Protein AF-0000000077047026 (afdb_homodimer)

Secondary structure (DSSP, 8-state):
---------------------------------------S----TT-EEEEEEE--STT---EEEEEEETTEEEEESEEEEE-TTSS-TTS-HHHHHHTT---EEEEHHHHHHTT-HHHHHHTTHHHHHHT--S-EEEE-SHHHHHHHHH--HHHHHHHTTGGG-----------------------------------------------SEEEE-SS-EEEE-TTT--EEEE-HHHHHHHHHHHT-SEEE-------TTS-HHHHHHHHHHHHHHHHHHHHHHHHHHHSTTHHHHHHHHHHHHHT----PPP-PPPP-EEEEEE--TT-HHHHHHHHHHHTTS--SEEEE-S---SSHHHHHHHHHHHHHHHHHHHHHHHHHTTTS-SSSS--------EEETT---HHHHHHHHHTT--EEEESHHHHHHHTTEEE--HHHHHHHHHHHTS---SSEEETTSGGGTT--S-SSTT--SHHHHH--HHHHHHHHHTT-THHHHHHHHHHHHHHHHHHHHHHHHHHHT-HHHHHHHH--/---------------------------------------S----TT-EEEEEEE--STT---EEEEEEETTEEEEESEEEEE-TTSS-TTS-HHHHHHTT---EEEEHHHHHHTT-HHHHHHTTHHHHHHT--S-EEEE-SHHHHHHHHH--HHHHHHHTTGGG-----------------------------------------------SEEEE-SS-EEEE-TTT--EEEE-HHHHHHHHHHHT-SEEE-------TTS-HHHHHHHHHHHHHHHHHHHHHHHHHHHSTTHHHHHHHHHHHHHT----PPP-PPPP-EEEEEE--TT-HHHHHHHHHHHTTSS-SEEEE-S---SSHHHHHHHHHHHHHHHHHHHHHHHHHTTTS-SSSS--------EEETT---HHHHHHHHHTT--EEEESHHHHHHHTTEEE--HHHHHHHHHHHTS---SSEEETTSGGGTT--S-SSTT--SHHHHH--HHHHHHHHHTT-THHHHHHHHHHHHHHHHHHHHHHHHHHHT-HHHHHHHH--

Nearest PDB structures (foldseek):
  5jt6-assembly1_A  TM=9.475E-01  e=2.525E-33  Zymomonas mobilis subsp. mobilis ZM4 = ATCC 31821
  6rkt-assembly1_A-2  TM=9.198E-01  e=1.071E-32  Zymomonas mobilis
  2pot-assembly1_A-2  TM=9.420E-01  e=1.047E-31  Zymomonas mobilis
  4q4p-assembly1_A  TM=9.293E-01  e=2.914E-32  Zymomonas mobilis subsp. mobilis ZM4 = ATCC 31821
  3blo-assembly1_A-2  TM=9.173E-01  e=1.427E-30  Zymomonas mobilis

Structure (mmCIF, N/CA/C/O backbone):
data_AF-0000000077047026-model_v1
#
loop_
_entity.id
_entity.type
_entity.pdbx_description
1 polymer 'Queuine tRNA ribosyltransferase, putative'
#
loop_
_atom_site.group_PDB
_atom_site.id
_atom_site.type_symbol
_atom_site.label_atom_id
_atom_site.label_alt_id
_atom_site.label_comp_id
_atom_site.label_asym_id
_atom_site.label_entity_id
_atom_site.label_seq_id
_atom_site.pdbx_PDB_ins_code
_atom_site.Cartn_x
_atom_site.Cartn_y
_atom_site.Cartn_z
_atom_site.occupancy
_atom_site.B_iso_or_equiv
_atom_site.auth_seq_id
_atom_site.auth_comp_id
_atom_site.auth_asym_id
_atom_site.auth_atom_id
_atom_site.pdbx_PDB_model_num
ATOM 1 N N . MET A 1 1 ? 41 -55.844 57.375 1 23.08 1 MET A N 1
ATOM 2 C CA . MET A 1 1 ? 41.688 -55.781 56.094 1 23.08 1 MET A CA 1
ATOM 3 C C . MET A 1 1 ? 40.781 -56.219 54.969 1 23.08 1 MET A C 1
ATOM 5 O O . MET A 1 1 ? 41.188 -56.188 53.781 1 23.08 1 MET A O 1
ATOM 9 N N . MET A 1 2 ? 39.844 -57.062 55.344 1 24.72 2 MET A N 1
ATOM 10 C CA . MET A 1 2 ? 39.031 -58 54.562 1 24.72 2 MET A CA 1
ATOM 11 C C . MET A 1 2 ? 38.125 -57.281 53.562 1 24.72 2 MET A C 1
ATOM 13 O O . MET A 1 2 ? 37.344 -56.406 53.969 1 24.72 2 MET A O 1
ATOM 17 N N . GLY A 1 3 ? 38.562 -57.156 52.344 1 22.59 3 GLY A N 1
ATOM 18 C CA . GLY A 1 3 ? 38.375 -56.344 51.156 1 22.59 3 GLY A CA 1
ATOM 19 C C . GLY A 1 3 ? 37.031 -56.531 50.5 1 22.59 3 GLY A C 1
ATOM 20 O O . GLY A 1 3 ? 36.75 -57.625 50.031 1 22.59 3 GLY A O 1
ATOM 21 N N . ARG A 1 4 ? 36 -55.969 51.125 1 22.94 4 ARG A N 1
ATOM 22 C CA . ARG A 1 4 ? 34.562 -56.188 51.031 1 22.94 4 ARG A CA 1
ATOM 23 C C . ARG A 1 4 ? 34.062 -56.031 49.594 1 22.94 4 ARG A C 1
ATOM 25 O O . ARG A 1 4 ? 34.219 -54.938 49 1 22.94 4 ARG A O 1
ATOM 32 N N . SER A 1 5 ? 34.219 -57.094 48.781 1 21.89 5 SER A N 1
ATOM 33 C CA . SER A 1 5 ? 34.094 -57.25 47.344 1 21.89 5 SER A CA 1
ATOM 34 C C . SER A 1 5 ? 32.719 -56.844 46.844 1 21.89 5 SER A C 1
ATOM 36 O O . SER A 1 5 ? 31.719 -57.469 47.188 1 21.89 5 SER A O 1
ATOM 38 N N . THR A 1 6 ? 32.406 -55.562 46.906 1 25.36 6 THR A N 1
ATOM 39 C CA . THR A 1 6 ? 31.047 -55.062 46.719 1 25.36 6 THR A CA 1
ATOM 40 C C . THR A 1 6 ? 30.484 -55.469 45.344 1 25.36 6 THR A C 1
ATOM 42 O O . THR A 1 6 ? 31.188 -55.344 44.344 1 25.36 6 THR A O 1
ATOM 45 N N . PRO A 1 7 ? 29.5 -56.344 45.312 1 24.3 7 PRO A N 1
ATOM 46 C CA . PRO A 1 7 ? 28.953 -57.125 44.219 1 24.3 7 PRO A CA 1
ATOM 47 C C . PRO A 1 7 ? 28.406 -56.25 43.094 1 24.3 7 PRO A C 1
ATOM 49 O O . PRO A 1 7 ? 27.938 -55.156 43.344 1 24.3 7 PRO A O 1
ATOM 52 N N . SER A 1 8 ? 29.062 -56.219 41.906 1 22.08 8 SER A N 1
ATOM 53 C CA . SER A 1 8 ? 29 -55.469 40.656 1 22.08 8 SER A CA 1
ATOM 54 C C . SER A 1 8 ? 27.641 -55.656 39.969 1 22.08 8 SER A C 1
ATOM 56 O O . SER A 1 8 ? 27.266 -56.75 39.594 1 22.08 8 SER A O 1
ATOM 58 N N . ARG A 1 9 ? 26.594 -55.062 40.625 1 22.25 9 ARG A N 1
ATOM 59 C CA . ARG A 1 9 ? 25.203 -55.219 40.219 1 22.25 9 ARG A CA 1
ATOM 60 C C . ARG A 1 9 ? 25.047 -55 38.719 1 22.25 9 ARG A C 1
ATOM 62 O O . ARG A 1 9 ? 25.406 -53.938 38.188 1 22.25 9 ARG A O 1
ATOM 69 N N . GLU A 1 10 ? 25.172 -56.062 37.906 1 19.95 10 GLU A N 1
ATOM 70 C CA . GLU A 1 10 ? 25.141 -56.219 36.438 1 19.95 10 GLU A CA 1
ATOM 71 C C . GLU A 1 10 ? 23.828 -55.719 35.875 1 19.95 10 GLU A C 1
ATOM 73 O O . GLU A 1 10 ? 22.75 -56.188 36.219 1 19.95 10 GLU A O 1
ATOM 78 N N . ASN A 1 11 ? 23.609 -54.375 35.875 1 22.77 11 ASN A N 1
ATOM 79 C CA . ASN A 1 11 ? 22.391 -53.75 35.375 1 22.77 11 ASN A CA 1
ATOM 80 C C . ASN A 1 11 ? 22 -54.25 34 1 22.77 11 ASN A C 1
ATOM 82 O O . ASN A 1 11 ? 22.766 -54.125 33.062 1 22.77 11 ASN A O 1
ATOM 86 N N . PRO A 1 12 ? 21.156 -55.312 33.969 1 23.56 12 PRO A N 1
ATOM 87 C CA . PRO A 1 12 ? 20.844 -55.969 32.719 1 23.56 12 PRO A CA 1
ATOM 88 C C . PRO A 1 12 ? 20.359 -55 31.641 1 23.56 12 PRO A C 1
ATOM 90 O O . PRO A 1 12 ? 19.766 -53.969 31.953 1 23.56 12 PRO A O 1
ATOM 93 N N . SER A 1 13 ? 21.203 -54.75 30.656 1 20.75 13 SER A N 1
ATOM 94 C CA . SER A 1 13 ? 21.094 -54 29.406 1 20.75 13 SER A CA 1
ATOM 95 C C . SER A 1 13 ? 19.797 -54.312 28.688 1 20.75 13 SER A C 1
ATOM 97 O O . SER A 1 13 ? 19.609 -55.438 28.203 1 20.75 13 SER A O 1
ATOM 99 N N . ALA A 1 14 ? 18.625 -53.906 29.344 1 21.72 14 ALA A N 1
ATOM 100 C CA . ALA A 1 14 ? 17.312 -54.125 28.75 1 21.72 14 ALA A CA 1
ATOM 101 C C . ALA A 1 14 ? 17.328 -53.781 27.266 1 21.72 14 ALA A C 1
ATOM 103 O O . ALA A 1 14 ? 17.438 -52.594 26.906 1 21.72 14 ALA A O 1
ATOM 104 N N . GLN A 1 15 ? 17.938 -54.594 26.438 1 17.78 15 GLN A N 1
ATOM 105 C CA . GLN A 1 15 ? 17.938 -54.438 24.984 1 17.78 15 GLN A CA 1
ATOM 106 C C . GLN A 1 15 ? 16.516 -54.344 24.453 1 17.78 15 GLN A C 1
ATOM 108 O O . GLN A 1 15 ? 15.758 -55.312 24.5 1 17.78 15 GLN A O 1
ATOM 113 N N . LYS A 1 16 ? 15.812 -53.25 24.859 1 21.88 16 LYS A N 1
ATOM 114 C CA . LYS A 1 16 ? 14.484 -53.062 24.281 1 21.88 16 LYS A CA 1
ATOM 115 C C . LYS A 1 16 ? 14.469 -53.438 22.797 1 21.88 16 LYS A C 1
ATOM 117 O O . LYS A 1 16 ? 15.203 -52.875 22 1 21.88 16 LYS A O 1
ATOM 122 N N . GLN A 1 17 ? 14.234 -54.75 22.547 1 18.59 17 GLN A N 1
ATOM 123 C CA . GLN A 1 17 ? 14.023 -55.312 21.203 1 18.59 17 GLN A CA 1
ATOM 124 C C . GLN A 1 17 ? 13 -54.5 20.438 1 18.59 17 GLN A C 1
ATOM 126 O O . GLN A 1 17 ? 11.859 -54.312 20.875 1 18.59 17 GLN A O 1
ATOM 131 N N . TYR A 1 18 ? 13.453 -53.406 19.844 1 21.11 18 TYR A N 1
ATOM 132 C CA . TYR A 1 18 ? 12.672 -52.625 18.906 1 21.11 18 TYR A CA 1
ATOM 133 C C . TYR A 1 18 ? 11.969 -53.531 17.891 1 21.11 18 TYR A C 1
ATOM 135 O O . TYR A 1 18 ? 12.625 -54.219 17.125 1 21.11 18 TYR A O 1
ATOM 143 N N . ARG A 1 19 ? 10.953 -54.219 18.453 1 21.42 19 ARG A N 1
ATOM 144 C CA . ARG A 1 19 ? 10.109 -55 17.562 1 21.42 19 ARG A CA 1
ATOM 145 C C . ARG A 1 19 ? 9.781 -54.188 16.297 1 21.42 19 ARG A C 1
ATOM 147 O O . ARG A 1 19 ? 9.25 -53.094 16.375 1 21.42 19 ARG A O 1
ATOM 154 N N . HIS A 1 20 ? 10.602 -54.406 15.305 1 19.81 20 HIS A N 1
ATOM 155 C CA . HIS A 1 20 ? 10.414 -54 13.914 1 19.81 20 HIS A CA 1
ATOM 156 C C . HIS A 1 20 ? 9.047 -54.438 13.391 1 19.81 20 HIS A C 1
ATOM 158 O O . HIS A 1 20 ? 8.773 -55.656 13.281 1 19.81 20 HIS A O 1
ATOM 164 N N . TYR A 1 21 ? 7.965 -53.969 14.047 1 22.42 21 TYR A N 1
ATOM 165 C CA . TYR A 1 21 ? 6.684 -54.344 13.453 1 22.42 21 TYR A CA 1
ATOM 166 C C . TYR A 1 21 ? 6.723 -54.188 11.938 1 22.42 21 TYR A C 1
ATOM 168 O O . TYR A 1 21 ? 7.012 -53.094 11.422 1 22.42 21 TYR A O 1
ATOM 176 N N . SER A 1 22 ? 7.211 -55.188 11.297 1 21.77 22 SER A N 1
ATOM 177 C CA . SER A 1 22 ? 7.117 -55.375 9.852 1 21.77 22 SER A CA 1
ATOM 178 C C . SER A 1 22 ? 5.676 -55.281 9.367 1 21.77 22 SER A C 1
ATOM 180 O O . SER A 1 22 ? 4.871 -56.188 9.602 1 21.77 22 SER A O 1
ATOM 182 N N . LEU A 1 23 ? 4.988 -54.219 9.734 1 23.55 23 LEU A N 1
ATOM 183 C CA . LEU A 1 23 ? 3.668 -54.094 9.125 1 23.55 23 LEU A CA 1
ATOM 184 C C . LEU A 1 23 ? 3.736 -54.375 7.625 1 23.55 23 LEU A C 1
ATOM 186 O O . LEU A 1 23 ? 4.293 -53.562 6.867 1 23.55 23 LEU A O 1
ATOM 190 N N . VAL A 1 24 ? 3.941 -55.625 7.273 1 23.47 24 VAL A N 1
ATOM 191 C CA . VAL A 1 24 ? 3.797 -56.094 5.898 1 23.47 24 VAL A CA 1
ATOM 192 C C . VAL A 1 24 ? 2.404 -55.75 5.379 1 23.47 24 VAL A C 1
ATOM 194 O O . VAL A 1 24 ? 1.407 -56.312 5.816 1 23.47 24 VAL A O 1
ATOM 197 N N . VAL A 1 25 ? 2.07 -54.5 5.336 1 24.66 25 VAL A N 1
ATOM 198 C CA . VAL A 1 25 ? 0.824 -54.156 4.656 1 24.66 25 VAL A CA 1
ATOM 199 C C . VAL A 1 25 ? 0.781 -54.844 3.287 1 24.66 25 VAL A C 1
ATOM 201 O O . VAL A 1 25 ? 1.667 -54.625 2.455 1 24.66 25 VAL A O 1
ATOM 204 N N . GLN A 1 26 ? 0.299 -56.031 3.291 1 24.16 26 GLN A N 1
ATOM 205 C CA . GLN A 1 26 ? -0.022 -56.719 2.041 1 24.16 26 GLN A CA 1
ATOM 206 C C . GLN A 1 26 ? -0.826 -55.812 1.112 1 24.16 26 GLN A C 1
ATOM 208 O O . GLN A 1 26 ? -1.966 -55.469 1.418 1 24.16 26 GLN A O 1
ATOM 213 N N . VAL A 1 27 ? -0.224 -54.969 0.456 1 24.42 27 VAL A N 1
ATOM 214 C CA . VAL A 1 27 ? -0.846 -54.156 -0.585 1 24.42 27 VAL A CA 1
ATOM 215 C C . VAL A 1 27 ? -1.533 -55.062 -1.604 1 24.42 27 VAL A C 1
ATOM 217 O O . VAL A 1 27 ? -0.877 -55.875 -2.275 1 24.42 27 VAL A O 1
ATOM 220 N N . LYS A 1 28 ? -2.756 -55.469 -1.336 1 29.22 28 LYS A N 1
ATOM 221 C CA . LYS A 1 28 ? -3.521 -56.188 -2.348 1 29.22 28 LYS A CA 1
ATOM 222 C C . LYS A 1 28 ? -3.326 -55.562 -3.729 1 29.22 28 LYS A C 1
ATOM 224 O O . LYS A 1 28 ? -3.373 -54.344 -3.883 1 29.22 28 LYS A O 1
ATOM 229 N N . ARG A 1 29 ? -2.736 -56.375 -4.578 1 30.45 29 ARG A N 1
ATOM 230 C CA . ARG A 1 29 ? -2.51 -56.062 -5.984 1 30.45 29 ARG A CA 1
ATOM 231 C C . ARG A 1 29 ? -3.781 -55.531 -6.637 1 30.45 29 ARG A C 1
ATOM 233 O O . ARG A 1 29 ? -4.797 -56.219 -6.691 1 30.45 29 ARG A O 1
ATOM 240 N N . SER A 1 30 ? -4.172 -54.312 -6.379 1 29.34 30 SER A N 1
ATOM 241 C CA . SER A 1 30 ? -5.305 -53.781 -7.133 1 29.34 30 SER A CA 1
ATOM 242 C C . SER A 1 30 ? -5.227 -54.219 -8.602 1 29.34 30 SER A C 1
ATOM 244 O O . SER A 1 30 ? -4.137 -54.375 -9.148 1 29.34 30 SER A O 1
ATOM 246 N N . PRO A 1 31 ? -6.27 -54.938 -9.141 1 31.8 31 PRO A N 1
ATOM 247 C CA . PRO A 1 31 ? -6.266 -55.344 -10.547 1 31.8 31 PRO A CA 1
ATOM 248 C C . PRO A 1 31 ? -5.629 -54.312 -11.461 1 31.8 31 PRO A C 1
ATOM 250 O O . PRO A 1 31 ? -5.574 -53.125 -11.117 1 31.8 31 PRO A O 1
ATOM 253 N N . PRO A 1 32 ? -4.836 -54.75 -12.414 1 30.36 32 PRO A N 1
ATOM 254 C CA . PRO A 1 32 ? -4.238 -53.781 -13.359 1 30.36 32 PRO A CA 1
ATOM 255 C C . PRO A 1 32 ? -5.223 -52.719 -13.828 1 30.36 32 PRO A C 1
ATOM 257 O O . PRO A 1 32 ? -6.352 -53.031 -14.211 1 30.36 32 PRO A O 1
ATOM 260 N N . TRP A 1 33 ? -5.387 -51.625 -13.18 1 31.55 33 TRP A N 1
ATOM 261 C CA . TRP A 1 33 ? -6.18 -50.469 -13.578 1 31.55 33 TRP A CA 1
ATOM 262 C C . TRP A 1 33 ? -6.16 -50.312 -15.094 1 31.55 33 TRP A C 1
ATOM 264 O O . TRP A 1 33 ? -5.09 -50.25 -15.703 1 31.55 33 TRP A O 1
ATOM 274 N N . GLU A 1 34 ? -7.004 -51 -15.859 1 30.8 34 GLU A N 1
ATOM 275 C CA . GLU A 1 34 ? -7.242 -50.625 -17.25 1 30.8 34 GLU A CA 1
ATOM 276 C C . GLU A 1 34 ? -7.137 -49.125 -17.453 1 30.8 34 GLU A C 1
ATOM 278 O O . GLU A 1 34 ? -7.906 -48.375 -16.859 1 30.8 34 GLU A O 1
ATOM 283 N N . ILE A 1 35 ? -6.008 -48.562 -17.578 1 35.84 35 ILE A N 1
ATOM 284 C CA . ILE A 1 35 ? -5.836 -47.188 -18.031 1 35.84 35 ILE A CA 1
ATOM 285 C C . ILE A 1 35 ? -6.891 -46.844 -19.078 1 35.84 35 ILE A C 1
ATOM 287 O O . ILE A 1 35 ? -6.902 -47.438 -20.156 1 35.84 35 ILE A O 1
ATOM 291 N N . HIS A 1 36 ? -8.125 -46.656 -18.812 1 35.97 36 HIS A N 1
ATOM 292 C CA . HIS A 1 36 ? -9.047 -46.062 -19.797 1 35.97 36 HIS A CA 1
ATOM 293 C C . HIS A 1 36 ? -8.297 -45.219 -20.797 1 35.97 36 HIS A C 1
ATOM 295 O O . HIS A 1 36 ? -7.43 -44.406 -20.422 1 35.97 36 HIS A O 1
ATOM 301 N N . GLN A 1 37 ? -8.133 -45.656 -21.984 1 36.97 37 GLN A N 1
ATOM 302 C CA . GLN A 1 37 ? -7.543 -44.969 -23.125 1 36.97 37 GLN A CA 1
ATOM 303 C C . GLN A 1 37 ? -8.086 -43.562 -23.266 1 36.97 37 GLN A C 1
ATOM 305 O O . GLN A 1 37 ? -9.266 -43.375 -23.578 1 36.97 37 GLN A O 1
ATOM 310 N N . VAL A 1 38 ? -7.754 -42.656 -22.375 1 44.16 38 VAL A N 1
ATOM 311 C CA . VAL A 1 38 ? -8.062 -41.25 -22.625 1 44.16 38 VAL A CA 1
ATOM 312 C C . VAL A 1 38 ? -7.684 -40.875 -24.047 1 44.16 38 VAL A C 1
ATOM 314 O O . VAL A 1 38 ? -6.652 -41.312 -24.562 1 44.16 38 VAL A O 1
ATOM 317 N N . ASN A 1 39 ? -8.664 -40.531 -24.906 1 46.84 39 ASN A N 1
ATOM 318 C CA . ASN A 1 39 ? -8.367 -40 -26.234 1 46.84 39 ASN A CA 1
ATOM 319 C C . ASN A 1 39 ? -7.141 -39.094 -26.203 1 46.84 39 ASN A C 1
ATOM 321 O O . ASN A 1 39 ? -7.059 -38.188 -25.391 1 46.84 39 ASN A O 1
ATOM 325 N N . PRO A 1 40 ? -6.082 -39.438 -26.875 1 52.16 40 PRO A N 1
ATOM 326 C CA . PRO A 1 40 ? -4.766 -38.781 -26.859 1 52.16 40 PRO A CA 1
ATOM 327 C C . PRO A 1 40 ? -4.82 -37.312 -27.203 1 52.16 40 PRO A C 1
ATOM 329 O O . PRO A 1 40 ? -3.863 -36.562 -26.953 1 52.16 40 PRO A O 1
ATOM 332 N N . CYS A 1 41 ? -6.098 -36.812 -27.734 1 59.81 41 CYS A N 1
ATOM 333 C CA . CYS A 1 41 ? -5.957 -35.438 -28.219 1 59.81 41 CYS A CA 1
ATOM 334 C C . CYS A 1 41 ? -7.012 -34.531 -27.578 1 59.81 41 CYS A C 1
ATOM 336 O O . CYS A 1 41 ? -8.203 -34.844 -27.641 1 59.81 41 CYS A O 1
ATOM 338 N N . PHE A 1 42 ? -6.668 -33.781 -26.469 1 76.88 42 PHE A N 1
ATOM 339 C CA . PHE A 1 42 ? -7.516 -32.688 -25.969 1 76.88 42 PHE A CA 1
ATOM 340 C C . PHE A 1 42 ? -7.332 -31.438 -26.781 1 76.88 42 PHE A C 1
ATOM 342 O O . PHE A 1 42 ? -6.203 -31.047 -27.094 1 76.88 42 PHE A O 1
ATOM 349 N N . ASP A 1 43 ? -8.422 -30.906 -27.359 1 81.88 43 ASP A N 1
ATOM 350 C CA . ASP A 1 43 ? -8.391 -29.594 -28.016 1 81.88 43 ASP A CA 1
ATOM 351 C C . ASP A 1 43 ? -8.469 -28.469 -26.969 1 81.88 43 ASP A C 1
ATOM 353 O O . ASP A 1 43 ? -9.188 -28.578 -25.984 1 81.88 43 ASP A O 1
ATOM 357 N N . TYR A 1 44 ? -7.52 -27.594 -27.016 1 93.62 44 TYR A N 1
ATOM 358 C CA . TYR A 1 44 ? -7.535 -26.406 -26.172 1 93.62 44 TYR A CA 1
ATOM 359 C C . TYR A 1 44 ? -7.879 -25.172 -26.984 1 93.62 44 TYR A C 1
ATOM 361 O O . TYR A 1 44 ? -6.992 -24.391 -27.359 1 93.62 44 TYR A O 1
ATOM 369 N N . PRO A 1 45 ? -9.18 -24.938 -27.219 1 91.25 45 PRO A N 1
ATOM 370 C CA . PRO A 1 45 ? -9.57 -23.797 -28.047 1 91.25 45 PRO A CA 1
ATOM 371 C C . PRO A 1 45 ? -9.047 -22.469 -27.516 1 91.25 45 PRO A C 1
ATOM 373 O O . PRO A 1 45 ? -9.219 -22.156 -26.344 1 91.25 45 PRO A O 1
ATOM 376 N N . GLY A 1 46 ? -8.367 -21.75 -28.406 1 94.44 46 GLY A N 1
ATOM 377 C CA . GLY A 1 46 ? -7.891 -20.422 -28.047 1 94.44 46 GLY A CA 1
ATOM 378 C C . GLY A 1 46 ? -6.5 -20.438 -27.438 1 94.44 46 GLY A C 1
ATOM 379 O O . GLY A 1 46 ? -5.938 -19.375 -27.156 1 94.44 46 GLY A O 1
ATOM 380 N N . PHE A 1 47 ? -5.965 -21.625 -27.219 1 96.88 47 PHE A N 1
ATOM 381 C CA . PHE A 1 47 ? -4.633 -21.75 -26.641 1 96.88 47 PHE A CA 1
ATOM 382 C C . PHE A 1 47 ? -3.662 -22.359 -27.656 1 96.88 47 PHE A C 1
ATOM 384 O O . PHE A 1 47 ? -4.023 -23.266 -28.391 1 96.88 47 PHE A O 1
ATOM 391 N N . SER A 1 48 ? -2.48 -21.797 -27.719 1 96.5 48 SER A N 1
ATOM 392 C CA . SER A 1 48 ? -1.429 -22.359 -28.562 1 96.5 48 SER A CA 1
ATOM 393 C C . SER A 1 48 ? -0.047 -21.938 -28.078 1 96.5 48 SER A C 1
ATOM 395 O O . SER A 1 48 ? 0.083 -20.969 -27.328 1 96.5 48 SER A O 1
ATOM 397 N N . PHE A 1 49 ? 0.909 -22.734 -28.375 1 96.75 49 PHE A N 1
ATOM 398 C CA . PHE A 1 49 ? 2.307 -22.406 -28.125 1 96.75 49 PHE A CA 1
ATOM 399 C C . PHE A 1 49 ? 3.131 -22.531 -29.406 1 96.75 49 PHE A C 1
ATOM 401 O O . PHE A 1 49 ? 3.115 -23.562 -30.062 1 96.75 49 PHE A O 1
ATOM 408 N N . THR A 1 50 ? 3.795 -21.375 -29.75 1 96.5 50 THR A N 1
ATOM 409 C CA . THR A 1 50 ? 4.652 -21.344 -30.922 1 96.5 50 THR A CA 1
ATOM 410 C C . THR A 1 50 ? 6.09 -20.984 -30.547 1 96.5 50 THR A C 1
ATOM 412 O O . THR A 1 50 ? 6.328 -20 -29.844 1 96.5 50 THR A O 1
ATOM 415 N N . VAL A 1 51 ? 7.023 -21.875 -30.906 1 95.69 51 VAL A N 1
ATOM 416 C CA . VAL A 1 51 ? 8.438 -21.562 -30.734 1 95.69 51 VAL A CA 1
ATOM 417 C C . VAL A 1 51 ? 8.93 -20.719 -31.906 1 95.69 51 VAL A C 1
ATOM 419 O O . VAL A 1 51 ? 8.844 -21.141 -33.062 1 95.69 51 VAL A O 1
ATOM 422 N N . LEU A 1 52 ? 9.406 -19.578 -31.672 1 95.31 52 LEU A N 1
ATOM 423 C CA . LEU A 1 52 ? 9.828 -18.641 -32.719 1 95.31 52 LEU A CA 1
ATOM 424 C C . LEU A 1 52 ? 11.289 -18.859 -33.062 1 95.31 52 LEU A C 1
ATOM 426 O O . LEU A 1 52 ? 11.656 -18.781 -34.25 1 95.31 52 LEU A O 1
ATOM 430 N N . GLU A 1 53 ? 12.062 -18.984 -32.062 1 94 53 GLU A N 1
ATOM 431 C CA . GLU A 1 53 ? 13.5 -19.141 -32.25 1 94 53 GLU A CA 1
ATOM 432 C C . GLU A 1 53 ? 14.094 -20.062 -31.172 1 94 53 GLU A C 1
ATOM 434 O O . GLU A 1 53 ? 13.648 -20.047 -30.031 1 94 53 GLU A O 1
ATOM 439 N N . GLU A 1 54 ? 15.031 -20.844 -31.562 1 91.75 54 GLU A N 1
ATOM 440 C CA . GLU A 1 54 ? 15.789 -21.703 -30.656 1 91.75 54 GLU A CA 1
ATOM 441 C C . GLU A 1 54 ? 17.297 -21.516 -30.844 1 91.75 54 GLU A C 1
ATOM 443 O O . GLU A 1 54 ? 17.766 -21.359 -31.984 1 91.75 54 GLU A O 1
ATOM 448 N N . SER A 1 55 ? 17.953 -21.547 -29.719 1 90.38 55 SER A N 1
ATOM 449 C CA . SER A 1 55 ? 19.406 -21.391 -29.812 1 90.38 55 SER A CA 1
ATOM 450 C C . SER A 1 55 ? 20.016 -22.516 -30.641 1 90.38 55 SER A C 1
ATOM 452 O O . SER A 1 55 ? 19.562 -23.656 -30.578 1 90.38 55 SER A O 1
ATOM 454 N N . GLN A 1 56 ? 21.109 -22.156 -31.391 1 80.69 56 GLN A N 1
ATOM 455 C CA . GLN A 1 56 ? 21.812 -23.125 -32.219 1 80.69 56 GLN A CA 1
ATOM 456 C C . GLN A 1 56 ? 23.141 -23.516 -31.594 1 80.69 56 GLN A C 1
ATOM 458 O O . GLN A 1 56 ? 23.875 -24.344 -32.156 1 80.69 56 GLN A O 1
ATOM 463 N N . GLN A 1 57 ? 23.359 -22.969 -30.5 1 84.31 57 GLN A N 1
ATOM 464 C CA . GLN A 1 57 ? 24.609 -23.281 -29.812 1 84.31 57 GLN A CA 1
ATOM 465 C C . GLN A 1 57 ? 24.562 -24.656 -29.156 1 84.31 57 GLN A C 1
ATOM 467 O O . GLN A 1 57 ? 23.531 -25.016 -28.562 1 84.31 57 GLN A O 1
ATOM 472 N N . GLU A 1 58 ? 25.641 -25.359 -29.25 1 83.31 58 GLU A N 1
ATOM 473 C CA . GLU A 1 58 ? 25.688 -26.688 -28.656 1 83.31 58 GLU A CA 1
ATOM 474 C C . GLU A 1 58 ? 25.5 -26.641 -27.141 1 83.31 58 GLU A C 1
ATOM 476 O O . GLU A 1 58 ? 26.125 -25.812 -26.469 1 83.31 58 GLU A O 1
ATOM 481 N N . GLY A 1 59 ? 24.641 -27.359 -26.672 1 84.69 59 GLY A N 1
ATOM 482 C CA . GLY A 1 59 ? 24.406 -27.453 -25.25 1 84.69 59 GLY A CA 1
ATOM 483 C C . GLY A 1 59 ? 23.469 -26.391 -24.719 1 84.69 59 GLY A C 1
ATOM 484 O O . GLY A 1 59 ? 23.109 -26.391 -23.547 1 84.69 59 GLY A O 1
ATOM 485 N N . ASN A 1 60 ? 23.141 -25.484 -25.578 1 93.5 60 ASN A N 1
ATOM 486 C CA . ASN A 1 60 ? 22.188 -24.422 -25.219 1 93.5 60 ASN A CA 1
ATOM 487 C C . ASN A 1 60 ? 20.828 -24.656 -25.875 1 93.5 60 ASN A C 1
ATOM 489 O O . ASN A 1 60 ? 20.719 -24.625 -27.109 1 93.5 60 ASN A O 1
ATOM 493 N N . HIS A 1 61 ? 19.812 -24.875 -25.094 1 95.5 61 HIS A N 1
ATOM 494 C CA . HIS A 1 61 ? 18.484 -25.203 -25.594 1 95.5 61 HIS A CA 1
ATOM 495 C C . HIS A 1 61 ? 17.516 -24.047 -25.375 1 95.5 61 HIS A C 1
ATOM 497 O O . HIS A 1 61 ? 16.297 -24.25 -25.406 1 95.5 61 HIS A O 1
ATOM 503 N N . SER A 1 62 ? 18.109 -22.844 -25.141 1 97.69 62 SER A N 1
ATOM 504 C CA . SER A 1 62 ? 17.25 -21.688 -24.938 1 97.69 62 SER A CA 1
ATOM 505 C C . SER A 1 62 ? 16.375 -21.406 -26.156 1 97.69 62 SER A C 1
ATOM 507 O O . SER A 1 62 ? 16.812 -21.609 -27.281 1 97.69 62 SER A O 1
ATOM 509 N N . ARG A 1 63 ? 15.125 -20.984 -25.906 1 97.06 63 ARG A N 1
ATOM 510 C CA . ARG A 1 63 ? 14.203 -20.734 -27 1 97.06 63 ARG A CA 1
ATOM 511 C C . ARG A 1 63 ? 13.242 -19.594 -26.672 1 97.06 63 ARG A C 1
ATOM 513 O O . ARG A 1 63 ? 12.969 -19.328 -25.5 1 97.06 63 ARG A O 1
ATOM 520 N N . ILE A 1 64 ? 12.828 -18.906 -27.703 1 97.75 64 ILE A N 1
ATOM 521 C CA . ILE A 1 64 ? 11.812 -17.859 -27.625 1 97.75 64 ILE A CA 1
ATOM 522 C C . ILE A 1 64 ? 10.492 -18.375 -28.188 1 97.75 64 ILE A C 1
ATOM 524 O O . ILE A 1 64 ? 10.484 -19.094 -29.203 1 97.75 64 ILE A O 1
ATOM 528 N N . GLY A 1 65 ? 9.461 -18.156 -27.438 1 97.75 65 GLY A N 1
ATOM 529 C CA . GLY A 1 65 ? 8.148 -18.578 -27.906 1 97.75 65 GLY A CA 1
ATOM 530 C C . GLY A 1 65 ? 7.031 -17.641 -27.516 1 97.75 65 GLY A C 1
ATOM 531 O O . GLY A 1 65 ? 7.273 -16.625 -26.859 1 97.75 65 GLY A O 1
ATOM 532 N N . ILE A 1 66 ? 5.887 -17.875 -28 1 98.38 66 ILE A N 1
ATOM 533 C CA . ILE A 1 66 ? 4.672 -17.156 -27.641 1 98.38 66 ILE A CA 1
ATOM 534 C C . ILE A 1 66 ? 3.586 -18.141 -27.219 1 98.38 66 ILE A C 1
ATOM 536 O O . ILE A 1 66 ? 3.254 -19.062 -27.953 1 98.38 66 ILE A O 1
ATOM 540 N N . ILE A 1 67 ? 3.111 -18 -26.016 1 98.56 67 ILE A N 1
ATOM 541 C CA . ILE A 1 67 ? 1.907 -18.703 -25.578 1 98.56 67 ILE A CA 1
ATOM 542 C C . ILE A 1 67 ? 0.686 -17.812 -25.797 1 98.56 67 ILE A C 1
ATOM 544 O O . ILE A 1 67 ? 0.603 -16.719 -25.25 1 98.56 67 ILE A O 1
ATOM 548 N N . LYS A 1 68 ? -0.231 -18.25 -26.547 1 98 68 LYS A N 1
ATOM 549 C CA . LYS A 1 68 ? -1.467 -17.516 -26.766 1 98 68 LYS A CA 1
ATOM 550 C C . LYS A 1 68 ? -2.59 -18.016 -25.875 1 98 68 LYS A C 1
ATOM 552 O O . LYS A 1 68 ? -2.732 -19.234 -25.672 1 98 68 LYS A O 1
ATOM 557 N N . THR A 1 69 ? -3.32 -17.125 -25.297 1 97.81 69 THR A N 1
ATOM 558 C CA . THR A 1 69 ? -4.52 -17.406 -24.516 1 97.81 69 THR A CA 1
ATOM 559 C C . THR A 1 69 ? -5.66 -16.484 -24.938 1 97.81 69 THR A C 1
ATOM 561 O O . THR A 1 69 ? -5.434 -15.469 -25.609 1 97.81 69 THR A O 1
ATOM 564 N N . PRO A 1 70 ? -6.852 -16.75 -24.547 1 96.12 70 PRO A N 1
ATOM 565 C CA . PRO A 1 70 ? -7.973 -15.859 -24.844 1 96.12 70 PRO A CA 1
ATOM 566 C C . PRO A 1 70 ? -7.816 -14.484 -24.203 1 96.12 70 PRO A C 1
ATOM 568 O O . PRO A 1 70 ? -8.414 -13.516 -24.672 1 96.12 70 PRO A O 1
ATOM 571 N N . ARG A 1 71 ? -6.973 -14.359 -23.219 1 96.81 71 ARG A N 1
ATOM 572 C CA . ARG A 1 71 ? -6.914 -13.109 -22.484 1 96.81 71 ARG A CA 1
ATOM 573 C C . ARG A 1 71 ? -5.578 -12.406 -22.703 1 96.81 71 ARG A C 1
ATOM 575 O O . ARG A 1 71 ? -5.273 -11.422 -22.016 1 96.81 71 ARG A O 1
ATOM 582 N N . GLY A 1 72 ? -4.789 -12.992 -23.562 1 97.62 72 GLY A N 1
ATOM 583 C CA . GLY A 1 72 ? -3.539 -12.312 -23.859 1 97.62 72 GLY A CA 1
ATOM 584 C C . GLY A 1 72 ? -2.438 -13.258 -24.297 1 97.62 72 GLY A C 1
ATOM 585 O O . GLY A 1 72 ? -2.605 -14.484 -24.25 1 97.62 72 GLY A O 1
ATOM 586 N N . GLU A 1 73 ? -1.365 -12.672 -24.734 1 98.38 73 GLU A N 1
ATOM 587 C CA . GLU A 1 73 ? -0.194 -13.422 -25.172 1 98.38 73 GLU A CA 1
ATOM 588 C C . GLU A 1 73 ? 0.948 -13.312 -24.172 1 98.38 73 GLU A C 1
ATOM 590 O O . GLU A 1 73 ? 1.117 -12.273 -23.531 1 98.38 73 GLU A O 1
ATOM 595 N N . ILE A 1 74 ? 1.692 -14.352 -24.016 1 98.75 74 ILE A N 1
ATOM 596 C CA . ILE A 1 74 ? 2.846 -14.43 -23.125 1 98.75 74 ILE A CA 1
ATOM 597 C C . ILE A 1 74 ? 4.102 -14.742 -23.938 1 98.75 74 ILE A C 1
ATOM 599 O O . ILE A 1 74 ? 4.191 -15.797 -24.578 1 98.75 74 ILE A O 1
ATOM 603 N N . GLU A 1 75 ? 5.016 -13.82 -23.922 1 98.75 75 GLU A N 1
ATOM 604 C CA . GLU A 1 75 ? 6.312 -14.094 -24.531 1 98.75 75 GLU A CA 1
ATOM 605 C C . GLU A 1 75 ? 7.191 -14.93 -23.594 1 98.75 75 GLU A C 1
ATOM 607 O O . GLU A 1 75 ? 7.266 -14.656 -22.406 1 98.75 75 GLU A O 1
ATOM 612 N N . THR A 1 76 ? 7.797 -15.922 -24.109 1 98.62 76 THR A N 1
ATOM 613 C CA . THR A 1 76 ? 8.664 -16.766 -23.297 1 98.62 76 THR A CA 1
ATOM 614 C C . THR A 1 76 ? 10.117 -16.625 -23.734 1 98.62 76 THR A C 1
ATOM 616 O O . THR A 1 76 ? 10.398 -16.422 -24.922 1 98.62 76 THR A O 1
ATOM 619 N N . PRO A 1 77 ? 11.039 -16.781 -22.812 1 98.56 77 PRO A N 1
ATOM 620 C CA . PRO A 1 77 ? 10.852 -17.062 -21.375 1 98.56 77 PRO A CA 1
ATOM 621 C C . PRO A 1 77 ? 10.172 -15.914 -20.641 1 98.56 77 PRO A C 1
ATOM 623 O O . PRO A 1 77 ? 10.312 -14.75 -21.031 1 98.56 77 PRO A O 1
ATOM 626 N N . ASN A 1 78 ? 9.438 -16.234 -19.578 1 98.81 78 ASN A N 1
ATOM 627 C CA . ASN A 1 78 ? 8.703 -15.258 -18.781 1 98.81 78 ASN A CA 1
ATOM 628 C C . ASN A 1 78 ? 8.664 -15.656 -17.297 1 98.81 78 ASN A C 1
ATOM 630 O O . ASN A 1 78 ? 9.008 -16.781 -16.953 1 98.81 78 ASN A O 1
ATOM 634 N N . PHE A 1 79 ? 8.312 -14.711 -16.484 1 98.69 79 PHE A N 1
ATOM 635 C CA . PHE A 1 79 ? 8.242 -14.906 -15.047 1 98.69 79 PHE A CA 1
ATOM 636 C C . PHE A 1 79 ? 6.852 -14.586 -14.516 1 98.69 79 PHE A C 1
ATOM 638 O O . PHE A 1 79 ? 6.289 -13.539 -14.836 1 98.69 79 PHE A O 1
ATOM 645 N N . LEU A 1 80 ? 6.297 -15.484 -13.727 1 98.56 80 LEU A N 1
ATOM 646 C CA . LEU A 1 80 ? 4.984 -15.289 -13.117 1 98.56 80 LEU A CA 1
ATOM 647 C C . LEU A 1 80 ? 5.113 -14.797 -11.688 1 98.56 80 LEU A C 1
ATOM 649 O O . LEU A 1 80 ? 5.789 -15.422 -10.867 1 98.56 80 LEU A O 1
ATOM 653 N N . PHE A 1 81 ? 4.453 -13.68 -11.445 1 98.06 81 PHE A N 1
ATOM 654 C CA . PHE A 1 81 ? 4.383 -13.18 -10.078 1 98.06 81 PHE A CA 1
ATOM 655 C C . PHE A 1 81 ? 3.223 -13.812 -9.328 1 98.06 81 PHE A C 1
ATOM 657 O O . PHE A 1 81 ? 2.137 -13.992 -9.883 1 98.06 81 PHE A O 1
ATOM 664 N N . CYS A 1 82 ? 3.455 -14.117 -8.094 1 96 82 CYS A N 1
ATOM 665 C CA . CYS A 1 82 ? 2.49 -14.906 -7.336 1 96 82 CYS A CA 1
ATOM 666 C C . CYS A 1 82 ? 1.518 -14.008 -6.586 1 96 82 CYS A C 1
ATOM 668 O O . CYS A 1 82 ? 1.868 -13.43 -5.559 1 96 82 CYS A O 1
ATOM 670 N N . ALA A 1 83 ? 0.368 -13.852 -7.082 1 96.94 83 ALA A N 1
ATOM 671 C CA . ALA A 1 83 ? -0.779 -13.32 -6.355 1 96.94 83 ALA A CA 1
ATOM 672 C C . ALA A 1 83 ? -1.526 -14.43 -5.621 1 96.94 83 ALA A C 1
ATOM 674 O O . ALA A 1 83 ? -2.691 -14.703 -5.918 1 96.94 83 ALA A O 1
ATOM 675 N N . THR A 1 84 ? -0.985 -14.945 -4.641 1 94.75 84 THR A N 1
ATOM 676 C CA . THR A 1 84 ? -1.323 -16.203 -3.992 1 94.75 84 THR A CA 1
ATOM 677 C C . THR A 1 84 ? -2.787 -16.219 -3.559 1 94.75 84 THR A C 1
ATOM 679 O O . THR A 1 84 ? -3.518 -17.156 -3.848 1 94.75 84 THR A O 1
ATOM 682 N N . LYS A 1 85 ? -3.264 -15.195 -2.939 1 96.75 85 LYS A N 1
ATOM 683 C CA . LYS A 1 85 ? -4.621 -15.141 -2.41 1 96.75 85 LYS A CA 1
ATOM 684 C C . LYS A 1 85 ? -5.496 -14.203 -3.236 1 96.75 85 LYS A C 1
ATOM 686 O O . LYS A 1 85 ? -6.336 -13.484 -2.689 1 96.75 85 LYS A O 1
ATOM 691 N N . GLY A 1 86 ? -5.191 -14.125 -4.469 1 97.19 86 GLY A N 1
ATOM 692 C CA . GLY A 1 86 ? -5.957 -13.242 -5.336 1 97.19 86 GLY A CA 1
ATOM 693 C C . GLY A 1 86 ? -5.586 -11.781 -5.176 1 97.19 86 GLY A C 1
ATOM 694 O O . GLY A 1 86 ? -6.422 -10.898 -5.391 1 97.19 86 GLY A O 1
ATOM 695 N N . CYS A 1 87 ? -4.465 -11.508 -4.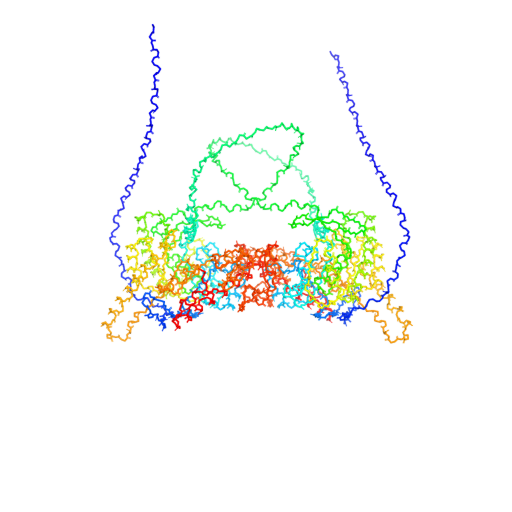734 1 97.06 87 CYS A N 1
ATOM 696 C CA . CYS A 1 87 ? -3.947 -10.148 -4.605 1 97.06 87 CYS A CA 1
ATOM 697 C C . CYS A 1 87 ? -2.424 -10.141 -4.586 1 97.06 87 CYS A C 1
ATOM 699 O O . CYS A 1 87 ? -1.803 -11.102 -4.121 1 97.06 87 CYS A O 1
ATOM 701 N N . MET A 1 88 ? -1.859 -9.117 -5.223 1 96.12 88 MET A N 1
ATOM 702 C CA . MET A 1 88 ? -0.458 -8.812 -4.953 1 96.12 88 MET A CA 1
ATOM 703 C C . MET A 1 88 ? -0.298 -8.156 -3.582 1 96.12 88 MET A C 1
ATOM 705 O O . MET A 1 88 ? -0.774 -7.043 -3.359 1 96.12 88 MET A O 1
ATOM 709 N N . LYS A 1 89 ? 0.345 -8.844 -2.734 1 95.62 89 LYS A N 1
ATOM 710 C CA . LYS A 1 89 ? 0.371 -8.422 -1.338 1 95.62 89 LYS A CA 1
ATOM 711 C C . LYS A 1 89 ? 0.767 -6.953 -1.217 1 95.62 89 LYS A C 1
ATOM 713 O O . LYS A 1 89 ? 1.812 -6.539 -1.726 1 95.62 89 LYS A O 1
ATOM 718 N N . SER A 1 90 ? -0.084 -6.125 -0.649 1 95.75 90 SER A N 1
ATOM 719 C CA . SER A 1 90 ? 0.104 -4.734 -0.246 1 95.75 90 SER A CA 1
ATOM 720 C C . SER A 1 90 ? 0.246 -3.82 -1.459 1 95.75 90 SER A C 1
ATOM 722 O O . SER A 1 90 ? 0.606 -2.648 -1.322 1 95.75 90 SER A O 1
ATOM 724 N N . THR A 1 91 ? 0.056 -4.34 -2.662 1 97.81 91 THR A N 1
ATOM 725 C CA . THR A 1 91 ? 0.354 -3.559 -3.857 1 97.81 91 THR A CA 1
ATOM 726 C C . THR A 1 91 ? -0.847 -3.531 -4.801 1 97.81 91 THR A C 1
ATOM 728 O O . THR A 1 91 ? -1.329 -4.582 -5.23 1 97.81 91 THR A O 1
ATOM 731 N N . PRO A 1 92 ? -1.362 -2.348 -5.102 1 97.38 92 PRO A N 1
ATOM 732 C CA . PRO A 1 92 ? -2.402 -2.285 -6.129 1 97.38 92 PRO A CA 1
ATOM 733 C C . PRO A 1 92 ? -1.964 -2.908 -7.453 1 97.38 92 PRO A C 1
ATOM 735 O O . PRO A 1 92 ? -0.867 -2.621 -7.938 1 97.38 92 PRO A O 1
ATOM 738 N N . ILE A 1 93 ? -2.777 -3.686 -8.031 1 97.5 93 ILE A N 1
ATOM 739 C CA . ILE A 1 93 ? -2.441 -4.543 -9.164 1 97.5 93 ILE A CA 1
ATOM 740 C C . ILE A 1 93 ? -2.152 -3.689 -10.391 1 97.5 93 ILE A C 1
ATOM 742 O O . ILE A 1 93 ? -1.489 -4.141 -11.328 1 97.5 93 ILE A O 1
ATOM 746 N N . SER A 1 94 ? -2.664 -2.463 -10.422 1 96.75 94 SER A N 1
ATOM 747 C CA . SER A 1 94 ? -2.42 -1.562 -11.539 1 96.75 94 SER A CA 1
ATOM 748 C C . SER A 1 94 ? -0.928 -1.304 -11.734 1 96.75 94 SER A C 1
ATOM 750 O O . SER A 1 94 ? -0.459 -1.139 -12.859 1 96.75 94 SER A O 1
ATOM 752 N N . PHE A 1 95 ? -0.158 -1.264 -10.656 1 97.44 95 PHE A N 1
ATOM 753 C CA . PHE A 1 95 ? 1.28 -1.042 -10.742 1 97.44 95 PHE A CA 1
ATOM 754 C C . PHE A 1 95 ? 1.968 -2.223 -11.422 1 97.44 95 PHE A C 1
ATOM 756 O O . PHE A 1 95 ? 2.951 -2.045 -12.141 1 97.44 95 PHE A O 1
ATOM 763 N N . VAL A 1 96 ? 1.458 -3.426 -11.195 1 97.25 96 VAL A N 1
ATOM 764 C CA . VAL A 1 96 ? 1.991 -4.637 -11.812 1 97.25 96 VAL A CA 1
ATOM 765 C C . VAL A 1 96 ? 1.701 -4.621 -13.312 1 97.25 96 VAL A C 1
ATOM 767 O O . VAL A 1 96 ? 2.57 -4.953 -14.117 1 97.25 96 VAL A O 1
ATOM 770 N N . LYS A 1 97 ? 0.504 -4.16 -13.602 1 96.81 97 LYS A N 1
ATOM 771 C CA . LYS A 1 97 ? 0.112 -4.012 -15 1 96.81 97 LYS A CA 1
ATOM 772 C C . LYS A 1 97 ? 1.011 -3.008 -15.719 1 96.81 97 LYS A C 1
ATOM 774 O O . LYS A 1 97 ? 1.455 -3.258 -16.844 1 96.81 97 LYS A O 1
ATOM 779 N N . ASP A 1 98 ? 1.327 -1.967 -15.055 1 96.88 98 ASP A N 1
ATOM 780 C CA . ASP A 1 98 ? 2.119 -0.888 -15.633 1 96.88 98 ASP A CA 1
ATOM 781 C C . ASP A 1 98 ? 3.561 -1.331 -15.875 1 96.88 98 ASP A C 1
ATOM 783 O O . ASP A 1 98 ? 4.277 -0.733 -16.672 1 96.88 98 ASP A O 1
ATOM 787 N N . CYS A 1 99 ? 3.963 -2.338 -15.164 1 97.69 99 CYS A N 1
ATOM 788 C CA . CYS A 1 99 ? 5.297 -2.893 -15.352 1 97.69 99 CYS A CA 1
ATOM 789 C C . CYS A 1 99 ? 5.32 -3.881 -16.516 1 97.69 99 CYS A C 1
ATOM 791 O O . CYS A 1 99 ? 6.297 -4.609 -16.688 1 97.69 99 CYS A O 1
ATOM 793 N N . LYS A 1 100 ? 4.242 -4.043 -17.25 1 96.69 100 LYS A N 1
ATOM 794 C CA . LYS A 1 100 ? 4.117 -4.859 -18.453 1 96.69 100 LYS A CA 1
ATOM 795 C C . LYS A 1 100 ? 4.133 -6.348 -18.109 1 96.69 100 LYS A C 1
ATOM 797 O O . LYS A 1 100 ? 4.672 -7.156 -18.875 1 96.69 100 LYS A O 1
ATOM 802 N N . THR A 1 101 ? 3.709 -6.617 -16.922 1 98.5 101 THR A N 1
ATOM 803 C CA . THR A 1 101 ? 3.537 -8.016 -16.547 1 98.5 101 THR A CA 1
ATOM 804 C C . THR A 1 101 ? 2.514 -8.695 -17.453 1 98.5 101 THR A C 1
ATOM 806 O O . THR A 1 101 ? 1.447 -8.141 -17.719 1 98.5 101 THR A O 1
ATOM 809 N N . GLN A 1 102 ? 2.791 -9.93 -17.922 1 98.56 102 GLN A N 1
ATOM 810 C CA . GLN A 1 102 ? 1.934 -10.578 -18.922 1 98.56 102 GLN A CA 1
ATOM 811 C C . GLN A 1 102 ? 1.094 -11.68 -18.281 1 98.56 102 GLN A C 1
ATOM 813 O O . GLN A 1 102 ? 0.046 -12.055 -18.812 1 98.56 102 GLN A O 1
ATOM 818 N N . ILE A 1 103 ? 1.529 -12.188 -17.141 1 98.69 103 ILE A N 1
ATOM 819 C CA . ILE A 1 103 ? 0.851 -13.312 -16.5 1 98.69 103 ILE A CA 1
ATOM 820 C C . ILE A 1 103 ? 1.147 -13.305 -15.008 1 98.69 103 ILE A C 1
ATOM 822 O O . ILE A 1 103 ? 2.227 -12.883 -14.578 1 98.69 103 ILE A O 1
ATOM 826 N N . ILE A 1 104 ? 0.143 -13.68 -14.211 1 98.44 104 ILE A N 1
ATOM 827 C CA . ILE A 1 104 ? 0.347 -13.852 -12.781 1 98.44 104 ILE A CA 1
ATOM 828 C C . ILE A 1 104 ? -0.139 -15.234 -12.344 1 98.44 104 ILE A C 1
ATOM 830 O O . ILE A 1 104 ? -0.725 -15.969 -13.148 1 98.44 104 ILE A O 1
ATOM 834 N N . LEU A 1 105 ? 0.214 -15.586 -11.109 1 98.06 105 LEU A N 1
ATOM 835 C CA . LEU A 1 105 ? -0.149 -16.891 -10.547 1 98.06 105 LEU A CA 1
ATOM 836 C C . LEU A 1 105 ? -0.969 -16.719 -9.273 1 98.06 105 LEU A C 1
ATOM 838 O O . LEU A 1 105 ? -0.662 -15.852 -8.445 1 98.06 105 LEU A O 1
ATOM 842 N N . SER A 1 106 ? -2.051 -17.422 -9.117 1 97.44 106 SER A N 1
ATOM 843 C CA . SER A 1 106 ? -2.787 -17.547 -7.863 1 97.44 106 SER A CA 1
ATOM 844 C C . SER A 1 106 ? -2.779 -18.984 -7.352 1 97.44 106 SER A C 1
ATOM 846 O O . SER A 1 106 ? -2.521 -19.922 -8.117 1 97.44 106 SER A O 1
ATOM 848 N N . ASN A 1 107 ? -3.031 -19.109 -6.117 1 96 107 ASN A N 1
ATOM 849 C CA . ASN A 1 107 ? -2.967 -20.438 -5.5 1 96 107 ASN A CA 1
ATOM 850 C C . ASN A 1 107 ? -4.355 -20.953 -5.137 1 96 107 ASN A C 1
ATOM 852 O O . ASN A 1 107 ? -5.059 -20.344 -4.324 1 96 107 ASN A O 1
ATOM 856 N N . THR A 1 108 ? -4.676 -22.078 -5.617 1 96.19 108 THR A N 1
ATOM 857 C CA . THR A 1 108 ? -6.008 -22.641 -5.449 1 96.19 108 THR A CA 1
ATOM 858 C C . THR A 1 108 ? -6.262 -23 -3.988 1 96.19 108 THR A C 1
ATOM 860 O O . THR A 1 108 ? -7.352 -22.75 -3.467 1 96.19 108 THR A O 1
ATOM 863 N N . PHE A 1 109 ? -5.293 -23.531 -3.312 1 93.69 109 PHE A N 1
ATOM 864 C CA . PHE A 1 109 ? -5.484 -23.953 -1.93 1 93.69 109 PHE A CA 1
ATOM 865 C C . PHE A 1 109 ? -5.859 -22.766 -1.05 1 93.69 109 PHE A C 1
ATOM 867 O O . PHE A 1 109 ? -6.816 -22.828 -0.279 1 93.69 109 PHE A O 1
ATOM 874 N N . HIS A 1 110 ? -5.121 -21.75 -1.175 1 94.88 110 HIS A N 1
ATOM 875 C CA . HIS A 1 110 ? -5.414 -20.562 -0.38 1 94.88 110 HIS A CA 1
ATOM 876 C C . HIS A 1 110 ? -6.809 -20.031 -0.683 1 94.88 110 HIS A C 1
ATOM 878 O O . HIS A 1 110 ? -7.508 -19.562 0.22 1 94.88 110 HIS A O 1
ATOM 884 N N . LEU A 1 111 ? -7.188 -20.094 -1.909 1 96.88 111 LEU A N 1
ATOM 885 C CA . LEU A 1 111 ? -8.484 -19.562 -2.312 1 96.88 111 LEU A CA 1
ATOM 886 C C . LEU A 1 111 ? -9.602 -20.531 -1.958 1 96.88 111 LEU A C 1
ATOM 888 O O . LEU A 1 111 ? -10.773 -20.156 -1.931 1 96.88 111 LEU A O 1
ATOM 892 N N . LEU A 1 112 ? -9.227 -21.797 -1.704 1 95 112 LEU A N 1
ATOM 893 C CA . LEU A 1 112 ? -10.172 -22.75 -1.135 1 95 112 LEU A CA 1
ATOM 894 C C . LEU A 1 112 ? -10.469 -22.422 0.324 1 95 112 LEU A C 1
ATOM 896 O O . LEU A 1 112 ? -11.555 -22.719 0.824 1 95 112 LEU A O 1
ATOM 900 N N . ILE A 1 113 ? -9.516 -21.859 0.907 1 93.31 113 ILE A N 1
ATOM 901 C CA . ILE A 1 113 ? -9.664 -21.516 2.314 1 93.31 113 ILE A CA 1
ATOM 902 C C . ILE A 1 113 ? -10.508 -20.25 2.445 1 93.31 113 ILE A C 1
ATOM 904 O O . ILE A 1 113 ? -11.492 -20.219 3.188 1 93.31 113 ILE A O 1
ATOM 908 N N . HIS A 1 114 ? -10.156 -19.281 1.706 1 94 114 HIS A N 1
ATOM 909 C CA . HIS A 1 114 ? -10.922 -18.031 1.666 1 94 114 HIS A CA 1
ATOM 910 C C . HIS A 1 114 ? -10.656 -17.266 0.372 1 94 114 HIS A C 1
ATOM 912 O O . HIS A 1 114 ? -9.508 -17.109 -0.038 1 94 114 HIS A O 1
ATOM 918 N N . PRO A 1 115 ? -11.648 -16.672 -0.195 1 96 115 PRO A N 1
ATOM 919 C CA . PRO A 1 115 ? -13.062 -16.625 0.18 1 96 115 PRO A CA 1
ATOM 920 C C . PRO A 1 115 ? -13.852 -17.812 -0.338 1 96 115 PRO A C 1
ATOM 922 O O . PRO A 1 115 ? -15.062 -17.906 -0.113 1 96 115 PRO A O 1
ATOM 925 N N . LYS A 1 116 ? -13.227 -18.781 -0.984 1 96 116 LYS A N 1
ATOM 926 C CA . LYS A 1 116 ? -13.773 -19.969 -1.639 1 96 116 LYS A CA 1
ATOM 927 C C . LYS A 1 116 ? -14.008 -19.703 -3.125 1 96 116 LYS A C 1
ATOM 929 O O . LYS A 1 116 ? -14.445 -18.625 -3.512 1 96 116 LYS A O 1
ATOM 934 N N . PRO A 1 117 ? -13.828 -20.719 -3.916 1 96.94 117 PRO A N 1
ATOM 935 C CA . PRO A 1 117 ? -13.898 -20.562 -5.371 1 96.94 117 PRO A CA 1
ATOM 936 C C . PRO A 1 117 ? -15.297 -20.188 -5.855 1 96.94 117 PRO A C 1
ATOM 938 O O . PRO A 1 117 ? -15.438 -19.391 -6.785 1 96.94 117 PRO A O 1
ATOM 941 N N . HIS A 1 118 ? -16.375 -20.703 -5.281 1 96.5 118 HIS A N 1
ATOM 942 C CA . HIS A 1 118 ? -17.719 -20.406 -5.758 1 96.5 118 HIS A CA 1
ATOM 943 C C . HIS A 1 118 ? -18.078 -18.953 -5.523 1 96.5 118 HIS A C 1
ATOM 945 O O . HIS A 1 118 ? -18.844 -18.359 -6.285 1 96.5 118 HIS A O 1
ATOM 951 N N . VAL A 1 119 ? -17.531 -18.359 -4.457 1 96.62 119 VAL A N 1
ATOM 952 C CA . VAL A 1 119 ? -17.734 -16.938 -4.195 1 96.62 119 VAL A CA 1
ATOM 953 C C . VAL A 1 119 ? -17.094 -16.109 -5.305 1 96.62 119 VAL A C 1
ATOM 955 O O . VAL A 1 119 ? -17.734 -15.234 -5.887 1 96.62 119 VAL A O 1
ATOM 958 N N . ILE A 1 120 ? -15.852 -16.422 -5.617 1 97.81 120 ILE A N 1
ATOM 959 C CA . ILE A 1 120 ? -15.109 -15.719 -6.66 1 97.81 120 ILE A CA 1
ATOM 960 C C . ILE A 1 120 ? -15.828 -15.883 -8 1 97.81 120 ILE A C 1
ATOM 962 O O . ILE A 1 120 ? -15.938 -14.93 -8.773 1 97.81 120 ILE A O 1
ATOM 966 N N . PHE A 1 121 ? -16.328 -17.078 -8.234 1 97.12 121 PHE A N 1
ATOM 967 C CA . PHE A 1 121 ? -17.047 -17.375 -9.461 1 97.12 121 PHE A CA 1
ATOM 968 C C . PHE A 1 121 ? -18.25 -16.438 -9.617 1 97.12 121 PHE A C 1
ATOM 970 O O . PHE A 1 121 ? -18.438 -15.836 -10.672 1 97.12 121 PHE A O 1
ATOM 977 N N . GLN A 1 122 ? -19.016 -16.281 -8.594 1 96.25 122 GLN A N 1
ATOM 978 C CA . GLN A 1 122 ? -20.234 -15.484 -8.609 1 96.25 122 GLN A CA 1
ATOM 979 C C . GLN A 1 122 ? -19.922 -14 -8.781 1 96.25 122 GLN A C 1
ATOM 981 O O . GLN A 1 122 ? -20.797 -13.211 -9.164 1 96.25 122 GLN A O 1
ATOM 986 N N . LEU A 1 123 ? -18.703 -13.656 -8.469 1 96.69 123 LEU A N 1
ATOM 987 C CA . LEU A 1 123 ? -18.266 -12.266 -8.562 1 96.69 123 LEU A CA 1
ATOM 988 C C . LEU A 1 123 ? -17.547 -12 -9.883 1 96.69 123 LEU A C 1
ATOM 990 O O . LEU A 1 123 ? -16.844 -11 -10.023 1 96.69 123 LEU A O 1
ATOM 994 N N . GLY A 1 124 ? -17.547 -12.891 -10.797 1 95.25 124 GLY A N 1
ATOM 995 C CA . GLY A 1 124 ? -17.047 -12.664 -12.148 1 95.25 124 GLY A CA 1
ATOM 996 C C . GLY A 1 124 ? -15.727 -13.359 -12.414 1 95.25 124 GLY A C 1
ATOM 997 O O . GLY A 1 124 ? -15.078 -13.094 -13.422 1 95.25 124 GLY A O 1
ATOM 998 N N . GLY A 1 125 ? -15.273 -14.242 -11.484 1 96.5 125 GLY A N 1
ATOM 999 C CA . GLY A 1 125 ? -13.992 -14.914 -11.656 1 96.5 125 GLY A CA 1
ATOM 1000 C C . GLY A 1 125 ? -12.828 -14.125 -11.102 1 96.5 125 GLY A C 1
ATOM 1001 O O . GLY A 1 125 ? -12.984 -12.961 -10.719 1 96.5 125 GLY A O 1
ATOM 1002 N N . LEU A 1 126 ? -11.703 -14.766 -11.086 1 97.31 126 LEU A N 1
ATOM 1003 C CA . LEU A 1 126 ? -10.516 -14.164 -10.5 1 97.31 126 LEU A CA 1
ATOM 1004 C C . LEU A 1 126 ? -10.164 -12.852 -11.195 1 97.31 126 LEU A C 1
ATOM 1006 O O . LEU A 1 126 ? -9.734 -11.898 -10.547 1 97.31 126 LEU A O 1
ATOM 1010 N N . HIS A 1 127 ? -10.305 -12.844 -12.523 1 97.44 127 HIS A N 1
ATOM 1011 C CA . HIS A 1 127 ? -9.945 -11.68 -13.32 1 97.44 127 HIS A CA 1
ATOM 1012 C C . HIS A 1 127 ? -10.719 -10.445 -12.867 1 97.44 127 HIS A C 1
ATOM 1014 O O . HIS A 1 127 ? -10.125 -9.43 -12.492 1 97.44 127 HIS A O 1
ATOM 1020 N N . SER A 1 128 ? -12.031 -10.547 -12.766 1 96.62 128 SER A N 1
ATOM 1021 C CA . SER A 1 128 ? -12.867 -9.445 -12.305 1 96.62 128 SER A CA 1
ATOM 1022 C C . SER A 1 128 ? -12.648 -9.172 -10.82 1 96.62 128 SER A C 1
ATOM 1024 O O . SER A 1 128 ? -12.578 -8.016 -10.398 1 96.62 128 SER A O 1
ATOM 1026 N N . PHE A 1 129 ? -12.508 -10.203 -10.086 1 97.69 129 PHE A N 1
ATOM 1027 C CA . PHE A 1 129 ? -12.383 -10.125 -8.633 1 97.69 129 PHE A CA 1
ATOM 1028 C C . PHE A 1 129 ? -11.164 -9.289 -8.242 1 97.69 129 PHE A C 1
ATOM 1030 O O . PHE A 1 129 ? -11.266 -8.406 -7.387 1 97.69 129 PHE A O 1
ATOM 1037 N N . MET A 1 130 ? -10.07 -9.5 -8.867 1 97 130 MET A N 1
ATOM 1038 C CA . MET A 1 130 ? -8.836 -8.844 -8.445 1 97 130 MET A CA 1
ATOM 1039 C C . MET A 1 130 ? -8.477 -7.703 -9.391 1 97 130 MET A C 1
ATOM 1041 O O . MET A 1 130 ? -7.41 -7.098 -9.266 1 97 130 MET A O 1
ATOM 1045 N N . ASN A 1 131 ? -9.281 -7.445 -10.375 1 97.12 131 ASN A N 1
ATOM 1046 C CA . ASN A 1 131 ? -9.078 -6.383 -11.352 1 97.12 131 ASN A CA 1
ATOM 1047 C C . ASN A 1 131 ? -7.824 -6.625 -12.188 1 97.12 131 ASN A C 1
ATOM 1049 O O . ASN A 1 131 ? -6.973 -5.738 -12.305 1 97.12 131 ASN A O 1
ATOM 1053 N N . TRP A 1 132 ? -7.641 -7.797 -12.688 1 97.81 132 TRP A N 1
ATOM 1054 C CA . TRP A 1 132 ? -6.594 -8.25 -13.594 1 97.81 132 TRP A CA 1
ATOM 1055 C C . TRP A 1 132 ? -7.199 -8.883 -14.844 1 97.81 132 TRP A C 1
ATOM 1057 O O . TRP A 1 132 ? -7.984 -9.828 -14.758 1 97.81 132 TRP A O 1
ATOM 1067 N N . GLN A 1 133 ? -6.754 -8.438 -16.016 1 96.38 133 GLN A N 1
ATOM 1068 C CA . GLN A 1 133 ? -7.422 -8.922 -17.219 1 96.38 133 GLN A CA 1
ATOM 1069 C C . GLN A 1 133 ? -6.473 -9.766 -18.078 1 96.38 133 GLN A C 1
ATOM 1071 O O . GLN A 1 133 ? -6.867 -10.289 -19.109 1 96.38 133 GLN A O 1
ATOM 1076 N N . GLY A 1 134 ? -5.242 -9.953 -17.609 1 97.75 134 GLY A N 1
ATOM 1077 C CA . GLY A 1 134 ? -4.297 -10.805 -18.312 1 97.75 134 GLY A CA 1
ATOM 1078 C C . GLY A 1 134 ? -4.367 -12.258 -17.875 1 97.75 134 GLY A C 1
ATOM 1079 O O . GLY A 1 134 ? -5.18 -12.617 -17.016 1 97.75 134 GLY A O 1
ATOM 1080 N N . PRO A 1 135 ? -3.533 -13.094 -18.453 1 98.56 135 PRO A N 1
ATOM 1081 C CA . PRO A 1 135 ? -3.533 -14.523 -18.156 1 98.56 135 PRO A CA 1
ATOM 1082 C C . PRO A 1 135 ? -3.203 -14.812 -16.688 1 98.56 135 PRO A C 1
ATOM 1084 O O . PRO A 1 135 ? -2.385 -14.117 -16.094 1 98.56 135 PRO A O 1
ATOM 1087 N N . ILE A 1 136 ? -3.875 -15.812 -16.156 1 98.5 136 ILE A N 1
ATOM 1088 C CA . ILE A 1 136 ? -3.645 -16.297 -14.797 1 98.5 136 ILE A CA 1
ATOM 1089 C C . ILE A 1 136 ? -3.379 -17.797 -14.82 1 98.5 136 ILE A C 1
ATOM 1091 O O . ILE A 1 136 ? -4.078 -18.547 -15.508 1 98.5 136 ILE A O 1
ATOM 1095 N N . LEU A 1 137 ? -2.346 -18.234 -14.18 1 98.69 137 LEU A N 1
ATOM 1096 C CA . LEU A 1 137 ? -2.131 -19.641 -13.852 1 98.69 137 LEU A CA 1
ATOM 1097 C C . LEU A 1 137 ? -2.518 -19.922 -12.398 1 98.69 137 LEU A C 1
ATOM 1099 O O . LEU A 1 137 ? -2.148 -19.172 -11.5 1 98.69 137 LEU A O 1
ATOM 1103 N N . THR A 1 138 ? -3.346 -20.906 -12.156 1 97.75 138 THR A N 1
ATOM 1104 C CA . THR A 1 138 ? -3.629 -21.328 -10.797 1 97.75 138 THR A CA 1
ATOM 1105 C C . THR A 1 138 ? -2.891 -22.625 -10.477 1 97.75 138 THR A C 1
ATOM 1107 O O . THR A 1 138 ? -2.971 -23.594 -11.234 1 97.75 138 THR A O 1
ATOM 1110 N N . ASP A 1 139 ? -2.178 -22.547 -9.406 1 93.31 139 ASP A N 1
ATOM 1111 C CA . ASP A 1 139 ? -1.572 -23.766 -8.875 1 93.31 139 ASP A CA 1
ATOM 1112 C C . ASP A 1 139 ? -2.617 -24.641 -8.203 1 93.31 139 ASP A C 1
ATOM 1114 O O . ASP A 1 139 ? -3.57 -24.141 -7.602 1 93.31 139 ASP A O 1
ATOM 1118 N N . SER A 1 140 ? -2.473 -25.891 -8.273 1 90.25 140 SER A N 1
ATOM 1119 C CA . SER A 1 140 ? -3.484 -26.859 -7.859 1 90.25 140 SER A CA 1
ATOM 1120 C C . SER A 1 140 ? -3.645 -26.875 -6.344 1 90.25 140 SER A C 1
ATOM 1122 O O . SER A 1 140 ? -4.672 -27.312 -5.824 1 90.25 140 SER A O 1
ATOM 1124 N N . GLY A 1 141 ? -2.68 -26.469 -5.656 1 81.06 141 GLY A N 1
ATOM 1125 C CA . GLY A 1 141 ? -2.715 -26.5 -4.203 1 81.06 141 GLY A CA 1
ATOM 1126 C C . GLY A 1 141 ? -1.811 -27.562 -3.604 1 81.06 141 GLY A C 1
ATOM 1127 O O . GLY A 1 141 ? -1.511 -27.531 -2.408 1 81.06 141 GLY A O 1
ATOM 1128 N N . GLY A 1 142 ? -1.351 -28.453 -4.391 1 76.19 142 GLY A N 1
ATOM 1129 C CA . GLY A 1 142 ? -0.53 -29.547 -3.889 1 76.19 142 GLY A CA 1
ATOM 1130 C C . GLY A 1 142 ? 0.744 -29.062 -3.215 1 76.19 142 GLY A C 1
ATOM 1131 O O . GLY A 1 142 ? 1.089 -29.531 -2.127 1 76.19 142 GLY A O 1
ATOM 1132 N N . TYR A 1 143 ? 1.355 -28.172 -3.783 1 75.94 143 TYR A N 1
ATOM 1133 C CA . TYR A 1 143 ? 2.6 -27.641 -3.236 1 75.94 143 TYR A CA 1
ATOM 1134 C C . TYR A 1 143 ? 2.357 -26.953 -1.894 1 75.94 143 TYR A C 1
ATOM 1136 O O . TYR A 1 143 ? 3.158 -27.094 -0.966 1 75.94 143 TYR A O 1
ATOM 1144 N N . GLN A 1 144 ? 1.331 -26.219 -1.875 1 73.75 144 GLN A N 1
ATOM 1145 C CA . GLN A 1 144 ? 1.078 -25.469 -0.646 1 73.75 144 GLN A CA 1
ATOM 1146 C C . GLN A 1 144 ? 0.703 -26.406 0.498 1 73.75 144 GLN A C 1
ATOM 1148 O O . GLN A 1 144 ? 1.08 -26.172 1.648 1 73.75 144 GLN A O 1
ATOM 1153 N N . LEU A 1 145 ? -0.07 -27.375 0.143 1 71.69 145 LEU A N 1
ATOM 1154 C CA . LEU A 1 145 ? -0.381 -28.391 1.148 1 71.69 145 LEU A CA 1
ATOM 1155 C C . LEU A 1 145 ? 0.895 -29.016 1.7 1 71.69 145 LEU A C 1
ATOM 1157 O O . LEU A 1 145 ? 1.032 -29.188 2.914 1 71.69 145 LEU A O 1
ATOM 1161 N N . PHE A 1 146 ? 1.772 -29.203 0.811 1 70.5 146 PHE A N 1
ATOM 1162 C CA . PHE A 1 146 ? 3.061 -29.781 1.164 1 70.5 146 PHE A CA 1
ATOM 1163 C C . PHE A 1 146 ? 3.916 -28.781 1.931 1 70.5 146 PHE A C 1
ATOM 1165 O O . PHE A 1 146 ? 4.434 -29.094 3.006 1 70.5 146 PHE A O 1
ATOM 1172 N N . SER A 1 147 ? 4.027 -27.578 1.413 1 70.38 147 SER A N 1
ATOM 1173 C CA . SER A 1 147 ? 4.93 -26.562 1.952 1 70.38 147 SER A CA 1
ATOM 1174 C C . SER A 1 147 ? 4.504 -26.125 3.35 1 70.38 147 SER A C 1
ATOM 1176 O O . SER A 1 147 ? 5.348 -25.828 4.195 1 70.38 147 SER A O 1
ATOM 1178 N N . MET A 1 148 ? 3.281 -26.094 3.537 1 70.31 148 MET A N 1
ATOM 1179 C CA . MET A 1 148 ? 2.773 -25.672 4.84 1 70.31 148 MET A CA 1
ATOM 1180 C C . MET A 1 148 ? 2.965 -26.781 5.879 1 70.31 148 MET A C 1
ATOM 1182 O O . MET A 1 148 ? 2.936 -26.516 7.082 1 70.31 148 MET A O 1
ATOM 1186 N N . THR A 1 149 ? 3.098 -27.984 5.379 1 65.62 149 THR A N 1
ATOM 1187 C CA . THR A 1 149 ? 3.289 -29.125 6.273 1 65.62 149 THR A CA 1
ATOM 1188 C C . THR A 1 149 ? 4.773 -29.375 6.516 1 65.62 149 THR A C 1
ATOM 1190 O O . THR A 1 149 ? 5.188 -29.641 7.645 1 65.62 149 THR A O 1
ATOM 1193 N N . PHE A 1 150 ? 5.488 -29.203 5.387 1 64.94 150 PHE A N 1
ATOM 1194 C CA . PHE A 1 150 ? 6.875 -29.656 5.469 1 64.94 150 PHE A CA 1
ATOM 1195 C C . PHE A 1 150 ? 7.828 -28.484 5.262 1 64.94 150 PHE A C 1
ATOM 1197 O O . PHE A 1 150 ? 9.039 -28.609 5.453 1 64.94 150 PHE A O 1
ATOM 1204 N N . GLY A 1 151 ? 7.312 -27.281 5.004 1 63.12 151 GLY A N 1
ATOM 1205 C CA . GLY A 1 151 ? 8.156 -26.172 4.617 1 63.12 151 GLY A CA 1
ATOM 1206 C C . GLY A 1 151 ? 8.32 -26.031 3.117 1 63.12 151 GLY A C 1
ATOM 1207 O O . GLY A 1 151 ? 7.945 -26.938 2.363 1 63.12 151 GLY A O 1
ATOM 1208 N N . SER A 1 152 ? 8.859 -24.891 2.598 1 58.88 152 SER A N 1
ATOM 1209 C CA . SER A 1 152 ? 8.969 -24.625 1.168 1 58.88 152 SER A CA 1
ATOM 1210 C C . SER A 1 152 ? 10.18 -25.328 0.564 1 58.88 152 SER A C 1
ATOM 1212 O O . SER A 1 152 ? 11.117 -25.688 1.281 1 58.88 152 SER A O 1
ATOM 1214 N N . VAL A 1 153 ? 10.086 -25.641 -0.721 1 52.09 153 VAL A N 1
ATOM 1215 C CA . VAL A 1 153 ? 11.195 -26.219 -1.465 1 52.09 153 VAL A CA 1
ATOM 1216 C C . VAL A 1 153 ? 12.43 -25.328 -1.32 1 52.09 153 VAL A C 1
ATOM 1218 O O . VAL A 1 153 ? 13.547 -25.844 -1.139 1 52.09 153 VAL A O 1
ATOM 1221 N N . SER A 1 154 ? 12.148 -24.031 -1.352 1 53.53 154 SER A N 1
ATOM 1222 C CA . SER A 1 154 ? 13.25 -23.094 -1.183 1 53.53 154 SER A CA 1
ATOM 1223 C C . SER A 1 154 ? 13.875 -23.219 0.201 1 53.53 154 SER A C 1
ATOM 1225 O O . SER A 1 154 ? 15.094 -23.125 0.346 1 53.53 154 SER A O 1
ATOM 1227 N N . ASP A 1 155 ? 13.016 -23.422 1.208 1 55.78 155 ASP A N 1
ATOM 1228 C CA . ASP A 1 155 ? 13.508 -23.609 2.568 1 55.78 155 ASP A CA 1
ATOM 1229 C C . ASP A 1 155 ? 14.383 -24.859 2.67 1 55.78 155 ASP A C 1
ATOM 1231 O O . ASP A 1 155 ? 15.352 -24.875 3.426 1 55.78 155 ASP A O 1
ATOM 1235 N N . GLU A 1 156 ? 14.039 -25.828 1.842 1 51.12 156 GLU A N 1
ATOM 1236 C CA . GLU A 1 156 ? 14.805 -27.062 1.842 1 51.12 156 GLU A CA 1
ATOM 1237 C C . GLU A 1 156 ? 16.188 -26.859 1.228 1 51.12 156 GLU A C 1
ATOM 1239 O O . GLU A 1 156 ? 17.188 -27.344 1.761 1 51.12 156 GLU A O 1
ATOM 1244 N N . ILE A 1 157 ? 16.188 -26.125 0.258 1 48.47 157 ILE A N 1
ATOM 1245 C CA . ILE A 1 157 ? 17.453 -25.859 -0.44 1 48.47 157 ILE A CA 1
ATOM 1246 C C . ILE A 1 157 ? 18.312 -24.922 0.4 1 48.47 157 ILE A C 1
ATOM 1248 O O . ILE A 1 157 ? 19.531 -25.109 0.485 1 48.47 157 ILE A O 1
ATOM 1252 N N . LYS A 1 158 ? 17.797 -24.047 1.152 1 52.22 158 LYS A N 1
ATOM 1253 C CA . LYS A 1 158 ? 18.516 -23.062 1.95 1 52.22 158 LYS A CA 1
ATOM 1254 C C . LYS A 1 158 ? 19 -23.672 3.268 1 52.22 158 LYS A C 1
ATOM 1256 O O . LYS A 1 158 ? 20.031 -23.25 3.805 1 52.22 158 LYS A O 1
ATOM 1261 N N . ARG A 1 159 ? 18.297 -24.453 4.023 1 48.94 159 ARG A N 1
ATOM 1262 C CA . ARG A 1 159 ? 18.672 -24.969 5.336 1 48.94 159 ARG A CA 1
ATOM 1263 C C . ARG A 1 159 ? 20.016 -25.703 5.277 1 48.94 159 ARG A C 1
ATOM 1265 O O . ARG A 1 159 ? 20.75 -25.734 6.262 1 48.94 159 ARG A O 1
ATOM 1272 N N . LYS A 1 160 ? 20.344 -26.359 4.312 1 46.44 160 LYS A N 1
ATOM 1273 C CA . LYS A 1 160 ? 21.578 -27.141 4.344 1 46.44 160 LYS A CA 1
ATOM 1274 C C . LYS A 1 160 ? 22.781 -26.25 4.039 1 46.44 160 LYS A C 1
ATOM 1276 O O . LYS A 1 160 ? 23.938 -26.656 4.234 1 46.44 160 LYS A O 1
ATOM 1281 N N . SER A 1 161 ? 22.703 -25.172 3.4 1 35.38 161 SER A N 1
ATOM 1282 C CA . SER A 1 161 ? 23.906 -24.375 3.225 1 35.38 161 SER A CA 1
ATOM 1283 C C . SER A 1 161 ? 24.438 -23.859 4.562 1 35.38 161 SER A C 1
ATOM 1285 O O . SER A 1 161 ? 25.625 -23.547 4.691 1 35.38 161 SER A O 1
ATOM 1287 N N . ARG A 1 162 ? 23.625 -23.688 5.465 1 37.81 162 ARG A N 1
ATOM 1288 C CA . ARG A 1 162 ? 24.109 -23.188 6.75 1 37.81 162 ARG A CA 1
ATOM 1289 C C . ARG A 1 162 ? 24.766 -24.312 7.551 1 37.81 162 ARG A C 1
ATOM 1291 O O . ARG A 1 162 ? 25.406 -24.047 8.57 1 37.81 162 ARG A O 1
ATOM 1298 N N . GLY A 1 163 ? 24.531 -25.531 7.297 1 33.12 163 GLY A N 1
ATOM 1299 C CA . GLY A 1 163 ? 25.016 -26.562 8.188 1 33.12 163 GLY A CA 1
ATOM 1300 C C . GLY A 1 163 ? 26.484 -26.891 7.977 1 33.12 163 GLY A C 1
ATOM 1301 O O . GLY A 1 163 ? 27.016 -27.797 8.602 1 33.12 163 GLY A O 1
ATOM 1302 N N . GLY A 1 164 ? 27.141 -26.438 6.859 1 28.5 164 GLY A N 1
ATOM 1303 C CA . GLY A 1 164 ? 28.5 -26.938 6.785 1 28.5 164 GLY A CA 1
ATOM 1304 C C . GLY A 1 164 ? 29.438 -26.297 7.781 1 28.5 164 GLY A C 1
ATOM 1305 O O . GLY A 1 164 ? 30.656 -26.5 7.727 1 28.5 164 GLY A O 1
ATOM 1306 N N . ALA A 1 165 ? 29.156 -25.078 8.289 1 28.83 165 ALA A N 1
ATOM 1307 C CA . ALA A 1 165 ? 30.281 -24.531 9.062 1 28.83 165 ALA A CA 1
ATOM 1308 C C . ALA A 1 165 ? 30.484 -25.328 10.352 1 28.83 165 ALA A C 1
ATOM 1310 O O . ALA A 1 165 ? 29.797 -25.109 11.344 1 28.83 165 ALA A O 1
ATOM 1311 N N . GLY A 1 166 ? 30.625 -26.609 10.273 1 22.17 166 GLY A N 1
ATOM 1312 C CA . GLY A 1 166 ? 31.109 -27.344 11.438 1 22.17 166 GLY A CA 1
ATOM 1313 C C . GLY A 1 166 ? 32.344 -26.734 12.047 1 22.17 166 GLY A C 1
ATOM 1314 O O . GLY A 1 166 ? 33.25 -26.281 11.32 1 22.17 166 GLY A O 1
ATOM 1315 N N . ASN A 1 167 ? 32.25 -26.203 13.234 1 23.78 167 ASN A N 1
ATOM 1316 C CA . ASN A 1 167 ? 33.25 -25.672 14.172 1 23.78 167 ASN A CA 1
ATOM 1317 C C . ASN A 1 167 ? 34.469 -26.578 14.289 1 23.78 167 ASN A C 1
ATOM 1319 O O . ASN A 1 167 ? 34.375 -27.656 14.859 1 23.78 167 ASN A O 1
ATOM 1323 N N . THR A 1 168 ? 35.156 -26.781 13.258 1 19.83 168 THR A N 1
ATOM 1324 C CA . THR A 1 168 ? 36.438 -27.438 13.578 1 19.83 168 THR A CA 1
ATOM 1325 C C . THR A 1 168 ? 37.25 -26.594 14.562 1 19.83 168 THR A C 1
ATOM 1327 O O . THR A 1 168 ? 37.656 -25.484 14.25 1 19.83 168 THR A O 1
ATOM 1330 N N . VAL A 1 169 ? 36.844 -26.609 15.828 1 21.45 169 VAL A N 1
ATOM 1331 C CA . VAL A 1 169 ? 37.594 -26.094 16.969 1 21.45 169 VAL A CA 1
ATOM 1332 C C . VAL A 1 169 ? 39.062 -26.531 16.891 1 21.45 169 VAL A C 1
ATOM 1334 O O . VAL A 1 169 ? 39.344 -27.719 16.906 1 21.45 169 VAL A O 1
ATOM 1337 N N . GLY A 1 170 ? 39.75 -25.844 16 1 17.5 170 GLY A N 1
ATOM 1338 C CA . GLY A 1 170 ? 41.188 -26.094 15.992 1 17.5 170 GLY A CA 1
ATOM 1339 C C . GLY A 1 170 ? 41.844 -25.922 17.359 1 17.5 170 GLY A C 1
ATOM 1340 O O . GLY A 1 170 ? 41.438 -25.031 18.125 1 17.5 170 GLY A O 1
ATOM 1341 N N . VAL A 1 171 ? 42.406 -26.922 17.859 1 19.3 171 VAL A N 1
ATOM 1342 C CA . VAL A 1 171 ? 43.094 -27.281 19.094 1 19.3 171 VAL A CA 1
ATOM 1343 C C . VAL A 1 171 ? 44.281 -26.375 19.312 1 19.3 171 VAL A C 1
ATOM 1345 O O . VAL A 1 171 ? 45.406 -26.688 18.875 1 19.3 171 VAL A O 1
ATOM 1348 N N . GLY A 1 172 ? 44.094 -25.062 18.938 1 16.69 172 GLY A N 1
ATOM 1349 C CA . GLY A 1 172 ? 45.375 -24.422 19.094 1 16.69 172 GLY A CA 1
ATOM 1350 C C . GLY A 1 172 ? 45.938 -24.531 20.5 1 16.69 172 GLY A C 1
ATOM 1351 O O . GLY A 1 172 ? 45.156 -24.625 21.469 1 16.69 172 GLY A O 1
ATOM 1352 N N . GLY A 1 173 ? 47.188 -24.781 20.531 1 15.84 173 GLY A N 1
ATOM 1353 C CA . GLY A 1 173 ? 48.094 -25.25 21.578 1 15.84 173 GLY A CA 1
ATOM 1354 C C . GLY A 1 173 ? 48.25 -24.25 22.719 1 15.84 173 GLY A C 1
ATOM 1355 O O . GLY A 1 173 ? 47.406 -23.359 22.891 1 15.84 173 GLY A O 1
ATOM 1356 N N . ALA A 1 174 ? 49.438 -23.625 22.75 1 15.27 174 ALA A N 1
ATOM 1357 C CA . ALA A 1 174 ? 50.375 -23.828 23.875 1 15.27 174 ALA A CA 1
ATOM 1358 C C . ALA A 1 174 ? 50.156 -22.781 24.953 1 15.27 174 ALA A C 1
ATOM 1360 O O . ALA A 1 174 ? 50.031 -23.109 26.125 1 15.27 174 ALA A O 1
ATOM 1361 N N . ASP A 1 175 ? 50.5 -21.469 24.641 1 15.31 175 ASP A N 1
ATOM 1362 C CA . ASP A 1 175 ? 51.594 -21.031 25.5 1 15.31 175 ASP A CA 1
ATOM 1363 C C . ASP A 1 175 ? 51.062 -20.5 26.828 1 15.31 175 ASP A C 1
ATOM 1365 O O . ASP A 1 175 ? 49.875 -20.203 26.969 1 15.31 175 ASP A O 1
ATOM 1369 N N . SER A 1 176 ? 51.938 -19.562 27.422 1 15.31 176 SER A N 1
ATOM 1370 C CA . SER A 1 176 ? 52.594 -19.516 28.719 1 15.31 176 SER A CA 1
ATOM 1371 C C . SER A 1 176 ? 51.781 -18.719 29.734 1 15.31 176 SER A C 1
ATOM 1373 O O . SER A 1 176 ? 51.531 -19.188 30.828 1 15.31 176 SER A O 1
ATOM 1375 N N . VAL A 1 177 ? 51.969 -17.359 29.656 1 16.14 177 VAL A N 1
ATOM 1376 C CA . VAL A 1 177 ? 52.688 -16.781 30.797 1 16.14 177 VAL A CA 1
ATOM 1377 C C . VAL A 1 177 ? 51.688 -16.344 31.859 1 16.14 177 VAL A C 1
ATOM 1379 O O . VAL A 1 177 ? 50.5 -16.109 31.562 1 16.14 177 VAL A O 1
ATOM 1382 N N . GLY A 1 178 ? 52.188 -15.898 33.062 1 15.27 178 GLY A N 1
ATOM 1383 C CA . GLY A 1 178 ? 52 -16.016 34.5 1 15.27 178 GLY A CA 1
ATOM 1384 C C . GLY A 1 178 ? 51.094 -14.953 35.094 1 15.27 178 GLY A C 1
ATOM 1385 O O . GLY A 1 178 ? 50.375 -15.211 36.062 1 15.27 178 GLY A O 1
ATOM 1386 N N . ASN A 1 179 ? 51.062 -13.648 34.594 1 16.08 179 ASN A N 1
ATOM 1387 C CA . ASN A 1 179 ? 51.375 -12.828 35.781 1 16.08 179 ASN A CA 1
ATOM 1388 C C . ASN A 1 179 ? 50.125 -12.602 36.625 1 16.08 179 ASN A C 1
ATOM 1390 O O . ASN A 1 179 ? 49 -12.586 36.094 1 16.08 179 ASN A O 1
ATOM 1394 N N . PRO A 1 180 ? 50.344 -12.102 37.906 1 15.58 180 PRO A N 1
ATOM 1395 C CA . PRO A 1 180 ? 49.812 -12.312 39.25 1 15.58 180 PRO A CA 1
ATOM 1396 C C . PRO A 1 180 ? 48.531 -11.492 39.5 1 15.58 180 PRO A C 1
ATOM 1398 O O . PRO A 1 180 ? 47.531 -12.039 39.938 1 15.58 180 PRO A O 1
ATOM 1401 N N . GLY A 1 181 ? 48.719 -10.188 39.812 1 15.04 181 GLY A N 1
ATOM 1402 C CA . GLY A 1 181 ? 48.438 -9.828 41.188 1 15.04 181 GLY A CA 1
ATOM 1403 C C . GLY A 1 181 ? 47 -9.445 41.438 1 15.04 181 GLY A C 1
ATOM 1404 O O . GLY A 1 181 ? 46.219 -10.266 41.875 1 15.04 181 GLY A O 1
ATOM 1405 N N . ASN A 1 182 ? 46.719 -8.102 41.688 1 15.52 182 ASN A N 1
ATOM 1406 C CA . ASN A 1 182 ? 46.281 -7.609 43 1 15.52 182 ASN A CA 1
ATOM 1407 C C . ASN A 1 182 ? 44.781 -7.414 43.031 1 15.52 182 ASN A C 1
ATOM 1409 O O . ASN A 1 182 ? 44.125 -7.316 42 1 15.52 182 ASN A O 1
ATOM 1413 N N . ASN A 1 183 ? 44.219 -6.895 44.219 1 15.02 183 ASN A N 1
ATOM 1414 C CA . ASN A 1 183 ? 43.219 -7.145 45.281 1 15.02 183 ASN A CA 1
ATOM 1415 C C . ASN A 1 183 ? 41.969 -6.324 45.094 1 15.02 183 ASN A C 1
ATOM 1417 O O . ASN A 1 183 ? 40.906 -6.691 45.594 1 15.02 183 ASN A O 1
ATOM 1421 N N . ARG A 1 184 ? 41.875 -5.094 44.5 1 16.3 184 ARG A N 1
ATOM 1422 C CA . ARG A 1 184 ? 41.188 -4.168 45.375 1 16.3 184 ARG A CA 1
ATOM 1423 C C . ARG A 1 184 ? 39.656 -4.414 45.344 1 16.3 184 ARG A C 1
ATOM 1425 O O . ARG A 1 184 ? 39.156 -4.945 44.344 1 16.3 184 ARG A O 1
ATOM 1432 N N . GLY A 1 185 ? 38.875 -4.023 46.375 1 15.34 185 GLY A N 1
ATOM 1433 C CA . GLY A 1 185 ? 37.75 -4.32 47.25 1 15.34 185 GLY A CA 1
ATOM 1434 C C . GLY A 1 185 ? 36.438 -3.814 46.75 1 15.34 185 GLY A C 1
ATOM 1435 O O . GLY A 1 185 ? 35.406 -4.441 46.969 1 15.34 185 GLY A O 1
ATOM 1436 N N . ARG A 1 186 ? 36.25 -2.584 46.156 1 17.17 186 ARG A N 1
ATOM 1437 C CA . ARG A 1 186 ? 35.25 -1.753 46.781 1 17.17 186 ARG A CA 1
ATOM 1438 C C . ARG A 1 186 ? 33.844 -2.211 46.375 1 17.17 186 ARG A C 1
ATOM 1440 O O . ARG A 1 186 ? 33.625 -2.701 45.281 1 17.17 186 ARG A O 1
ATOM 1447 N N . ASP A 1 187 ? 32.844 -2.174 47.25 1 16.17 187 ASP A N 1
ATOM 1448 C CA . ASP A 1 187 ? 31.609 -2.785 47.719 1 16.17 187 ASP A CA 1
ATOM 1449 C C . ASP A 1 187 ? 30.406 -2.164 47 1 16.17 187 ASP A C 1
ATOM 1451 O O . ASP A 1 187 ? 29.266 -2.525 47.25 1 16.17 187 ASP A O 1
ATOM 1455 N N . GLN A 1 188 ? 30.5 -1.211 46.094 1 17.67 188 GLN A N 1
ATOM 1456 C CA . GLN A 1 188 ? 29.344 -0.324 46.188 1 17.67 188 GLN A CA 1
ATOM 1457 C C . GLN A 1 188 ? 28.078 -1.047 45.75 1 17.67 188 GLN A C 1
ATOM 1459 O O . GLN A 1 188 ? 28.078 -1.853 44.844 1 17.67 188 GLN A O 1
ATOM 1464 N N . GLN A 1 189 ? 27.031 -1.024 46.594 1 16.95 189 GLN A N 1
ATOM 1465 C CA . GLN A 1 189 ? 25.75 -1.666 46.875 1 16.95 189 GLN A CA 1
ATOM 1466 C C . GLN A 1 189 ? 24.672 -1.235 45.875 1 16.95 189 GLN A C 1
ATOM 1468 O O . GLN A 1 189 ? 23.984 -0.236 46.094 1 16.95 189 GLN A O 1
ATOM 1473 N N . GLY A 1 190 ? 24.844 -1.185 44.594 1 16.81 190 GLY A N 1
ATOM 1474 C CA . GLY A 1 190 ? 23.828 -0.548 43.781 1 16.81 190 GLY A CA 1
ATOM 1475 C C . GLY A 1 190 ? 22.516 -1.312 43.75 1 16.81 190 GLY A C 1
ATOM 1476 O O . GLY A 1 190 ? 22.5 -2.545 43.75 1 16.81 190 GLY A O 1
ATOM 1477 N N . GLY A 1 191 ? 21.391 -0.705 44.344 1 17.98 191 GLY A N 1
ATOM 1478 C CA . GLY A 1 191 ? 20.016 -1.133 44.594 1 17.98 191 GLY A CA 1
ATOM 1479 C C . GLY A 1 191 ? 19.266 -1.503 43.344 1 17.98 191 GLY A C 1
ATOM 1480 O O . GLY A 1 191 ? 19.5 -0.934 42.281 1 17.98 191 GLY A O 1
ATOM 1481 N N . ILE A 1 192 ? 18.656 -2.705 43.25 1 18.38 192 ILE A N 1
ATOM 1482 C CA . ILE A 1 192 ? 18.047 -3.549 42.219 1 18.38 192 ILE A CA 1
ATOM 1483 C C . ILE A 1 192 ? 16.625 -3.078 41.938 1 18.38 192 ILE A C 1
ATOM 1485 O O . ILE A 1 192 ? 15.742 -3.201 42.812 1 18.38 192 ILE A O 1
ATOM 1489 N N . ILE A 1 193 ? 16.422 -1.766 41.469 1 18.92 193 ILE A N 1
ATOM 1490 C CA . ILE A 1 193 ? 15.016 -1.41 41.281 1 18.92 193 ILE A CA 1
ATOM 1491 C C . ILE A 1 193 ? 14.336 -2.414 40.344 1 18.92 193 ILE A C 1
ATOM 1493 O O . ILE A 1 193 ? 14.883 -2.756 39.312 1 18.92 193 ILE A O 1
ATOM 1497 N N . ALA A 1 194 ? 13.258 -3.086 40.812 1 18 194 ALA A N 1
ATOM 1498 C CA . ALA A 1 194 ? 12.422 -4.207 40.406 1 18 194 ALA A CA 1
ATOM 1499 C C . ALA A 1 194 ? 11.562 -3.824 39.219 1 18 194 ALA A C 1
ATOM 1501 O O . ALA A 1 194 ? 10.742 -2.906 39.281 1 18 194 ALA A O 1
ATOM 1502 N N . ALA A 1 195 ? 12.078 -3.801 37.969 1 18.45 195 ALA A N 1
ATOM 1503 C CA . ALA A 1 195 ? 11.445 -3.484 36.688 1 18.45 195 ALA A CA 1
ATOM 1504 C C . ALA A 1 195 ? 10.219 -4.363 36.469 1 18.45 195 ALA A C 1
ATOM 1506 O O . ALA A 1 195 ? 10.281 -5.586 36.625 1 18.45 195 ALA A O 1
ATOM 1507 N N . ALA A 1 196 ? 8.984 -3.725 36.594 1 19.14 196 ALA A N 1
ATOM 1508 C CA . ALA A 1 196 ? 7.668 -4.348 36.5 1 19.14 196 ALA A CA 1
ATOM 1509 C C . ALA A 1 196 ? 7.52 -5.082 35.156 1 19.14 196 ALA A C 1
ATOM 1511 O O . ALA A 1 196 ? 8.07 -4.656 34.156 1 19.14 196 ALA A O 1
ATOM 1512 N N . PRO A 1 197 ? 6.992 -6.297 35.188 1 18.75 197 PRO A N 1
ATOM 1513 C CA . PRO A 1 197 ? 6.934 -7.285 34.125 1 18.75 197 PRO A CA 1
ATOM 1514 C C . PRO A 1 197 ? 6.043 -6.848 32.969 1 18.75 197 PRO A C 1
ATOM 1516 O O . PRO A 1 197 ? 5.047 -6.148 33.156 1 18.75 197 PRO A O 1
ATOM 1519 N N . ALA A 1 198 ? 6.625 -6.438 31.797 1 21.17 198 ALA A N 1
ATOM 1520 C CA . ALA A 1 198 ? 6.188 -6.094 30.438 1 21.17 198 ALA A CA 1
ATOM 1521 C C . ALA A 1 198 ? 5.113 -7.062 29.953 1 21.17 198 ALA A C 1
ATOM 1523 O O . ALA A 1 198 ? 5.344 -8.273 29.875 1 21.17 198 ALA A O 1
ATOM 1524 N N . ALA A 1 199 ? 3.824 -6.676 30.172 1 19.03 199 ALA A N 1
ATOM 1525 C CA . ALA A 1 199 ? 2.686 -7.496 29.75 1 19.03 199 ALA A CA 1
ATOM 1526 C C . ALA A 1 199 ? 2.781 -7.867 28.281 1 19.03 199 ALA A C 1
ATOM 1528 O O . ALA A 1 199 ? 2.973 -7 27.422 1 19.03 199 ALA A O 1
ATOM 1529 N N . SER A 1 200 ? 3.139 -9.047 27.938 1 20.33 200 SER A N 1
ATOM 1530 C CA . SER A 1 200 ? 3.387 -9.727 26.672 1 20.33 200 SER A CA 1
ATOM 1531 C C . SER A 1 200 ? 2.154 -9.703 25.781 1 20.33 200 SER A C 1
ATOM 1533 O O . SER A 1 200 ? 1.094 -10.203 26.156 1 20.33 200 SER A O 1
ATOM 1535 N N . THR A 1 201 ? 1.789 -8.477 25.328 1 22.16 201 THR A N 1
ATOM 1536 C CA . THR A 1 201 ? 0.708 -8.539 24.344 1 22.16 201 THR A CA 1
ATOM 1537 C C . THR A 1 201 ? 0.896 -9.727 23.406 1 22.16 201 THR A C 1
ATOM 1539 O O . THR A 1 201 ? 1.945 -9.859 22.781 1 22.16 201 THR A O 1
ATOM 1542 N N . ALA A 1 202 ? 0.187 -10.711 23.625 1 22.16 202 ALA A N 1
ATOM 1543 C CA . ALA A 1 202 ? 0.124 -12.008 22.953 1 22.16 202 ALA A CA 1
ATOM 1544 C C . ALA A 1 202 ? -0.081 -11.844 21.453 1 22.16 202 ALA A C 1
ATOM 1546 O O . ALA A 1 202 ? -1.069 -11.25 21.016 1 22.16 202 ALA A O 1
ATOM 1547 N N . SER A 1 203 ? 0.953 -11.625 20.719 1 24.2 203 SER A N 1
ATOM 1548 C CA . SER A 1 203 ? 0.845 -11.828 19.281 1 24.2 203 SER A CA 1
ATOM 1549 C C . SER A 1 203 ? -0.092 -12.984 18.953 1 24.2 203 SER A C 1
ATOM 1551 O O . SER A 1 203 ? -0.073 -14.016 19.641 1 24.2 203 SER A O 1
ATOM 1553 N N . ALA A 1 204 ? -1.26 -12.727 18.531 1 26.95 204 ALA A N 1
ATOM 1554 C CA . ALA A 1 204 ? -2.074 -13.867 18.125 1 26.95 204 ALA A CA 1
ATOM 1555 C C . ALA A 1 204 ? -1.197 -15.031 17.656 1 26.95 204 ALA A C 1
ATOM 1557 O O . ALA A 1 204 ? -0.454 -14.914 16.688 1 26.95 204 ALA A O 1
ATOM 1558 N N . ALA A 1 205 ? -0.726 -15.812 18.578 1 27.39 205 ALA A N 1
ATOM 1559 C CA . ALA A 1 205 ? -0.027 -17.078 18.344 1 27.39 205 ALA A CA 1
ATOM 1560 C C . ALA A 1 205 ? -0.562 -17.766 17.094 1 27.39 205 ALA A C 1
ATOM 1562 O O . ALA A 1 205 ? -1.758 -18.047 17 1 27.39 205 ALA A O 1
ATOM 1563 N N . HIS A 1 206 ? -0.028 -17.328 15.906 1 32.94 206 HIS A N 1
ATOM 1564 C CA . HIS A 1 206 ? -0.391 -18.281 14.867 1 32.94 206 HIS A CA 1
ATOM 1565 C C . HIS A 1 206 ? -0.438 -19.703 15.43 1 32.94 206 HIS A C 1
ATOM 1567 O O . HIS A 1 206 ? 0.451 -20.109 16.172 1 32.94 206 HIS A O 1
ATOM 1573 N N . PRO A 1 207 ? -1.578 -20.141 15.781 1 34.62 207 PRO A N 1
ATOM 1574 C CA . PRO A 1 207 ? -1.5 -21.5 16.328 1 34.62 207 PRO A CA 1
ATOM 1575 C C . PRO A 1 207 ? -0.253 -22.25 15.883 1 34.62 207 PRO A C 1
ATOM 1577 O O . PRO A 1 207 ? 0.317 -21.938 14.836 1 34.62 207 PRO A O 1
ATOM 1580 N N . PRO A 1 208 ? 0.495 -22.719 16.734 1 36.38 208 PRO A N 1
ATOM 1581 C CA . PRO A 1 208 ? 1.546 -23.609 16.234 1 36.38 208 PRO A CA 1
ATOM 1582 C C . PRO A 1 208 ? 1.208 -24.203 14.875 1 36.38 208 PRO A C 1
ATOM 1584 O O . PRO A 1 208 ? 0.036 -24.453 14.578 1 36.38 208 PRO A O 1
ATOM 1587 N N . ARG A 1 209 ? 1.84 -23.797 13.734 1 43.69 209 ARG A N 1
ATOM 1588 C CA . ARG A 1 209 ? 1.621 -24.406 12.422 1 43.69 209 ARG A CA 1
ATOM 1589 C C . ARG A 1 209 ? 1.213 -25.875 12.555 1 43.69 209 ARG A C 1
ATOM 1591 O O . ARG A 1 209 ? 2.059 -26.734 12.773 1 43.69 209 ARG A O 1
ATOM 1598 N N . GLY A 1 210 ? 0.313 -26.094 13.312 1 48.53 210 GLY A N 1
ATOM 1599 C CA . GLY A 1 210 ? -0.19 -27.453 13.289 1 48.53 210 GLY A CA 1
ATOM 1600 C C . GLY A 1 210 ? -0.307 -28.016 11.891 1 48.53 210 GLY A C 1
ATOM 1601 O O . GLY A 1 210 ? -0.248 -27.281 10.906 1 48.53 210 GLY A O 1
ATOM 1602 N N . ASP A 1 211 ? -0.286 -29.453 11.609 1 66.81 211 ASP A N 1
ATOM 1603 C CA . ASP A 1 211 ? -0.312 -30.297 10.414 1 66.81 211 ASP A CA 1
ATOM 1604 C C . ASP A 1 211 ? -1.557 -30.031 9.578 1 66.81 211 ASP A C 1
ATOM 1606 O O . ASP A 1 211 ? -2.666 -30.406 9.961 1 66.81 211 ASP A O 1
ATOM 1610 N N . ILE A 1 212 ? -1.433 -29.062 8.594 1 78.62 212 ILE A N 1
ATOM 1611 C CA . ILE A 1 212 ? -2.512 -28.734 7.668 1 78.62 212 ILE A CA 1
ATOM 1612 C C . ILE A 1 212 ? -2.982 -30 6.961 1 78.62 212 ILE A C 1
ATOM 1614 O O . ILE A 1 212 ? -4.184 -30.234 6.805 1 78.62 212 ILE A O 1
ATOM 1618 N N . ILE A 1 213 ? -2.008 -30.797 6.578 1 78.06 213 ILE A N 1
ATOM 1619 C CA . ILE A 1 213 ? -2.383 -32.062 5.945 1 78.06 213 ILE A CA 1
ATOM 1620 C C . ILE A 1 213 ? -2.652 -33.094 7.016 1 78.06 213 ILE A C 1
ATOM 1622 O O . ILE A 1 213 ? -1.78 -33.406 7.836 1 78.06 213 ILE A O 1
ATOM 1626 N N . VAL A 1 214 ? -3.74 -33.625 6.938 1 77.25 214 VAL A N 1
ATOM 1627 C CA . VAL A 1 214 ? -4.148 -34.656 7.895 1 77.25 214 VAL A CA 1
ATOM 1628 C C . VAL A 1 214 ? -3.824 -36.031 7.34 1 77.25 214 VAL A C 1
ATOM 1630 O O . VAL A 1 214 ? -3.301 -36.906 8.055 1 77.25 214 VAL A O 1
ATOM 1633 N N . LYS A 1 215 ? -4.133 -36.219 6.035 1 86.88 215 LYS A N 1
ATOM 1634 C CA . LYS A 1 215 ? -3.939 -37.531 5.422 1 86.88 215 LYS A CA 1
ATOM 1635 C C . LYS A 1 215 ? -3.908 -37.438 3.9 1 86.88 215 LYS A C 1
ATOM 1637 O O . LYS A 1 215 ? -4.68 -36.688 3.309 1 86.88 215 LYS A O 1
ATOM 1642 N N . ILE A 1 216 ? -3 -38.281 3.293 1 90.69 216 ILE A N 1
ATOM 1643 C CA . ILE A 1 216 ? -2.961 -38.406 1.841 1 90.69 216 ILE A CA 1
ATOM 1644 C C . ILE A 1 216 ? -3.338 -39.812 1.439 1 90.69 216 ILE A C 1
ATOM 1646 O O . ILE A 1 216 ? -2.848 -40.781 2.025 1 90.69 216 ILE A O 1
ATOM 1650 N N . SER A 1 217 ? -4.266 -39.938 0.554 1 92.81 217 SER A N 1
ATOM 1651 C CA . SER A 1 217 ? -4.734 -41.25 0.067 1 92.81 217 SER A CA 1
ATOM 1652 C C . SER A 1 217 ? -5.016 -41.188 -1.431 1 92.81 217 SER A C 1
ATOM 1654 O O . SER A 1 217 ? -4.75 -40.188 -2.09 1 92.81 217 SER A O 1
ATOM 1656 N N . GLU A 1 218 ? -5.434 -42.312 -1.926 1 96.12 218 GLU A N 1
ATOM 1657 C CA . GLU A 1 218 ? -5.805 -42.375 -3.338 1 96.12 218 GLU A CA 1
ATOM 1658 C C . GLU A 1 218 ? -6.922 -41.375 -3.66 1 96.12 218 GLU A C 1
ATOM 1660 O O . GLU A 1 218 ? -6.996 -40.875 -4.777 1 96.12 218 GLU A O 1
ATOM 1665 N N . GLN A 1 219 ? -7.73 -41.125 -2.674 1 95.62 219 GLN A N 1
ATOM 1666 C CA . GLN A 1 219 ? -8.859 -40.219 -2.875 1 95.62 219 GLN A CA 1
ATOM 1667 C C . GLN A 1 219 ? -8.391 -38.781 -3.023 1 95.62 219 GLN A C 1
ATOM 1669 O O . GLN A 1 219 ? -8.992 -38 -3.762 1 95.62 219 GLN A O 1
ATOM 1674 N N . GLY A 1 220 ? -7.492 -38.406 -2.307 1 94.94 220 GLY A N 1
ATOM 1675 C CA . GLY A 1 220 ? -6.984 -37.062 -2.281 1 94.94 220 GLY A CA 1
ATOM 1676 C C . GLY A 1 220 ? -6.281 -36.719 -0.982 1 94.94 220 GLY A C 1
ATOM 1677 O O . GLY A 1 220 ? -5.746 -37.594 -0.302 1 94.94 220 GLY A O 1
ATOM 1678 N N . ALA A 1 221 ? -6.156 -35.469 -0.695 1 92.88 221 ALA A N 1
ATOM 1679 C CA . ALA A 1 221 ? -5.496 -34.969 0.518 1 92.88 221 ALA A CA 1
ATOM 1680 C C . ALA A 1 221 ? -6.504 -34.344 1.476 1 92.88 221 ALA A C 1
ATOM 1682 O O . ALA A 1 221 ? -7.141 -33.344 1.143 1 92.88 221 ALA A O 1
ATOM 1683 N N . LEU A 1 222 ? -6.625 -34.969 2.635 1 93 222 LEU A N 1
ATOM 1684 C CA . LEU A 1 222 ? -7.441 -34.375 3.701 1 93 222 LEU A CA 1
ATOM 1685 C C . LEU A 1 222 ? -6.688 -33.281 4.422 1 93 222 LEU A C 1
ATOM 1687 O O . LEU A 1 222 ? -5.562 -33.469 4.879 1 93 222 LEU A O 1
ATOM 1691 N N . TYR A 1 223 ? -7.383 -32.031 4.434 1 90.88 223 TYR A N 1
ATOM 1692 C CA . TYR A 1 223 ? -6.672 -30.922 5.031 1 90.88 223 TYR A CA 1
ATOM 1693 C C . TYR A 1 223 ? -7.547 -30.203 6.051 1 90.88 223 TYR A C 1
ATOM 1695 O O . TYR A 1 223 ? -8.773 -30.359 6.047 1 90.88 223 TYR A O 1
ATOM 1703 N N . LYS A 1 224 ? -6.871 -29.5 6.895 1 90.19 224 LYS A N 1
ATOM 1704 C CA . LYS A 1 224 ? -7.523 -28.625 7.863 1 90.19 224 LYS A CA 1
ATOM 1705 C C . LYS A 1 224 ? -7.332 -27.156 7.492 1 90.19 224 LYS A C 1
ATOM 1707 O O . LYS A 1 224 ? -6.207 -26.703 7.266 1 90.19 224 LYS A O 1
ATOM 1712 N N . SER A 1 225 ? -8.469 -26.406 7.41 1 89.25 225 SER A N 1
ATOM 1713 C CA . SER A 1 225 ? -8.398 -24.984 7.094 1 89.25 225 SER A CA 1
ATOM 1714 C C . SER A 1 225 ? -7.668 -24.219 8.18 1 89.25 225 SER A C 1
ATOM 1716 O O . SER A 1 225 ? -7.973 -24.359 9.367 1 89.25 225 SER A O 1
ATOM 1718 N N . TYR A 1 226 ? -6.77 -23.359 7.816 1 86.62 226 TYR A N 1
ATOM 1719 C CA . TYR A 1 226 ? -6.055 -22.562 8.805 1 86.62 226 TYR A CA 1
ATOM 1720 C C . TYR A 1 226 ? -6.863 -21.328 9.188 1 86.62 226 TYR A C 1
ATOM 1722 O O . TYR A 1 226 ? -6.477 -20.578 10.086 1 86.62 226 TYR A O 1
ATOM 1730 N N . HIS A 1 227 ? -7.902 -21.094 8.477 1 85.81 227 HIS A N 1
ATOM 1731 C CA . HIS A 1 227 ? -8.773 -19.953 8.758 1 85.81 227 HIS A CA 1
ATOM 1732 C C . HIS A 1 227 ? -9.742 -20.266 9.891 1 85.81 227 HIS A C 1
ATOM 1734 O O . HIS A 1 227 ? -9.922 -19.469 10.797 1 85.81 227 HIS A O 1
ATOM 1740 N N . ASP A 1 228 ? -10.398 -21.469 9.859 1 84.5 228 ASP A N 1
ATOM 1741 C CA . ASP A 1 228 ? -11.438 -21.766 10.844 1 84.5 228 ASP A CA 1
ATOM 1742 C C . ASP A 1 228 ? -11.289 -23.188 11.383 1 84.5 228 ASP A C 1
ATOM 1744 O O . ASP A 1 228 ? -12.094 -23.625 12.195 1 84.5 228 ASP A O 1
ATOM 1748 N N . GLY A 1 229 ? -10.352 -23.953 10.844 1 87 229 GLY A N 1
ATOM 1749 C CA . GLY A 1 229 ? -10.086 -25.297 11.359 1 87 229 GLY A CA 1
ATOM 1750 C C . GLY A 1 229 ? -10.945 -26.359 10.719 1 87 229 GLY A C 1
ATOM 1751 O O . GLY A 1 229 ? -10.781 -27.547 11.008 1 87 229 GLY A O 1
ATOM 1752 N N . ALA A 1 230 ? -11.734 -26.031 9.852 1 90 230 ALA A N 1
ATOM 1753 C CA . ALA A 1 230 ? -12.625 -26.984 9.211 1 90 230 ALA A CA 1
ATOM 1754 C C . ALA A 1 230 ? -11.836 -28 8.383 1 90 230 ALA A C 1
ATOM 1756 O O . ALA A 1 230 ? -10.828 -27.656 7.766 1 90 230 ALA A O 1
ATOM 1757 N N . LEU A 1 231 ? -12.398 -29.25 8.344 1 91.69 231 LEU A N 1
ATOM 1758 C CA . LEU A 1 231 ? -11.789 -30.312 7.555 1 91.69 231 LEU A CA 1
ATOM 1759 C C . LEU A 1 231 ? -12.422 -30.391 6.168 1 91.69 231 LEU A C 1
ATOM 1761 O O . LEU A 1 231 ? -13.633 -30.25 6.027 1 91.69 231 LEU A O 1
ATOM 1765 N N . ASP A 1 232 ? -11.555 -30.594 5.207 1 91.75 232 ASP A N 1
ATOM 1766 C CA . ASP A 1 232 ? -12.047 -30.781 3.846 1 91.75 232 ASP A CA 1
ATOM 1767 C C . ASP A 1 232 ? -11.078 -31.625 3.023 1 91.75 232 ASP A C 1
ATOM 1769 O O . ASP A 1 232 ? -9.945 -31.875 3.449 1 91.75 232 ASP A O 1
ATOM 1773 N N . MET A 1 233 ? -11.586 -32.188 1.952 1 92.5 233 MET A N 1
ATOM 1774 C CA . MET A 1 233 ? -10.805 -33.062 1.098 1 92.5 233 MET A CA 1
ATOM 1775 C C . MET A 1 233 ? -10.5 -32.406 -0.243 1 92.5 233 MET A C 1
ATOM 1777 O O . MET A 1 233 ? -11.406 -31.938 -0.926 1 92.5 233 MET A O 1
ATOM 1781 N N . LEU A 1 234 ? -9.258 -32.375 -0.521 1 94.81 234 LEU A N 1
ATOM 1782 C CA . LEU A 1 234 ? -8.836 -31.938 -1.852 1 94.81 234 LEU A CA 1
ATOM 1783 C C . LEU A 1 234 ? -8.586 -33.156 -2.752 1 94.81 234 LEU A C 1
ATOM 1785 O O . LEU A 1 234 ? -7.574 -33.844 -2.6 1 94.81 234 LEU A O 1
ATOM 1789 N N . THR A 1 235 ? -9.484 -33.375 -3.633 1 96.31 235 THR A N 1
ATOM 1790 C CA . THR A 1 235 ? -9.359 -34.469 -4.598 1 96.31 235 THR A CA 1
ATOM 1791 C C . THR A 1 235 ? -8.914 -33.938 -5.957 1 96.31 235 THR A C 1
ATOM 1793 O O . THR A 1 235 ? -8.969 -32.719 -6.207 1 96.31 235 THR A O 1
ATOM 1796 N N . PRO A 1 236 ? -8.398 -34.812 -6.793 1 97.62 236 PRO A N 1
ATOM 1797 C CA . PRO A 1 236 ? -8.094 -34.375 -8.156 1 97.62 236 PRO A CA 1
ATOM 1798 C C . PRO A 1 236 ? -9.281 -33.688 -8.828 1 97.62 236 PRO A C 1
ATOM 1800 O O . PRO A 1 236 ? -9.109 -32.656 -9.492 1 97.62 236 PRO A O 1
ATOM 1803 N N . GLU A 1 237 ? -10.508 -34.188 -8.641 1 97.75 237 GLU A N 1
ATOM 1804 C CA . GLU A 1 237 ? -11.711 -33.594 -9.211 1 97.75 237 GLU A CA 1
ATOM 1805 C C . GLU A 1 237 ? -11.984 -32.219 -8.625 1 97.75 237 GLU A C 1
ATOM 1807 O O . GLU A 1 237 ? -12.203 -31.25 -9.367 1 97.75 237 GLU A O 1
ATOM 1812 N N . SER A 1 238 ? -11.93 -32.156 -7.289 1 96.75 238 SER A N 1
ATOM 1813 C CA . SER A 1 238 ? -12.266 -30.891 -6.637 1 96.75 238 SER A CA 1
ATOM 1814 C C . SER A 1 238 ? -11.234 -29.812 -6.957 1 96.75 238 SER A C 1
ATOM 1816 O O . SER A 1 238 ? -11.562 -28.625 -7.004 1 96.75 238 SER A O 1
ATOM 1818 N N . SER A 1 239 ? -9.977 -30.234 -7.113 1 97.44 239 SER A N 1
ATOM 1819 C CA . SER A 1 239 ? -8.945 -29.281 -7.516 1 97.44 239 SER A CA 1
ATOM 1820 C C . SER A 1 239 ? -9.258 -28.656 -8.875 1 97.44 239 SER A C 1
ATOM 1822 O O . SER A 1 239 ? -9.188 -27.438 -9.039 1 97.44 239 SER A O 1
ATOM 1824 N N . ILE A 1 240 ? -9.641 -29.5 -9.852 1 98.06 240 ILE A N 1
ATOM 1825 C CA . ILE A 1 240 ? -9.992 -29.031 -11.188 1 98.06 240 ILE A CA 1
ATOM 1826 C C . ILE A 1 240 ? -11.258 -28.172 -11.109 1 98.06 240 ILE A C 1
ATOM 1828 O O . ILE A 1 240 ? -11.344 -27.125 -11.75 1 98.06 240 ILE A O 1
ATOM 1832 N N . GLN A 1 241 ? -12.219 -28.609 -10.32 1 98 241 GLN A N 1
ATOM 1833 C CA . GLN A 1 241 ? -13.461 -27.859 -10.133 1 98 241 GLN A CA 1
ATOM 1834 C C . GLN A 1 241 ? -13.188 -26.469 -9.578 1 98 241 GLN A C 1
ATOM 1836 O O . GLN A 1 241 ? -13.742 -25.484 -10.062 1 98 241 GLN A O 1
ATOM 1841 N N . ALA A 1 242 ? -12.336 -26.422 -8.594 1 97.5 242 ALA A N 1
ATOM 1842 C CA . ALA A 1 242 ? -11.992 -25.141 -7.984 1 97.5 242 ALA A CA 1
ATOM 1843 C C . ALA A 1 242 ? -11.32 -24.219 -8.992 1 97.5 242 ALA A C 1
ATOM 1845 O O . ALA A 1 242 ? -11.672 -23.031 -9.094 1 97.5 242 ALA A O 1
ATOM 1846 N N . GLN A 1 243 ? -10.352 -24.75 -9.68 1 98.19 243 GLN A N 1
ATOM 1847 C CA . GLN A 1 243 ? -9.641 -23.938 -10.672 1 98.19 243 GLN A CA 1
ATOM 1848 C C . GLN A 1 243 ? -10.578 -23.469 -11.773 1 98.19 243 GLN A C 1
ATOM 1850 O O . GLN A 1 243 ? -10.438 -22.359 -12.289 1 98.19 243 GLN A O 1
ATOM 1855 N N . TYR A 1 244 ? -11.57 -24.297 -12.148 1 97.62 244 TYR A N 1
ATOM 1856 C CA . TYR A 1 244 ? -12.594 -23.891 -13.109 1 97.62 244 TYR A CA 1
ATOM 1857 C C . TYR A 1 244 ? -13.406 -22.719 -12.578 1 97.62 244 TYR A C 1
ATOM 1859 O O . TYR A 1 244 ? -13.625 -21.734 -13.297 1 97.62 244 TYR A O 1
ATOM 1867 N N . LEU A 1 245 ? -13.828 -22.828 -11.344 1 97.5 245 LEU A N 1
ATOM 1868 C CA . LEU A 1 245 ? -14.633 -21.781 -10.742 1 97.5 245 LEU A CA 1
ATOM 1869 C C . LEU A 1 245 ? -13.836 -20.484 -10.633 1 97.5 245 LEU A C 1
ATOM 1871 O O . LEU A 1 245 ? -14.398 -19.391 -10.781 1 97.5 245 LEU A O 1
ATOM 1875 N N . LEU A 1 246 ? -12.547 -20.562 -10.375 1 97.62 246 LEU A N 1
ATOM 1876 C CA . LEU A 1 246 ? -11.688 -19.391 -10.305 1 97.62 246 LEU A CA 1
ATOM 1877 C C . LEU A 1 246 ? -11.539 -18.75 -11.672 1 97.62 246 LEU A C 1
ATOM 1879 O O . LEU A 1 246 ? -11.297 -17.547 -11.773 1 97.62 246 LEU A O 1
ATOM 1883 N N . GLY A 1 247 ? -11.617 -19.516 -12.703 1 96.88 247 GLY A N 1
ATOM 1884 C CA . GLY A 1 247 ? -11.609 -19.016 -14.07 1 96.88 247 GLY A CA 1
ATOM 1885 C C . GLY A 1 247 ? -10.219 -18.703 -14.586 1 96.88 247 GLY A C 1
ATOM 1886 O O . GLY A 1 247 ? -10.047 -17.781 -15.383 1 96.88 247 GLY A O 1
ATOM 1887 N N . SER A 1 248 ? -9.219 -19.375 -14.125 1 97.56 248 SER A N 1
ATOM 1888 C CA . SER A 1 248 ? -7.852 -19.141 -14.586 1 97.56 248 SER A CA 1
ATOM 1889 C C . SER A 1 248 ? -7.684 -19.578 -16.031 1 97.56 248 SER A C 1
ATOM 1891 O O . SER A 1 248 ? -8.523 -20.297 -16.578 1 97.56 248 SER A O 1
ATOM 1893 N N . ASP A 1 249 ? -6.652 -19.094 -16.703 1 98.25 249 ASP A N 1
ATOM 1894 C CA . ASP A 1 249 ? -6.352 -19.5 -18.062 1 98.25 249 ASP A CA 1
ATOM 1895 C C . ASP A 1 249 ? -5.66 -20.875 -18.094 1 98.25 249 ASP A C 1
ATOM 1897 O O . ASP A 1 249 ? -5.957 -21.703 -18.953 1 98.25 249 ASP A O 1
ATOM 1901 N N . PHE A 1 250 ? -4.801 -21.031 -17.156 1 98.56 250 PHE A N 1
ATOM 1902 C CA . PHE A 1 250 ? -4.074 -22.297 -17.031 1 98.56 250 PHE A CA 1
ATOM 1903 C C . PHE A 1 250 ? -4.359 -22.969 -15.688 1 98.56 250 PHE A C 1
ATOM 1905 O O . PHE A 1 250 ? -4.164 -22.359 -14.633 1 98.56 250 PHE A O 1
ATOM 1912 N N . ALA A 1 251 ? -4.84 -24.172 -15.734 1 98.06 251 ALA A N 1
ATOM 1913 C CA . ALA A 1 251 ? -4.992 -25 -14.547 1 98.06 251 ALA A CA 1
ATOM 1914 C C . ALA A 1 251 ? -3.887 -26.047 -14.469 1 98.06 251 ALA A C 1
ATOM 1916 O O . ALA A 1 251 ? -3.293 -26.422 -15.484 1 98.06 251 ALA A O 1
ATOM 1917 N N . VAL A 1 252 ? -3.596 -26.469 -13.32 1 98.06 252 VAL A N 1
ATOM 1918 C CA . VAL A 1 252 ? -2.543 -27.453 -13.094 1 98.06 252 VAL A CA 1
ATOM 1919 C C . VAL A 1 252 ? -3.113 -28.656 -12.352 1 98.06 252 VAL A C 1
ATOM 1921 O O . VAL A 1 252 ? -3.936 -28.5 -11.445 1 98.06 252 VAL A O 1
ATOM 1924 N N . VAL A 1 253 ? -2.682 -29.797 -12.648 1 98 253 VAL A N 1
ATOM 1925 C CA . VAL A 1 253 ? -3.176 -31.016 -12.047 1 98 253 VAL A CA 1
ATOM 1926 C C . VAL A 1 253 ? -2.711 -31.109 -10.594 1 98 253 VAL A C 1
ATOM 1928 O O . VAL A 1 253 ? -1.682 -30.531 -10.227 1 98 253 VAL A O 1
ATOM 1931 N N . LEU A 1 254 ? -3.523 -31.812 -9.812 1 96.81 254 LEU A N 1
ATOM 1932 C CA . LEU A 1 254 ? -3.152 -32.062 -8.422 1 96.81 254 LEU A CA 1
ATOM 1933 C C . LEU A 1 254 ? -2.084 -33.156 -8.336 1 96.81 254 LEU A C 1
ATOM 1935 O O . LEU A 1 254 ? -2.195 -34.188 -8.984 1 96.81 254 LEU A O 1
ATOM 1939 N N . ASP A 1 255 ? -1.076 -32.844 -7.613 1 94.81 255 ASP A N 1
ATOM 1940 C CA . ASP A 1 255 ? 0.005 -33.812 -7.402 1 94.81 255 ASP A CA 1
ATOM 1941 C C . ASP A 1 255 ? 0.379 -33.906 -5.922 1 94.81 255 ASP A C 1
ATOM 1943 O O . ASP A 1 255 ? -0.028 -33.062 -5.125 1 94.81 255 ASP A O 1
ATOM 1947 N N . GLU A 1 256 ? 1.014 -34.969 -5.637 1 89.69 256 GLU A N 1
ATOM 1948 C CA . GLU A 1 256 ? 1.646 -35.062 -4.324 1 89.69 256 GLU A CA 1
ATOM 1949 C C . GLU A 1 256 ? 3.109 -34.625 -4.387 1 89.69 256 GLU A C 1
ATOM 1951 O O . GLU A 1 256 ? 3.885 -35.156 -5.176 1 89.69 256 GLU A O 1
ATOM 1956 N N . CYS A 1 257 ? 3.357 -33.594 -3.627 1 84.56 257 CYS A N 1
ATOM 1957 C CA . CYS A 1 257 ? 4.746 -33.188 -3.51 1 84.56 257 CYS A CA 1
ATOM 1958 C C . CYS A 1 257 ? 5.426 -33.844 -2.316 1 84.56 257 CYS A C 1
ATOM 1960 O O . CYS A 1 257 ? 4.836 -33.938 -1.238 1 84.56 257 CYS A O 1
ATOM 1962 N N . THR A 1 258 ? 6.609 -34.344 -2.564 1 82.31 258 THR A N 1
ATOM 1963 C CA . THR A 1 258 ? 7.359 -35 -1.502 1 82.31 258 THR A CA 1
ATOM 1964 C C . THR A 1 258 ? 8.609 -34.219 -1.147 1 82.31 258 THR A C 1
ATOM 1966 O O . THR A 1 258 ? 9.195 -33.562 -2.01 1 82.31 258 THR A O 1
ATOM 1969 N N . PRO A 1 259 ? 9 -34.312 0.12 1 78.31 259 PRO A N 1
ATOM 1970 C CA . PRO A 1 259 ? 10.258 -33.656 0.486 1 78.31 259 PRO A CA 1
ATOM 1971 C C . PRO A 1 259 ? 11.484 -34.406 -0.043 1 78.31 259 PRO A C 1
ATOM 1973 O O . PRO A 1 259 ? 11.383 -35.562 -0.42 1 78.31 259 PRO A O 1
ATOM 1976 N N . TYR A 1 260 ? 12.602 -33.719 -0.036 1 71.75 260 TYR A N 1
ATOM 1977 C CA . TYR A 1 260 ? 13.812 -34.281 -0.638 1 71.75 260 TYR A CA 1
ATOM 1978 C C . TYR A 1 260 ? 14.336 -35.438 0.18 1 71.75 260 TYR A C 1
ATOM 1980 O O . TYR A 1 260 ? 14.969 -36.375 -0.362 1 71.75 260 TYR A O 1
ATOM 1988 N N . HIS A 1 261 ? 14.117 -35.469 1.47 1 78.06 261 HIS A N 1
ATOM 1989 C CA . HIS A 1 261 ? 14.758 -36.469 2.334 1 78.06 261 HIS A CA 1
ATOM 1990 C C . HIS A 1 261 ? 13.914 -37.719 2.426 1 78.06 261 HIS A C 1
ATOM 1992 O O . HIS A 1 261 ? 14.289 -38.656 3.131 1 78.06 261 HIS A O 1
ATOM 1998 N N . ILE A 1 262 ? 12.93 -37.812 1.739 1 79.81 262 ILE A N 1
ATOM 1999 C CA . ILE A 1 262 ? 12.047 -38.969 1.796 1 79.81 262 ILE A CA 1
ATOM 2000 C C . ILE A 1 262 ? 12.664 -40.125 1.003 1 79.81 262 ILE A C 1
ATOM 2002 O O . ILE A 1 262 ? 13.438 -39.906 0.07 1 79.81 262 ILE A O 1
ATOM 2006 N N . GLU A 1 263 ? 12.328 -41.312 1.33 1 89.25 263 GLU A N 1
ATOM 2007 C CA . GLU A 1 263 ? 12.859 -42.531 0.715 1 89.25 263 GLU A CA 1
ATOM 2008 C C . GLU A 1 263 ? 12.422 -42.656 -0.742 1 89.25 263 GLU A C 1
ATOM 2010 O O . GLU A 1 263 ? 11.32 -42.219 -1.102 1 89.25 263 GLU A O 1
ATOM 2015 N N . ARG A 1 264 ? 13.258 -43.281 -1.483 1 93.06 264 ARG A N 1
ATOM 2016 C CA . ARG A 1 264 ? 13 -43.5 -2.906 1 93.06 264 ARG A CA 1
ATOM 2017 C C . ARG A 1 264 ? 11.688 -44.219 -3.125 1 93.06 264 ARG A C 1
ATOM 2019 O O . ARG A 1 264 ? 10.93 -43.906 -4.039 1 93.06 264 ARG A O 1
ATOM 2026 N N . GLU A 1 265 ? 11.453 -45.219 -2.279 1 95 265 GLU A N 1
ATOM 2027 C CA . GLU A 1 265 ? 10.258 -46.062 -2.438 1 95 265 GLU A CA 1
ATOM 2028 C C . GLU A 1 265 ? 8.992 -45.219 -2.279 1 95 265 GLU A C 1
ATOM 2030 O O . GLU A 1 265 ? 8.031 -45.375 -3.037 1 95 265 GLU A O 1
ATOM 2035 N N . TYR A 1 266 ? 9.055 -44.469 -1.341 1 92.69 266 TYR A N 1
ATOM 2036 C CA . TYR A 1 266 ? 7.891 -43.625 -1.151 1 92.69 266 TYR A CA 1
ATOM 2037 C C . TYR A 1 266 ? 7.754 -42.625 -2.295 1 92.69 266 TYR A C 1
ATOM 2039 O O . TYR A 1 266 ? 6.641 -42.344 -2.744 1 92.69 266 TYR A O 1
ATOM 2047 N N . THR A 1 267 ? 8.836 -42.094 -2.701 1 93.38 267 THR A N 1
ATOM 2048 C CA . THR A 1 267 ? 8.82 -41.156 -3.83 1 93.38 267 THR A CA 1
ATOM 2049 C C . THR A 1 267 ? 8.195 -41.812 -5.059 1 93.38 267 THR A C 1
ATOM 2051 O O . THR A 1 267 ? 7.414 -41.188 -5.777 1 93.38 267 THR A O 1
ATOM 2054 N N . GLU A 1 268 ? 8.57 -43 -5.266 1 96.12 268 GLU A N 1
ATOM 2055 C CA . GLU A 1 268 ? 8.023 -43.719 -6.398 1 96.12 268 GLU A CA 1
ATOM 2056 C C . GLU A 1 268 ? 6.52 -43.938 -6.242 1 96.12 268 GLU A C 1
ATOM 2058 O O . GLU A 1 268 ? 5.754 -43.75 -7.191 1 96.12 268 GLU A O 1
ATOM 2063 N N . ARG A 1 269 ? 6.094 -44.344 -5.078 1 95.69 269 ARG A N 1
ATOM 2064 C CA . ARG A 1 269 ? 4.672 -44.531 -4.816 1 95.69 269 ARG A CA 1
ATOM 2065 C C . ARG A 1 269 ? 3.896 -43.25 -5.008 1 95.69 269 ARG A C 1
ATOM 2067 O O . ARG A 1 269 ? 2.805 -43.25 -5.582 1 95.69 269 ARG A O 1
ATOM 2074 N N . SER A 1 270 ? 4.465 -42.25 -4.484 1 93.44 270 SER A N 1
ATOM 2075 C CA . SER A 1 270 ? 3.857 -40.938 -4.609 1 93.44 270 SER A CA 1
ATOM 2076 C C . SER A 1 270 ? 3.752 -40.5 -6.074 1 93.44 270 SER A C 1
ATOM 2078 O O . SER A 1 270 ? 2.742 -39.938 -6.488 1 93.44 270 SER A O 1
ATOM 2080 N N . MET A 1 271 ? 4.762 -40.719 -6.836 1 96.06 271 MET A N 1
ATOM 2081 C CA . MET A 1 271 ? 4.766 -40.406 -8.266 1 96.06 271 MET A CA 1
ATOM 2082 C C . MET A 1 271 ? 3.646 -41.156 -8.984 1 96.06 271 MET A C 1
ATOM 2084 O O . MET A 1 271 ? 2.887 -40.531 -9.742 1 96.06 271 MET A O 1
ATOM 2088 N N . HIS A 1 272 ? 3.541 -42.406 -8.719 1 97.5 272 HIS A N 1
ATOM 2089 C CA . HIS A 1 272 ? 2.512 -43.219 -9.359 1 97.5 272 HIS A CA 1
ATOM 2090 C C . HIS A 1 272 ? 1.115 -42.781 -8.945 1 97.5 272 HIS A C 1
ATOM 2092 O O . HIS A 1 272 ? 0.189 -42.781 -9.758 1 97.5 272 HIS A O 1
ATOM 2098 N N . ARG A 1 273 ? 0.968 -42.5 -7.688 1 96.38 273 ARG A N 1
ATOM 2099 C CA . ARG A 1 273 ? -0.308 -41.938 -7.23 1 96.38 273 ARG A CA 1
ATOM 2100 C C . ARG A 1 273 ? -0.652 -40.656 -7.973 1 96.38 273 ARG A C 1
ATOM 2102 O O . ARG A 1 273 ? -1.789 -40.469 -8.414 1 96.38 273 ARG A O 1
ATOM 2109 N N . SER A 1 274 ? 0.318 -39.812 -8.094 1 96.38 274 SER A N 1
ATOM 2110 C CA . SER A 1 274 ? 0.106 -38.562 -8.828 1 96.38 274 SER A CA 1
ATOM 2111 C C . SER A 1 274 ? -0.335 -38.844 -10.266 1 96.38 274 SER A C 1
ATOM 2113 O O . SER A 1 274 ? -1.229 -38.188 -10.781 1 96.38 274 SER A O 1
ATOM 2115 N N . HIS A 1 275 ? 0.296 -39.812 -10.898 1 97.81 275 HIS A N 1
ATOM 2116 C CA . HIS A 1 275 ? -0.086 -40.156 -12.258 1 97.81 275 HIS A CA 1
ATOM 2117 C C . HIS A 1 275 ? -1.551 -40.594 -12.328 1 97.81 275 HIS A C 1
ATOM 2119 O O . HIS A 1 275 ? -2.264 -40.219 -13.266 1 97.81 275 HIS A O 1
ATOM 2125 N N . ARG A 1 276 ? -1.973 -41.375 -11.359 1 98 276 ARG A N 1
ATOM 2126 C CA . ARG A 1 276 ? -3.379 -41.781 -11.312 1 98 276 ARG A CA 1
ATOM 2127 C C . ARG A 1 276 ? -4.273 -40.562 -11.055 1 98 276 ARG A C 1
ATOM 2129 O O . ARG A 1 276 ? -5.363 -40.469 -11.625 1 98 276 ARG A O 1
ATOM 2136 N N . TRP A 1 277 ? -3.852 -39.719 -10.227 1 97.94 277 TRP A N 1
ATOM 2137 C CA . TRP A 1 277 ? -4.582 -38.469 -9.977 1 97.94 277 TRP A CA 1
ATOM 2138 C C . TRP A 1 277 ? -4.684 -37.625 -11.242 1 97.94 277 TRP A C 1
ATOM 2140 O O . TRP A 1 277 ? -5.691 -36.969 -11.469 1 97.94 277 TRP A O 1
ATOM 2150 N N . TYR A 1 278 ? -3.637 -37.688 -12.125 1 98 278 TYR A N 1
ATOM 2151 C CA . TYR A 1 278 ? -3.645 -36.906 -13.367 1 98 278 TYR A CA 1
ATOM 2152 C C . TYR A 1 278 ? -4.766 -37.375 -14.289 1 98 278 TYR A C 1
ATOM 2154 O O . TYR A 1 278 ? -5.43 -36.562 -14.93 1 98 278 TYR A O 1
ATOM 2162 N N . ILE A 1 279 ? -4.918 -38.625 -14.312 1 97.69 279 ILE A N 1
ATOM 2163 C CA . ILE A 1 279 ? -5.98 -39.188 -15.148 1 97.69 279 ILE A CA 1
ATOM 2164 C C . ILE A 1 279 ? -7.336 -38.688 -14.641 1 97.69 279 ILE A C 1
ATOM 2166 O O . ILE A 1 279 ? -8.195 -38.281 -15.438 1 97.69 279 ILE A O 1
ATOM 2170 N N . ARG A 1 280 ? -7.531 -38.719 -13.344 1 98.06 280 ARG A N 1
ATOM 2171 C CA . ARG A 1 280 ? -8.758 -38.219 -12.742 1 98.06 280 ARG A CA 1
ATOM 2172 C C . ARG A 1 280 ? -8.945 -36.719 -13.016 1 98.06 280 ARG A C 1
ATOM 2174 O O . ARG A 1 280 ? -10.062 -36.281 -13.273 1 98.06 280 ARG A O 1
ATOM 2181 N N . CYS A 1 281 ? -7.879 -36 -12.93 1 98.12 281 CYS A N 1
ATOM 2182 C CA . CYS A 1 281 ? -7.922 -34.562 -13.289 1 98.12 281 CYS A CA 1
ATOM 2183 C C . CYS A 1 281 ? -8.344 -34.375 -14.734 1 98.12 281 CYS A C 1
ATOM 2185 O O . CYS A 1 281 ? -9.188 -33.531 -15.039 1 98.12 281 CYS A O 1
ATOM 2187 N N . LEU A 1 282 ? -7.758 -35.125 -15.641 1 97.56 282 LEU A N 1
ATOM 2188 C CA . LEU A 1 282 ? -8.047 -35.031 -17.078 1 97.56 282 LEU A CA 1
ATOM 2189 C C . LEU A 1 282 ? -9.516 -35.344 -17.344 1 97.56 282 LEU A C 1
ATOM 2191 O O . LEU A 1 282 ? -10.148 -34.656 -18.156 1 97.56 282 LEU A O 1
ATOM 2195 N N . LEU A 1 283 ? -10.023 -36.312 -16.703 1 97.56 283 LEU A N 1
ATOM 2196 C CA . LEU A 1 283 ? -11.422 -36.688 -16.891 1 97.56 283 LEU A CA 1
ATOM 2197 C C . LEU A 1 283 ? -12.352 -35.562 -16.422 1 97.56 283 LEU A C 1
ATOM 2199 O O . LEU A 1 283 ? -13.32 -35.219 -17.094 1 97.56 283 LEU A O 1
ATOM 2203 N N . GLU A 1 284 ? -12.055 -35.062 -15.281 1 97.5 284 GLU A N 1
ATOM 2204 C CA . GLU A 1 284 ? -12.859 -33.938 -14.773 1 97.5 284 GLU A CA 1
ATOM 2205 C C . GLU A 1 284 ? -12.734 -32.719 -15.672 1 97.5 284 GLU A C 1
ATOM 2207 O O . GLU A 1 284 ? -13.711 -32 -15.891 1 97.5 284 GLU A O 1
ATOM 2212 N N . PHE A 1 285 ? -11.562 -32.469 -16.125 1 97.25 285 PHE A N 1
ATOM 2213 C CA . PHE A 1 285 ? -11.32 -31.328 -17.031 1 97.25 285 PHE A CA 1
ATOM 2214 C C . PHE A 1 285 ? -12.125 -31.484 -18.312 1 97.25 285 PHE A C 1
ATOM 2216 O O . PHE A 1 285 ? -12.727 -30.516 -18.797 1 97.25 285 PHE A O 1
ATOM 2223 N N . LYS A 1 286 ? -12.062 -32.625 -18.859 1 95.5 286 LYS A N 1
ATOM 2224 C CA . LYS A 1 286 ? -12.859 -32.906 -20.062 1 95.5 286 LYS A CA 1
ATOM 2225 C C . LYS A 1 286 ? -14.336 -32.625 -19.812 1 95.5 286 LYS A C 1
ATOM 2227 O O . LYS A 1 286 ? -15.016 -32.031 -20.641 1 95.5 286 LYS A O 1
ATOM 2232 N N . LYS A 1 287 ? -14.789 -33.125 -18.688 1 95.5 287 LYS A N 1
ATOM 2233 C CA . LYS A 1 287 ? -16.172 -32.844 -18.297 1 95.5 287 LYS A CA 1
ATOM 2234 C C . LYS A 1 287 ? -16.438 -31.328 -18.25 1 95.5 287 LYS A C 1
ATOM 2236 O O . LYS A 1 287 ? -17.453 -30.859 -18.766 1 95.5 287 LYS A O 1
ATOM 2241 N N . ALA A 1 288 ? -15.586 -30.625 -17.688 1 95.44 288 ALA A N 1
ATOM 2242 C CA . ALA A 1 288 ? -15.719 -29.172 -17.547 1 95.44 288 ALA A CA 1
ATOM 2243 C C . ALA A 1 288 ? -15.773 -28.484 -18.906 1 95.44 288 ALA A C 1
ATOM 2245 O O . ALA A 1 288 ? -16.5 -27.5 -19.078 1 95.44 288 ALA A O 1
ATOM 2246 N N . MET A 1 289 ? -15.031 -28.953 -19.859 1 93.44 289 MET A N 1
ATOM 2247 C CA . MET A 1 289 ? -14.906 -28.297 -21.156 1 93.44 289 MET A CA 1
ATOM 2248 C C . MET A 1 289 ? -16.047 -28.703 -22.078 1 93.44 289 MET A C 1
ATOM 2250 O O . MET A 1 289 ? -16.344 -28 -23.047 1 93.44 289 MET A O 1
ATOM 2254 N N . THR A 1 290 ? -16.703 -29.781 -21.797 1 92.12 290 THR A N 1
ATOM 2255 C CA . THR A 1 290 ? -17.656 -30.297 -22.766 1 92.12 290 THR A CA 1
ATOM 2256 C C . THR A 1 290 ? -19.078 -30.188 -22.234 1 92.12 290 THR A C 1
ATOM 2258 O O . THR A 1 290 ? -20.031 -30.141 -23.016 1 92.12 290 THR A O 1
ATOM 2261 N N . MET A 1 291 ? -19.219 -30.234 -21 1 92.69 291 MET A N 1
ATOM 2262 C CA . MET A 1 291 ? -20.547 -30.172 -20.406 1 92.69 291 MET A CA 1
ATOM 2263 C C . MET A 1 291 ? -21.125 -28.75 -20.5 1 92.69 291 MET A C 1
ATOM 2265 O O . MET A 1 291 ? -20.516 -27.797 -20.031 1 92.69 291 MET A O 1
ATOM 2269 N N . PRO A 1 292 ? -22.375 -28.719 -21.078 1 89.94 292 PRO A N 1
ATOM 2270 C CA . PRO A 1 292 ? -23.016 -27.406 -21.062 1 89.94 292 PRO A CA 1
ATOM 2271 C C . PRO A 1 292 ? -23.375 -26.938 -19.641 1 89.94 292 PRO A C 1
ATOM 2273 O O . PRO A 1 292 ? -23.844 -27.75 -18.844 1 89.94 292 PRO A O 1
ATOM 2276 N N . ASN A 1 293 ? -23.125 -25.844 -19.297 1 89.31 293 ASN A N 1
ATOM 2277 C CA . ASN A 1 293 ? -23.422 -25.234 -18 1 89.31 293 ASN A CA 1
ATOM 2278 C C . ASN A 1 293 ? -22.781 -26.031 -16.859 1 89.31 293 ASN A C 1
ATOM 2280 O O . ASN A 1 293 ? -23.453 -26.406 -15.898 1 89.31 293 ASN A O 1
ATOM 2284 N N . TYR A 1 294 ? -21.609 -26.391 -16.969 1 95.38 294 TYR A N 1
ATOM 2285 C CA . TYR A 1 294 ? -20.828 -27.125 -15.984 1 95.38 294 TYR A CA 1
ATOM 2286 C C . TYR A 1 294 ? -20.922 -26.469 -14.617 1 95.38 294 TYR A C 1
ATOM 2288 O O . TYR A 1 294 ? -20.938 -27.156 -13.594 1 95.38 294 TYR A O 1
ATOM 2296 N N . HIS A 1 295 ? -21.141 -25.172 -14.555 1 93.38 295 HIS A N 1
ATOM 2297 C CA . HIS A 1 295 ? -21.219 -24.5 -13.266 1 93.38 295 HIS A CA 1
ATOM 2298 C C . HIS A 1 295 ? -22.516 -24.844 -12.531 1 93.38 295 HIS A C 1
ATOM 2300 O O . HIS A 1 295 ? -22.547 -24.875 -11.305 1 93.38 295 HIS A O 1
ATOM 2306 N N . SER A 1 296 ? -23.609 -25.125 -13.242 1 94.31 296 SER A N 1
ATOM 2307 C CA . SER A 1 296 ? -24.844 -25.578 -12.609 1 94.31 296 SER A CA 1
ATOM 2308 C C . SER A 1 296 ? -24.641 -26.922 -11.922 1 94.31 296 SER A C 1
ATOM 2310 O O . SER A 1 296 ? -25.172 -27.156 -10.836 1 94.31 296 SER A O 1
ATOM 2312 N N . TYR A 1 297 ? -23.953 -27.734 -12.656 1 95.81 297 TYR A N 1
ATOM 2313 C CA . TYR A 1 297 ? -23.578 -29.031 -12.086 1 95.81 297 TYR A CA 1
ATOM 2314 C C . TYR A 1 297 ? -22.797 -28.844 -10.797 1 95.81 297 TYR A C 1
ATOM 2316 O O . TYR A 1 297 ? -23.078 -29.5 -9.789 1 95.81 297 TYR A O 1
ATOM 2324 N N . LEU A 1 298 ? -21.828 -27.984 -10.805 1 97.25 298 LEU A N 1
ATOM 2325 C CA . LEU A 1 298 ? -21.016 -27.703 -9.617 1 97.25 298 LEU A CA 1
ATOM 2326 C C . LEU A 1 298 ? -21.875 -27.125 -8.5 1 97.25 298 LEU A C 1
ATOM 2328 O O . LEU A 1 298 ? -21.656 -27.422 -7.324 1 97.25 298 LEU A O 1
ATOM 2332 N N . ASN A 1 299 ? -22.766 -26.234 -8.836 1 97.44 299 ASN A N 1
ATOM 2333 C CA . ASN A 1 299 ? -23.672 -25.672 -7.84 1 97.44 299 ASN A CA 1
ATOM 2334 C C . ASN A 1 299 ? -24.469 -26.75 -7.133 1 97.44 299 ASN A C 1
ATOM 2336 O O . ASN A 1 299 ? -24.656 -26.703 -5.918 1 97.44 299 ASN A O 1
ATOM 2340 N N . GLN A 1 300 ? -24.938 -27.734 -7.891 1 96.62 300 GLN A N 1
ATOM 2341 C CA . GLN A 1 300 ? -25.672 -28.859 -7.316 1 96.62 300 GLN A CA 1
ATOM 2342 C C . GLN A 1 300 ? -24.781 -29.672 -6.383 1 96.62 300 GLN A C 1
ATOM 2344 O O . GLN A 1 300 ? -25.219 -30.078 -5.301 1 96.62 300 GLN A O 1
ATOM 2349 N N . LEU A 1 301 ? -23.578 -29.938 -6.828 1 96.38 301 LEU A N 1
ATOM 2350 C CA . LEU A 1 301 ? -22.625 -30.656 -5.992 1 96.38 301 LEU A CA 1
ATOM 2351 C C . LEU A 1 301 ? -22.391 -29.922 -4.68 1 96.38 301 LEU A C 1
ATOM 2353 O O . LEU A 1 301 ? -22.328 -30.547 -3.615 1 96.38 301 LEU A O 1
ATOM 2357 N N . HIS A 1 302 ? -22.25 -28.625 -4.805 1 95.44 302 HIS A N 1
ATOM 2358 C CA . HIS A 1 302 ? -22.031 -27.797 -3.629 1 95.44 302 HIS A CA 1
ATOM 2359 C C . HIS A 1 302 ? -23.219 -27.875 -2.668 1 95.44 302 HIS A C 1
ATOM 2361 O O . HIS A 1 302 ? -23.031 -28.062 -1.463 1 95.44 302 HIS A O 1
ATOM 2367 N N . ASN A 1 303 ? -24.391 -27.703 -3.188 1 96.69 303 ASN A N 1
ATOM 2368 C CA . ASN A 1 303 ? -25.594 -27.766 -2.381 1 96.69 303 ASN A CA 1
ATOM 2369 C C . ASN A 1 303 ? -25.719 -29.109 -1.658 1 96.69 303 ASN A C 1
ATOM 2371 O O . ASN A 1 303 ? -26.109 -29.156 -0.489 1 96.69 303 ASN A O 1
ATOM 2375 N N . LYS A 1 304 ? -25.438 -30.125 -2.328 1 95.62 304 LYS A N 1
ATOM 2376 C CA . LYS A 1 304 ? -25.484 -31.453 -1.741 1 95.62 304 LYS A CA 1
ATOM 2377 C C . LYS A 1 304 ? -24.438 -31.609 -0.644 1 95.62 304 LYS A C 1
ATOM 2379 O O . LYS A 1 304 ? -24.734 -32.094 0.445 1 95.62 304 LYS A O 1
ATOM 2384 N N . LYS A 1 305 ? -23.25 -31.219 -0.927 1 92.25 305 LYS A N 1
ATOM 2385 C CA . LYS A 1 305 ? -22.141 -31.375 0 1 92.25 305 LYS A CA 1
ATOM 2386 C C . LYS A 1 305 ? -22.391 -30.594 1.291 1 92.25 305 LYS A C 1
ATOM 2388 O O . LYS A 1 305 ? -22.109 -31.094 2.383 1 92.25 305 LYS A O 1
ATOM 2393 N N . TYR A 1 306 ? -22.859 -29.422 1.139 1 90.62 306 TYR A N 1
ATOM 2394 C CA . TYR A 1 306 ? -22.953 -28.531 2.297 1 90.62 306 TYR A CA 1
ATOM 2395 C C . TYR A 1 306 ? -24.391 -28.453 2.801 1 90.62 306 TYR A C 1
ATOM 2397 O O . TYR A 1 306 ? -24.688 -27.688 3.727 1 90.62 306 TYR A O 1
ATOM 2405 N N . LYS A 1 307 ? -25.297 -29.078 2.221 1 94.56 307 LYS A N 1
ATOM 2406 C CA . LYS A 1 307 ? -26.703 -29.156 2.613 1 94.56 307 LYS A CA 1
ATOM 2407 C C . LYS A 1 307 ? -27.344 -27.766 2.621 1 94.56 307 LYS A C 1
ATOM 2409 O O . LYS A 1 307 ? -27.938 -27.359 3.615 1 94.56 307 LYS A O 1
ATOM 2414 N N . VAL A 1 308 ? -27.094 -27.109 1.541 1 93.94 308 VAL A N 1
ATOM 2415 C CA . VAL A 1 308 ? -27.688 -25.781 1.346 1 93.94 308 VAL A CA 1
ATOM 2416 C C . VAL A 1 308 ? -28.469 -25.75 0.041 1 93.94 308 VAL A C 1
ATOM 2418 O O . VAL A 1 308 ? -28.516 -26.75 -0.689 1 93.94 308 VAL A O 1
ATOM 2421 N N . GLN A 1 309 ? -29.281 -24.672 -0.157 1 94.62 309 GLN A N 1
ATOM 2422 C CA . GLN A 1 309 ? -30.031 -24.469 -1.387 1 94.62 309 GLN A CA 1
ATOM 2423 C C . GLN A 1 309 ? -29.766 -23.094 -1.983 1 94.62 309 GLN A C 1
ATOM 2425 O O . GLN A 1 309 ? -30.672 -22.266 -2.105 1 94.62 309 GLN A O 1
ATOM 2430 N N . GLN A 1 310 ? -28.562 -23 -2.424 1 93.75 310 GLN A N 1
ATOM 2431 C CA . GLN A 1 310 ? -28.141 -21.734 -3.006 1 93.75 310 GLN A CA 1
ATOM 2432 C C . GLN A 1 310 ? -28.172 -21.781 -4.531 1 93.75 310 GLN A C 1
ATOM 2434 O O . GLN A 1 310 ? -27.922 -22.828 -5.129 1 93.75 310 GLN A O 1
ATOM 2439 N N . LYS A 1 311 ? -28.609 -20.672 -5.078 1 95.5 311 LYS A N 1
ATOM 2440 C CA . LYS A 1 311 ? -28.516 -20.516 -6.527 1 95.5 311 LYS A CA 1
ATOM 2441 C C . LYS A 1 311 ? -27.406 -19.531 -6.898 1 95.5 311 LYS A C 1
ATOM 2443 O O . LYS A 1 311 ? -27.5 -18.328 -6.617 1 95.5 311 LYS A O 1
ATOM 2448 N N . TRP A 1 312 ? -26.359 -20.125 -7.566 1 95.31 312 TRP A N 1
ATOM 2449 C CA . TRP A 1 312 ? -25.234 -19.281 -7.965 1 95.31 312 TRP A CA 1
ATOM 2450 C C . TRP A 1 312 ? -25.578 -18.453 -9.188 1 95.31 312 TRP A C 1
ATOM 2452 O O . TRP A 1 312 ? -26.453 -18.828 -9.984 1 95.31 312 TRP A O 1
ATOM 2462 N N . ARG A 1 313 ? -24.922 -17.297 -9.297 1 92.38 313 ARG A N 1
ATOM 2463 C CA . ARG A 1 313 ? -25.031 -16.5 -10.516 1 92.38 313 ARG A CA 1
ATOM 2464 C C . ARG A 1 313 ? -24.453 -17.25 -11.711 1 92.38 313 ARG A C 1
ATOM 2466 O O . ARG A 1 313 ? -23.391 -17.875 -11.602 1 92.38 313 ARG A O 1
ATOM 2473 N N . GLU A 1 314 ? -25.156 -17.203 -12.773 1 87.56 314 GLU A N 1
ATOM 2474 C CA . GLU A 1 314 ? -24.703 -17.906 -13.969 1 87.56 314 GLU A CA 1
ATOM 2475 C C . GLU A 1 314 ? -23.672 -17.062 -14.727 1 87.56 314 GLU A C 1
ATOM 2477 O O . GLU A 1 314 ? -23.75 -15.836 -14.734 1 87.56 314 GLU A O 1
ATOM 2482 N N . ARG A 1 315 ? -22.766 -17.859 -15.312 1 88.31 315 ARG A N 1
ATOM 2483 C CA . ARG A 1 315 ? -21.75 -17.234 -16.141 1 88.31 315 ARG A CA 1
ATOM 2484 C C . ARG A 1 315 ? -21.484 -18.062 -17.391 1 88.31 315 ARG A C 1
ATOM 2486 O O . ARG A 1 315 ? -21.859 -19.234 -17.469 1 88.31 315 ARG A O 1
ATOM 2493 N N . GLU A 1 316 ? -20.859 -17.359 -18.312 1 85.5 316 GLU A N 1
ATOM 2494 C CA . GLU A 1 316 ? -20.406 -18.109 -19.484 1 85.5 316 GLU A CA 1
ATOM 2495 C C . GLU A 1 316 ? -19.312 -19.109 -19.109 1 85.5 316 GLU A C 1
ATOM 2497 O O . GLU A 1 316 ? -18.594 -18.906 -18.125 1 85.5 316 GLU A O 1
ATOM 2502 N N . ALA A 1 317 ? -19.234 -20.109 -19.938 1 86.88 317 ALA A N 1
ATOM 2503 C CA . ALA A 1 317 ? -18.25 -21.156 -19.688 1 86.88 317 ALA A CA 1
ATOM 2504 C C . ALA A 1 317 ? -16.828 -20.609 -19.844 1 86.88 317 ALA A C 1
ATOM 2506 O O . ALA A 1 317 ? -16.578 -19.766 -20.719 1 86.88 317 ALA A O 1
ATOM 2507 N N . ASN A 1 318 ? -15.969 -21.125 -19.047 1 87.31 318 ASN A N 1
ATOM 2508 C CA . ASN A 1 318 ? -14.57 -20.734 -19.094 1 87.31 318 ASN A CA 1
ATOM 2509 C C . ASN A 1 318 ? -13.781 -21.562 -20.109 1 87.31 318 ASN A C 1
ATOM 2511 O O . ASN A 1 318 ? -14.102 -22.719 -20.344 1 87.31 318 ASN A O 1
ATOM 2515 N N . LYS A 1 319 ? -12.875 -20.938 -20.75 1 92.69 319 LYS A N 1
ATOM 2516 C CA . LYS A 1 319 ? -11.859 -21.641 -21.516 1 92.69 319 LYS A CA 1
ATOM 2517 C C . LYS A 1 319 ? -10.555 -21.75 -20.734 1 92.69 319 LYS A C 1
ATOM 2519 O O . LYS A 1 319 ? -10.062 -20.75 -20.203 1 92.69 319 LYS A O 1
ATOM 2524 N N . GLN A 1 320 ? -10.062 -22.969 -20.641 1 97.06 320 GLN A N 1
ATOM 2525 C CA . GLN A 1 320 ? -8.844 -23.188 -19.875 1 97.06 320 GLN A CA 1
ATOM 2526 C C . GLN A 1 320 ? -7.934 -24.203 -20.578 1 97.06 320 GLN A C 1
ATOM 2528 O O . GLN A 1 320 ? -8.383 -24.938 -21.453 1 97.06 320 GLN A O 1
ATOM 2533 N N . ALA A 1 321 ? -6.703 -24.156 -20.266 1 98.12 321 ALA A N 1
ATOM 2534 C CA . ALA A 1 321 ? -5.727 -25.156 -20.656 1 98.12 321 ALA A CA 1
ATOM 2535 C C . ALA A 1 321 ? -5.113 -25.844 -19.438 1 98.12 321 ALA A C 1
ATOM 2537 O O . ALA A 1 321 ? -4.984 -25.219 -18.375 1 98.12 321 ALA A O 1
ATOM 2538 N N . LEU A 1 322 ? -4.754 -27.094 -19.578 1 98.06 322 LEU A N 1
ATOM 2539 C CA . LEU A 1 322 ? -4.34 -27.906 -18.438 1 98.06 322 LEU A CA 1
ATOM 2540 C C . LEU A 1 322 ? -2.859 -28.25 -18.531 1 98.06 322 LEU A C 1
ATOM 2542 O O . LEU A 1 322 ? -2.375 -28.641 -19.594 1 98.06 322 LEU A O 1
ATOM 2546 N N . TYR A 1 323 ? -2.174 -28.062 -17.422 1 98.06 323 TYR A N 1
ATOM 2547 C CA . TYR A 1 323 ? -0.765 -28.422 -17.312 1 98.06 323 TYR A CA 1
ATOM 2548 C C . TYR A 1 323 ? -0.586 -29.688 -16.484 1 98.06 323 TYR A C 1
ATOM 2550 O O . TYR A 1 323 ? -1.257 -29.891 -15.477 1 98.06 323 TYR A O 1
ATOM 2558 N N . GLY A 1 324 ? 0.322 -30.578 -16.953 1 97.5 324 GLY A N 1
ATOM 2559 C CA . GLY A 1 324 ? 0.765 -31.734 -16.172 1 97.5 324 GLY A CA 1
ATOM 2560 C C . GLY A 1 324 ? 2.068 -31.484 -15.445 1 97.5 324 GLY A C 1
ATOM 2561 O O . GLY A 1 324 ? 2.861 -30.625 -15.844 1 97.5 324 GLY A O 1
ATOM 2562 N N . ILE A 1 325 ? 2.32 -32.219 -14.391 1 97.19 325 ILE A N 1
ATOM 2563 C CA . ILE A 1 325 ? 3.506 -31.984 -13.57 1 97.19 325 ILE A CA 1
ATOM 2564 C C . ILE A 1 325 ? 4.402 -33.219 -13.602 1 97.19 325 ILE A C 1
ATOM 2566 O O . ILE A 1 325 ? 3.959 -34.344 -13.273 1 97.19 325 ILE A O 1
ATOM 2570 N N . ILE A 1 326 ? 5.609 -33.031 -13.961 1 97.12 326 ILE A N 1
ATOM 2571 C CA . ILE A 1 326 ? 6.602 -34.094 -13.922 1 97.12 326 ILE A CA 1
ATOM 2572 C C . ILE A 1 326 ? 7.195 -34.219 -12.523 1 97.12 326 ILE A C 1
ATOM 2574 O O . ILE A 1 326 ? 7.77 -33.25 -12.008 1 97.12 326 ILE A O 1
ATOM 2578 N N . GLN A 1 327 ? 7.027 -35.375 -11.945 1 93.81 327 GLN A N 1
ATOM 2579 C CA . GLN A 1 327 ? 7.555 -35.688 -10.617 1 93.81 327 GLN A CA 1
ATOM 2580 C C . GLN A 1 327 ? 8.68 -36.688 -10.695 1 93.81 327 GLN A C 1
ATOM 2582 O O . GLN A 1 327 ? 9.172 -37 -11.789 1 93.81 327 GLN A O 1
ATOM 2587 N N . GLY A 1 328 ? 9.219 -37.062 -9.5 1 93.81 328 GLY A N 1
ATOM 2588 C CA . GLY A 1 328 ? 10.227 -38.125 -9.477 1 93.81 328 GLY A CA 1
ATOM 2589 C C . GLY A 1 328 ? 11.375 -37.844 -8.531 1 93.81 328 GLY A C 1
ATOM 2590 O O . GLY A 1 328 ? 12.336 -38.594 -8.461 1 93.81 328 GLY A O 1
ATOM 2591 N N . GLY A 1 329 ? 11.219 -36.688 -7.781 1 91.19 329 GLY A N 1
ATOM 2592 C CA . GLY A 1 329 ? 12.25 -36.344 -6.82 1 91.19 329 GLY A CA 1
ATOM 2593 C C . GLY A 1 329 ? 13.617 -36.156 -7.449 1 91.19 329 GLY A C 1
ATOM 2594 O O . GLY A 1 329 ? 13.75 -35.562 -8.516 1 91.19 329 GLY A O 1
ATOM 2595 N N . ILE A 1 330 ? 14.617 -36.688 -6.742 1 92.56 330 ILE A N 1
ATOM 2596 C CA . ILE A 1 330 ? 15.984 -36.5 -7.203 1 92.56 330 ILE A CA 1
ATOM 2597 C C . ILE A 1 330 ? 16.422 -37.719 -8.023 1 92.56 330 ILE A C 1
ATOM 2599 O O . ILE A 1 330 ? 17.578 -37.812 -8.445 1 92.56 330 ILE A O 1
ATOM 2603 N N . TYR A 1 331 ? 15.578 -38.625 -8.297 1 94.5 331 TYR A N 1
ATOM 2604 C CA . TYR A 1 331 ? 15.922 -39.906 -8.922 1 94.5 331 TYR A CA 1
ATOM 2605 C C . TYR A 1 331 ? 15.695 -39.844 -10.43 1 94.5 331 TYR A C 1
ATOM 2607 O O . TYR A 1 331 ? 14.562 -39.719 -10.891 1 94.5 331 TYR A O 1
ATOM 2615 N N . THR A 1 332 ? 16.688 -40.125 -11.172 1 95.81 332 THR A N 1
ATOM 2616 C CA . THR A 1 332 ? 16.688 -40 -12.625 1 95.81 332 THR A CA 1
ATOM 2617 C C . THR A 1 332 ? 15.703 -40.969 -13.266 1 95.81 332 THR A C 1
ATOM 2619 O O . THR A 1 332 ? 14.984 -40.625 -14.203 1 95.81 332 THR A O 1
ATOM 2622 N N . ASP A 1 333 ? 15.711 -42.156 -12.797 1 97.12 333 ASP A N 1
ATOM 2623 C CA . ASP A 1 333 ? 14.852 -43.156 -13.375 1 97.12 333 ASP A CA 1
ATOM 2624 C C . ASP A 1 333 ? 13.375 -42.844 -13.141 1 97.12 333 ASP A C 1
ATOM 2626 O O . ASP A 1 333 ? 12.539 -43.094 -14.008 1 97.12 333 ASP A O 1
ATOM 2630 N N . LEU A 1 334 ? 13.07 -42.344 -11.992 1 97 334 LEU A N 1
ATOM 2631 C CA . LEU A 1 334 ? 11.695 -41.969 -11.703 1 97 334 LEU A CA 1
ATOM 2632 C C . LEU A 1 334 ? 11.289 -40.75 -12.555 1 97 334 LEU A C 1
ATOM 2634 O O . LEU A 1 334 ? 10.148 -40.688 -13.016 1 97 334 LEU A O 1
ATOM 2638 N N . ARG A 1 335 ? 12.195 -39.812 -12.75 1 97.25 335 ARG A N 1
ATOM 2639 C CA . ARG A 1 335 ? 11.938 -38.688 -13.625 1 97.25 335 ARG A CA 1
ATOM 2640 C C . ARG A 1 335 ? 11.664 -39.125 -15.055 1 97.25 335 ARG A C 1
ATOM 2642 O O . ARG A 1 335 ? 10.781 -38.594 -15.727 1 97.25 335 ARG A O 1
ATOM 2649 N N . LEU A 1 336 ? 12.469 -40.094 -15.492 1 97.69 336 LEU A N 1
ATOM 2650 C CA . LEU A 1 336 ? 12.258 -40.625 -16.828 1 97.69 336 LEU A CA 1
ATOM 2651 C C . LEU A 1 336 ? 10.867 -41.25 -16.938 1 97.69 336 LEU A C 1
ATOM 2653 O O . LEU A 1 336 ? 10.148 -40.969 -17.906 1 97.69 336 LEU A O 1
ATOM 2657 N N . LYS A 1 337 ? 10.516 -42.062 -15.984 1 97.5 337 LYS A N 1
ATOM 2658 C CA . LYS A 1 337 ? 9.195 -42.688 -15.977 1 97.5 337 LYS A CA 1
ATOM 2659 C C . LYS A 1 337 ? 8.086 -41.625 -16 1 97.5 337 LYS A C 1
ATOM 2661 O O . LYS A 1 337 ? 7.105 -41.781 -16.734 1 97.5 337 LYS A O 1
ATOM 2666 N N . SER A 1 338 ? 8.234 -40.688 -15.148 1 97.62 338 SER A N 1
ATOM 2667 C CA . SER A 1 338 ? 7.23 -39.625 -15.094 1 97.62 338 SER A CA 1
ATOM 2668 C C . SER A 1 338 ? 7.137 -38.875 -16.422 1 97.62 338 SER A C 1
ATOM 2670 O O . SER A 1 338 ? 6.039 -38.562 -16.875 1 97.62 338 SER A O 1
ATOM 2672 N N . CYS A 1 339 ? 8.242 -38.562 -17.047 1 97 339 CYS A N 1
ATOM 2673 C CA . CYS A 1 339 ? 8.258 -37.875 -18.344 1 97 339 CYS A CA 1
ATOM 2674 C C . CYS A 1 339 ? 7.516 -38.719 -19.391 1 97 339 CYS A C 1
ATOM 2676 O O . CYS A 1 339 ? 6.758 -38.156 -20.188 1 97 339 CYS A O 1
ATOM 2678 N N . GLN A 1 340 ? 7.754 -39.938 -19.375 1 96.12 340 GLN A N 1
ATOM 2679 C CA . GLN A 1 340 ? 7.117 -40.844 -20.344 1 96.12 340 GLN A CA 1
ATOM 2680 C C . GLN A 1 340 ? 5.598 -40.812 -20.203 1 96.12 340 GLN A C 1
ATOM 2682 O O . GLN A 1 340 ? 4.875 -40.875 -21.188 1 96.12 340 GLN A O 1
ATOM 2687 N N . VAL A 1 341 ? 5.188 -40.688 -19.031 1 96.31 341 VAL A N 1
ATOM 2688 C CA . VAL A 1 341 ? 3.75 -40.656 -18.781 1 96.31 341 VAL A CA 1
ATOM 2689 C C . VAL A 1 341 ? 3.197 -39.281 -19.094 1 96.31 341 VAL A C 1
ATOM 2691 O O . VAL A 1 341 ? 2.301 -39.125 -19.922 1 96.31 341 VAL A O 1
ATOM 2694 N N . VAL A 1 342 ? 3.742 -38.25 -18.5 1 96.94 342 VAL A N 1
ATOM 2695 C CA . VAL A 1 342 ? 3.182 -36.906 -18.5 1 96.94 342 VAL A CA 1
ATOM 2696 C C . VAL A 1 342 ? 3.283 -36.312 -19.906 1 96.94 342 VAL A C 1
ATOM 2698 O O . VAL A 1 342 ? 2.359 -35.625 -20.359 1 96.94 342 VAL A O 1
ATOM 2701 N N . CYS A 1 343 ? 4.355 -36.5 -20.594 1 94.94 343 CYS A N 1
ATOM 2702 C CA . CYS A 1 343 ? 4.559 -35.938 -21.922 1 94.94 343 CYS A CA 1
ATOM 2703 C C . CYS A 1 343 ? 3.576 -36.531 -22.922 1 94.94 343 CYS A C 1
ATOM 2705 O O . CYS A 1 343 ? 3.266 -35.906 -23.938 1 94.94 343 CYS A O 1
ATOM 2707 N N . ASN A 1 344 ? 3.107 -37.656 -22.656 1 92.75 344 ASN A N 1
ATOM 2708 C CA . ASN A 1 344 ? 2.264 -38.344 -23.609 1 92.75 344 ASN A CA 1
ATOM 2709 C C . ASN A 1 344 ? 0.79 -38.281 -23.234 1 92.75 344 ASN A C 1
ATOM 2711 O O . ASN A 1 344 ? -0.056 -38.906 -23.859 1 92.75 344 ASN A O 1
ATOM 2715 N N . LEU A 1 345 ? 0.448 -37.656 -22.203 1 94.12 345 LEU A N 1
ATOM 2716 C CA . LEU A 1 345 ? -0.928 -37.312 -21.875 1 94.12 345 LEU A CA 1
ATOM 2717 C C . LEU A 1 345 ? -1.327 -36 -22.516 1 94.12 345 LEU A C 1
ATOM 2719 O O . LEU A 1 345 ? -0.466 -35.188 -22.875 1 94.12 345 LEU A O 1
ATOM 2723 N N . PRO A 1 346 ? -2.59 -35.75 -22.75 1 94.81 346 PRO A N 1
ATOM 2724 C CA . PRO A 1 346 ? -3.014 -34.594 -23.562 1 94.81 346 PRO A CA 1
ATOM 2725 C C . PRO A 1 346 ? -2.99 -33.312 -22.766 1 94.81 346 PRO A C 1
ATOM 2727 O O . PRO A 1 346 ? -3.951 -32.531 -22.812 1 94.81 346 PRO A O 1
ATOM 2730 N N . PHE A 1 347 ? -1.918 -33.062 -22.172 1 96.75 347 PHE A N 1
ATOM 2731 C CA . PHE A 1 347 ? -1.725 -31.766 -21.5 1 96.75 347 PHE A CA 1
ATOM 2732 C C . PHE A 1 347 ? -1.307 -30.703 -22.5 1 96.75 347 PHE A C 1
ATOM 2734 O O . PHE A 1 347 ? -0.651 -31 -23.5 1 96.75 347 PHE A O 1
ATOM 2741 N N . PHE A 1 348 ? -1.719 -29.422 -22.25 1 96.88 348 PHE A N 1
ATOM 2742 C CA . PHE A 1 348 ? -1.287 -28.281 -23.047 1 96.88 348 PHE A CA 1
ATOM 2743 C C . PHE A 1 348 ? 0.184 -27.984 -22.797 1 96.88 348 PHE A C 1
ATOM 2745 O O . PHE A 1 348 ? 0.934 -27.703 -23.734 1 96.88 348 PHE A O 1
ATOM 2752 N N . GLY A 1 349 ? 0.503 -27.984 -21.531 1 97.5 349 GLY A N 1
ATOM 2753 C CA . GLY A 1 349 ? 1.865 -27.703 -21.109 1 97.5 349 GLY A CA 1
ATOM 2754 C C . GLY A 1 349 ? 2.373 -28.641 -20.031 1 97.5 349 GLY A C 1
ATOM 2755 O O . GLY A 1 349 ? 1.623 -29.484 -19.531 1 97.5 349 GLY A O 1
ATOM 2756 N N . LEU A 1 350 ? 3.66 -28.469 -19.719 1 98 350 LEU A N 1
ATOM 2757 C CA . LEU A 1 350 ? 4.32 -29.328 -18.734 1 98 350 LEU A CA 1
ATOM 2758 C C . LEU A 1 350 ? 4.918 -28.5 -17.609 1 98 350 LEU A C 1
ATOM 2760 O O . LEU A 1 350 ? 5.453 -27.406 -17.844 1 98 350 LEU A O 1
ATOM 2764 N N . CYS A 1 351 ? 4.77 -29.016 -16.438 1 97.38 351 CYS A N 1
ATOM 2765 C CA . CYS A 1 351 ? 5.457 -28.438 -15.273 1 97.38 351 CYS A CA 1
ATOM 2766 C C . CYS A 1 351 ? 6.527 -29.391 -14.758 1 97.38 351 CYS A C 1
ATOM 2768 O O . CYS A 1 351 ? 6.387 -30.609 -14.852 1 97.38 351 CYS A O 1
ATOM 2770 N N . ILE A 1 352 ? 7.559 -28.828 -14.336 1 95.94 352 ILE A N 1
ATOM 2771 C CA . ILE A 1 352 ? 8.555 -29.562 -13.562 1 95.94 352 ILE A CA 1
ATOM 2772 C C . ILE A 1 352 ? 8.422 -29.219 -12.078 1 95.94 352 ILE A C 1
ATOM 2774 O O . ILE A 1 352 ? 8.617 -28.062 -11.695 1 95.94 352 ILE A O 1
ATOM 2778 N N . GLY A 1 353 ? 8.047 -30.188 -11.344 1 89.88 353 GLY A N 1
ATOM 2779 C CA . GLY A 1 353 ? 7.801 -29.891 -9.938 1 89.88 353 GLY A CA 1
ATOM 2780 C C . GLY A 1 353 ? 8.391 -30.938 -9.008 1 89.88 353 GLY A C 1
ATOM 2781 O O . GLY A 1 353 ? 9.227 -31.734 -9.414 1 89.88 353 GLY A O 1
ATOM 2782 N N . GLY A 1 354 ? 7.926 -30.844 -7.734 1 81.38 354 GLY A N 1
ATOM 2783 C CA . GLY A 1 354 ? 8.43 -31.734 -6.691 1 81.38 354 GLY A CA 1
ATOM 2784 C C . GLY A 1 354 ? 9.766 -31.281 -6.129 1 81.38 354 GLY A C 1
ATOM 2785 O O . GLY A 1 354 ? 10.172 -30.141 -6.309 1 81.38 354 GLY A O 1
ATOM 2786 N N . CYS A 1 355 ? 10.312 -32.188 -5.52 1 80.56 355 CYS A N 1
ATOM 2787 C CA . CYS A 1 355 ? 11.617 -31.891 -4.926 1 80.56 355 CYS A CA 1
ATOM 2788 C C . CYS A 1 355 ? 12.695 -31.828 -5.996 1 80.56 355 CYS A C 1
ATOM 2790 O O . CYS A 1 355 ? 12.773 -32.688 -6.863 1 80.56 355 CYS A O 1
ATOM 2792 N N . LEU A 1 356 ? 13.422 -30.781 -5.949 1 83.25 356 LEU A N 1
ATOM 2793 C CA . LEU A 1 356 ? 14.461 -30.578 -6.957 1 83.25 356 LEU A CA 1
ATOM 2794 C C . LEU A 1 356 ? 15.844 -30.781 -6.355 1 83.25 356 LEU A C 1
ATOM 2796 O O . LEU A 1 356 ? 16.859 -30.625 -7.047 1 83.25 356 LEU A O 1
ATOM 2800 N N . GLY A 1 357 ? 15.875 -31.094 -5.066 1 84.5 357 GLY A N 1
ATOM 2801 C CA . GLY A 1 357 ? 17.156 -31.422 -4.473 1 84.5 357 GLY A CA 1
ATOM 2802 C C . GLY A 1 357 ? 17.453 -30.625 -3.215 1 84.5 357 GLY A C 1
ATOM 2803 O O . GLY A 1 357 ? 16.656 -29.781 -2.811 1 84.5 357 GLY A O 1
ATOM 2804 N N . LYS A 1 358 ? 18.594 -30.938 -2.611 1 82 358 LYS A N 1
ATOM 2805 C CA . LYS A 1 358 ? 18.969 -30.328 -1.344 1 82 358 LYS A CA 1
ATOM 2806 C C . LYS A 1 358 ? 19.812 -29.078 -1.571 1 82 358 LYS A C 1
ATOM 2808 O O . LYS A 1 358 ? 20 -28.266 -0.658 1 82 358 LYS A O 1
ATOM 2813 N N . ASP A 1 359 ? 20.406 -28.984 -2.713 1 87.12 359 ASP A N 1
ATOM 2814 C CA . ASP A 1 359 ? 21.25 -27.844 -3.045 1 87.12 359 ASP A CA 1
ATOM 2815 C C . ASP A 1 359 ? 21.156 -27.5 -4.535 1 87.12 359 ASP A C 1
ATOM 2817 O O . ASP A 1 359 ? 20.438 -28.172 -5.281 1 87.12 359 ASP A O 1
ATOM 2821 N N . LYS A 1 360 ? 21.859 -26.516 -4.938 1 90.62 360 LYS A N 1
ATOM 2822 C CA . LYS A 1 360 ? 21.781 -26 -6.305 1 90.62 360 LYS A CA 1
ATOM 2823 C C . LYS A 1 360 ? 22.312 -27.016 -7.305 1 90.62 360 LYS A C 1
ATOM 2825 O O . LYS A 1 360 ? 21.75 -27.203 -8.383 1 90.62 360 LYS A O 1
ATOM 2830 N N . GLN A 1 361 ? 23.359 -27.641 -6.922 1 92.94 361 GLN A N 1
ATOM 2831 C CA . GLN A 1 361 ? 23.969 -28.594 -7.828 1 92.94 361 GLN A CA 1
ATOM 2832 C C . GLN A 1 361 ? 23 -29.734 -8.148 1 92.94 361 GLN A C 1
ATOM 2834 O O . GLN A 1 361 ? 22.859 -30.125 -9.312 1 92.94 361 GLN A O 1
ATOM 2839 N N . MET A 1 362 ? 22.438 -30.25 -7.152 1 92.12 362 MET A N 1
ATOM 2840 C CA . MET A 1 362 ? 21.453 -31.312 -7.34 1 92.12 362 MET A CA 1
ATOM 2841 C C . MET A 1 362 ? 20.25 -30.812 -8.148 1 92.12 362 MET A C 1
ATOM 2843 O O . MET A 1 362 ? 19.75 -31.516 -9.016 1 92.12 362 MET A O 1
ATOM 2847 N N . MET A 1 363 ? 19.797 -29.672 -7.844 1 94.06 363 MET A N 1
ATOM 2848 C CA . MET A 1 363 ? 18.672 -29.078 -8.578 1 94.06 363 MET A CA 1
ATOM 2849 C C . MET A 1 363 ? 18.984 -28.984 -10.062 1 94.06 363 MET A C 1
ATOM 2851 O O . MET A 1 363 ? 18.172 -29.375 -10.906 1 94.06 363 MET A O 1
ATOM 2855 N N . TYR A 1 364 ? 20.172 -28.5 -10.383 1 96.62 364 TYR A N 1
ATOM 2856 C CA . TYR A 1 364 ? 20.578 -28.344 -11.773 1 96.62 364 TYR A CA 1
ATOM 2857 C C . TYR A 1 364 ? 20.625 -29.688 -12.484 1 96.62 364 TYR A C 1
ATOM 2859 O O . TYR A 1 364 ? 20.172 -29.812 -13.625 1 96.62 364 TYR A O 1
ATOM 2867 N N . SER A 1 365 ? 21.125 -30.625 -11.75 1 96.06 365 SER A N 1
ATOM 2868 C CA . SER A 1 365 ? 21.219 -31.969 -12.328 1 96.06 365 SER A CA 1
ATOM 2869 C C . SER A 1 365 ? 19.828 -32.531 -12.641 1 96.06 365 SER A C 1
ATOM 2871 O O . SER A 1 365 ? 19.594 -33.094 -13.711 1 96.06 365 SER A O 1
ATOM 2873 N N . VAL A 1 366 ? 18.969 -32.406 -11.711 1 95.44 366 VAL A N 1
ATOM 2874 C CA . VAL A 1 366 ? 17.609 -32.906 -11.859 1 95.44 366 VAL A CA 1
ATOM 2875 C C . VAL A 1 366 ? 16.922 -32.219 -13.031 1 95.44 366 VAL A C 1
ATOM 2877 O O . VAL A 1 366 ? 16.297 -32.844 -13.875 1 95.44 366 VAL A O 1
ATOM 2880 N N . ILE A 1 367 ? 17.062 -30.891 -13.125 1 97.12 367 ILE A N 1
ATOM 2881 C CA . ILE A 1 367 ? 16.422 -30.109 -14.18 1 97.12 367 ILE A CA 1
ATOM 2882 C C . ILE A 1 367 ? 17 -30.516 -15.531 1 97.12 367 ILE A C 1
ATOM 2884 O O . ILE A 1 367 ? 16.25 -30.734 -16.484 1 97.12 367 ILE A O 1
ATOM 2888 N N . GLU A 1 368 ? 18.297 -30.609 -15.57 1 97.06 368 GLU A N 1
ATOM 2889 C CA . GLU A 1 368 ? 18.984 -30.953 -16.812 1 97.06 368 GLU A CA 1
ATOM 2890 C C . GLU A 1 368 ? 18.516 -32.312 -17.328 1 97.06 368 GLU A C 1
ATOM 2892 O O . GLU A 1 368 ? 18.172 -32.438 -18.516 1 97.06 368 GLU A O 1
ATOM 2897 N N . ARG A 1 369 ? 18.484 -33.281 -16.5 1 96.94 369 ARG A N 1
ATOM 2898 C CA . ARG A 1 369 ? 18.078 -34.625 -16.891 1 96.94 369 ARG A CA 1
ATOM 2899 C C . ARG A 1 369 ? 16.609 -34.656 -17.297 1 96.94 369 ARG A C 1
ATOM 2901 O O . ARG A 1 369 ? 16.25 -35.312 -18.297 1 96.94 369 ARG A O 1
ATOM 2908 N N . THR A 1 370 ? 15.828 -34.062 -16.5 1 97.62 370 THR A N 1
ATOM 2909 C CA . THR A 1 370 ? 14.398 -34.031 -16.797 1 97.62 370 THR A CA 1
ATOM 2910 C C . THR A 1 370 ? 14.133 -33.375 -18.156 1 97.62 370 THR A C 1
ATOM 2912 O O . THR A 1 370 ? 13.375 -33.938 -18.953 1 97.62 370 THR A O 1
ATOM 2915 N N . MET A 1 371 ? 14.797 -32.281 -18.453 1 97.31 371 MET A N 1
ATOM 2916 C CA . MET A 1 371 ? 14.578 -31.578 -19.703 1 97.31 371 MET A CA 1
ATOM 2917 C C . MET A 1 371 ? 15.109 -32.375 -20.891 1 97.31 371 MET A C 1
ATOM 2919 O O . MET A 1 371 ? 14.57 -32.312 -21.984 1 97.31 371 MET A O 1
ATOM 2923 N N . ARG A 1 372 ? 16.141 -33.156 -20.656 1 96 372 ARG A N 1
ATOM 2924 C CA . ARG A 1 372 ? 16.625 -34.062 -21.703 1 96 372 ARG A CA 1
ATOM 2925 C C . ARG A 1 372 ? 15.539 -35.062 -22.078 1 96 372 ARG A C 1
ATOM 2927 O O . ARG A 1 372 ? 15.312 -35.312 -23.25 1 96 372 ARG A O 1
ATOM 2934 N N . PHE A 1 373 ? 14.914 -35.594 -21.062 1 97.12 373 PHE A N 1
ATOM 2935 C CA . PHE A 1 373 ? 13.852 -36.562 -21.297 1 97.12 373 PHE A CA 1
ATOM 2936 C C . PHE A 1 373 ? 12.664 -35.906 -22 1 97.12 373 PHE A C 1
ATOM 2938 O O . PHE A 1 373 ? 12.062 -36.5 -22.891 1 97.12 373 PHE A O 1
ATOM 2945 N N . VAL A 1 374 ? 12.32 -34.688 -21.578 1 96.31 374 VAL A N 1
ATOM 2946 C CA . VAL A 1 374 ? 11.211 -33.969 -22.172 1 96.31 374 VAL A CA 1
ATOM 2947 C C . VAL A 1 374 ? 11.477 -33.75 -23.672 1 96.31 374 VAL A C 1
ATOM 2949 O O . VAL A 1 374 ? 10.586 -33.938 -24.5 1 96.31 374 VAL A O 1
ATOM 2952 N N . ARG A 1 375 ? 12.688 -33.344 -24.031 1 93.12 375 ARG A N 1
ATOM 2953 C CA . ARG A 1 375 ? 13.062 -33.125 -25.422 1 93.12 375 ARG A CA 1
ATOM 2954 C C . ARG A 1 375 ? 13 -34.438 -26.203 1 93.12 375 ARG A C 1
ATOM 2956 O O . ARG A 1 375 ? 12.539 -34.469 -27.359 1 93.12 375 ARG A O 1
ATOM 2963 N N . ARG A 1 376 ? 13.406 -35.469 -25.609 1 91.94 376 ARG A N 1
ATOM 2964 C CA . ARG A 1 376 ? 13.391 -36.781 -26.266 1 91.94 376 ARG A CA 1
ATOM 2965 C C . ARG A 1 376 ? 11.961 -37.219 -26.562 1 91.94 376 ARG A C 1
ATOM 2967 O O . ARG A 1 376 ? 11.68 -37.688 -27.672 1 91.94 376 ARG A O 1
ATOM 2974 N N . GLU A 1 377 ? 11.18 -37.125 -25.562 1 89.44 377 GLU A N 1
ATOM 2975 C CA . GLU A 1 377 ? 9.781 -37.5 -25.75 1 89.44 377 GLU A CA 1
ATOM 2976 C C . GLU A 1 377 ? 9.109 -36.625 -26.797 1 89.44 377 GLU A C 1
ATOM 2978 O O . GLU A 1 377 ? 8.25 -37.094 -27.547 1 89.44 377 GLU A O 1
ATOM 2983 N N . GLY A 1 378 ? 9.477 -35.375 -26.844 1 84.62 378 GLY A N 1
ATOM 2984 C CA . GLY A 1 378 ? 8.938 -34.469 -27.844 1 84.62 378 GLY A CA 1
ATOM 2985 C C . GLY A 1 378 ? 9.328 -34.844 -29.266 1 84.62 378 GLY A C 1
ATOM 2986 O O . GLY A 1 378 ? 8.523 -34.719 -30.188 1 84.62 378 GLY A O 1
ATOM 2987 N N . GLN A 1 379 ? 10.516 -35.281 -29.484 1 77.44 379 GLN A N 1
ATOM 2988 C CA . GLN A 1 379 ? 11.023 -35.719 -30.781 1 77.44 379 GLN A CA 1
ATOM 2989 C C . GLN A 1 379 ? 10.359 -37 -31.234 1 77.44 379 GLN A C 1
ATOM 2991 O O . GLN A 1 379 ? 10.023 -37.156 -32.406 1 77.44 379 GLN A O 1
ATOM 2996 N N . ALA A 1 380 ? 10.141 -37.812 -30.359 1 73.12 380 ALA A N 1
ATOM 2997 C CA . ALA A 1 380 ? 9.508 -39.094 -30.672 1 73.12 380 ALA A CA 1
ATOM 2998 C C . ALA A 1 380 ? 8.07 -38.906 -31.156 1 73.12 380 ALA A C 1
ATOM 3000 O O . ALA A 1 380 ? 7.621 -39.594 -32.062 1 73.12 380 ALA A O 1
ATOM 3001 N N . ASN A 1 381 ? 7.516 -38.031 -30.594 1 69.31 381 ASN A N 1
ATOM 3002 C CA . ASN A 1 381 ? 6.129 -37.75 -30.953 1 69.31 381 ASN A CA 1
ATOM 3003 C C . ASN A 1 381 ? 6.023 -37.031 -32.281 1 69.31 381 ASN A C 1
ATOM 3005 O O . ASN A 1 381 ? 5.004 -37.156 -32.969 1 69.31 381 ASN A O 1
ATOM 3009 N N . ARG A 1 382 ? 6.977 -36.219 -32.781 1 62.84 382 ARG A N 1
ATOM 3010 C CA . ARG A 1 382 ? 7.012 -35.531 -34.062 1 62.84 382 ARG A CA 1
ATOM 3011 C C . ARG A 1 382 ? 7.254 -36.562 -35.188 1 62.84 382 ARG A C 1
ATOM 3013 O O . ARG A 1 382 ? 6.707 -36.406 -36.281 1 62.84 382 ARG A O 1
ATOM 3020 N N . GLY A 1 383 ? 8.195 -37.5 -34.938 1 52.25 383 GLY A N 1
ATOM 3021 C CA . GLY A 1 383 ? 8.492 -38.5 -35.938 1 52.25 383 GLY A CA 1
ATOM 3022 C C . GLY A 1 383 ? 7.305 -39.406 -36.25 1 52.25 383 GLY A C 1
ATOM 3023 O O . GLY A 1 383 ? 7.102 -39.812 -37.406 1 52.25 383 GLY A O 1
ATOM 3024 N N . ASN A 1 384 ? 6.539 -39.719 -35.312 1 49.34 384 ASN A N 1
ATOM 3025 C CA . ASN A 1 384 ? 5.398 -40.594 -35.531 1 49.34 384 ASN A CA 1
ATOM 3026 C C . ASN A 1 384 ? 4.254 -39.906 -36.219 1 49.34 384 ASN A C 1
ATOM 3028 O O . ASN A 1 384 ? 3.408 -40.531 -36.844 1 49.34 384 ASN A O 1
ATOM 3032 N N . SER A 1 385 ? 4.266 -38.594 -36.062 1 46.72 385 SER A N 1
ATOM 3033 C CA . SER A 1 385 ? 3.182 -37.844 -36.719 1 46.72 385 SER A CA 1
ATOM 3034 C C . SER A 1 385 ? 3.418 -37.688 -38.219 1 46.72 385 SER A C 1
ATOM 3036 O O . SER A 1 385 ? 2.551 -37.219 -38.938 1 46.72 385 SER A O 1
ATOM 3038 N N . SER A 1 386 ? 4.641 -37.844 -38.688 1 39.72 386 SER A N 1
ATOM 3039 C CA . SER A 1 386 ? 4.855 -37.688 -40.125 1 39.72 386 SER A CA 1
ATOM 3040 C C . SER A 1 386 ? 4.129 -38.781 -40.906 1 39.72 386 SER A C 1
ATOM 3042 O O . SER A 1 386 ? 3.959 -38.656 -42.125 1 39.72 386 SER A O 1
ATOM 3044 N N . SER A 1 387 ? 4.047 -40.031 -40.406 1 36.62 387 SER A N 1
ATOM 3045 C CA . SER A 1 387 ? 3.471 -41.031 -41.344 1 36.62 387 SER A CA 1
ATOM 3046 C C . SER A 1 387 ? 1.991 -40.75 -41.594 1 36.62 387 SER A C 1
ATOM 3048 O O . SER A 1 387 ? 1.389 -41.312 -42.5 1 36.62 387 SER A O 1
ATOM 3050 N N . ALA A 1 388 ? 1.131 -40.594 -40.562 1 40.44 388 ALA A N 1
ATOM 3051 C CA . ALA A 1 388 ? -0.281 -40.469 -40.938 1 40.44 388 ALA A CA 1
ATOM 3052 C C . ALA A 1 388 ? -0.57 -39.125 -41.594 1 40.44 388 ALA A C 1
ATOM 3054 O O . ALA A 1 388 ? -1.034 -38.188 -40.938 1 40.44 388 ALA A O 1
ATOM 3055 N N . SER A 1 389 ? 0.356 -38.656 -42.438 1 35.56 389 SER A N 1
ATOM 3056 C CA . SER A 1 389 ? 0.087 -37.375 -43.094 1 35.56 389 SER A CA 1
ATOM 3057 C C . SER A 1 389 ? -1.143 -37.438 -44 1 35.56 389 SER A C 1
ATOM 3059 O O . SER A 1 389 ? -1.359 -36.594 -44.844 1 35.56 389 SER A O 1
ATOM 3061 N N . SER A 1 390 ? -1.648 -38.656 -44.281 1 32.88 390 SER A N 1
ATOM 3062 C CA . SER A 1 390 ? -2.557 -38.25 -45.375 1 32.88 390 SER A CA 1
ATOM 3063 C C . SER A 1 390 ? -3.414 -37.062 -44.938 1 32.88 390 SER A C 1
ATOM 3065 O O . SER A 1 390 ? -3.756 -36.219 -45.781 1 32.88 390 SER A O 1
ATOM 3067 N N . SER A 1 391 ? -4.484 -37.406 -44.156 1 31.75 391 SER A N 1
ATOM 3068 C CA . SER A 1 391 ? -5.48 -36.344 -43.969 1 31.75 391 SER A CA 1
ATOM 3069 C C . SER A 1 391 ? -4.879 -35.125 -43.312 1 31.75 391 SER A C 1
ATOM 3071 O O . SER A 1 391 ? -3.855 -35.219 -42.625 1 31.75 391 SER A O 1
ATOM 3073 N N . GLY A 1 392 ? -5.25 -33.875 -43.719 1 33.34 392 GLY A N 1
ATOM 3074 C CA . GLY A 1 392 ? -4.922 -32.469 -43.562 1 33.34 392 GLY A CA 1
ATOM 3075 C C . GLY A 1 392 ? -4.473 -32.094 -42.156 1 33.34 392 GLY A C 1
ATOM 3076 O O . GLY A 1 392 ? -4.273 -30.922 -41.844 1 33.34 392 GLY A O 1
ATOM 3077 N N . SER A 1 393 ? -5.105 -32.812 -41.188 1 33.38 393 SER A N 1
ATOM 3078 C CA . SER A 1 393 ? -4.832 -32.188 -39.938 1 33.38 393 SER A CA 1
ATOM 3079 C C . SER A 1 393 ? -3.369 -32.344 -39.531 1 33.38 393 SER A C 1
ATOM 3081 O O . SER A 1 393 ? -2.842 -33.438 -39.5 1 33.38 393 SER A O 1
ATOM 3083 N N . THR A 1 394 ? -2.426 -31.531 -40.125 1 33.94 394 THR A N 1
ATOM 3084 C CA . THR A 1 394 ? -1.037 -31.406 -39.688 1 33.94 394 THR A CA 1
ATOM 3085 C C . THR A 1 394 ? -0.872 -31.875 -38.25 1 33.94 394 THR A C 1
ATOM 3087 O O . THR A 1 394 ? -1.588 -31.422 -37.344 1 33.94 394 THR A O 1
ATOM 3090 N N . PRO A 1 395 ? -0.49 -33.094 -38.062 1 37.06 395 PRO A N 1
ATOM 3091 C CA . PRO A 1 395 ? -0.133 -33.406 -36.688 1 37.06 395 PRO A CA 1
ATOM 3092 C C . PRO A 1 395 ? 0.612 -32.25 -36 1 37.06 395 PRO A C 1
ATOM 3094 O O . PRO A 1 395 ? 1.673 -31.844 -36.469 1 37.06 395 PRO A O 1
ATOM 3097 N N . ILE A 1 396 ? 0.119 -31.188 -35.75 1 37.59 396 ILE A N 1
ATOM 3098 C CA . ILE A 1 396 ? 0.771 -30.156 -34.938 1 37.59 396 ILE A CA 1
ATOM 3099 C C . ILE A 1 396 ? 1.552 -30.812 -33.812 1 37.59 396 ILE A C 1
ATOM 3101 O O . ILE A 1 396 ? 0.963 -31.281 -32.812 1 37.59 396 ILE A O 1
ATOM 3105 N N . SER A 1 397 ? 2.316 -31.859 -34 1 47.56 397 SER A N 1
ATOM 3106 C CA . SER A 1 397 ? 3.254 -32.25 -32.938 1 47.56 397 SER A CA 1
ATOM 3107 C C . SER A 1 397 ? 3.715 -31.047 -32.125 1 47.56 397 SER A C 1
ATOM 3109 O O . SER A 1 397 ? 4.625 -30.328 -32.531 1 47.56 397 SER A O 1
ATOM 3111 N N . ARG A 1 398 ? 2.893 -30.188 -31.547 1 58.34 398 ARG A N 1
ATOM 3112 C CA . ARG A 1 398 ? 2.979 -28.812 -31.031 1 58.34 398 ARG A CA 1
ATOM 3113 C C . ARG A 1 398 ? 3.816 -28.766 -29.766 1 58.34 398 ARG A C 1
ATOM 3115 O O . ARG A 1 398 ? 3.623 -29.562 -28.844 1 58.34 398 ARG A O 1
ATOM 3122 N N . ALA A 1 399 ? 5.051 -28.312 -29.812 1 83.69 399 ALA A N 1
ATOM 3123 C CA . ALA A 1 399 ? 5.859 -27.953 -28.656 1 83.69 399 ALA A CA 1
ATOM 3124 C C . ALA A 1 399 ? 4.977 -27.531 -27.484 1 83.69 399 ALA A C 1
ATOM 3126 O O . ALA A 1 399 ? 3.943 -26.891 -27.672 1 83.69 399 ALA A O 1
ATOM 3127 N N . LYS A 1 400 ? 5.215 -28.328 -26.375 1 95 400 LYS A N 1
ATOM 3128 C CA . LYS A 1 400 ? 4.531 -27.922 -25.141 1 95 400 LYS A CA 1
ATOM 3129 C C . LYS A 1 400 ? 5.375 -26.938 -24.344 1 95 400 LYS A C 1
ATOM 3131 O O . LYS A 1 400 ? 6.586 -27.125 -24.203 1 95 400 LYS A O 1
ATOM 3136 N N . PRO A 1 401 ? 4.707 -25.875 -23.922 1 98 401 PRO A N 1
ATOM 3137 C CA . PRO A 1 401 ? 5.473 -25.016 -23.031 1 98 401 PRO A CA 1
ATOM 3138 C C . PRO A 1 401 ? 5.832 -25.703 -21.703 1 98 401 PRO A C 1
ATOM 3140 O O . PRO A 1 401 ? 5.055 -26.5 -21.188 1 98 401 PRO A O 1
ATOM 3143 N N . VAL A 1 402 ? 6.98 -25.375 -21.203 1 98.5 402 VAL A N 1
ATOM 3144 C CA . VAL A 1 402 ? 7.465 -25.984 -19.969 1 98.5 402 VAL A CA 1
ATOM 3145 C C . VAL A 1 402 ? 7.574 -24.922 -18.875 1 98.5 402 VAL A C 1
ATOM 3147 O O . VAL A 1 402 ? 8.18 -23.875 -19.078 1 98.5 402 VAL A O 1
ATOM 3150 N N . HIS A 1 403 ? 6.988 -25.172 -17.766 1 98.31 403 HIS A N 1
ATOM 3151 C CA . HIS A 1 403 ? 6.988 -24.297 -16.594 1 98.31 403 HIS A CA 1
ATOM 3152 C C . HIS A 1 403 ? 7.777 -24.922 -15.453 1 98.31 403 HIS A C 1
ATOM 3154 O O . HIS A 1 403 ? 7.543 -26.078 -15.086 1 98.31 403 HIS A O 1
ATOM 3160 N N . LEU A 1 404 ? 8.719 -24.172 -14.906 1 97.31 404 LEU A N 1
ATOM 3161 C CA . LEU A 1 404 ? 9.461 -24.609 -13.734 1 97.31 404 LEU A CA 1
ATOM 3162 C C . LEU A 1 404 ? 8.859 -24.031 -12.461 1 97.31 404 LEU A C 1
ATOM 3164 O O . LEU A 1 404 ? 8.891 -22.812 -12.258 1 97.31 404 LEU A O 1
ATOM 3168 N N . LEU A 1 405 ? 8.43 -24.875 -11.594 1 93.38 405 LEU A N 1
ATOM 3169 C CA . LEU A 1 405 ? 7.688 -24.438 -10.414 1 93.38 405 LEU A CA 1
ATOM 3170 C C . LEU A 1 405 ? 8.641 -24 -9.305 1 93.38 405 LEU A C 1
ATOM 3172 O O . LEU A 1 405 ? 9.539 -24.766 -8.922 1 93.38 405 LEU A O 1
ATOM 3176 N N . GLY A 1 406 ? 8.469 -22.75 -8.812 1 90.38 406 GLY A N 1
ATOM 3177 C CA . GLY A 1 406 ? 9.023 -22.344 -7.535 1 90.38 406 GLY A CA 1
ATOM 3178 C C . GLY A 1 406 ? 10.453 -21.828 -7.637 1 90.38 406 GLY A C 1
ATOM 3179 O O . GLY A 1 406 ? 11.164 -21.766 -6.633 1 90.38 406 GLY A O 1
ATOM 3180 N N . ILE A 1 407 ? 10.938 -21.578 -8.719 1 89.38 407 ILE A N 1
ATOM 3181 C CA . ILE A 1 407 ? 12.305 -21.109 -8.898 1 89.38 407 ILE A CA 1
ATOM 3182 C C . ILE A 1 407 ? 12.297 -19.656 -9.367 1 89.38 407 ILE A C 1
ATOM 3184 O O . ILE A 1 407 ? 11.625 -19.328 -10.344 1 89.38 407 ILE A O 1
ATOM 3188 N N . GLY A 1 408 ? 13.078 -18.859 -8.602 1 90.69 408 GLY A N 1
ATOM 3189 C CA . GLY A 1 408 ? 13.016 -17.453 -8.961 1 90.69 408 GLY A CA 1
ATOM 3190 C C . GLY A 1 408 ? 14.336 -16.734 -8.789 1 90.69 408 GLY A C 1
ATOM 3191 O O . GLY A 1 408 ? 14.445 -15.547 -9.117 1 90.69 408 GLY A O 1
ATOM 3192 N N . GLN A 1 409 ? 15.398 -17.406 -8.32 1 93.31 409 GLN A N 1
ATOM 3193 C CA . GLN A 1 409 ? 16.703 -16.75 -8.273 1 93.31 409 GLN A CA 1
ATOM 3194 C C . GLN A 1 409 ? 17.25 -16.516 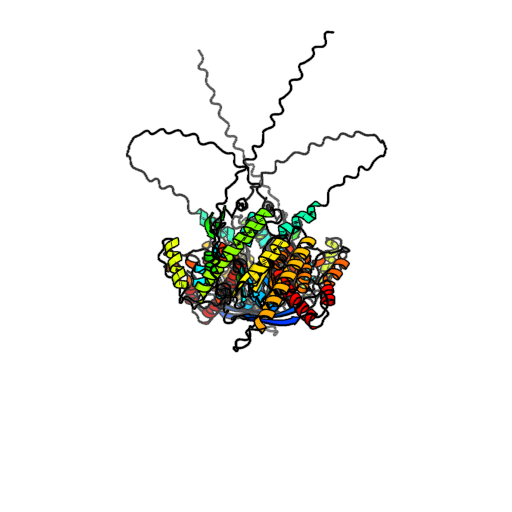-9.68 1 93.31 409 GLN A C 1
ATOM 3196 O O . GLN A 1 409 ? 17.094 -17.344 -10.562 1 93.31 409 GLN A O 1
ATOM 3201 N N . ILE A 1 410 ? 17.938 -15.453 -9.852 1 96.81 410 ILE A N 1
ATOM 3202 C CA . ILE A 1 410 ? 18.297 -14.969 -11.188 1 96.81 410 ILE A CA 1
ATOM 3203 C C . ILE A 1 410 ? 19.203 -15.984 -11.875 1 96.81 410 ILE A C 1
ATOM 3205 O O . ILE A 1 410 ? 19 -16.328 -13.039 1 96.81 410 ILE A O 1
ATOM 3209 N N . ARG A 1 411 ? 20.203 -16.5 -11.164 1 95.56 411 ARG A N 1
ATOM 3210 C CA . ARG A 1 411 ? 21.109 -17.484 -11.727 1 95.56 411 ARG A CA 1
ATOM 3211 C C . ARG A 1 411 ? 20.375 -18.75 -12.156 1 95.56 411 ARG A C 1
ATOM 3213 O O . ARG A 1 411 ? 20.703 -19.359 -13.172 1 95.56 411 ARG A O 1
ATOM 3220 N N . ASP A 1 412 ? 19.453 -19.141 -11.367 1 96.44 412 ASP A N 1
ATOM 3221 C CA . ASP A 1 412 ? 18.688 -20.344 -11.656 1 96.44 412 ASP A CA 1
ATOM 3222 C C . ASP A 1 412 ? 17.797 -20.141 -12.883 1 96.44 412 ASP A C 1
ATOM 3224 O O . ASP A 1 412 ? 17.547 -21.078 -13.641 1 96.44 412 ASP A O 1
ATOM 3228 N N . ILE A 1 413 ? 17.297 -18.938 -13.039 1 98.06 413 ILE A N 1
ATOM 3229 C CA . ILE A 1 413 ? 16.484 -18.625 -14.211 1 98.06 413 ILE A CA 1
ATOM 3230 C C . ILE A 1 413 ? 17.312 -18.781 -15.477 1 98.06 413 ILE A C 1
ATOM 3232 O O . ILE A 1 413 ? 16.875 -19.422 -16.438 1 98.06 413 ILE A O 1
ATOM 3236 N N . PHE A 1 414 ? 18.531 -18.266 -15.484 1 97.88 414 PHE A N 1
ATOM 3237 C CA . PHE A 1 414 ? 19.406 -18.391 -16.656 1 97.88 414 PHE A CA 1
ATOM 3238 C C . PHE A 1 414 ? 19.703 -19.859 -16.953 1 97.88 414 PHE A C 1
ATOM 3240 O O . PHE A 1 414 ? 19.688 -20.266 -18.109 1 97.88 414 PHE A O 1
ATOM 3247 N N . PHE A 1 415 ? 19.984 -20.609 -15.914 1 97.25 415 PHE A N 1
ATOM 3248 C CA . PHE A 1 415 ? 20.234 -22.031 -16.094 1 97.25 415 PHE A CA 1
ATOM 3249 C C . PHE A 1 415 ? 19.016 -22.703 -16.734 1 97.25 415 PHE A C 1
ATOM 3251 O O . PHE A 1 415 ? 19.156 -23.453 -17.703 1 97.25 415 PHE A O 1
ATOM 3258 N N . GLY A 1 416 ? 17.828 -22.453 -16.109 1 98 416 GLY A N 1
ATOM 3259 C CA . GLY A 1 416 ? 16.609 -23.031 -16.641 1 98 416 GLY A CA 1
ATOM 3260 C C . GLY A 1 416 ? 16.344 -22.656 -18.078 1 98 416 GLY A C 1
ATOM 3261 O O . GLY A 1 416 ? 15.938 -23.5 -18.891 1 98 416 GLY A O 1
ATOM 3262 N N . VAL A 1 417 ? 16.547 -21.422 -18.391 1 98.44 417 VAL A N 1
ATOM 3263 C CA . VAL A 1 417 ? 16.344 -20.922 -19.75 1 98.44 417 VAL A CA 1
ATOM 3264 C C . VAL A 1 417 ? 17.25 -21.688 -20.719 1 98.44 417 VAL A C 1
ATOM 3266 O O . VAL A 1 417 ? 16.797 -22.109 -21.797 1 98.44 417 VAL A O 1
ATOM 3269 N N . ARG A 1 418 ? 18.469 -21.938 -20.359 1 97.88 418 ARG A N 1
ATOM 3270 C CA . ARG A 1 418 ? 19.422 -22.641 -21.203 1 97.88 418 ARG A CA 1
ATOM 3271 C C . ARG A 1 418 ? 19.016 -24.109 -21.391 1 97.88 418 ARG A C 1
ATOM 3273 O O . ARG A 1 418 ? 19.484 -24.781 -22.312 1 97.88 418 ARG A O 1
ATOM 3280 N N . GLN A 1 419 ? 18.203 -24.609 -20.469 1 97.12 419 GLN A N 1
ATOM 3281 C CA . GLN A 1 419 ? 17.719 -25.984 -20.594 1 97.12 419 GLN A CA 1
ATOM 3282 C C . GLN A 1 419 ? 16.438 -26.031 -21.422 1 97.12 419 GLN A C 1
ATOM 3284 O O . GLN A 1 419 ? 15.922 -27.125 -21.703 1 97.12 419 GLN A O 1
ATOM 3289 N N . GLY A 1 420 ? 15.828 -24.906 -21.781 1 97 420 GLY A N 1
ATOM 3290 C CA . GLY A 1 420 ? 14.648 -24.859 -22.641 1 97 420 GLY A CA 1
ATOM 3291 C C . GLY A 1 420 ? 13.359 -24.625 -21.875 1 97 420 GLY A C 1
ATOM 3292 O O . GLY A 1 420 ? 12.273 -24.859 -22.406 1 97 420 GLY A O 1
ATOM 3293 N N . ILE A 1 421 ? 13.469 -24.188 -20.672 1 98.12 421 ILE A N 1
ATOM 3294 C CA . ILE A 1 421 ? 12.297 -23.891 -19.859 1 98.12 421 ILE A CA 1
ATOM 3295 C C . ILE A 1 421 ? 11.688 -22.547 -20.297 1 98.12 421 ILE A C 1
ATOM 3297 O O . ILE A 1 421 ? 12.414 -21.594 -20.562 1 98.12 421 ILE A O 1
ATOM 3301 N N . ASP A 1 422 ? 10.375 -22.422 -20.266 1 98.56 422 ASP A N 1
ATOM 3302 C CA . ASP A 1 422 ? 9.688 -21.297 -20.875 1 98.56 422 ASP A CA 1
ATOM 3303 C C . ASP A 1 422 ? 9.195 -20.312 -19.812 1 98.56 422 ASP A C 1
ATOM 3305 O O . ASP A 1 422 ? 9.094 -19.109 -20.078 1 98.56 422 ASP A O 1
ATOM 3309 N N . THR A 1 423 ? 8.742 -20.812 -18.688 1 98.75 423 THR A N 1
ATOM 3310 C CA . THR A 1 423 ? 8.195 -19.922 -17.672 1 98.75 423 THR A CA 1
ATOM 3311 C C . THR A 1 423 ? 8.641 -20.359 -16.281 1 98.75 423 THR A C 1
ATOM 3313 O O . THR A 1 423 ? 8.945 -21.531 -16.047 1 98.75 423 THR A O 1
ATOM 3316 N N . PHE A 1 424 ? 8.664 -19.391 -15.359 1 98.38 424 PHE A N 1
ATOM 3317 C CA . PHE A 1 424 ? 9.086 -19.547 -13.969 1 98.38 424 PHE A CA 1
ATOM 3318 C C . PHE A 1 424 ? 8.125 -18.844 -13.023 1 98.38 424 PHE A C 1
ATOM 3320 O O . PHE A 1 424 ? 7.383 -17.953 -13.438 1 98.38 424 PHE A O 1
ATOM 3327 N N . ASP A 1 425 ? 8.117 -19.25 -11.797 1 96.5 425 ASP A N 1
ATOM 3328 C CA . ASP A 1 425 ? 7.395 -18.516 -10.766 1 96.5 425 ASP A CA 1
ATOM 3329 C C . ASP A 1 425 ? 8.133 -18.578 -9.422 1 96.5 425 ASP A C 1
ATOM 3331 O O . ASP A 1 425 ? 8.875 -19.531 -9.164 1 96.5 425 ASP A O 1
ATOM 3335 N N . CYS A 1 426 ? 7.93 -17.516 -8.742 1 95.19 426 CYS A N 1
ATOM 3336 C CA . CYS A 1 426 ? 8.477 -17.484 -7.391 1 95.19 426 CYS A CA 1
ATOM 3337 C C . CYS A 1 426 ? 7.953 -16.266 -6.625 1 95.19 426 CYS A C 1
ATOM 3339 O O . CYS A 1 426 ? 7.684 -15.227 -7.215 1 95.19 426 CYS A O 1
ATOM 3341 N N . VAL A 1 427 ? 7.848 -16.375 -5.324 1 94.44 427 VAL A N 1
ATOM 3342 C CA . VAL A 1 427 ? 7.391 -15.281 -4.48 1 94.44 427 VAL A CA 1
ATOM 3343 C C . VAL A 1 427 ? 8.57 -14.375 -4.125 1 94.44 427 VAL A C 1
ATOM 3345 O O . VAL A 1 427 ? 8.383 -13.273 -3.609 1 94.44 427 VAL A O 1
ATOM 3348 N N . ILE A 1 428 ? 9.703 -14.703 -4.414 1 94.25 428 ILE A N 1
ATOM 3349 C CA . ILE A 1 428 ? 10.93 -14.133 -3.863 1 94.25 428 ILE A CA 1
ATOM 3350 C C . ILE A 1 428 ? 10.992 -12.641 -4.191 1 94.25 428 ILE A C 1
ATOM 3352 O O . ILE A 1 428 ? 11.258 -11.82 -3.311 1 94.25 428 ILE A O 1
ATOM 3356 N N . PRO A 1 429 ? 10.742 -12.234 -5.484 1 97.19 429 PRO A N 1
ATOM 3357 C CA . PRO A 1 429 ? 10.898 -10.805 -5.781 1 97.19 429 PRO A CA 1
ATOM 3358 C C . PRO A 1 429 ? 10.023 -9.922 -4.902 1 97.19 429 PRO A C 1
ATOM 3360 O O . PRO A 1 429 ? 10.492 -8.914 -4.367 1 97.19 429 PRO A O 1
ATOM 3363 N N . THR A 1 430 ? 8.789 -10.297 -4.695 1 97.56 430 THR A N 1
ATOM 3364 C CA . THR A 1 430 ? 7.875 -9.477 -3.908 1 97.56 430 THR A CA 1
ATOM 3365 C C . THR A 1 430 ? 8.133 -9.664 -2.416 1 97.56 430 THR A C 1
ATOM 3367 O O . THR A 1 430 ? 8 -8.719 -1.636 1 97.56 430 THR A O 1
ATOM 3370 N N . ARG A 1 431 ? 8.484 -10.859 -1.979 1 96.5 431 ARG A N 1
ATOM 3371 C CA . ARG A 1 431 ? 8.828 -11.109 -0.584 1 96.5 431 ARG A CA 1
ATOM 3372 C C . ARG A 1 431 ? 10.047 -10.297 -0.168 1 96.5 431 ARG A C 1
ATOM 3374 O O . ARG A 1 431 ? 10.055 -9.68 0.9 1 96.5 431 ARG A O 1
ATOM 3381 N N . LEU A 1 432 ? 11.086 -10.305 -1.025 1 97.62 432 LEU A N 1
ATOM 3382 C CA . LEU A 1 432 ? 12.273 -9.5 -0.774 1 97.62 432 LEU A CA 1
ATOM 3383 C C . LEU A 1 432 ? 11.906 -8.031 -0.601 1 97.62 432 LEU A C 1
ATOM 3385 O O . LEU A 1 432 ? 12.383 -7.371 0.324 1 97.62 432 LEU A O 1
ATOM 3389 N N . ALA A 1 433 ? 11.055 -7.613 -1.464 1 98.44 433 ALA A N 1
ATOM 3390 C CA . ALA A 1 433 ? 10.633 -6.215 -1.424 1 98.44 433 ALA A CA 1
ATOM 3391 C C . ALA A 1 433 ? 9.984 -5.875 -0.084 1 98.44 433 ALA A C 1
ATOM 3393 O O . ALA A 1 433 ? 10.336 -4.875 0.547 1 98.44 433 ALA A O 1
ATOM 3394 N N . ARG A 1 434 ? 9.086 -6.648 0.385 1 97.19 434 ARG A N 1
ATOM 3395 C CA . ARG A 1 434 ? 8.352 -6.398 1.618 1 97.19 434 ARG A CA 1
ATOM 3396 C C . ARG A 1 434 ? 9.273 -6.465 2.832 1 97.19 434 ARG A C 1
ATOM 3398 O O . ARG A 1 434 ? 8.914 -5.992 3.914 1 97.19 434 ARG A O 1
ATOM 3405 N N . HIS A 1 435 ? 10.445 -7.074 2.602 1 97.5 435 HIS A N 1
ATOM 3406 C CA . HIS A 1 435 ? 11.414 -7.152 3.688 1 97.5 435 HIS A CA 1
ATOM 3407 C C . HIS A 1 435 ? 12.516 -6.113 3.518 1 97.5 435 HIS A C 1
ATOM 3409 O O . HIS A 1 435 ? 13.555 -6.188 4.18 1 97.5 435 HIS A O 1
ATOM 3415 N N . GLY A 1 436 ? 12.375 -5.219 2.594 1 98.25 436 GLY A N 1
ATOM 3416 C CA . GLY A 1 436 ? 13.25 -4.059 2.494 1 98.25 436 GLY A CA 1
ATOM 3417 C C . GLY A 1 436 ? 14.391 -4.25 1.517 1 98.25 436 GLY A C 1
ATOM 3418 O O . GLY A 1 436 ? 15.383 -3.516 1.557 1 98.25 436 GLY A O 1
ATOM 3419 N N . TYR A 1 437 ? 14.305 -5.285 0.619 1 98.19 437 TYR A N 1
ATOM 3420 C CA . TYR A 1 437 ? 15.359 -5.543 -0.362 1 98.19 437 TYR A CA 1
ATOM 3421 C C . TYR A 1 437 ? 14.906 -5.145 -1.761 1 98.19 437 TYR A C 1
ATOM 3423 O O . TYR A 1 437 ? 13.742 -5.348 -2.129 1 98.19 437 TYR A O 1
ATOM 3431 N N . TYR A 1 438 ? 15.773 -4.531 -2.469 1 98.31 438 TYR A N 1
ATOM 3432 C CA . TYR A 1 438 ? 15.508 -4.25 -3.875 1 98.31 438 TYR A CA 1
ATOM 3433 C C . TYR A 1 438 ? 16.5 -4.973 -4.773 1 98.31 438 TYR A C 1
ATOM 3435 O O . TYR A 1 438 ? 17.688 -5.086 -4.438 1 98.31 438 TYR A O 1
ATOM 3443 N N . LEU A 1 439 ? 15.961 -5.562 -5.859 1 97.62 439 LEU A N 1
ATOM 3444 C CA . LEU A 1 439 ? 16.781 -6.207 -6.879 1 97.62 439 LEU A CA 1
ATOM 3445 C C . LEU A 1 439 ? 17.516 -5.164 -7.723 1 97.62 439 LEU A C 1
ATOM 3447 O O . LEU A 1 439 ? 16.953 -4.117 -8.047 1 97.62 439 LEU A O 1
ATOM 3451 N N . CYS A 1 440 ? 18.75 -5.398 -8.062 1 95.56 440 CYS A N 1
ATOM 3452 C CA . CYS A 1 440 ? 19.484 -4.43 -8.867 1 95.56 440 CYS A CA 1
ATOM 3453 C C . CYS A 1 440 ? 20.531 -5.125 -9.734 1 95.56 440 CYS A C 1
ATOM 3455 O O . CYS A 1 440 ? 20.875 -6.281 -9.484 1 95.56 440 CYS A O 1
ATOM 3457 N N . SER A 1 441 ? 20.969 -4.477 -10.758 1 94.94 441 SER A N 1
ATOM 3458 C CA . SER A 1 441 ? 21.938 -4.984 -11.719 1 94.94 441 SER A CA 1
ATOM 3459 C C . SER A 1 441 ? 23.328 -5.082 -11.094 1 94.94 441 SER A C 1
ATOM 3461 O O . SER A 1 441 ? 23.578 -4.516 -10.031 1 94.94 441 SER A O 1
ATOM 3463 N N . VAL A 1 442 ? 24.203 -5.742 -11.852 1 95.06 442 VAL A N 1
ATOM 3464 C CA . VAL A 1 442 ? 25.594 -5.898 -11.422 1 95.06 442 VAL A CA 1
ATOM 3465 C C . VAL A 1 442 ? 26.266 -4.531 -11.344 1 95.06 442 VAL A C 1
ATOM 3467 O O . VAL A 1 442 ? 27.062 -4.273 -10.438 1 95.06 442 VAL A O 1
ATOM 3470 N N . GLU A 1 443 ? 25.953 -3.705 -12.266 1 94.06 443 GLU A N 1
ATOM 3471 C CA . GLU A 1 443 ? 26.531 -2.359 -12.273 1 94.06 443 GLU A CA 1
ATOM 3472 C C . GLU A 1 443 ? 26.188 -1.613 -10.984 1 94.06 443 GLU A C 1
ATOM 3474 O O . GLU A 1 443 ? 27.062 -1.01 -10.359 1 94.06 443 GLU A O 1
ATOM 3479 N N . THR A 1 444 ? 24.938 -1.642 -10.594 1 93.94 444 THR A N 1
ATOM 3480 C CA . THR A 1 444 ? 24.484 -0.978 -9.367 1 93.94 444 THR A CA 1
ATOM 3481 C C . THR A 1 444 ? 25.141 -1.606 -8.148 1 93.94 444 THR A C 1
ATOM 3483 O O . THR A 1 444 ? 25.562 -0.898 -7.223 1 93.94 444 THR A O 1
ATOM 3486 N N . ILE A 1 445 ? 25.281 -2.9 -8.133 1 94.44 445 ILE A N 1
ATOM 3487 C CA . ILE A 1 445 ? 25.906 -3.613 -7.027 1 94.44 445 ILE A CA 1
ATOM 3488 C C . ILE A 1 445 ? 27.359 -3.176 -6.879 1 94.44 445 ILE A C 1
ATOM 3490 O O . ILE A 1 445 ? 27.828 -2.904 -5.77 1 94.44 445 ILE A O 1
ATOM 3494 N N . ARG A 1 446 ? 28.047 -3.074 -7.961 1 94.06 446 ARG A N 1
ATOM 3495 C CA . ARG A 1 446 ? 29.438 -2.662 -7.941 1 94.06 446 ARG A CA 1
ATOM 3496 C C . ARG A 1 446 ? 29.594 -1.252 -7.379 1 94.06 446 ARG A C 1
ATOM 3498 O O . ARG A 1 446 ? 30.516 -0.978 -6.617 1 94.06 446 ARG A O 1
ATOM 3505 N N . LYS A 1 447 ? 28.719 -0.415 -7.758 1 93.06 447 LYS A N 1
ATOM 3506 C CA . LYS A 1 447 ? 28.734 0.952 -7.242 1 93.06 447 LYS A CA 1
ATOM 3507 C C . LYS A 1 447 ? 28.547 0.972 -5.727 1 93.06 447 LYS A C 1
ATOM 3509 O O . LYS A 1 447 ? 29.25 1.69 -5.016 1 93.06 447 LYS A O 1
ATOM 3514 N N . VAL A 1 448 ? 27.625 0.18 -5.273 1 92.62 448 VAL A N 1
ATOM 3515 C CA . VAL A 1 448 ? 27.328 0.132 -3.846 1 92.62 448 VAL A CA 1
ATOM 3516 C C . VAL A 1 448 ? 28.484 -0.522 -3.096 1 92.62 448 VAL A C 1
ATOM 3518 O O . VAL A 1 448 ? 28.859 -0.083 -2.004 1 92.62 448 VAL A O 1
ATOM 3521 N N . GLU A 1 449 ? 29.047 -1.611 -3.676 1 93.5 449 GLU A N 1
ATOM 3522 C CA . GLU A 1 449 ? 30.219 -2.254 -3.092 1 93.5 449 GLU A CA 1
ATOM 3523 C C . GLU A 1 449 ? 31.359 -1.257 -2.914 1 93.5 449 GLU A C 1
ATOM 3525 O O . GLU A 1 449 ? 32.062 -1.28 -1.897 1 93.5 449 GLU A O 1
ATOM 3530 N N . GLY A 1 450 ? 31.547 -0.446 -3.9 1 92.12 450 GLY A N 1
ATOM 3531 C CA . GLY A 1 450 ? 32.562 0.583 -3.816 1 92.12 450 GLY A CA 1
ATOM 3532 C C . GLY A 1 450 ? 32.344 1.551 -2.668 1 92.12 450 GLY A C 1
ATOM 3533 O O . GLY A 1 450 ? 33.281 1.921 -1.972 1 92.12 450 GLY A O 1
ATOM 3534 N N . LYS A 1 451 ? 31.172 1.897 -2.449 1 90.19 451 LYS A N 1
ATOM 3535 C CA . LYS A 1 451 ? 30.844 2.832 -1.379 1 90.19 451 LYS A CA 1
ATOM 3536 C C . LYS A 1 451 ? 30.969 2.17 -0.01 1 90.19 451 LYS A C 1
ATOM 3538 O O . LYS A 1 451 ? 31.422 2.805 0.952 1 90.19 451 LYS A O 1
ATOM 3543 N N . LEU A 1 452 ? 30.625 0.899 0.066 1 90.5 452 LEU A N 1
ATOM 3544 C CA . LEU A 1 452 ? 30.609 0.171 1.33 1 90.5 452 LEU A CA 1
ATOM 3545 C C . LEU A 1 452 ? 31.969 -0.474 1.598 1 90.5 452 LEU A C 1
ATOM 3547 O O . LEU A 1 452 ? 32.25 -0.886 2.725 1 90.5 452 LEU A O 1
ATOM 3551 N N . CYS A 1 453 ? 32.719 -0.69 0.677 1 89.06 453 CYS A N 1
ATOM 3552 C CA . CYS A 1 453 ? 34 -1.384 0.769 1 89.06 453 CYS A CA 1
ATOM 3553 C C . CYS A 1 453 ? 33.812 -2.828 1.217 1 89.06 453 CYS A C 1
ATOM 3555 O O . CYS A 1 453 ? 34.5 -3.291 2.139 1 89.06 453 CYS A O 1
ATOM 3557 N N . THR A 1 454 ? 32.75 -3.449 0.783 1 89.69 454 THR A N 1
ATOM 3558 C CA . THR A 1 454 ? 32.438 -4.848 1.047 1 89.69 454 THR A CA 1
ATOM 3559 C C . THR A 1 454 ? 31.859 -5.52 -0.199 1 89.69 454 THR A C 1
ATOM 3561 O O . THR A 1 454 ? 31.375 -4.844 -1.114 1 89.69 454 THR A O 1
ATOM 3564 N N . SER A 1 455 ? 31.969 -6.75 -0.195 1 90.12 455 SER A N 1
ATOM 3565 C CA . SER A 1 455 ? 31.453 -7.508 -1.332 1 90.12 455 SER A CA 1
ATOM 3566 C C . SER A 1 455 ? 30.016 -7.957 -1.094 1 90.12 455 SER A C 1
ATOM 3568 O O . SER A 1 455 ? 29.656 -8.359 0.016 1 90.12 455 SER A O 1
ATOM 3570 N N . ILE A 1 456 ? 29.266 -7.723 -2.115 1 89.31 456 ILE A N 1
ATOM 3571 C CA . ILE A 1 456 ? 27.891 -8.188 -2.105 1 89.31 456 ILE A CA 1
ATOM 3572 C C . ILE A 1 456 ? 27.734 -9.359 -3.072 1 89.31 456 ILE A C 1
ATOM 3574 O O . ILE A 1 456 ? 27.938 -9.211 -4.277 1 89.31 456 ILE A O 1
ATOM 3578 N N . LYS A 1 457 ? 27.297 -10.523 -2.572 1 86.56 457 LYS A N 1
ATOM 3579 C CA . LYS A 1 457 ? 27.25 -11.742 -3.375 1 86.56 457 LYS A CA 1
ATOM 3580 C C . LYS A 1 457 ? 25.844 -12.016 -3.906 1 86.56 457 LYS A C 1
ATOM 3582 O O . LYS A 1 457 ? 25.641 -12.977 -4.641 1 86.56 457 LYS A O 1
ATOM 3587 N N . LYS A 1 458 ? 24.969 -11.195 -3.561 1 89.94 458 LYS A N 1
ATOM 3588 C CA . LYS A 1 458 ? 23.578 -11.375 -3.965 1 89.94 458 LYS A CA 1
ATOM 3589 C C . LYS A 1 458 ? 23.141 -10.312 -4.973 1 89.94 458 LYS A C 1
ATOM 3591 O O . LYS A 1 458 ? 23.828 -9.297 -5.133 1 89.94 458 LYS A O 1
ATOM 3596 N N . GLU A 1 459 ? 22.047 -10.555 -5.625 1 94.38 459 GLU A N 1
ATOM 3597 C CA . GLU A 1 459 ? 21.562 -9.633 -6.645 1 94.38 459 GLU A CA 1
ATOM 3598 C C . GLU A 1 459 ? 20.609 -8.602 -6.043 1 94.38 459 GLU A C 1
ATOM 3600 O O . GLU A 1 459 ? 19.828 -7.977 -6.77 1 94.38 459 GLU A O 1
ATOM 3605 N N . TYR A 1 460 ? 20.578 -8.516 -4.77 1 95.75 460 TYR A N 1
ATOM 3606 C CA . TYR A 1 460 ? 19.703 -7.555 -4.113 1 95.75 460 TYR A CA 1
ATOM 3607 C C . TYR A 1 460 ? 20.422 -6.859 -2.961 1 95.75 460 TYR A C 1
ATOM 3609 O O . TYR A 1 460 ? 21.406 -7.383 -2.43 1 95.75 460 TYR A O 1
ATOM 3617 N N . ILE A 1 461 ? 19.969 -5.688 -2.656 1 96.44 461 ILE A N 1
ATOM 3618 C CA . ILE A 1 461 ? 20.547 -4.84 -1.614 1 96.44 461 ILE A CA 1
ATOM 3619 C C . ILE A 1 461 ? 19.453 -4.414 -0.638 1 96.44 461 ILE A C 1
ATOM 3621 O O . ILE A 1 461 ? 18.312 -4.176 -1.039 1 96.44 461 ILE A O 1
ATOM 3625 N N . LYS A 1 462 ? 19.797 -4.398 0.6 1 96.56 462 LYS A N 1
ATOM 3626 C CA . LYS A 1 462 ? 18.844 -3.932 1.612 1 96.56 462 LYS A CA 1
ATOM 3627 C C . LYS A 1 462 ? 18.828 -2.408 1.691 1 96.56 462 LYS A C 1
ATOM 3629 O O . LYS A 1 462 ? 19.891 -1.776 1.773 1 96.56 462 LYS A O 1
ATOM 3634 N N . ILE A 1 463 ? 17.672 -1.801 1.775 1 98.19 463 ILE A N 1
ATOM 3635 C CA . ILE A 1 463 ? 17.5 -0.353 1.735 1 98.19 463 ILE A CA 1
ATOM 3636 C C . ILE A 1 463 ? 17.844 0.244 3.1 1 98.19 463 ILE A C 1
ATOM 3638 O O . ILE A 1 463 ? 18.031 1.456 3.225 1 98.19 463 ILE A O 1
ATOM 3642 N N . LYS A 1 464 ? 17.953 -0.536 4.086 1 96.31 464 LYS A N 1
ATOM 3643 C CA . LYS A 1 464 ? 18.219 -0.134 5.465 1 96.31 464 LYS A CA 1
ATOM 3644 C C . LYS A 1 464 ? 19.594 0.478 5.613 1 96.31 464 LYS A C 1
ATOM 3646 O O . LYS A 1 464 ? 19.859 1.235 6.551 1 96.31 464 LYS A O 1
ATOM 3651 N N . SER A 1 465 ? 20.484 0.142 4.719 1 93.06 465 SER A N 1
ATOM 3652 C CA . SER A 1 465 ? 21.875 0.559 4.809 1 93.06 465 SER A CA 1
ATOM 3653 C C . SER A 1 465 ? 22 2.074 4.93 1 93.06 465 SER A C 1
ATOM 3655 O O . SER A 1 465 ? 21.281 2.812 4.242 1 93.06 465 SER A O 1
ATOM 3657 N N . LYS A 1 466 ? 22.875 2.598 5.703 1 93.44 466 LYS A N 1
ATOM 3658 C CA . LYS A 1 466 ? 23.078 4.016 5.98 1 93.44 466 LYS A CA 1
ATOM 3659 C C . LYS A 1 466 ? 23.562 4.758 4.742 1 93.44 466 LYS A C 1
ATOM 3661 O O . LYS A 1 466 ? 23.422 5.977 4.641 1 93.44 466 LYS A O 1
ATOM 3666 N N . ILE A 1 467 ? 24.109 4.027 3.842 1 93.44 467 ILE A N 1
ATOM 3667 C CA . ILE A 1 467 ? 24.656 4.641 2.635 1 93.44 467 ILE A CA 1
ATOM 3668 C C . ILE A 1 467 ? 23.531 5.316 1.85 1 93.44 467 ILE A C 1
ATOM 3670 O O . ILE A 1 467 ? 23.797 6.164 0.992 1 93.44 467 ILE A O 1
ATOM 3674 N N . HIS A 1 468 ? 22.312 4.934 2.145 1 96.25 468 HIS A N 1
ATOM 3675 C CA . HIS A 1 468 ? 21.188 5.438 1.374 1 96.25 468 HIS A CA 1
ATOM 3676 C C . HIS A 1 468 ? 20.609 6.707 2 1 96.25 468 HIS A C 1
ATOM 3678 O O . HIS A 1 468 ? 19.781 7.379 1.396 1 96.25 468 HIS A O 1
ATOM 3684 N N . GLU A 1 469 ? 21.016 7.152 3.09 1 95.75 469 GLU A N 1
ATOM 3685 C CA . GLU A 1 469 ? 20.406 8.188 3.92 1 95.75 469 GLU A CA 1
ATOM 3686 C C . GLU A 1 469 ? 20.328 9.516 3.172 1 95.75 469 GLU A C 1
ATOM 3688 O O . GLU A 1 469 ? 19.359 10.258 3.322 1 95.75 469 GLU A O 1
ATOM 3693 N N . LEU A 1 470 ? 21.328 9.836 2.338 1 95.62 470 LEU A N 1
ATOM 3694 C CA . LEU A 1 470 ? 21.375 11.125 1.661 1 95.62 470 LEU A CA 1
ATOM 3695 C C . LEU A 1 470 ? 21.422 10.945 0.148 1 95.62 470 LEU A C 1
ATOM 3697 O O . LEU A 1 470 ? 21.797 11.867 -0.578 1 95.62 470 LEU A O 1
ATOM 3701 N N . GLU A 1 471 ? 21.078 9.703 -0.332 1 95.94 471 GLU A N 1
ATOM 3702 C CA . GLU A 1 471 ? 21.172 9.43 -1.762 1 95.94 471 GLU A CA 1
ATOM 3703 C C . GLU A 1 471 ? 19.922 9.906 -2.498 1 95.94 471 GLU A C 1
ATOM 3705 O O . GLU A 1 471 ? 18.844 9.344 -2.334 1 95.94 471 GLU A O 1
ATOM 3710 N N . SER A 1 472 ? 20.031 10.867 -3.348 1 96.31 472 SER A N 1
ATOM 3711 C CA . SER A 1 472 ? 18.922 11.5 -4.027 1 96.31 472 SER A CA 1
ATOM 3712 C C . SER A 1 472 ? 18.531 10.742 -5.297 1 96.31 472 SER A C 1
ATOM 3714 O O . SER A 1 472 ? 17.484 11.008 -5.887 1 96.31 472 SER A O 1
ATOM 3716 N N . GLY A 1 473 ? 19.312 9.797 -5.684 1 96.69 473 GLY A N 1
ATOM 3717 C CA . GLY A 1 473 ? 19.047 9.055 -6.902 1 96.69 473 GLY A CA 1
ATOM 3718 C C . GLY A 1 473 ? 18.078 7.902 -6.703 1 96.69 473 GLY A C 1
ATOM 3719 O O . GLY A 1 473 ? 17.734 7.566 -5.566 1 96.69 473 GLY A O 1
ATOM 3720 N N . PRO A 1 474 ? 17.625 7.332 -7.777 1 97.88 474 PRO A N 1
ATOM 3721 C CA . PRO A 1 474 ? 16.719 6.18 -7.723 1 97.88 474 PRO A C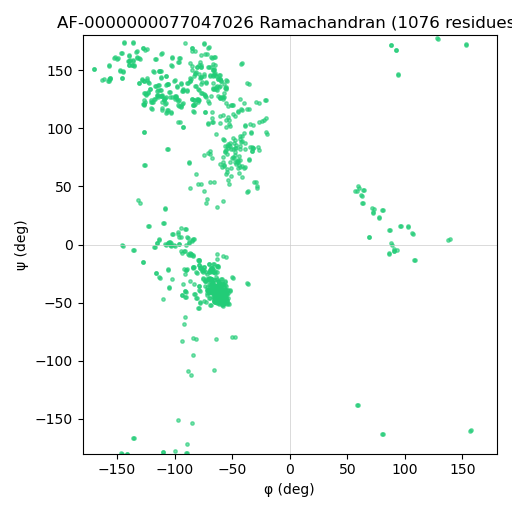A 1
ATOM 3722 C C . PRO A 1 474 ? 17.438 4.891 -7.32 1 97.88 474 PRO A C 1
ATOM 3724 O O . PRO A 1 474 ? 18.656 4.883 -7.141 1 97.88 474 PRO A O 1
ATOM 3727 N N . LEU A 1 475 ? 16.672 3.865 -7.113 1 98.12 475 LEU A N 1
ATOM 3728 C CA . LEU A 1 475 ? 17.25 2.557 -6.82 1 98.12 475 LEU A CA 1
ATOM 3729 C C . LEU A 1 475 ? 18.188 2.107 -7.938 1 98.12 475 LEU A C 1
ATOM 3731 O O . LEU A 1 475 ? 19.266 1.59 -7.676 1 98.12 475 LEU A O 1
ATOM 3735 N N . GLU A 1 476 ? 17.719 2.189 -9.102 1 96.44 476 GLU A N 1
ATOM 3736 C CA . GLU A 1 476 ? 18.5 1.891 -10.297 1 96.44 476 GLU A CA 1
ATOM 3737 C C . GLU A 1 476 ? 18.359 2.996 -11.336 1 96.44 476 GLU A C 1
ATOM 3739 O O . GLU A 1 476 ? 17.25 3.391 -11.688 1 96.44 476 GLU A O 1
ATOM 3744 N N . GLU A 1 477 ? 19.594 3.215 -11.891 1 91.94 477 GLU A N 1
ATOM 3745 C CA . GLU A 1 477 ? 19.594 4.27 -12.898 1 91.94 477 GLU A CA 1
ATOM 3746 C C . GLU A 1 477 ? 18.875 3.822 -14.172 1 91.94 477 GLU A C 1
ATOM 3748 O O . GLU A 1 477 ? 19.016 2.668 -14.586 1 91.94 477 GLU A O 1
ATOM 3753 N N . HIS A 1 478 ? 17.922 4.379 -14.719 1 89.88 478 HIS A N 1
ATOM 3754 C CA . HIS A 1 478 ? 17.219 4.164 -15.984 1 89.88 478 HIS A CA 1
ATOM 3755 C C . HIS A 1 478 ? 16.047 3.211 -15.812 1 89.88 478 HIS A C 1
ATOM 3757 O O . HIS A 1 478 ? 15.469 2.75 -16.797 1 89.88 478 HIS A O 1
ATOM 3763 N N . CYS A 1 479 ? 15.93 2.701 -14.633 1 96.31 479 CYS A N 1
ATOM 3764 C CA . CYS A 1 479 ? 14.727 1.915 -14.398 1 96.31 479 CYS A CA 1
ATOM 3765 C C . CYS A 1 479 ? 13.477 2.764 -14.586 1 96.31 479 CYS A C 1
ATOM 3767 O O . CYS A 1 479 ? 13.32 3.805 -13.945 1 96.31 479 CYS A O 1
ATOM 3769 N N . PRO A 1 480 ? 12.578 2.375 -15.383 1 97.19 480 PRO A N 1
ATOM 3770 C CA . PRO A 1 480 ? 11.406 3.201 -15.695 1 97.19 480 PRO A CA 1
ATOM 3771 C C . PRO A 1 480 ? 10.258 2.996 -14.711 1 97.19 480 PRO A C 1
ATOM 3773 O O . PRO A 1 480 ? 9.18 3.559 -14.891 1 97.19 480 PRO A O 1
ATOM 3776 N N . CYS A 1 481 ? 10.414 2.16 -13.703 1 98 481 CYS A N 1
ATOM 3777 C CA . CYS A 1 481 ? 9.297 1.828 -12.828 1 98 481 CYS A CA 1
ATOM 3778 C C . CYS A 1 481 ? 8.836 3.051 -12.039 1 98 481 CYS A C 1
ATOM 3780 O O . CYS A 1 481 ? 9.562 4.039 -11.945 1 98 481 CYS A O 1
ATOM 3782 N N . TYR A 1 482 ? 7.668 3.043 -11.5 1 98.25 482 TYR A N 1
ATOM 3783 C CA . TYR A 1 482 ? 7.066 4.121 -10.727 1 98.25 482 TYR A CA 1
ATOM 3784 C C . TYR A 1 482 ? 7.973 4.531 -9.57 1 98.25 482 TYR A C 1
ATOM 3786 O O . TYR A 1 482 ? 8.156 5.723 -9.312 1 98.25 482 TYR A O 1
ATOM 3794 N N . THR A 1 483 ? 8.461 3.613 -8.836 1 98.69 483 THR A N 1
ATOM 3795 C CA . THR A 1 483 ? 9.281 3.879 -7.66 1 98.69 483 THR A CA 1
ATOM 3796 C C . THR A 1 483 ? 10.523 4.68 -8.039 1 98.69 483 THR A C 1
ATOM 3798 O O . THR A 1 483 ? 10.789 5.734 -7.453 1 98.69 483 THR A O 1
ATOM 3801 N N . CYS A 1 484 ? 11.25 4.195 -9.016 1 98.5 484 CYS A N 1
ATOM 3802 C CA . CYS A 1 484 ? 12.5 4.84 -9.406 1 98.5 484 CYS A CA 1
ATOM 3803 C C . CYS A 1 484 ? 12.234 6.199 -10.047 1 98.5 484 CYS A C 1
ATOM 3805 O O . CYS A 1 484 ? 13.039 7.121 -9.914 1 98.5 484 CYS A O 1
ATOM 3807 N N . ALA A 1 485 ? 11.133 6.352 -10.672 1 97.94 485 ALA A N 1
ATOM 3808 C CA . ALA A 1 485 ? 10.789 7.613 -11.336 1 97.94 485 ALA A CA 1
ATOM 3809 C C . ALA A 1 485 ? 10.398 8.68 -10.312 1 97.94 485 ALA A C 1
ATOM 3811 O O . ALA A 1 485 ? 10.477 9.875 -10.594 1 97.94 485 ALA A O 1
ATOM 3812 N N . ASN A 1 486 ? 10.039 8.273 -9.102 1 97.75 486 ASN A N 1
ATOM 3813 C CA . ASN A 1 486 ? 9.367 9.25 -8.25 1 97.75 486 ASN A CA 1
ATOM 3814 C C . ASN A 1 486 ? 10.047 9.367 -6.891 1 97.75 486 ASN A C 1
ATOM 3816 O O . ASN A 1 486 ? 9.812 10.328 -6.16 1 97.75 486 ASN A O 1
ATOM 3820 N N . TYR A 1 487 ? 10.883 8.453 -6.539 1 98.25 487 TYR A N 1
ATOM 3821 C CA . TYR A 1 487 ? 11.414 8.469 -5.18 1 98.25 487 TYR A CA 1
ATOM 3822 C C . TYR A 1 487 ? 12.914 8.219 -5.176 1 98.25 487 TYR A C 1
ATOM 3824 O O . TYR A 1 487 ? 13.438 7.527 -6.047 1 98.25 487 TYR A O 1
ATOM 3832 N N . SER A 1 488 ? 13.562 8.703 -4.188 1 98.31 488 SER A N 1
ATOM 3833 C CA . SER A 1 488 ? 14.992 8.516 -3.982 1 98.31 488 SER A CA 1
ATOM 3834 C C . SER A 1 488 ? 15.266 7.344 -3.043 1 98.31 488 SER A C 1
ATOM 3836 O O . SER A 1 488 ? 14.367 6.902 -2.318 1 98.31 488 SER A O 1
ATOM 3838 N N . ARG A 1 489 ? 16.469 6.848 -3.092 1 98.25 489 ARG A N 1
ATOM 3839 C CA . ARG A 1 489 ? 16.891 5.844 -2.119 1 98.25 489 ARG A CA 1
ATOM 3840 C C . ARG A 1 489 ? 16.781 6.379 -0.696 1 98.25 489 ARG A C 1
ATOM 3842 O O . ARG A 1 489 ? 16.438 5.637 0.228 1 98.25 489 ARG A O 1
ATOM 3849 N N . ALA A 1 490 ? 17.016 7.699 -0.524 1 98.56 490 ALA A N 1
ATOM 3850 C CA . ALA A 1 490 ? 16.922 8.32 0.795 1 98.56 490 ALA A CA 1
ATOM 3851 C C . ALA A 1 490 ? 15.492 8.234 1.336 1 98.56 490 ALA A C 1
ATOM 3853 O O . ALA A 1 490 ? 15.289 7.922 2.512 1 98.56 490 ALA A O 1
ATOM 3854 N N . TYR A 1 491 ? 14.57 8.539 0.505 1 98.62 491 TYR A N 1
ATOM 3855 C CA . TYR A 1 491 ? 13.172 8.461 0.909 1 98.62 491 TYR A CA 1
ATOM 3856 C C . TYR A 1 491 ? 12.789 7.035 1.293 1 98.62 491 TYR A C 1
ATOM 3858 O O . TYR A 1 491 ? 12.141 6.812 2.314 1 98.62 491 TYR A O 1
ATOM 3866 N N . LEU A 1 492 ? 13.172 6.121 0.488 1 98.81 492 LEU A N 1
ATOM 3867 C CA . LEU A 1 492 ? 12.875 4.719 0.763 1 98.81 492 LEU A CA 1
ATOM 3868 C C . LEU A 1 492 ? 13.555 4.262 2.051 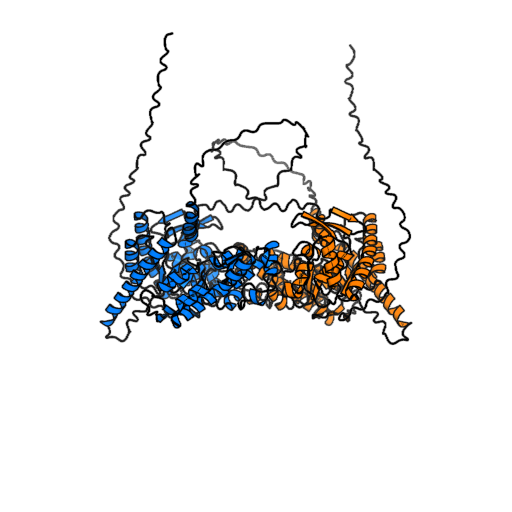1 98.81 492 LEU A C 1
ATOM 3870 O O . LEU A 1 492 ? 12.977 3.486 2.818 1 98.81 492 LEU A O 1
ATOM 3874 N N . HIS A 1 493 ? 14.773 4.688 2.275 1 98.62 493 HIS A N 1
ATOM 3875 C CA . HIS A 1 493 ? 15.469 4.441 3.533 1 98.62 493 HIS A CA 1
ATOM 3876 C C . HIS A 1 493 ? 14.68 4.988 4.715 1 98.62 493 HIS A C 1
ATOM 3878 O O . HIS A 1 493 ? 14.539 4.316 5.742 1 98.62 493 HIS A O 1
ATOM 3884 N N . HIS A 1 494 ? 14.18 6.145 4.555 1 98.31 494 HIS A N 1
ATOM 3885 C CA . HIS A 1 494 ? 13.344 6.754 5.582 1 98.31 494 HIS A CA 1
ATOM 3886 C C . HIS A 1 494 ? 12.125 5.887 5.883 1 98.31 494 HIS A C 1
ATOM 3888 O O . HIS A 1 494 ? 11.82 5.613 7.047 1 98.31 494 HIS A O 1
ATOM 3894 N N . LEU A 1 495 ? 11.438 5.465 4.863 1 98.44 495 LEU A N 1
ATOM 3895 C CA . LEU A 1 495 ? 10.266 4.617 5.043 1 98.44 495 LEU A CA 1
ATOM 3896 C C . LEU A 1 495 ? 10.625 3.357 5.824 1 98.44 495 LEU A C 1
ATOM 3898 O O . LEU A 1 495 ? 9.836 2.891 6.648 1 98.44 495 LEU A O 1
ATOM 3902 N N . TYR A 1 496 ? 11.781 2.773 5.504 1 98.38 496 TYR A N 1
ATOM 3903 C CA . TYR A 1 496 ? 12.234 1.605 6.25 1 98.38 496 TYR A CA 1
ATOM 3904 C C . TYR A 1 496 ? 12.383 1.931 7.73 1 98.38 496 TYR A C 1
ATOM 3906 O O . TYR A 1 496 ? 11.914 1.183 8.594 1 98.38 496 TYR A O 1
ATOM 3914 N N . LYS A 1 497 ? 13.016 3.033 8.031 1 97.06 497 LYS A N 1
ATOM 3915 C CA . LYS A 1 497 ? 13.352 3.412 9.398 1 97.06 497 LYS A CA 1
ATOM 3916 C C . LYS A 1 497 ? 12.094 3.688 10.219 1 97.06 497 LYS A C 1
ATOM 3918 O O . LYS A 1 497 ? 12.062 3.432 11.422 1 97.06 497 LYS A O 1
ATOM 3923 N N . ILE A 1 498 ? 11.102 4.152 9.547 1 95.81 498 ILE A N 1
ATOM 3924 C CA . ILE A 1 498 ? 9.883 4.461 10.297 1 95.81 498 ILE A CA 1
ATOM 3925 C C . ILE A 1 498 ? 8.914 3.289 10.211 1 95.81 498 ILE A C 1
ATOM 3927 O O . ILE A 1 498 ? 7.758 3.4 10.633 1 95.81 498 ILE A O 1
ATOM 3931 N N . ASN A 1 499 ? 9.273 2.205 9.516 1 96.06 499 ASN A N 1
ATOM 3932 C CA . ASN A 1 499 ? 8.508 0.97 9.406 1 96.06 499 ASN A CA 1
ATOM 3933 C C . ASN A 1 499 ? 7.152 1.205 8.742 1 96.06 499 ASN A C 1
ATOM 3935 O O . ASN A 1 499 ? 6.121 0.765 9.25 1 96.06 499 ASN A O 1
ATOM 3939 N N . ASP A 1 500 ? 7.176 1.966 7.758 1 97.12 500 ASP A N 1
ATOM 3940 C CA . ASP A 1 500 ? 5.945 2.193 7.008 1 97.12 500 ASP A CA 1
ATOM 3941 C C . ASP A 1 500 ? 5.777 1.16 5.895 1 97.12 500 ASP A C 1
ATOM 3943 O O . ASP A 1 500 ? 6.715 0.896 5.141 1 97.12 500 ASP A O 1
ATOM 3947 N N . ASN A 1 501 ? 4.527 0.657 5.707 1 96 501 ASN A N 1
ATOM 3948 C CA . ASN A 1 501 ? 4.23 -0.397 4.742 1 96 501 ASN A CA 1
ATOM 3949 C C . ASN A 1 501 ? 4.34 0.108 3.309 1 96 501 ASN A C 1
ATOM 3951 O O . ASN A 1 501 ? 4.398 -0.687 2.369 1 96 501 ASN A O 1
ATOM 3955 N N . LEU A 1 502 ? 4.34 1.351 3.131 1 98.12 502 LEU A N 1
ATOM 3956 C CA . LEU A 1 502 ? 4.512 1.926 1.802 1 98.12 502 LEU A CA 1
ATOM 3957 C C . LEU A 1 502 ? 5.809 1.44 1.163 1 98.12 502 LEU A C 1
ATOM 3959 O O . LEU A 1 502 ? 5.879 1.26 -0.055 1 98.12 502 LEU A O 1
ATOM 3963 N N . LEU A 1 503 ? 6.82 1.198 2.014 1 98.5 503 LEU A N 1
ATOM 3964 C CA . LEU A 1 503 ? 8.094 0.717 1.503 1 98.5 503 LEU A CA 1
ATOM 3965 C C . LEU A 1 503 ? 7.918 -0.583 0.725 1 98.5 503 LEU A C 1
ATOM 3967 O O . LEU A 1 503 ? 8.406 -0.708 -0.402 1 98.5 503 LEU A O 1
ATOM 3971 N N . GLY A 1 504 ? 7.238 -1.537 1.33 1 98.25 504 GLY A N 1
ATOM 3972 C CA . GLY A 1 504 ? 7.012 -2.812 0.671 1 98.25 504 GLY A CA 1
ATOM 3973 C C . GLY A 1 504 ? 6.34 -2.674 -0.683 1 98.25 504 GLY A C 1
ATOM 3974 O O . GLY A 1 504 ? 6.719 -3.352 -1.641 1 98.25 504 GLY A O 1
ATOM 3975 N N . THR A 1 505 ? 5.352 -1.793 -0.74 1 98.5 505 THR A N 1
ATOM 3976 C CA . THR A 1 505 ? 4.645 -1.529 -1.989 1 98.5 505 THR A CA 1
ATOM 3977 C C . THR A 1 505 ? 5.602 -0.986 -3.047 1 98.5 505 THR A C 1
ATOM 3979 O O . THR A 1 505 ? 5.668 -1.515 -4.16 1 98.5 505 THR A O 1
ATOM 3982 N N . LEU A 1 506 ? 6.348 -0.006 -2.701 1 98.75 506 LEU A N 1
ATOM 3983 C CA . LEU A 1 506 ? 7.215 0.68 -3.65 1 98.75 506 LEU A CA 1
ATOM 3984 C C . LEU A 1 506 ? 8.336 -0.24 -4.121 1 98.75 506 LEU A C 1
ATOM 3986 O O . LEU A 1 506 ? 8.672 -0.265 -5.309 1 98.75 506 LEU A O 1
ATOM 3990 N N . LEU A 1 507 ? 8.906 -1.003 -3.178 1 98.81 507 LEU A N 1
ATOM 3991 C CA . LEU A 1 507 ? 9.961 -1.933 -3.562 1 98.81 507 LEU A CA 1
ATOM 3992 C C . LEU A 1 507 ? 9.398 -3.078 -4.398 1 98.81 507 LEU A C 1
ATOM 3994 O O . LEU A 1 507 ? 10.078 -3.59 -5.293 1 98.81 507 LEU A O 1
ATOM 3998 N N . THR A 1 508 ? 8.195 -3.518 -4.133 1 98.75 508 THR A N 1
ATOM 3999 C CA . THR A 1 508 ? 7.551 -4.535 -4.957 1 98.75 508 THR A CA 1
ATOM 4000 C C . THR A 1 508 ? 7.422 -4.059 -6.402 1 98.75 508 THR A C 1
ATOM 4002 O O . THR A 1 508 ? 7.73 -4.801 -7.336 1 98.75 508 THR A O 1
ATOM 4005 N N . ILE A 1 509 ? 6.992 -2.824 -6.562 1 98.81 509 ILE A N 1
ATOM 4006 C CA . ILE A 1 509 ? 6.852 -2.248 -7.895 1 98.81 509 ILE A CA 1
ATOM 4007 C C . ILE A 1 509 ? 8.188 -2.314 -8.625 1 98.81 509 ILE A C 1
ATOM 4009 O O . ILE A 1 509 ? 8.25 -2.746 -9.781 1 98.81 509 ILE A O 1
ATOM 4013 N N . HIS A 1 510 ? 9.242 -1.963 -7.934 1 98.88 510 HIS A N 1
ATOM 4014 C CA . HIS A 1 510 ? 10.57 -1.98 -8.523 1 98.88 510 HIS A CA 1
ATOM 4015 C C . HIS A 1 510 ? 11 -3.4 -8.883 1 98.88 510 HIS A C 1
ATOM 4017 O O . HIS A 1 510 ? 11.461 -3.652 -10 1 98.88 510 HIS A O 1
ATOM 4023 N N . ASN A 1 511 ? 10.844 -4.289 -7.965 1 98.75 511 ASN A N 1
ATOM 4024 C CA . ASN A 1 511 ? 11.305 -5.66 -8.18 1 98.75 511 ASN A CA 1
ATOM 4025 C C . ASN A 1 511 ? 10.523 -6.34 -9.297 1 98.75 511 ASN A C 1
ATOM 4027 O O . ASN A 1 511 ? 11.086 -7.137 -10.055 1 98.75 511 ASN A O 1
ATOM 4031 N N . VAL A 1 512 ? 9.242 -6.086 -9.406 1 98.75 512 VAL A N 1
ATOM 4032 C CA . VAL A 1 512 ? 8.43 -6.625 -10.492 1 98.75 512 VAL A CA 1
ATOM 4033 C C . VAL A 1 512 ? 8.945 -6.09 -11.828 1 98.75 512 VAL A C 1
ATOM 4035 O O . VAL A 1 512 ? 9.141 -6.859 -12.773 1 98.75 512 VAL A O 1
ATOM 4038 N N . CYS A 1 513 ? 9.164 -4.812 -11.867 1 98.75 513 CYS A N 1
ATOM 4039 C CA . CYS A 1 513 ? 9.688 -4.199 -13.078 1 98.75 513 CYS A CA 1
ATOM 4040 C C . CYS A 1 513 ? 11.047 -4.781 -13.438 1 98.75 513 CYS A C 1
ATOM 4042 O O . CYS A 1 513 ? 11.312 -5.078 -14.602 1 98.75 513 CYS A O 1
ATOM 4044 N N . TYR A 1 514 ? 11.867 -4.93 -12.445 1 98.12 514 TYR A N 1
ATOM 4045 C CA . TYR A 1 514 ? 13.195 -5.516 -12.625 1 98.12 514 TYR A CA 1
ATOM 4046 C C . TYR A 1 514 ? 13.094 -6.887 -13.281 1 98.12 514 TYR A C 1
ATOM 4048 O O . TYR A 1 514 ? 13.773 -7.16 -14.273 1 98.12 514 TYR A O 1
ATOM 4056 N N . MET A 1 515 ? 12.266 -7.727 -12.758 1 98.5 515 MET A N 1
ATOM 4057 C CA . MET A 1 515 ? 12.133 -9.094 -13.266 1 98.5 515 MET A CA 1
ATOM 4058 C C . MET A 1 515 ? 11.617 -9.086 -14.703 1 98.5 515 MET A C 1
ATOM 4060 O O . MET A 1 515 ? 12.078 -9.867 -15.531 1 98.5 515 MET A O 1
ATOM 4064 N N . ASN A 1 516 ? 10.609 -8.258 -14.945 1 98.62 516 ASN A N 1
ATOM 4065 C CA . ASN A 1 516 ? 10.07 -8.172 -16.297 1 98.62 516 ASN A CA 1
ATOM 4066 C C . ASN A 1 516 ? 11.141 -7.73 -17.297 1 98.62 516 ASN A C 1
ATOM 4068 O O . ASN A 1 516 ? 11.227 -8.266 -18.406 1 98.62 516 ASN A O 1
ATOM 4072 N N . ARG A 1 517 ? 11.938 -6.781 -16.922 1 98 517 ARG A N 1
ATOM 4073 C CA . ARG A 1 517 ? 13.023 -6.32 -17.781 1 98 517 ARG A CA 1
ATOM 4074 C C . ARG A 1 517 ? 14.078 -7.406 -17.969 1 98 517 ARG A C 1
ATOM 4076 O O . ARG A 1 517 ? 14.641 -7.559 -19.047 1 98 517 ARG A O 1
ATOM 4083 N N . LEU A 1 518 ? 14.375 -8.078 -16.875 1 97.88 518 LEU A N 1
ATOM 4084 C CA . LEU A 1 518 ? 15.289 -9.211 -16.953 1 97.88 518 LEU A CA 1
ATOM 4085 C C . LEU A 1 518 ? 14.836 -10.203 -18.031 1 97.88 518 LEU A C 1
ATOM 4087 O O . LEU A 1 518 ? 15.625 -10.594 -18.891 1 97.88 518 LEU A O 1
ATOM 4091 N N . MET A 1 519 ? 13.594 -10.609 -17.984 1 98.56 519 MET A N 1
ATOM 4092 C CA . MET A 1 519 ? 13.062 -11.578 -18.938 1 98.56 519 MET A CA 1
ATOM 4093 C C . MET A 1 519 ? 13.102 -11.031 -20.359 1 98.56 519 MET A C 1
ATOM 4095 O O . MET A 1 519 ? 13.383 -11.766 -21.297 1 98.56 519 MET A O 1
ATOM 4099 N N . GLU A 1 520 ? 12.773 -9.773 -20.5 1 98.38 520 GLU A N 1
ATOM 4100 C CA . GLU A 1 520 ? 12.875 -9.125 -21.812 1 98.38 520 GLU A CA 1
ATOM 4101 C C . GLU A 1 520 ? 14.305 -9.188 -22.344 1 98.38 520 GLU A C 1
ATOM 4103 O O . GLU A 1 520 ? 14.516 -9.484 -23.516 1 98.38 520 GLU A O 1
ATOM 4108 N N . ASP A 1 521 ? 15.258 -8.875 -21.469 1 97.94 521 ASP A N 1
ATOM 4109 C CA . ASP A 1 521 ? 16.656 -8.914 -21.859 1 97.94 521 ASP A CA 1
ATOM 4110 C C . ASP A 1 521 ? 17.094 -10.336 -22.234 1 97.94 521 ASP A C 1
ATOM 4112 O O . ASP A 1 521 ? 17.891 -10.523 -23.141 1 97.94 521 ASP A O 1
ATOM 4116 N N . ILE A 1 522 ? 16.625 -11.266 -21.484 1 98.31 522 ILE A N 1
ATOM 4117 C CA . ILE A 1 522 ? 16.938 -12.664 -21.781 1 98.31 522 ILE A CA 1
ATOM 4118 C C . ILE A 1 522 ? 16.422 -13.016 -23.188 1 98.31 522 ILE A C 1
ATOM 4120 O O . ILE A 1 522 ? 17.156 -13.594 -23.984 1 98.31 522 ILE A O 1
ATOM 4124 N N . ARG A 1 523 ? 15.18 -12.672 -23.531 1 98.38 523 ARG A N 1
ATOM 4125 C CA . ARG A 1 523 ? 14.648 -12.914 -24.859 1 98.38 523 ARG A CA 1
ATOM 4126 C C . ARG A 1 523 ? 15.492 -12.219 -25.922 1 98.38 523 ARG A C 1
ATOM 4128 O O . ARG A 1 523 ? 15.781 -12.797 -26.969 1 98.38 523 ARG A O 1
ATOM 4135 N N . GLY A 1 524 ? 15.875 -11.008 -25.609 1 97.44 524 GLY A N 1
ATOM 4136 C CA . GLY A 1 524 ? 16.766 -10.297 -26.516 1 97.44 524 GLY A CA 1
ATOM 4137 C C . GLY A 1 524 ? 18.094 -10.992 -26.719 1 97.44 524 GLY A C 1
ATOM 4138 O O . GLY A 1 524 ? 18.625 -11.039 -27.828 1 97.44 524 GLY A O 1
ATOM 4139 N N . GLY A 1 525 ? 18.656 -11.5 -25.625 1 96.81 525 GLY A N 1
ATOM 4140 C CA . GLY A 1 525 ? 19.906 -12.227 -25.688 1 96.81 525 GLY A CA 1
ATOM 4141 C C . GLY A 1 525 ? 19.828 -13.492 -26.516 1 96.81 525 GLY A C 1
ATOM 4142 O O . GLY A 1 525 ? 20.766 -13.828 -27.234 1 96.81 525 GLY A O 1
ATOM 4143 N N . ILE A 1 526 ? 18.75 -14.227 -26.375 1 97.06 526 ILE A N 1
ATOM 4144 C CA . ILE A 1 526 ? 18.531 -15.43 -27.188 1 97.06 526 ILE A CA 1
ATOM 4145 C C . ILE A 1 526 ? 18.453 -15.055 -28.656 1 97.06 526 ILE A C 1
ATOM 4147 O O . ILE A 1 526 ? 19.109 -15.672 -29.5 1 97.06 526 ILE A O 1
ATOM 4151 N N . ARG A 1 527 ? 17.656 -14.031 -28.984 1 94.81 527 ARG A N 1
ATOM 4152 C CA . ARG A 1 527 ? 17.484 -13.562 -30.359 1 94.81 527 ARG A CA 1
ATOM 4153 C C . ARG A 1 527 ? 18.812 -13.156 -30.969 1 94.81 527 ARG A C 1
ATOM 4155 O O . ARG A 1 527 ? 19.078 -13.461 -32.125 1 94.81 527 ARG A O 1
ATOM 4162 N N . GLY A 1 528 ? 19.641 -12.547 -30.219 1 93.81 528 GLY A N 1
ATOM 4163 C CA . GLY A 1 528 ? 20.891 -12.016 -30.719 1 93.81 528 GLY A CA 1
ATOM 4164 C C . GLY A 1 528 ? 22.047 -12.969 -30.547 1 93.81 528 GLY A C 1
ATOM 4165 O O . GLY A 1 528 ? 23.172 -12.688 -31 1 93.81 528 GLY A O 1
ATOM 4166 N N . GLY A 1 529 ? 21.875 -14.031 -29.922 1 93.19 529 GLY A N 1
ATOM 4167 C CA . GLY A 1 529 ? 22.938 -15 -29.688 1 93.19 529 GLY A CA 1
ATOM 4168 C C . GLY A 1 529 ? 23.969 -14.531 -28.688 1 93.19 529 GLY A C 1
ATOM 4169 O O . GLY A 1 529 ? 25.156 -14.812 -28.828 1 93.19 529 GLY A O 1
ATOM 4170 N N . CYS A 1 530 ? 23.547 -13.734 -27.734 1 94.75 530 CYS A N 1
ATOM 4171 C CA . CYS A 1 530 ? 24.469 -13.172 -26.75 1 94.75 530 CYS A CA 1
ATOM 4172 C C . CYS A 1 530 ? 23.969 -13.367 -25.328 1 94.75 530 CYS A C 1
ATOM 4174 O O . CYS A 1 530 ? 24.062 -12.469 -24.5 1 94.75 530 CYS A O 1
ATOM 4176 N N . LEU A 1 531 ? 23.344 -14.461 -25.047 1 96.12 531 LEU A N 1
ATOM 4177 C CA . LEU A 1 531 ? 22.766 -14.742 -23.75 1 96.12 531 LEU A CA 1
ATOM 4178 C C . LEU A 1 531 ? 23.812 -14.688 -22.641 1 96.12 531 LEU A C 1
ATOM 4180 O O . LEU A 1 531 ? 23.531 -14.234 -21.531 1 96.12 531 LEU A O 1
ATOM 4184 N N . ASP A 1 532 ? 25.016 -15.086 -22.922 1 95.38 532 ASP A N 1
ATOM 4185 C CA . ASP A 1 532 ? 26.094 -15.047 -21.953 1 95.38 532 ASP A CA 1
ATOM 4186 C C . ASP A 1 532 ? 26.391 -13.609 -21.531 1 95.38 532 ASP A C 1
ATOM 4188 O O . ASP A 1 532 ? 26.625 -13.336 -20.344 1 95.38 532 ASP A O 1
ATOM 4192 N N . GLU A 1 533 ? 26.422 -12.734 -22.484 1 96.19 533 GLU A N 1
ATOM 4193 C CA . GLU A 1 533 ? 26.672 -11.32 -22.203 1 96.19 533 GLU A CA 1
ATOM 4194 C C . GLU A 1 533 ? 25.562 -10.734 -21.344 1 96.19 533 GLU A C 1
ATOM 4196 O O . GLU A 1 533 ? 25.812 -9.93 -20.438 1 96.19 533 GLU A O 1
ATOM 4201 N N . VAL A 1 534 ? 24.391 -11.125 -21.672 1 97.06 534 VAL A N 1
ATOM 4202 C CA . VAL A 1 534 ? 23.25 -10.664 -20.906 1 97.06 534 VAL A CA 1
ATOM 4203 C C . VAL A 1 534 ? 23.375 -11.141 -19.453 1 97.06 534 VAL A C 1
ATOM 4205 O O . VAL A 1 534 ? 23.141 -10.383 -18.516 1 97.06 534 VAL A O 1
ATOM 4208 N N . GLU A 1 535 ? 23.703 -12.359 -19.297 1 97.38 535 GLU A N 1
ATOM 4209 C CA . GLU A 1 535 ? 23.844 -12.938 -17.969 1 97.38 535 GLU A CA 1
ATOM 4210 C C . GLU A 1 535 ? 24.844 -12.156 -17.125 1 97.38 535 GLU A C 1
ATOM 4212 O O . GLU A 1 535 ? 24.625 -11.938 -15.93 1 97.38 535 GLU A O 1
ATOM 4217 N N . LYS A 1 536 ? 25.906 -11.695 -17.672 1 95.88 536 LYS A N 1
ATOM 4218 C CA . LYS A 1 536 ? 26.953 -10.961 -16.984 1 95.88 536 LYS A CA 1
ATOM 4219 C C . LYS A 1 536 ? 26.422 -9.633 -16.422 1 95.88 536 LYS A C 1
ATOM 4221 O O . LYS A 1 536 ? 26.953 -9.117 -15.445 1 95.88 536 LYS A O 1
ATOM 4226 N N . ARG A 1 537 ? 25.406 -9.148 -16.969 1 94.5 537 ARG A N 1
ATOM 4227 C CA . ARG A 1 537 ? 24.844 -7.871 -16.547 1 94.5 537 ARG A CA 1
ATOM 4228 C C . ARG A 1 537 ? 23.906 -8.062 -15.352 1 94.5 537 ARG A C 1
ATOM 4230 O O . ARG A 1 537 ? 23.641 -7.117 -14.602 1 94.5 537 ARG A O 1
ATOM 4237 N N . TRP A 1 538 ? 23.453 -9.289 -15.18 1 95.56 538 TRP A N 1
ATOM 4238 C CA . TRP A 1 538 ? 22.391 -9.5 -14.211 1 95.56 538 TRP A CA 1
ATOM 4239 C C . TRP A 1 538 ? 22.859 -10.375 -13.062 1 95.56 538 TRP A C 1
ATOM 4241 O O . TRP A 1 538 ? 22.281 -10.336 -11.969 1 95.56 538 TRP A O 1
ATOM 4251 N N . VAL A 1 539 ? 23.828 -11.172 -13.258 1 93.31 539 VAL A N 1
ATOM 4252 C CA . VAL A 1 539 ? 24.25 -12.141 -12.242 1 93.31 539 VAL A CA 1
ATOM 4253 C C . VAL A 1 539 ? 25.656 -11.805 -11.758 1 93.31 539 VAL A C 1
ATOM 4255 O O . VAL A 1 539 ? 26.562 -11.602 -12.562 1 93.31 539 VAL A O 1
ATOM 4258 N N . ARG A 1 540 ? 25.766 -11.812 -10.438 1 84 540 ARG A N 1
ATOM 4259 C CA . ARG A 1 540 ? 27.078 -11.648 -9.836 1 84 540 ARG A CA 1
ATOM 4260 C C . ARG A 1 540 ? 27.875 -12.945 -9.898 1 84 540 ARG A C 1
ATOM 4262 O O . ARG A 1 540 ? 27.312 -14.031 -9.805 1 84 540 ARG A O 1
ATOM 4269 N N . MET B 1 1 ? -12.539 -8.852 92.625 1 23.52 1 MET B N 1
ATOM 4270 C CA . MET B 1 1 ? -11.289 -8.664 91.938 1 23.52 1 MET B CA 1
ATOM 4271 C C . MET B 1 1 ? -11.523 -7.887 90.625 1 23.52 1 MET B C 1
ATOM 4273 O O . MET B 1 1 ? -12.594 -7.988 90 1 23.52 1 MET B O 1
ATOM 4277 N N . MET B 1 2 ? -10.609 -6.949 90.375 1 23.09 2 MET B N 1
ATOM 4278 C CA . MET B 1 2 ? -10.531 -5.695 89.625 1 23.09 2 MET B CA 1
ATOM 4279 C C . MET B 1 2 ? -10.625 -5.945 88.125 1 23.09 2 MET B C 1
ATOM 4281 O O . MET B 1 2 ? -10.039 -6.902 87.625 1 23.09 2 MET B O 1
ATOM 4285 N N . GLY B 1 3 ? -11.766 -5.551 87.562 1 22.48 3 GLY B N 1
ATOM 4286 C CA . GLY B 1 3 ? -12.438 -5.566 86.25 1 22.48 3 GLY B CA 1
ATOM 4287 C C . GLY B 1 3 ? -11.57 -5.035 85.125 1 22.48 3 GLY B C 1
ATOM 4288 O O . GLY B 1 3 ? -11.055 -3.918 85.188 1 22.48 3 GLY B O 1
ATOM 4289 N N . ARG B 1 4 ? -10.703 -5.969 84.625 1 23.36 4 ARG B N 1
ATOM 4290 C CA . ARG B 1 4 ? -9.57 -5.832 83.688 1 23.36 4 ARG B CA 1
ATOM 4291 C C . ARG B 1 4 ? -9.953 -5.031 82.5 1 23.36 4 ARG B C 1
ATOM 4293 O O . ARG B 1 4 ? -10.844 -5.43 81.75 1 23.36 4 ARG B O 1
ATOM 4300 N N . SER B 1 5 ? -10.016 -3.707 82.688 1 20.89 5 SER B N 1
ATOM 4301 C CA . SER B 1 5 ? -10.484 -2.617 81.812 1 20.89 5 SER B CA 1
ATOM 4302 C C . SER B 1 5 ? -9.758 -2.611 80.5 1 20.89 5 SER B C 1
ATOM 4304 O O . SER B 1 5 ? -8.523 -2.57 80.438 1 20.89 5 SER B O 1
ATOM 4306 N N . THR B 1 6 ? -10.211 -3.521 79.625 1 25.36 6 THR B N 1
ATOM 4307 C CA . THR B 1 6 ? -9.617 -3.811 78.312 1 25.36 6 THR B CA 1
ATOM 4308 C C . THR B 1 6 ? -9.445 -2.529 77.5 1 25.36 6 THR B C 1
ATOM 4310 O O . THR B 1 6 ? -10.414 -1.816 77.25 1 25.36 6 THR B O 1
ATOM 4313 N N . PRO B 1 7 ? -8.289 -1.809 77.75 1 23.81 7 PRO B N 1
ATOM 4314 C CA . PRO B 1 7 ? -8.117 -0.43 77.312 1 23.81 7 PRO B CA 1
ATOM 4315 C C . PRO B 1 7 ? -8.211 -0.307 75.75 1 23.81 7 PRO B C 1
ATOM 4317 O O . PRO B 1 7 ? -7.852 -1.24 75.062 1 23.81 7 PRO B O 1
ATOM 4320 N N . SER B 1 8 ? -9.367 0.224 75.25 1 22.02 8 SER B N 1
ATOM 4321 C CA . SER B 1 8 ? -9.859 0.506 73.938 1 22.02 8 SER B CA 1
ATOM 4322 C C . SER B 1 8 ? -8.828 1.294 73.125 1 22.02 8 SER B C 1
ATOM 4324 O O . SER B 1 8 ? -8.445 2.4 73.5 1 22.02 8 SER B O 1
ATOM 4326 N N . ARG B 1 9 ? -7.75 0.543 72.688 1 22.78 9 ARG B N 1
ATOM 4327 C CA . ARG B 1 9 ? -6.605 1.132 72.062 1 22.78 9 ARG B CA 1
ATOM 4328 C C . ARG B 1 9 ? -7.055 2.033 70.875 1 22.78 9 ARG B C 1
ATOM 4330 O O . ARG B 1 9 ? -7.754 1.585 70 1 22.78 9 ARG B O 1
ATOM 4337 N N . GLU B 1 10 ? -7.398 3.291 71.188 1 19.56 10 GLU B N 1
ATOM 4338 C CA . GLU B 1 10 ? -7.844 4.383 70.312 1 19.56 10 GLU B CA 1
ATOM 4339 C C . GLU B 1 10 ? -6.855 4.629 69.188 1 19.56 10 GLU B C 1
ATOM 4341 O O . GLU B 1 10 ? -5.668 4.848 69.438 1 19.56 10 GLU B O 1
ATOM 4346 N N . ASN B 1 11 ? -6.945 3.738 68.188 1 22.91 11 ASN B N 1
ATOM 4347 C CA . ASN B 1 11 ? -6.086 3.795 67 1 22.91 11 ASN B CA 1
ATOM 4348 C C . ASN B 1 11 ? -6.012 5.211 66.438 1 22.91 11 ASN B C 1
ATOM 4350 O O . ASN B 1 11 ? -7.031 5.785 66.062 1 22.91 11 ASN B O 1
ATOM 4354 N N . PRO B 1 12 ? -5.074 6.012 67 1 23 12 PRO B N 1
ATOM 4355 C CA . PRO B 1 12 ? -5.008 7.422 66.625 1 23 12 PRO B CA 1
ATOM 4356 C C . PRO B 1 12 ? -4.945 7.617 65.062 1 23 12 PRO B C 1
ATOM 4358 O O . PRO B 1 12 ? -4.383 6.785 64.375 1 23 12 PRO B O 1
ATOM 4361 N N . SER B 1 13 ? -6.129 7.98 64.562 1 20.73 13 SER B N 1
ATOM 4362 C CA . SER B 1 13 ? -6.414 8.391 63.156 1 20.73 13 SER B CA 1
ATOM 4363 C C . SER B 1 13 ? -5.344 9.336 62.625 1 20.73 13 SER B C 1
ATOM 4365 O O . SER B 1 13 ? -5.191 10.453 63.156 1 20.73 13 SER B O 1
ATOM 4367 N N . ALA B 1 14 ? -4.074 8.734 62.469 1 21.5 14 ALA B N 1
ATOM 4368 C CA . ALA B 1 14 ? -2.938 9.484 61.938 1 21.5 14 ALA B CA 1
ATOM 4369 C C . ALA B 1 14 ? -3.359 10.359 60.781 1 21.5 14 ALA B C 1
ATOM 4371 O O . ALA B 1 14 ? -3.666 9.844 59.688 1 21.5 14 ALA B O 1
ATOM 4372 N N . GLN B 1 15 ? -4.168 11.398 61.031 1 17.78 15 GLN B N 1
ATOM 4373 C CA . GLN B 1 15 ? -4.527 12.367 60 1 17.78 15 GLN B CA 1
ATOM 4374 C C . GLN B 1 15 ? -3.283 12.906 59.312 1 17.78 15 GLN B C 1
ATOM 4376 O O . GLN B 1 15 ? -2.467 13.594 59.906 1 17.78 15 GLN B O 1
ATOM 4381 N N . LYS B 1 16 ? -2.654 11.992 58.5 1 21.69 16 LYS B N 1
ATOM 4382 C CA . LYS B 1 16 ? -1.533 12.445 57.688 1 21.69 16 LYS B CA 1
ATOM 4383 C C . LYS B 1 16 ? -1.791 13.836 57.125 1 21.69 16 LYS B C 1
ATOM 4385 O O . LYS B 1 16 ? -2.764 14.047 56.406 1 21.69 16 LYS B O 1
ATOM 4390 N N . GLN B 1 17 ? -1.523 14.875 57.969 1 18.33 17 GLN B N 1
ATOM 4391 C CA . GLN B 1 17 ? -1.562 16.266 57.531 1 18.33 17 GLN B CA 1
ATOM 4392 C C . GLN B 1 17 ? -0.812 16.469 56.219 1 18.33 17 GLN B C 1
ATOM 4394 O O . GLN B 1 17 ? 0.377 16.156 56.125 1 18.33 17 GLN B O 1
ATOM 4399 N N . TYR B 1 18 ? -1.505 16.188 55.156 1 20.98 18 TYR B N 1
ATOM 4400 C CA . TYR B 1 18 ? -1.023 16.5 53.812 1 20.98 18 TYR B CA 1
ATOM 4401 C C . TYR B 1 18 ? -0.452 17.922 53.75 1 20.98 18 TYR B C 1
ATOM 4403 O O . TYR B 1 18 ? -1.167 18.891 53.969 1 20.98 18 TYR B O 1
ATOM 4411 N N . ARG B 1 19 ? 0.728 18.031 54.406 1 21.22 19 ARG B N 1
ATOM 4412 C CA . ARG B 1 19 ? 1.429 19.312 54.25 1 21.22 19 ARG B CA 1
ATOM 4413 C C . ARG B 1 19 ? 1.402 19.781 52.812 1 21.22 19 ARG B C 1
ATOM 4415 O O . ARG B 1 19 ? 1.858 19.078 51.906 1 21.22 19 ARG B O 1
ATOM 4422 N N . HIS B 1 20 ? 0.363 20.562 52.531 1 19.84 20 HIS B N 1
ATOM 4423 C CA . HIS B 1 20 ? 0.208 21.359 51.312 1 19.84 20 HIS B CA 1
ATOM 4424 C C . HIS B 1 20 ? 1.442 22.203 51.062 1 19.84 20 HIS B C 1
ATOM 4426 O O . HIS B 1 20 ? 1.777 23.078 51.875 1 19.84 20 HIS B O 1
ATOM 4432 N N . TYR B 1 21 ? 2.596 21.531 50.781 1 22.02 21 TYR B N 1
ATOM 4433 C CA . TYR B 1 21 ? 3.754 22.344 50.406 1 22.02 21 TYR B CA 1
ATOM 4434 C C . TYR B 1 21 ? 3.355 23.453 49.438 1 22.02 21 TYR B C 1
ATOM 4436 O O . TYR B 1 21 ? 2.828 23.188 48.344 1 22.02 21 TYR B O 1
ATOM 4444 N N . SER B 1 22 ? 2.85 24.531 50 1 21.97 22 SER B N 1
ATOM 4445 C CA . SER B 1 22 ? 2.646 25.797 49.312 1 21.97 22 SER B CA 1
ATOM 4446 C C . SER B 1 22 ? 3.936 26.266 48.656 1 21.97 22 SER B C 1
ATOM 4448 O O . SER B 1 22 ? 4.859 26.719 49.312 1 21.97 22 SER B O 1
ATOM 4450 N N . LEU B 1 23 ? 4.543 25.453 47.812 1 23.22 23 LEU B N 1
ATOM 4451 C CA . LEU B 1 23 ? 5.672 26 47.062 1 23.22 23 LEU B CA 1
ATOM 4452 C C . LEU B 1 23 ? 5.32 27.344 46.469 1 23.22 23 LEU B C 1
ATOM 4454 O O . LEU B 1 23 ? 4.512 27.422 45.531 1 23.22 23 LEU B O 1
ATOM 4458 N N . VAL B 1 24 ? 5.207 28.344 47.281 1 23.28 24 VAL B N 1
ATOM 4459 C CA . VAL B 1 24 ? 5.105 29.734 46.844 1 23.28 24 VAL B CA 1
ATOM 4460 C C . VAL B 1 24 ? 6.289 30.094 45.938 1 23.28 24 VAL B C 1
ATOM 4462 O O . VAL B 1 24 ? 7.422 30.188 46.406 1 23.28 24 VAL B O 1
ATOM 4465 N N . VAL B 1 25 ? 6.414 29.453 44.844 1 24.5 25 VAL B N 1
ATOM 4466 C CA . VAL B 1 25 ? 7.41 29.906 43.906 1 24.5 25 VAL B CA 1
ATOM 4467 C C . VAL B 1 25 ? 7.234 31.406 43.625 1 24.5 25 VAL B C 1
ATOM 4469 O O . VAL B 1 25 ? 6.164 31.844 43.219 1 24.5 25 VAL B O 1
ATOM 4472 N N . GLN B 1 26 ? 7.863 32.188 44.469 1 24.03 26 GLN B N 1
ATOM 4473 C CA . GLN B 1 26 ? 7.977 33.625 44.219 1 24.03 26 GLN B CA 1
ATOM 4474 C C . GLN B 1 26 ? 8.414 33.875 42.781 1 24.03 26 GLN B C 1
ATOM 4476 O O . GLN B 1 26 ? 9.531 33.531 42.406 1 24.03 26 GLN B O 1
ATOM 4481 N N . VAL B 1 27 ? 7.566 33.875 41.906 1 24.52 27 VAL B N 1
ATOM 4482 C CA . VAL B 1 27 ? 7.809 34.281 40.5 1 24.52 27 VAL B CA 1
ATOM 4483 C C . VAL B 1 27 ? 8.359 35.688 40.469 1 24.52 27 VAL B C 1
ATOM 4485 O O . VAL B 1 27 ? 7.68 36.656 40.906 1 24.52 27 VAL B O 1
ATOM 4488 N N . LYS B 1 28 ? 9.648 35.844 40.625 1 29.45 28 LYS B N 1
ATOM 4489 C CA . LYS B 1 28 ? 10.25 37.188 40.438 1 29.45 28 LYS B CA 1
ATOM 4490 C C . LYS B 1 28 ? 9.656 37.875 39.219 1 29.45 28 LYS B C 1
ATOM 4492 O O . LYS B 1 28 ? 9.508 37.25 38.156 1 29.45 28 LYS B O 1
ATOM 4497 N N . ARG B 1 29 ? 8.984 38.969 39.469 1 29.92 29 ARG B N 1
ATOM 4498 C CA . ARG B 1 29 ? 8.391 39.844 38.469 1 29.92 29 ARG B CA 1
ATOM 4499 C C . ARG B 1 29 ? 9.391 40.188 37.375 1 29.92 29 ARG B C 1
ATOM 4501 O O . ARG B 1 29 ? 10.445 40.781 37.625 1 29.92 29 ARG B O 1
ATOM 4508 N N . SER B 1 30 ? 9.68 39.281 36.469 1 29.28 30 SER B N 1
ATOM 4509 C CA . SER B 1 30 ? 10.523 39.688 35.375 1 29.28 30 SER B CA 1
ATOM 4510 C C . SER B 1 30 ? 10.117 41.062 34.844 1 29.28 30 SER B C 1
ATOM 4512 O O . SER B 1 30 ? 8.945 41.438 34.906 1 29.28 30 SER B O 1
ATOM 4514 N N . PRO B 1 31 ? 11.07 42.062 34.781 1 31.5 31 PRO B N 1
ATOM 4515 C CA . PRO B 1 31 ? 10.758 43.406 34.281 1 31.5 31 PRO B CA 1
ATOM 4516 C C . PRO B 1 31 ? 9.773 43.375 33.125 1 31.5 31 PRO B C 1
ATOM 4518 O O . PRO B 1 31 ? 9.648 42.375 32.438 1 31.5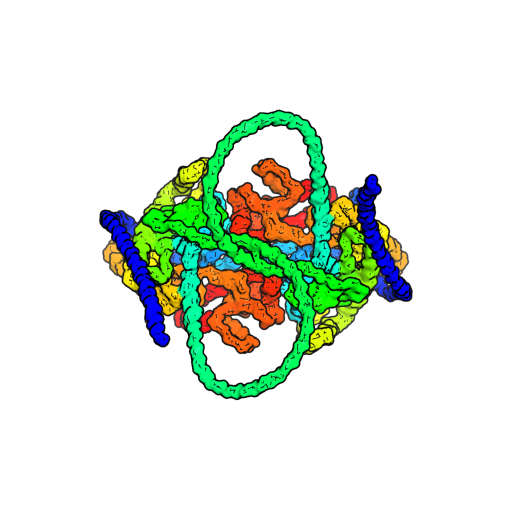 31 PRO B O 1
ATOM 4521 N N . PRO B 1 32 ? 8.836 44.281 33.094 1 30.39 32 PRO B N 1
ATOM 4522 C CA . PRO B 1 32 ? 7.887 44.344 31.969 1 30.39 32 PRO B CA 1
ATOM 4523 C C . PRO B 1 32 ? 8.555 44.125 30.609 1 30.39 32 PRO B C 1
ATOM 4525 O O . PRO B 1 32 ? 9.586 44.75 30.328 1 30.39 32 PRO B O 1
ATOM 4528 N N . TRP B 1 33 ? 8.688 42.969 30.109 1 31.42 33 TRP B N 1
ATOM 4529 C CA . TRP B 1 33 ? 9.188 42.625 28.781 1 31.42 33 TRP B CA 1
ATOM 4530 C C . TRP B 1 33 ? 8.773 43.688 27.75 1 31.42 33 TRP B C 1
ATOM 4532 O O . TRP B 1 33 ? 7.59 44 27.625 1 31.42 33 TRP B O 1
ATOM 4542 N N . GLU B 1 34 ? 9.492 44.781 27.609 1 30.59 34 GLU B N 1
ATOM 4543 C CA . GLU B 1 34 ? 9.328 45.656 26.438 1 30.59 34 GLU B CA 1
ATOM 4544 C C . GLU B 1 34 ? 8.961 44.844 25.203 1 30.59 34 GLU B C 1
ATOM 4546 O O . GLU B 1 34 ? 9.734 44 24.75 1 30.59 34 GLU B O 1
ATOM 4551 N N . ILE B 1 35 ? 7.762 44.469 25.016 1 35.72 35 ILE B N 1
ATOM 4552 C CA . ILE B 1 35 ? 7.285 43.938 23.75 1 35.72 35 ILE B CA 1
ATOM 4553 C C . ILE B 1 35 ? 7.973 44.656 22.594 1 35.72 35 ILE B C 1
ATOM 4555 O O . ILE B 1 35 ? 7.785 45.844 22.406 1 35.72 35 ILE B O 1
ATOM 4559 N N . HIS B 1 36 ? 9.188 44.469 22.25 1 36 36 HIS B N 1
ATOM 4560 C CA . HIS B 1 36 ? 9.742 44.969 21 1 36 36 HIS B CA 1
ATOM 4561 C C . HIS B 1 36 ? 8.656 45.125 19.938 1 36 36 HIS B C 1
ATOM 4563 O O . HIS B 1 36 ? 7.816 44.219 19.781 1 36 36 HIS B O 1
ATOM 4569 N N . GLN B 1 37 ? 8.25 46.281 19.641 1 36.53 37 GLN B N 1
ATOM 4570 C CA . GLN B 1 37 ? 7.301 46.688 18.594 1 36.53 37 GLN B CA 1
ATOM 4571 C C . GLN B 1 37 ? 7.605 45.938 17.281 1 36.53 37 GLN B C 1
ATOM 4573 O O . GLN B 1 37 ? 8.625 46.219 16.641 1 36.53 37 GLN B O 1
ATOM 4578 N N . VAL B 1 38 ? 7.406 44.656 17.203 1 43.72 38 VAL B N 1
ATOM 4579 C CA . VAL B 1 38 ? 7.461 44 15.906 1 43.72 38 VAL B CA 1
ATOM 4580 C C . VAL B 1 38 ? 6.68 44.812 14.875 1 43.72 38 VAL B C 1
ATOM 4582 O O . VAL B 1 38 ? 5.613 45.344 15.18 1 43.72 38 VAL B O 1
ATOM 4585 N N . ASN B 1 39 ? 7.355 45.375 13.867 1 46.41 39 ASN B N 1
ATOM 4586 C CA . ASN B 1 39 ? 6.66 46 12.75 1 46.41 39 ASN B CA 1
ATOM 4587 C C . ASN B 1 39 ? 5.379 45.25 12.391 1 46.41 39 ASN B C 1
ATOM 4589 O O . ASN B 1 39 ? 5.398 44.062 12.195 1 46.41 39 ASN B O 1
ATOM 4593 N N . PRO B 1 40 ? 4.234 45.875 12.523 1 51.78 40 PRO B N 1
ATOM 4594 C CA . PRO B 1 40 ? 2.9 45.281 12.398 1 51.78 40 PRO B CA 1
ATOM 4595 C C . PRO B 1 40 ? 2.678 44.625 11.039 1 51.78 40 PRO B C 1
ATOM 4597 O O . PRO B 1 40 ? 1.733 43.844 10.875 1 51.78 40 PRO B O 1
ATOM 4600 N N . CYS B 1 41 ? 3.689 44.875 10.016 1 59.59 41 CYS B N 1
ATOM 4601 C CA . CYS B 1 41 ? 3.254 44.344 8.727 1 59.59 41 CYS B CA 1
ATOM 4602 C C . CYS B 1 41 ? 4.309 43.406 8.125 1 59.59 41 CYS B C 1
ATOM 4604 O O . CYS B 1 41 ? 5.477 43.812 8.008 1 59.59 41 CYS B O 1
ATOM 4606 N N . PHE B 1 42 ? 4.172 42.031 8.297 1 77.06 42 PHE B N 1
ATOM 4607 C CA . PHE B 1 42 ? 4.977 41.094 7.547 1 77.06 42 PHE B CA 1
ATOM 4608 C C . PHE B 1 42 ? 4.426 40.906 6.141 1 77.06 42 PHE B C 1
ATOM 4610 O O . PHE B 1 42 ? 3.215 40.75 5.957 1 77.06 42 PHE B O 1
ATOM 4617 N N . ASP B 1 43 ? 5.246 41.125 5.113 1 81.88 43 ASP B N 1
ATOM 4618 C CA . ASP B 1 43 ? 4.883 40.812 3.74 1 81.88 43 ASP B CA 1
ATOM 4619 C C . ASP B 1 43 ? 5.078 39.312 3.471 1 81.88 43 ASP B C 1
ATOM 4621 O O . ASP B 1 43 ? 6.039 38.719 3.951 1 81.88 43 ASP B O 1
ATOM 4625 N N . TYR B 1 44 ? 4.051 38.688 3.01 1 93.62 44 TYR B N 1
ATOM 4626 C CA . TYR B 1 44 ? 4.129 37.281 2.594 1 93.62 44 TYR B CA 1
ATOM 4627 C C . TYR B 1 44 ? 4.09 37.156 1.075 1 93.62 44 TYR B C 1
ATOM 4629 O O . TYR B 1 44 ? 3.051 36.844 0.5 1 93.62 44 TYR B O 1
ATOM 4637 N N . PRO B 1 45 ? 5.262 37.344 0.429 1 91.25 45 PRO B N 1
ATOM 4638 C CA . PRO B 1 45 ? 5.273 37.312 -1.035 1 91.25 45 PRO B CA 1
ATOM 4639 C C . PRO B 1 45 ? 4.742 36 -1.604 1 91.25 45 PRO B C 1
ATOM 4641 O O . PRO B 1 45 ? 5.176 34.938 -1.188 1 91.25 45 PRO B O 1
ATOM 4644 N N . GLY B 1 46 ? 3.773 36.156 -2.494 1 94.38 46 GLY B N 1
ATOM 4645 C CA . GLY B 1 46 ? 3.24 34.969 -3.176 1 94.38 46 GLY B CA 1
ATOM 4646 C C . GLY B 1 46 ? 2.062 34.344 -2.453 1 94.38 46 GLY B C 1
ATOM 4647 O O . GLY B 1 46 ? 1.467 33.375 -2.943 1 94.38 46 GLY B O 1
ATOM 4648 N N . PHE B 1 47 ? 1.754 34.875 -1.271 1 96.81 47 PHE B N 1
ATOM 4649 C CA . PHE B 1 47 ? 0.641 34.344 -0.491 1 96.81 47 PHE B CA 1
ATOM 4650 C C . PHE B 1 47 ? -0.474 35.375 -0.371 1 96.81 47 PHE B C 1
ATOM 4652 O O . PHE B 1 47 ? -0.209 36.562 -0.206 1 96.81 47 PHE B O 1
ATOM 4659 N N . SER B 1 48 ? -1.693 34.938 -0.523 1 96.44 48 SER B N 1
ATOM 4660 C CA . SER B 1 48 ? -2.85 35.781 -0.313 1 96.44 48 SER B CA 1
ATOM 4661 C C . SER B 1 48 ? -4.098 34.969 0.009 1 96.44 48 SER B C 1
ATOM 4663 O O . SER B 1 48 ? -4.148 33.781 -0.259 1 96.44 48 SER B O 1
ATOM 4665 N N . PHE B 1 49 ? -4.984 35.594 0.69 1 96.69 49 PHE B N 1
ATOM 4666 C CA . PHE B 1 49 ? -6.297 35 0.951 1 96.69 49 PHE B CA 1
ATOM 4667 C C . PHE B 1 49 ? -7.406 35.969 0.503 1 96.69 49 PHE B C 1
ATOM 4669 O O . PHE B 1 49 ? -7.434 37.125 0.906 1 96.69 49 PHE B O 1
ATOM 4676 N N . THR B 1 50 ? -8.273 35.406 -0.399 1 96.44 50 THR B N 1
ATOM 4677 C CA . THR B 1 50 ? -9.406 36.188 -0.897 1 96.44 50 THR B CA 1
ATOM 4678 C C . THR B 1 50 ? -10.727 35.5 -0.562 1 96.44 50 THR B C 1
ATOM 4680 O O . THR B 1 50 ? -10.898 34.312 -0.845 1 96.44 50 THR B O 1
ATOM 4683 N N . VAL B 1 51 ? -11.609 36.219 0.126 1 95.62 51 VAL B N 1
ATOM 4684 C CA . VAL B 1 51 ? -12.953 35.719 0.359 1 95.62 51 VAL B CA 1
ATOM 4685 C C . VAL B 1 51 ? -13.844 36 -0.849 1 95.62 51 VAL B C 1
ATOM 4687 O O . VAL B 1 51 ? -14.008 37.188 -1.229 1 95.62 51 VAL B O 1
ATOM 4690 N N . LEU B 1 52 ? -14.375 35.062 -1.442 1 95.31 52 LEU B N 1
ATOM 4691 C CA . LEU B 1 52 ? -15.156 35.219 -2.66 1 95.31 52 LEU B CA 1
ATOM 4692 C C . LEU B 1 52 ? -16.625 35.438 -2.33 1 95.31 52 LEU B C 1
ATOM 4694 O O . LEU B 1 52 ? -17.297 36.25 -2.982 1 95.31 52 LEU B O 1
ATOM 4698 N N . GLU B 1 53 ? -17.094 34.656 -1.438 1 93.94 53 GLU B N 1
ATOM 4699 C CA . GLU B 1 53 ? -18.5 34.719 -1.046 1 93.94 53 GLU B CA 1
ATOM 4700 C C . GLU B 1 53 ? -18.672 34.406 0.438 1 93.94 53 GLU B C 1
ATOM 4702 O O . GLU B 1 53 ? -17.938 33.562 0.994 1 93.94 53 GLU B O 1
ATOM 4707 N N . GLU B 1 54 ? -19.562 35.062 1.05 1 91.69 54 GLU B N 1
ATOM 4708 C CA . GLU B 1 54 ? -19.953 34.812 2.436 1 91.69 54 GLU B CA 1
ATOM 4709 C C . GLU B 1 54 ? -21.469 34.656 2.572 1 91.69 54 GLU B C 1
ATOM 4711 O O . GLU B 1 54 ? -22.219 35.375 1.906 1 91.69 54 GLU B O 1
ATOM 4716 N N . SER B 1 55 ? -21.797 33.75 3.434 1 90.38 55 SER B N 1
ATOM 4717 C CA . SER B 1 55 ? -23.234 33.531 3.646 1 90.38 55 SER B CA 1
ATOM 4718 C C . SER B 1 55 ? -23.891 34.812 4.172 1 90.38 55 SER B C 1
ATOM 4720 O O . SER B 1 55 ? -23.312 35.531 4.969 1 90.38 55 SER B O 1
ATOM 4722 N N . GLN B 1 56 ? -25.172 35 3.742 1 80.69 56 GLN B N 1
ATOM 4723 C CA . GLN B 1 56 ? -25.953 36.156 4.176 1 80.69 56 GLN B CA 1
ATOM 4724 C C . GLN B 1 56 ? -27.016 35.75 5.195 1 80.69 56 GLN B C 1
ATOM 4726 O O . GLN B 1 56 ? -27.766 36.594 5.688 1 80.69 56 GLN B O 1
ATOM 4731 N N . GLN B 1 57 ? -27 34.531 5.48 1 84.31 57 GLN B N 1
ATOM 4732 C CA . GLN B 1 57 ? -27.984 34.031 6.445 1 84.31 57 GLN B CA 1
ATOM 4733 C C . GLN B 1 57 ? -27.578 34.406 7.871 1 84.31 57 GLN B C 1
ATOM 4735 O O . GLN B 1 57 ? -26.406 34.312 8.234 1 84.31 57 GLN B O 1
ATOM 4740 N N . GLU B 1 58 ? -28.562 34.812 8.633 1 83.38 58 GLU B N 1
ATOM 4741 C CA . GLU B 1 58 ? -28.297 35.188 10.008 1 83.38 58 GLU B CA 1
ATOM 4742 C C . GLU B 1 58 ? -27.719 34.031 10.812 1 83.38 58 GLU B C 1
ATOM 4744 O O . GLU B 1 58 ? -28.234 32.906 10.75 1 83.38 58 GLU B O 1
ATOM 4749 N N . GLY B 1 59 ? -26.672 34.25 11.414 1 84.69 59 GLY B N 1
ATOM 4750 C CA . GLY B 1 59 ? -26.062 33.219 12.266 1 84.69 59 GLY B CA 1
ATOM 4751 C C . GLY B 1 59 ? -25.156 32.281 11.516 1 84.69 59 GLY B C 1
ATOM 4752 O O . GLY B 1 59 ? -24.516 31.422 12.125 1 84.69 59 GLY B O 1
ATOM 4753 N N . ASN B 1 60 ? -25.172 32.406 10.242 1 93.56 60 ASN B N 1
ATOM 4754 C CA . ASN B 1 60 ? -24.312 31.578 9.391 1 93.56 60 ASN B CA 1
ATOM 4755 C C . ASN B 1 60 ? -23.156 32.406 8.82 1 93.56 60 ASN B C 1
ATOM 4757 O O . ASN B 1 60 ? -23.375 33.344 8.055 1 93.56 60 ASN B O 1
ATOM 4761 N N . HIS B 1 61 ? -21.953 32.062 9.195 1 95.5 61 HIS B N 1
ATOM 4762 C CA . HIS B 1 61 ? -20.766 32.844 8.797 1 95.5 61 HIS B CA 1
ATOM 4763 C C . HIS B 1 61 ? -19.922 32.062 7.793 1 95.5 61 HIS B C 1
ATOM 4765 O O . HIS B 1 61 ? -18.734 32.344 7.613 1 95.5 61 HIS B O 1
ATOM 4771 N N . SER B 1 62 ? -20.578 31.031 7.16 1 97.75 62 SER B N 1
ATOM 4772 C CA . SER B 1 62 ? -19.844 30.25 6.176 1 97.75 62 SER B CA 1
ATOM 4773 C C . SER B 1 62 ? -19.359 31.125 5.02 1 97.75 62 SER B C 1
ATOM 4775 O O . SER B 1 62 ? -20.047 32.062 4.617 1 97.75 62 SER B O 1
ATOM 4777 N N . ARG B 1 63 ? -18.156 30.828 4.52 1 97.12 63 ARG B N 1
ATOM 4778 C CA . ARG B 1 63 ? -17.594 31.625 3.439 1 97.12 63 ARG B CA 1
ATOM 4779 C C . ARG B 1 63 ? -16.734 30.766 2.512 1 97.12 63 ARG B C 1
ATOM 4781 O O . ARG B 1 63 ? -16.203 29.734 2.926 1 97.12 63 ARG B O 1
ATOM 4788 N N . ILE B 1 64 ? -16.703 31.156 1.262 1 97.75 64 ILE B N 1
ATOM 4789 C CA . ILE B 1 64 ? -15.844 30.562 0.24 1 97.75 64 ILE B CA 1
ATOM 4790 C C . ILE B 1 64 ? -14.664 31.484 -0.041 1 97.75 64 ILE B C 1
ATOM 4792 O O . ILE B 1 64 ? -14.828 32.719 -0.097 1 97.75 64 ILE B O 1
ATOM 4796 N N . GLY B 1 65 ? -13.5 30.906 -0.038 1 97.75 65 GLY B N 1
ATOM 4797 C CA . GLY B 1 65 ? -12.32 31.703 -0.331 1 97.75 65 GLY B CA 1
ATOM 4798 C C . GLY B 1 65 ? -11.266 30.953 -1.112 1 97.75 65 GLY B C 1
ATOM 4799 O O . GLY B 1 65 ? -11.461 29.781 -1.443 1 97.75 65 GLY B O 1
ATOM 4800 N N . ILE B 1 66 ? -10.258 31.594 -1.513 1 98.38 66 ILE B N 1
ATOM 4801 C CA . ILE B 1 66 ? -9.102 31.031 -2.18 1 98.38 66 ILE B CA 1
ATOM 4802 C C . ILE B 1 66 ? -7.824 31.453 -1.456 1 98.38 66 ILE B C 1
ATOM 4804 O O . ILE B 1 66 ? -7.578 32.656 -1.271 1 98.38 66 ILE B O 1
ATOM 4808 N N . ILE B 1 67 ? -7.078 30.531 -0.972 1 98.56 67 ILE B N 1
ATOM 4809 C CA . ILE B 1 67 ? -5.723 30.781 -0.494 1 98.56 67 ILE B CA 1
ATOM 4810 C C . ILE B 1 67 ? -4.727 30.531 -1.623 1 98.56 67 ILE B C 1
ATOM 4812 O O . ILE B 1 67 ? -4.641 29.422 -2.158 1 98.56 67 ILE B O 1
ATOM 4816 N N . LYS B 1 68 ? -3.98 31.5 -1.959 1 98.06 68 LYS B N 1
ATOM 4817 C CA . LYS B 1 68 ? -2.955 31.359 -2.986 1 98.06 68 LYS B CA 1
ATOM 4818 C C . LYS B 1 68 ? -1.58 31.125 -2.365 1 98.06 68 LYS B C 1
ATOM 4820 O O . LYS B 1 68 ? -1.237 31.75 -1.357 1 98.06 68 LYS B O 1
ATOM 4825 N N . THR B 1 69 ? -0.849 30.234 -2.902 1 97.81 69 THR B N 1
ATOM 4826 C CA . THR B 1 69 ? 0.539 29.953 -2.543 1 97.81 69 THR B CA 1
ATOM 4827 C C . THR B 1 69 ? 1.405 29.828 -3.793 1 97.81 69 THR B C 1
ATOM 4829 O O . THR B 1 69 ? 0.887 29.672 -4.898 1 97.81 69 THR B O 1
ATOM 4832 N N . PRO B 1 70 ? 2.682 29.859 -3.664 1 96.12 70 PRO B N 1
ATOM 4833 C CA . PRO B 1 70 ? 3.566 29.656 -4.812 1 96.12 70 PRO B CA 1
ATOM 4834 C C . PRO B 1 70 ? 3.406 28.281 -5.449 1 96.12 70 PRO B C 1
ATOM 4836 O O . PRO B 1 70 ? 3.736 28.094 -6.625 1 96.12 70 PRO B O 1
ATOM 4839 N N . ARG B 1 71 ? 2.846 27.344 -4.746 1 96.81 71 ARG B N 1
ATOM 4840 C CA . ARG B 1 71 ? 2.824 25.969 -5.25 1 96.81 71 ARG B CA 1
ATOM 4841 C C . ARG B 1 71 ? 1.402 25.531 -5.57 1 96.81 71 ARG B C 1
ATOM 4843 O O . ARG B 1 71 ? 1.162 24.359 -5.855 1 96.81 71 ARG B O 1
ATOM 4850 N N . GLY B 1 72 ? 0.495 26.453 -5.418 1 97.62 72 GLY B N 1
ATOM 4851 C CA . GLY B 1 72 ? -0.866 26.109 -5.789 1 97.62 72 GLY B CA 1
ATOM 4852 C C . GLY B 1 72 ? -1.916 26.891 -5.035 1 97.62 72 GLY B C 1
ATOM 4853 O O . GLY B 1 72 ? -1.59 27.656 -4.117 1 97.62 72 GLY B O 1
ATOM 4854 N N . GLU B 1 73 ? -3.127 26.719 -5.457 1 98.38 73 GLU B N 1
ATOM 4855 C CA . GLU B 1 73 ? -4.27 27.391 -4.844 1 98.38 73 GLU B CA 1
ATOM 4856 C C . GLU B 1 73 ? -5.113 26.406 -4.035 1 98.38 73 GLU B C 1
ATOM 4858 O O . GLU B 1 73 ? -5.234 25.234 -4.402 1 98.38 73 GLU B O 1
ATOM 4863 N N . ILE B 1 74 ? -5.66 26.859 -2.953 1 98.75 74 ILE B N 1
ATOM 4864 C CA . ILE B 1 74 ? -6.523 26.078 -2.068 1 98.75 74 ILE B CA 1
ATOM 4865 C C . ILE B 1 74 ? -7.898 26.75 -1.979 1 98.75 74 ILE B C 1
ATOM 4867 O O . ILE B 1 74 ? -8.016 27.891 -1.523 1 98.75 74 ILE B O 1
ATOM 4871 N N . GLU B 1 75 ? -8.883 26.031 -2.436 1 98.75 75 GLU B N 1
ATOM 4872 C CA . GLU B 1 75 ? -10.25 26.5 -2.25 1 98.75 75 GLU B CA 1
ATOM 4873 C C . GLU B 1 75 ? -10.75 26.219 -0.836 1 98.75 75 GLU B C 1
ATOM 4875 O O . GLU B 1 75 ? -10.547 25.109 -0.317 1 98.75 75 GLU B O 1
ATOM 4880 N N . THR B 1 76 ? -11.328 27.156 -0.216 1 98.62 76 THR B N 1
ATOM 4881 C CA . THR B 1 76 ? -11.844 26.969 1.135 1 98.62 76 THR B CA 1
ATOM 4882 C C . THR B 1 76 ? -13.367 27.031 1.146 1 98.62 76 THR B C 1
ATOM 4884 O O . THR B 1 76 ? -13.969 27.766 0.361 1 98.62 76 THR B O 1
ATOM 4887 N N . PRO B 1 77 ? -13.984 26.312 2.049 1 98.56 77 PRO B N 1
ATOM 4888 C CA . PRO B 1 77 ? -13.398 25.422 3.053 1 98.56 77 PRO B CA 1
ATOM 4889 C C . PRO B 1 77 ? -12.703 24.203 2.432 1 98.56 77 PRO B C 1
ATOM 4891 O O . PRO B 1 77 ? -13.078 23.766 1.345 1 98.56 77 PRO B O 1
ATOM 4894 N N . ASN B 1 78 ? -11.672 23.688 3.109 1 98.81 78 ASN B N 1
ATOM 4895 C CA . ASN B 1 78 ? -10.891 22.562 2.643 1 98.81 78 ASN B CA 1
ATOM 4896 C C . ASN B 1 78 ? -10.422 21.688 3.803 1 98.81 78 ASN B C 1
ATOM 4898 O O . ASN B 1 78 ? -10.531 22.078 4.965 1 98.81 78 ASN B O 1
ATOM 4902 N N . PHE B 1 79 ? -9.992 20.516 3.461 1 98.69 79 PHE B N 1
ATOM 4903 C CA . PHE B 1 79 ? -9.531 19.547 4.449 1 98.69 79 PHE B CA 1
ATOM 4904 C C . PHE B 1 79 ? -8.102 19.109 4.152 1 98.69 79 PHE B C 1
ATOM 4906 O O . PHE B 1 79 ? -7.773 18.75 3.018 1 98.69 79 PHE B O 1
ATOM 4913 N N . LEU B 1 80 ? -7.25 19.125 5.164 1 98.56 80 LEU B N 1
ATOM 4914 C CA . LEU B 1 80 ? -5.859 18.719 5.031 1 98.56 80 LEU B CA 1
ATOM 4915 C C . LEU B 1 80 ? -5.672 17.281 5.531 1 98.56 80 LEU B C 1
ATOM 4917 O O . LEU B 1 80 ? -6.023 16.969 6.672 1 98.56 80 LEU B O 1
ATOM 4921 N N . PHE B 1 81 ? -5.117 16.484 4.645 1 98.06 81 PHE B N 1
ATOM 4922 C CA . PHE B 1 81 ? -4.758 15.133 5.047 1 98.06 81 PHE B CA 1
ATOM 4923 C C . PHE B 1 81 ? -3.371 15.102 5.676 1 98.06 81 PHE B C 1
ATOM 4925 O O . PHE B 1 81 ? -2.455 15.773 5.203 1 98.06 81 PHE B O 1
ATOM 4932 N N . CYS B 1 82 ? -3.23 14.32 6.703 1 95.94 82 CYS B N 1
ATOM 4933 C CA . CYS B 1 82 ? -2.01 14.359 7.5 1 95.94 82 CYS B CA 1
ATOM 4934 C C . CYS B 1 82 ? -0.996 13.336 6.996 1 95.94 82 CYS B C 1
ATOM 4936 O O . CYS B 1 82 ? -1.134 12.141 7.254 1 95.94 82 CYS B O 1
ATOM 4938 N N . ALA B 1 83 ? -0.049 13.758 6.285 1 96.94 83 ALA B N 1
ATOM 4939 C CA . ALA B 1 83 ? 1.172 13.008 6.004 1 96.94 83 ALA B CA 1
ATOM 4940 C C . ALA B 1 83 ? 2.219 13.242 7.094 1 96.94 83 ALA B C 1
ATOM 4942 O O . ALA B 1 83 ? 3.291 13.789 6.824 1 96.94 83 ALA B O 1
ATOM 4943 N N . THR B 1 84 ? 2.023 12.758 8.203 1 94.75 84 THR B N 1
ATOM 4944 C CA . THR B 1 84 ? 2.678 13.102 9.461 1 94.75 84 THR B CA 1
ATOM 4945 C C . THR B 1 84 ? 4.191 12.953 9.336 1 94.75 84 THR B C 1
ATOM 4947 O O . THR B 1 84 ? 4.938 13.867 9.703 1 94.75 84 THR B O 1
ATOM 4950 N N . LYS B 1 85 ? 4.672 11.898 8.805 1 96.69 85 LYS B N 1
ATOM 4951 C CA . LYS B 1 85 ? 6.105 11.633 8.719 1 96.69 85 LYS B CA 1
ATOM 4952 C C . LYS B 1 85 ? 6.605 11.773 7.281 1 96.69 85 LYS B C 1
ATOM 4954 O O . LYS B 1 85 ? 7.461 11.008 6.836 1 96.69 85 LYS B O 1
ATOM 4959 N N . GLY B 1 86 ? 5.98 12.625 6.57 1 97.19 86 GLY B N 1
ATOM 4960 C CA . GLY B 1 86 ? 6.375 12.828 5.184 1 97.19 86 GLY B CA 1
ATOM 4961 C C . GLY B 1 86 ? 5.883 11.742 4.254 1 97.19 86 GLY B C 1
ATOM 4962 O O . GLY B 1 86 ? 6.512 11.453 3.236 1 97.19 86 GLY B O 1
ATOM 4963 N N . CYS B 1 87 ? 4.898 11.086 4.613 1 97.06 87 CYS B N 1
ATOM 4964 C CA . CYS B 1 87 ? 4.27 10.062 3.785 1 97.06 87 CYS B CA 1
ATOM 4965 C C . CYS B 1 87 ? 2.816 9.852 4.195 1 97.06 87 CYS B C 1
ATOM 4967 O O . CYS B 1 87 ? 2.463 10.031 5.363 1 97.06 87 CYS B O 1
ATOM 4969 N N . MET B 1 88 ? 1.969 9.625 3.176 1 96.06 88 MET B N 1
ATOM 4970 C CA . MET B 1 88 ? 0.659 9.047 3.467 1 96.06 88 MET B CA 1
ATOM 4971 C C . MET B 1 88 ? 0.781 7.566 3.816 1 96.06 88 MET B C 1
ATOM 4973 O O . MET B 1 88 ? 1.155 6.754 2.971 1 96.06 88 MET B O 1
ATOM 4977 N N . LYS B 1 89 ? 0.471 7.273 5.012 1 95.62 89 LYS B N 1
ATOM 4978 C CA . LYS B 1 89 ? 0.759 5.934 5.516 1 95.62 89 LYS B CA 1
ATOM 4979 C C . LYS B 1 89 ? 0.232 4.863 4.566 1 95.62 89 LYS B C 1
ATOM 4981 O O . LYS B 1 89 ? -0.953 4.855 4.223 1 95.62 89 LYS B O 1
ATOM 4986 N N . SER B 1 90 ? 1.093 4.016 4.047 1 95.81 90 SER B N 1
ATOM 4987 C CA . SER B 1 90 ? 0.851 2.807 3.264 1 95.81 90 SER B CA 1
ATOM 4988 C C . SER B 1 90 ? 0.285 3.143 1.889 1 95.81 90 SER B C 1
ATOM 4990 O O . SER B 1 90 ? -0.163 2.252 1.162 1 95.81 90 SER B O 1
ATOM 4992 N N . THR B 1 91 ? 0.208 4.406 1.529 1 97.88 91 THR B N 1
ATOM 4993 C CA . THR B 1 91 ? -0.487 4.793 0.306 1 97.88 91 THR B CA 1
ATOM 4994 C C . THR B 1 91 ? 0.414 5.648 -0.581 1 97.88 91 THR B C 1
ATOM 4996 O O . THR B 1 91 ? 0.893 6.703 -0.156 1 97.88 91 THR B O 1
ATOM 4999 N N . PRO B 1 92 ? 0.679 5.199 -1.795 1 97.38 92 PRO B N 1
ATOM 5000 C CA . PRO B 1 92 ? 1.4 6.078 -2.719 1 97.38 92 PRO B CA 1
ATOM 5001 C C . PRO B 1 92 ? 0.714 7.43 -2.91 1 97.38 92 PRO B C 1
ATOM 5003 O O . PRO B 1 92 ? -0.499 7.484 -3.125 1 97.38 92 PRO B O 1
ATOM 5006 N N . ILE B 1 93 ? 1.44 8.469 -2.881 1 97.5 93 ILE B N 1
ATOM 5007 C CA . ILE B 1 93 ? 0.933 9.836 -2.807 1 97.5 93 ILE B CA 1
ATOM 5008 C C . ILE B 1 93 ? 0.227 10.195 -4.113 1 97.5 93 ILE B C 1
ATOM 5010 O O . ILE B 1 93 ? -0.594 11.109 -4.148 1 97.5 93 ILE B O 1
ATOM 5014 N N . SER B 1 94 ? 0.554 9.5 -5.195 1 96.81 94 SER B N 1
ATOM 5015 C CA . SER B 1 94 ? -0.084 9.758 -6.484 1 96.81 94 SER B CA 1
ATOM 5016 C C . SER B 1 94 ? -1.593 9.547 -6.402 1 96.81 94 SER B C 1
ATOM 5018 O O . SER B 1 94 ? -2.357 10.25 -7.07 1 96.81 94 SER B O 1
ATOM 5020 N N . PHE B 1 95 ? -2.053 8.602 -5.59 1 97.5 95 PHE B N 1
ATOM 5021 C CA . PHE B 1 95 ? -3.482 8.352 -5.441 1 97.5 95 PHE B CA 1
ATOM 5022 C C . PHE B 1 95 ? -4.168 9.531 -4.758 1 97.5 95 PHE B C 1
ATOM 5024 O O . PHE B 1 95 ? -5.32 9.844 -5.062 1 97.5 95 PHE B O 1
ATOM 5031 N N . VAL B 1 96 ? -3.467 10.18 -3.832 1 97.25 96 VAL B N 1
ATOM 5032 C CA . VAL B 1 96 ? -3.988 11.352 -3.133 1 97.25 96 VAL B CA 1
ATOM 5033 C C . VAL B 1 96 ? -4.102 12.523 -4.102 1 97.25 96 VAL B C 1
ATOM 5035 O O . VAL B 1 96 ? -5.105 13.25 -4.098 1 97.25 96 VAL B O 1
ATOM 5038 N N . LYS B 1 97 ? -3.096 12.609 -4.941 1 96.81 97 LYS B N 1
ATOM 5039 C CA . LYS B 1 97 ? -3.104 13.633 -5.98 1 96.81 97 LYS B CA 1
ATOM 5040 C C . LYS B 1 97 ? -4.277 13.438 -6.938 1 96.81 97 LYS B C 1
ATOM 5042 O O . LYS B 1 97 ? -4.961 14.398 -7.293 1 96.81 97 LYS B O 1
ATOM 5047 N N . ASP B 1 98 ? -4.531 12.227 -7.258 1 96.81 98 ASP B N 1
ATOM 5048 C CA . ASP B 1 98 ? -5.578 11.891 -8.219 1 96.81 98 ASP B CA 1
ATOM 5049 C C . ASP B 1 98 ? -6.965 12.172 -7.645 1 96.81 98 ASP B C 1
ATOM 5051 O O . ASP B 1 98 ? -7.934 12.32 -8.391 1 96.81 98 ASP B O 1
ATOM 5055 N N . CYS B 1 99 ? -7.035 12.219 -6.355 1 97.69 99 CYS B N 1
ATOM 5056 C CA . CYS B 1 99 ? -8.297 12.547 -5.695 1 97.69 99 CYS B CA 1
ATOM 5057 C C . CYS B 1 99 ? -8.5 14.055 -5.617 1 97.69 99 CYS B C 1
ATOM 5059 O O . CYS B 1 99 ? -9.391 14.531 -4.914 1 97.69 99 CYS B O 1
ATOM 5061 N N . LYS B 1 100 ? -7.629 14.859 -6.199 1 96.69 100 LYS B N 1
ATOM 5062 C CA . LYS B 1 100 ? -7.719 16.312 -6.32 1 96.69 100 LYS B CA 1
ATOM 5063 C C . LYS B 1 100 ? -7.465 16.984 -4.977 1 96.69 100 LYS B C 1
ATOM 5065 O O . LYS B 1 100 ? -8.078 18 -4.664 1 96.69 100 LYS B O 1
ATOM 5070 N N . THR B 1 101 ? -6.711 16.312 -4.184 1 98.5 101 THR B N 1
ATOM 5071 C CA . THR B 1 101 ? -6.273 16.922 -2.938 1 98.5 101 THR B CA 1
ATOM 5072 C C . THR B 1 101 ? -5.441 18.172 -3.217 1 98.5 101 THR B C 1
ATOM 5074 O O . THR B 1 101 ? -4.562 18.156 -4.078 1 98.5 101 THR B O 1
ATOM 5077 N N . GLN B 1 102 ? -5.676 19.281 -2.48 1 98.56 102 GLN B N 1
ATOM 5078 C CA . GLN B 1 102 ? -5.031 20.547 -2.789 1 98.56 102 GLN B CA 1
ATOM 5079 C C . GLN B 1 102 ? -3.922 20.859 -1.788 1 98.56 102 GLN B C 1
ATOM 5081 O O . GLN B 1 102 ? -3.012 21.641 -2.084 1 98.56 102 GLN B O 1
ATOM 5086 N N . ILE B 1 103 ? -3.973 20.25 -0.612 1 98.69 103 ILE B N 1
ATOM 5087 C CA . ILE B 1 103 ? -3.02 20.562 0.447 1 98.69 103 ILE B CA 1
ATOM 5088 C C . ILE B 1 103 ? -2.912 19.375 1.406 1 98.69 103 ILE B C 1
ATOM 5090 O O . ILE B 1 103 ? -3.887 18.656 1.617 1 98.69 103 ILE B O 1
ATOM 5094 N N . ILE B 1 104 ? -1.705 19.141 1.901 1 98.44 104 ILE B N 1
ATOM 5095 C CA . ILE B 1 104 ? -1.506 18.125 2.93 1 98.44 104 ILE B CA 1
ATOM 5096 C C . ILE B 1 104 ? -0.755 18.719 4.113 1 98.44 104 ILE B C 1
ATOM 5098 O O . ILE B 1 104 ? -0.314 19.875 4.055 1 98.44 104 ILE B O 1
ATOM 5102 N N . LEU B 1 105 ? -0.722 17.953 5.207 1 98 105 LEU B N 1
ATOM 5103 C CA . LEU B 1 105 ? -0.064 18.391 6.438 1 98 105 LEU B CA 1
ATOM 5104 C C . LEU B 1 105 ? 1.031 17.406 6.84 1 98 105 LEU B C 1
ATOM 5106 O O . LEU B 1 105 ? 0.847 16.203 6.75 1 98 105 LEU B O 1
ATOM 5110 N N . SER B 1 106 ? 2.195 17.875 7.191 1 97.44 106 SER B N 1
ATOM 5111 C CA . SER B 1 106 ? 3.242 17.078 7.824 1 97.44 106 SER B CA 1
ATOM 5112 C C . SER B 1 106 ? 3.553 17.594 9.227 1 97.44 106 SER B C 1
ATOM 5114 O O . SER B 1 106 ? 3.238 18.734 9.555 1 97.44 106 SER B O 1
ATOM 5116 N N . ASN B 1 107 ? 4.125 16.766 9.992 1 95.94 107 ASN B N 1
ATOM 5117 C CA . ASN B 1 107 ? 4.391 17.125 11.383 1 95.94 107 ASN B CA 1
ATOM 5118 C C . ASN B 1 107 ? 5.879 17.344 11.633 1 95.94 107 ASN B C 1
ATOM 5120 O O . ASN B 1 107 ? 6.688 16.438 11.461 1 95.94 107 ASN B O 1
ATOM 5124 N N . THR B 1 108 ? 6.203 18.469 12.125 1 96.12 108 THR B N 1
ATOM 5125 C CA . THR B 1 108 ? 7.594 18.875 12.312 1 96.12 108 THR B CA 1
ATOM 5126 C C . THR B 1 108 ? 8.266 18 13.375 1 96.12 108 THR B C 1
ATOM 5128 O O . THR B 1 108 ? 9.414 17.578 13.211 1 96.12 108 THR B O 1
ATOM 5131 N N . PHE B 1 109 ? 7.582 17.703 14.43 1 93.56 109 PHE B N 1
ATOM 5132 C CA . PHE B 1 109 ? 8.18 16.922 15.516 1 93.56 109 PHE B CA 1
ATOM 5133 C C . PHE B 1 109 ? 8.617 15.547 15.031 1 93.56 109 PHE B C 1
ATOM 5135 O O . PHE B 1 109 ? 9.742 15.125 15.297 1 93.56 109 PHE B O 1
ATOM 5142 N N . HIS B 1 110 ? 7.75 14.914 14.375 1 94.75 110 HIS B N 1
ATOM 5143 C CA . HIS B 1 110 ? 8.086 13.594 13.852 1 94.75 110 HIS B CA 1
ATOM 5144 C C . HIS B 1 110 ? 9.273 13.664 12.898 1 94.75 110 HIS B C 1
ATOM 5146 O O . HIS B 1 110 ? 10.125 12.773 12.898 1 94.75 110 HIS B O 1
ATOM 5152 N N . LEU B 1 111 ? 9.32 14.688 12.133 1 96.81 111 LEU B N 1
ATOM 5153 C CA . LEU B 1 111 ? 10.391 14.82 11.141 1 96.81 111 LEU B CA 1
ATOM 5154 C C . LEU B 1 111 ? 11.68 15.305 11.805 1 96.81 111 LEU B C 1
ATOM 5156 O O . LEU B 1 111 ? 12.758 15.188 11.219 1 96.81 111 LEU B O 1
ATOM 5160 N N . LEU B 1 112 ? 11.547 15.859 13.016 1 94.94 112 LEU B N 1
ATOM 5161 C CA . LEU B 1 112 ? 12.719 16.156 13.836 1 94.94 112 LEU B CA 1
ATOM 5162 C C . LEU B 1 112 ? 13.344 14.859 14.367 1 94.94 112 LEU B C 1
ATOM 5164 O O . LEU B 1 112 ? 14.547 14.805 14.617 1 94.94 112 LEU B O 1
ATOM 5168 N N . ILE B 1 113 ? 12.508 13.945 14.531 1 93.31 113 ILE B N 1
ATOM 5169 C CA . ILE B 1 113 ? 12.977 12.664 15.055 1 93.31 113 ILE B CA 1
ATOM 5170 C C . ILE B 1 113 ? 13.664 11.875 13.945 1 93.31 113 ILE B C 1
ATOM 5172 O O . ILE B 1 113 ? 14.797 11.422 14.102 1 93.31 113 ILE B O 1
ATOM 5176 N N . HIS B 1 114 ? 13.008 11.773 12.867 1 93.88 114 HIS B N 1
ATOM 5177 C CA . HIS B 1 114 ? 13.57 11.117 11.695 1 93.88 114 HIS B CA 1
ATOM 5178 C C . HIS B 1 114 ? 12.883 11.586 10.414 1 93.88 114 HIS B C 1
ATOM 5180 O O . HIS B 1 114 ? 11.656 11.641 10.352 1 93.88 114 HIS B O 1
ATOM 5186 N N . PRO B 1 115 ? 13.602 11.773 9.359 1 96 115 PRO B N 1
ATOM 5187 C CA . PRO B 1 115 ? 15.047 11.633 9.164 1 96 115 PRO B CA 1
ATOM 5188 C C . PRO B 1 115 ? 15.82 12.883 9.57 1 96 115 PRO B C 1
ATOM 5190 O O . PRO B 1 115 ? 17.047 12.922 9.453 1 96 115 PRO B O 1
ATOM 5193 N N . LYS B 1 116 ? 15.164 13.906 10.102 1 95.88 116 LYS B N 1
ATOM 5194 C CA . LYS B 1 116 ? 15.672 15.227 10.477 1 95.88 116 LYS B CA 1
ATOM 5195 C C . LYS B 1 116 ? 15.477 16.234 9.344 1 95.88 116 LYS B C 1
ATOM 5197 O O . LYS B 1 116 ? 15.656 15.891 8.172 1 95.88 116 LYS B O 1
ATOM 5202 N N . PRO B 1 117 ? 15.227 17.453 9.695 1 96.94 117 PRO B N 1
ATOM 5203 C CA . PRO B 1 117 ? 14.898 18.469 8.703 1 96.94 117 PRO B CA 1
ATOM 5204 C C . PRO B 1 117 ? 16.062 18.781 7.762 1 96.94 117 PRO B C 1
ATOM 5206 O O . PRO B 1 117 ? 15.852 19 6.566 1 96.94 117 PRO B O 1
ATOM 5209 N N . HIS B 1 118 ? 17.312 18.797 8.227 1 96.5 118 HIS B N 1
ATOM 5210 C CA . HIS B 1 118 ? 18.438 19.156 7.371 1 96.5 118 HIS B CA 1
ATOM 5211 C C . HIS B 1 118 ? 18.656 18.094 6.297 1 96.5 118 HIS B C 1
ATOM 5213 O O . HIS B 1 118 ? 19.125 18.406 5.199 1 96.5 118 HIS B O 1
ATOM 5219 N N . VAL B 1 119 ? 18.359 16.844 6.609 1 96.56 119 VAL B N 1
ATOM 5220 C CA . VAL B 1 119 ? 18.438 15.766 5.625 1 96.56 119 VAL B CA 1
ATOM 5221 C C . VAL B 1 119 ? 17.438 16.016 4.508 1 96.56 119 VAL B C 1
ATOM 5223 O O . VAL B 1 119 ? 17.781 15.984 3.326 1 96.56 119 VAL B O 1
ATOM 5226 N N . ILE B 1 120 ? 16.188 16.281 4.879 1 97.81 120 ILE B N 1
ATOM 5227 C CA . ILE B 1 120 ? 15.125 16.547 3.922 1 97.81 120 ILE B CA 1
ATOM 5228 C C . ILE B 1 120 ? 15.477 17.766 3.072 1 97.81 120 ILE B C 1
ATOM 5230 O O . ILE B 1 120 ? 15.266 17.766 1.857 1 97.81 120 ILE B O 1
ATOM 5234 N N . PHE B 1 121 ? 16.031 18.766 3.73 1 97.12 121 PHE B N 1
ATOM 5235 C CA . PHE B 1 121 ? 16.453 19.984 3.037 1 97.12 121 PHE B CA 1
ATOM 5236 C C . PHE B 1 121 ? 17.438 19.672 1.924 1 97.12 121 PHE B C 1
ATOM 5238 O O . PHE B 1 121 ? 17.266 20.125 0.789 1 97.12 121 PHE B O 1
ATOM 5245 N N . GLN B 1 122 ? 18.422 18.875 2.197 1 96.25 122 GLN B N 1
ATOM 5246 C CA . GLN B 1 122 ? 19.484 18.547 1.261 1 96.25 122 GLN B CA 1
ATOM 5247 C C . GLN B 1 122 ? 18.953 17.703 0.104 1 96.25 122 GLN B C 1
ATOM 5249 O O . GLN B 1 122 ? 19.594 17.609 -0.947 1 96.25 122 GLN B O 1
ATOM 5254 N N . LEU B 1 123 ? 17.828 17.094 0.348 1 96.69 123 LEU B N 1
ATOM 5255 C CA . LEU B 1 123 ? 17.219 16.234 -0.66 1 96.69 123 LEU B CA 1
ATOM 5256 C C . LEU B 1 123 ? 16.141 16.984 -1.445 1 96.69 123 LEU B C 1
ATOM 5258 O O . LEU B 1 123 ? 15.32 16.359 -2.121 1 96.69 123 LEU B O 1
ATOM 5262 N N . GLY B 1 124 ? 16.031 18.234 -1.309 1 95.25 124 GLY B N 1
ATOM 5263 C CA . GLY B 1 124 ? 15.164 19.062 -2.145 1 95.25 124 GLY B CA 1
ATOM 5264 C C . GLY B 1 124 ? 13.914 19.531 -1.426 1 95.25 124 GLY B C 1
ATOM 5265 O O . GLY B 1 124 ? 12.984 20.047 -2.057 1 95.25 124 GLY B O 1
ATOM 5266 N N . GLY B 1 125 ? 13.828 19.328 -0.076 1 96.5 125 GLY B N 1
ATOM 5267 C CA . GLY B 1 125 ? 12.648 19.734 0.673 1 96.5 125 GLY B CA 1
ATOM 5268 C C . GLY B 1 125 ? 11.57 18.656 0.698 1 96.5 125 GLY B C 1
ATOM 5269 O O . GLY B 1 125 ? 11.68 17.656 -0.002 1 96.5 125 GLY B O 1
ATOM 5270 N N . LEU B 1 126 ? 10.594 18.906 1.473 1 97.31 126 LEU B N 1
ATOM 5271 C CA . LEU B 1 126 ? 9.523 17.938 1.67 1 97.31 126 LEU B CA 1
ATOM 5272 C C . LEU B 1 126 ? 8.852 17.594 0.347 1 97.31 126 LEU B C 1
ATOM 5274 O O . LEU B 1 126 ? 8.484 16.438 0.11 1 97.31 126 LEU B O 1
ATOM 5278 N N . HIS B 1 127 ? 8.633 18.609 -0.47 1 97.5 127 HIS B N 1
ATOM 5279 C CA . HIS B 1 127 ? 7.938 18.438 -1.74 1 97.5 127 HIS B CA 1
ATOM 5280 C C . HIS B 1 127 ? 8.641 17.422 -2.619 1 97.5 127 HIS B C 1
ATOM 5282 O O . HIS B 1 127 ? 8.047 16.406 -3.008 1 97.5 127 HIS B O 1
ATOM 5288 N N . SER B 1 128 ? 9.938 17.578 -2.824 1 96.69 128 SER B N 1
ATOM 5289 C CA . SER B 1 128 ? 10.719 16.625 -3.611 1 96.69 128 SER B CA 1
ATOM 5290 C C . SER B 1 128 ? 10.852 15.289 -2.887 1 96.69 128 SER B C 1
ATOM 5292 O O . SER B 1 128 ? 10.75 14.227 -3.506 1 96.69 128 SER B O 1
ATOM 5294 N N . PHE B 1 129 ? 11.047 15.359 -1.626 1 97.69 129 PHE B N 1
ATOM 5295 C CA . PHE B 1 129 ? 11.289 14.188 -0.794 1 97.69 129 PHE B CA 1
ATOM 5296 C C . PHE B 1 129 ? 10.125 13.203 -0.886 1 97.69 129 PHE B C 1
ATOM 5298 O O . PHE B 1 129 ? 10.336 12.008 -1.086 1 97.69 129 PHE B O 1
ATOM 5305 N N . MET B 1 130 ? 8.938 13.68 -0.817 1 97.06 130 MET B N 1
ATOM 5306 C CA . MET B 1 130 ? 7.789 12.789 -0.75 1 97.06 130 MET B CA 1
ATOM 5307 C C . MET B 1 130 ? 7.051 12.75 -2.086 1 97.06 130 MET B C 1
ATOM 5309 O O . MET B 1 130 ? 5.984 12.141 -2.191 1 97.06 130 MET B O 1
ATOM 5313 N N . ASN B 1 131 ? 7.535 13.43 -3.076 1 97.19 131 ASN B N 1
ATOM 5314 C CA . ASN B 1 131 ? 6.949 13.477 -4.41 1 97.19 131 ASN B CA 1
ATOM 5315 C C . ASN B 1 131 ? 5.562 14.109 -4.395 1 97.19 131 ASN B C 1
ATOM 5317 O O . ASN B 1 131 ? 4.605 13.539 -4.922 1 97.19 131 ASN B O 1
ATOM 5321 N N . TRP B 1 132 ? 5.406 15.211 -3.748 1 97.75 132 TRP B N 1
ATOM 5322 C CA . TRP B 1 132 ? 4.227 16.062 -3.66 1 97.75 132 TRP B CA 1
ATOM 5323 C C . TRP B 1 132 ? 4.555 17.5 -4.082 1 97.75 132 TRP B C 1
ATOM 5325 O O . TRP B 1 132 ? 5.465 18.125 -3.531 1 97.75 132 TRP B O 1
ATOM 5335 N N . GLN B 1 133 ? 3.758 18.062 -4.984 1 96.44 133 GLN B N 1
ATOM 5336 C CA . GLN B 1 133 ? 4.137 19.375 -5.504 1 96.44 133 GLN B CA 1
ATOM 5337 C C . GLN B 1 133 ? 3.115 20.438 -5.109 1 96.44 133 GLN B C 1
ATOM 5339 O O . GLN B 1 133 ? 3.285 21.625 -5.434 1 96.44 133 GLN B O 1
ATOM 5344 N N . GLY B 1 134 ? 2.094 20.062 -4.359 1 97.75 134 GLY B N 1
ATOM 5345 C CA . GLY B 1 134 ? 1.114 21.016 -3.867 1 97.75 134 GLY B CA 1
ATOM 5346 C C . GLY B 1 134 ? 1.482 21.609 -2.521 1 97.75 134 GLY B C 1
ATOM 5347 O O . GLY B 1 134 ? 2.527 21.281 -1.957 1 97.75 134 GLY B O 1
ATOM 5348 N N . PRO B 1 135 ? 0.631 22.469 -2.01 1 98.56 135 PRO B N 1
ATOM 5349 C CA . PRO B 1 135 ? 0.894 23.141 -0.735 1 98.56 135 PRO B CA 1
ATOM 5350 C C . PRO B 1 135 ? 0.992 22.172 0.437 1 98.56 135 PRO B C 1
ATOM 5352 O O . PRO B 1 135 ? 0.274 21.172 0.473 1 98.56 135 PRO B O 1
ATOM 5355 N N . ILE B 1 136 ? 1.906 22.469 1.342 1 98.5 136 ILE B N 1
ATOM 5356 C CA . ILE B 1 136 ? 2.098 21.703 2.568 1 98.5 136 ILE B CA 1
ATOM 5357 C C . ILE B 1 136 ? 2.025 22.641 3.775 1 98.5 136 ILE B C 1
ATOM 5359 O O . ILE B 1 136 ? 2.609 23.734 3.766 1 98.5 136 ILE B O 1
ATOM 5363 N N . LEU B 1 137 ? 1.255 22.297 4.754 1 98.69 137 LEU B N 1
ATOM 5364 C CA . LEU B 1 137 ? 1.311 22.906 6.078 1 98.69 137 LEU B CA 1
ATOM 5365 C C . LEU B 1 137 ? 2.094 22.031 7.051 1 98.69 137 LEU B C 1
ATOM 5367 O O . LEU B 1 137 ? 1.88 20.812 7.105 1 98.69 137 LEU B O 1
ATOM 5371 N N . THR B 1 138 ? 3.076 22.562 7.723 1 97.69 138 THR B N 1
ATOM 5372 C CA . THR B 1 138 ? 3.756 21.828 8.781 1 97.69 138 THR B CA 1
ATOM 5373 C C . THR B 1 138 ? 3.291 22.297 10.156 1 97.69 138 THR B C 1
ATOM 5375 O O . THR B 1 138 ? 3.275 23.5 10.43 1 97.69 138 THR B O 1
ATOM 5378 N N . ASP B 1 139 ? 2.889 21.344 10.906 1 93.31 139 ASP B N 1
ATOM 5379 C CA . ASP B 1 139 ? 2.596 21.625 12.312 1 93.31 139 ASP B CA 1
ATOM 5380 C C . ASP B 1 139 ? 3.881 21.797 13.117 1 93.31 139 ASP B C 1
ATOM 5382 O O . ASP B 1 139 ? 4.883 21.141 12.844 1 93.31 139 ASP B O 1
ATOM 5386 N N . SER B 1 140 ? 3.883 22.625 14.055 1 90.12 140 SER B N 1
ATOM 5387 C CA . SER B 1 140 ? 5.078 23.047 14.773 1 90.12 140 SER B CA 1
ATOM 5388 C C . SER B 1 140 ? 5.629 21.906 15.641 1 90.12 140 SER B C 1
ATOM 5390 O O . SER B 1 140 ? 6.805 21.922 16.016 1 90.12 140 SER B O 1
ATOM 5392 N N . GLY B 1 141 ? 4.832 21.016 15.992 1 80.5 141 GLY B N 1
ATOM 5393 C CA . GLY B 1 141 ? 5.246 19.922 16.859 1 80.5 141 GLY B CA 1
ATOM 5394 C C . GLY B 1 141 ? 4.672 20.016 18.25 1 80.5 141 GLY B C 1
ATOM 5395 O O . GLY B 1 141 ? 4.691 19.031 19.016 1 80.5 141 GLY B O 1
ATOM 5396 N N . GLY B 1 142 ? 4.141 21.125 18.594 1 76.12 142 GLY B N 1
ATOM 5397 C CA . GLY B 1 142 ? 3.627 21.328 19.938 1 76.12 142 GLY B CA 1
ATOM 5398 C C . GLY B 1 142 ? 2.523 20.344 20.312 1 76.12 142 GLY B C 1
ATOM 5399 O O . GLY B 1 142 ? 2.539 19.766 21.391 1 76.12 142 GLY B O 1
ATOM 5400 N N . TYR B 1 143 ? 1.669 20.141 19.453 1 75.44 143 TYR B N 1
ATOM 5401 C CA . TYR B 1 143 ? 0.558 19.219 19.688 1 75.44 143 TYR B CA 1
ATOM 5402 C C . TYR B 1 143 ? 1.058 17.797 19.891 1 75.44 143 TYR B C 1
ATOM 5404 O O . TYR B 1 143 ? 0.556 17.078 20.766 1 75.44 143 TYR B O 1
ATOM 5412 N N . GLN B 1 144 ? 1.947 17.438 19.078 1 73.69 144 GLN B N 1
ATOM 5413 C CA . GLN B 1 144 ? 2.42 16.062 19.156 1 73.69 144 GLN B CA 1
ATOM 5414 C C . GLN B 1 144 ? 3.199 15.836 20.453 1 73.69 144 GLN B C 1
ATOM 5416 O O . GLN B 1 144 ? 3.117 14.758 21.047 1 73.69 144 GLN B O 1
ATOM 5421 N N . LEU B 1 145 ? 3.969 16.812 20.781 1 71.44 145 LEU B N 1
ATOM 5422 C CA . LEU B 1 145 ? 4.656 16.734 22.062 1 71.44 145 LEU B CA 1
ATOM 5423 C C . LEU B 1 145 ? 3.662 16.547 23.203 1 71.44 145 LEU B C 1
ATOM 5425 O O . LEU B 1 145 ? 3.871 15.703 24.078 1 71.44 145 LEU B O 1
ATOM 5429 N N . PHE B 1 146 ? 2.605 17.219 23.031 1 69.94 146 PHE B N 1
ATOM 5430 C CA . PHE B 1 146 ? 1.541 17.156 24.031 1 69.94 146 PHE B CA 1
ATOM 5431 C C . PHE B 1 146 ? 0.795 15.828 23.938 1 69.94 146 PHE B C 1
ATOM 5433 O O . PHE B 1 146 ? 0.625 15.141 24.953 1 69.94 146 PHE B O 1
ATOM 5440 N N . SER B 1 147 ? 0.397 15.445 22.75 1 69.62 147 SER B N 1
ATOM 5441 C CA . SER B 1 147 ? -0.453 14.281 22.531 1 69.62 147 SER B CA 1
ATOM 5442 C C . SER B 1 147 ? 0.269 12.992 22.906 1 69.62 147 SER B C 1
ATOM 5444 O O . SER B 1 147 ? -0.353 12.047 23.406 1 69.62 147 SER B O 1
ATOM 5446 N N . MET B 1 148 ? 1.481 12.984 22.672 1 70.5 148 MET B N 1
ATOM 5447 C CA . MET B 1 148 ? 2.258 11.789 22.984 1 70.5 148 MET B CA 1
ATOM 5448 C C . MET B 1 148 ? 2.488 11.664 24.484 1 70.5 148 MET B C 1
ATOM 5450 O O . MET B 1 148 ? 2.793 10.578 24.984 1 70.5 148 MET B O 1
ATOM 5454 N N . THR B 1 149 ? 2.387 12.797 25.156 1 65.62 149 THR B N 1
ATOM 5455 C CA . THR B 1 149 ? 2.584 12.805 26.594 1 65.62 149 THR B CA 1
ATOM 5456 C C . THR B 1 149 ? 1.261 12.594 27.328 1 65.62 149 THR B C 1
ATOM 5458 O O . THR B 1 149 ? 1.196 11.844 28.297 1 65.62 149 THR B O 1
ATOM 5461 N N . PHE B 1 150 ? 0.262 13.273 26.719 1 64.81 150 PHE B N 1
ATOM 5462 C CA . PHE B 1 150 ? -0.986 13.312 27.469 1 64.81 150 PHE B CA 1
ATOM 5463 C C . PHE B 1 150 ? -2.102 12.609 26.703 1 64.81 150 PHE B C 1
ATOM 5465 O O . PHE B 1 150 ? -3.191 12.398 27.234 1 64.81 150 PHE B O 1
ATOM 5472 N N . GLY B 1 151 ? -1.825 12.125 25.5 1 62.91 151 GLY B N 1
ATOM 5473 C CA . GLY B 1 151 ? -2.875 11.602 24.641 1 62.91 151 GLY B CA 1
ATOM 5474 C C . GLY B 1 151 ? -3.445 12.641 23.688 1 62.91 151 GLY B C 1
ATOM 5475 O O . GLY B 1 151 ? -3.166 13.828 23.828 1 62.91 151 GLY B O 1
ATOM 5476 N N . SER B 1 152 ? -4.238 12.234 22.656 1 58.97 152 SER B N 1
ATOM 5477 C CA . SER B 1 152 ? -4.75 13.141 21.641 1 58.97 152 SER B CA 1
ATOM 5478 C C . SER B 1 152 ? -5.977 13.898 22.125 1 58.97 152 SER B C 1
ATOM 5480 O O . SER B 1 152 ? -6.641 13.469 23.078 1 58.97 152 SER B O 1
ATOM 5482 N N . VAL B 1 153 ? -6.184 15.086 21.578 1 52.03 153 VAL B N 1
ATOM 5483 C CA . VAL B 1 153 ? -7.371 15.883 21.859 1 52.03 153 VAL B CA 1
ATOM 5484 C C . VAL B 1 153 ? -8.625 15.062 21.594 1 52.03 153 VAL B C 1
ATOM 5486 O O . VAL B 1 153 ? -9.586 15.109 22.375 1 52.03 153 VAL B O 1
ATOM 5489 N N . SER B 1 154 ? -8.523 14.297 20.516 1 53.34 154 SER B N 1
ATOM 5490 C CA . SER B 1 154 ? -9.648 13.438 20.172 1 53.34 154 SER B CA 1
ATOM 5491 C C . SER B 1 154 ? -9.875 12.383 21.25 1 53.34 154 SER B C 1
ATOM 5493 O O . SER B 1 154 ? -11.023 12.062 21.594 1 53.34 154 SER B O 1
ATOM 5495 N N . ASP B 1 155 ? -8.766 11.852 21.781 1 55.28 155 ASP B N 1
ATOM 5496 C CA . ASP B 1 155 ? -8.859 10.867 22.859 1 55.28 155 ASP B CA 1
ATOM 5497 C C . ASP B 1 155 ? -9.516 11.477 24.094 1 55.28 155 ASP B C 1
ATOM 5499 O O . ASP B 1 155 ? -10.242 10.789 24.812 1 55.28 155 ASP B O 1
ATOM 5503 N N . GLU B 1 156 ? -9.281 12.766 24.25 1 51.19 156 GLU B N 1
ATOM 5504 C CA . GLU B 1 156 ? -9.852 13.461 25.391 1 51.19 156 GLU B CA 1
ATOM 5505 C C . GLU B 1 156 ? -11.367 13.633 25.234 1 51.19 156 GLU B C 1
ATOM 5507 O O . GLU B 1 156 ? -12.125 13.406 26.188 1 51.19 156 GLU B O 1
ATOM 5512 N N . ILE B 1 157 ? -11.711 13.906 24.094 1 48.38 157 ILE B N 1
ATOM 5513 C CA . ILE B 1 157 ? -13.125 14.117 23.812 1 48.38 157 ILE B CA 1
ATOM 5514 C C . ILE B 1 157 ? -13.859 12.781 23.812 1 48.38 157 ILE B C 1
ATOM 5516 O O . ILE B 1 157 ? -14.977 12.68 24.328 1 48.38 157 ILE B O 1
ATOM 5520 N N . LYS B 1 158 ? -13.266 11.727 23.453 1 51.94 158 LYS B N 1
ATOM 5521 C CA . LYS B 1 158 ? -13.875 10.406 23.344 1 51.94 158 LYS B CA 1
ATOM 5522 C C . LYS B 1 158 ? -13.914 9.711 24.703 1 51.94 158 LYS B C 1
ATOM 5524 O O . LYS B 1 158 ? -14.805 8.898 24.969 1 51.94 158 LYS B O 1
ATOM 5529 N N . ARG B 1 159 ? -12.93 9.719 25.547 1 48.84 159 ARG B N 1
ATOM 5530 C CA . ARG B 1 159 ? -12.883 8.992 26.812 1 48.84 159 ARG B CA 1
ATOM 5531 C C . ARG B 1 159 ? -14.078 9.352 27.703 1 48.84 159 ARG B C 1
ATOM 5533 O O . ARG B 1 159 ? -14.523 8.539 28.5 1 48.84 159 ARG B O 1
ATOM 5540 N N . LYS B 1 160 ? -14.523 10.484 27.688 1 46.53 160 LYS B N 1
ATOM 5541 C CA . LYS B 1 160 ? -15.609 10.812 28.609 1 46.53 160 LYS B CA 1
ATOM 5542 C C . LYS B 1 160 ? -16.953 10.336 28.062 1 46.53 160 LYS B C 1
ATOM 5544 O O . LYS B 1 160 ? -17.953 10.328 28.797 1 46.53 160 LYS B O 1
ATOM 5549 N N . SER B 1 161 ? -17.141 10.172 26.812 1 35.56 161 SER B N 1
ATOM 5550 C CA . SER B 1 161 ? -18.438 9.648 26.406 1 35.56 161 SER B CA 1
ATOM 5551 C C . SER B 1 161 ? -18.672 8.242 26.953 1 35.56 161 SER B C 1
ATOM 5553 O O . SER B 1 161 ? -19.812 7.801 27.094 1 35.56 161 SER B O 1
ATOM 5555 N N . ARG B 1 162 ? -17.672 7.543 27.125 1 37.31 162 ARG B N 1
ATOM 5556 C CA . ARG B 1 162 ? -17.859 6.195 27.641 1 37.31 162 ARG B CA 1
ATOM 5557 C C . ARG B 1 162 ? -18.156 6.23 29.141 1 37.31 162 ARG B C 1
ATOM 5559 O O . ARG B 1 162 ? -18.578 5.223 29.719 1 37.31 162 ARG B O 1
ATOM 5566 N N . GLY B 1 163 ? -17.812 7.254 29.828 1 32.97 163 GLY B N 1
ATOM 5567 C CA . GLY B 1 163 ? -17.922 7.184 31.266 1 32.97 163 GLY B CA 1
ATOM 5568 C C . GLY B 1 163 ? -19.344 7.387 31.766 1 32.97 163 GLY B C 1
ATOM 5569 O O . GLY B 1 163 ? -19.594 7.445 32.969 1 32.97 163 GLY B O 1
ATOM 5570 N N . GLY B 1 164 ? -20.281 7.898 30.875 1 28.42 164 GLY B N 1
ATOM 5571 C CA . GLY B 1 164 ? -21.547 8.125 31.547 1 28.42 164 GLY B CA 1
ATOM 5572 C C . GLY B 1 164 ? -22.281 6.844 31.891 1 28.42 164 GLY B C 1
ATOM 5573 O O . GLY B 1 164 ? -23.438 6.883 32.312 1 28.42 164 GLY B O 1
ATOM 5574 N N . ALA B 1 165 ? -22.031 5.742 31.156 1 28.36 165 ALA B N 1
ATOM 5575 C CA . ALA B 1 165 ? -22.969 4.68 31.516 1 28.36 165 ALA B CA 1
ATOM 5576 C C . ALA B 1 165 ? -22.75 4.215 32.969 1 28.36 165 ALA B C 1
ATOM 5578 O O . ALA B 1 165 ? -21.844 3.42 33.219 1 28.36 165 ALA B O 1
ATOM 5579 N N . GLY B 1 166 ? -22.766 5.133 33.875 1 22.19 166 GLY B N 1
ATOM 5580 C CA . GLY B 1 166 ? -22.859 4.691 35.281 1 22.19 166 GLY B CA 1
ATOM 5581 C C . GLY B 1 166 ? -23.938 3.646 35.5 1 22.19 166 GLY B C 1
ATOM 5582 O O . GLY B 1 166 ? -25.016 3.73 34.906 1 22.19 166 GLY B O 1
ATOM 5583 N N . ASN B 1 167 ? -23.547 2.453 35.781 1 23.69 167 ASN B N 1
ATOM 5584 C CA . ASN B 1 167 ? -24.312 1.28 36.219 1 23.69 167 ASN B CA 1
ATOM 5585 C C . ASN B 1 167 ? -25.375 1.641 37.25 1 23.69 167 ASN B C 1
ATOM 5587 O O . ASN B 1 167 ? -25.047 1.946 38.406 1 23.69 167 ASN B O 1
ATOM 5591 N N . THR B 1 168 ? -26.234 2.484 36.906 1 19.64 168 THR B N 1
ATOM 5592 C CA . THR B 1 168 ? -27.312 2.523 37.906 1 19.64 168 THR B CA 1
ATOM 5593 C C . THR B 1 168 ? -27.922 1.139 38.094 1 19.64 168 THR B C 1
ATOM 5595 O O . THR B 1 168 ? -28.469 0.562 37.156 1 19.64 168 THR B O 1
ATOM 5598 N N . VAL B 1 169 ? -27.25 0.301 38.875 1 21.2 169 VAL B N 1
ATOM 5599 C CA . VAL B 1 169 ? -27.719 -0.967 39.406 1 21.2 169 VAL B CA 1
ATOM 5600 C C . VAL B 1 169 ? -29.141 -0.795 39.938 1 21.2 169 VAL B C 1
ATOM 5602 O O . VAL B 1 169 ? -29.375 -0.008 40.844 1 21.2 169 VAL B O 1
ATOM 5605 N N . GLY B 1 170 ? -30.062 -0.673 38.969 1 17.62 170 GLY B N 1
ATOM 5606 C CA . GLY B 1 170 ? -31.438 -0.692 39.438 1 17.62 170 GLY B CA 1
ATOM 5607 C C . GLY B 1 170 ? -31.734 -1.852 40.375 1 17.62 170 GLY B C 1
ATOM 5608 O O . GLY B 1 170 ? -31.234 -2.961 40.156 1 17.62 170 GLY B O 1
ATOM 5609 N N . VAL B 1 171 ? -32.125 -1.565 41.531 1 19.48 171 VAL B N 1
ATOM 5610 C CA . VAL B 1 171 ? -32.438 -2.295 42.75 1 19.48 171 VAL B CA 1
ATOM 5611 C C . VAL B 1 171 ? -33.625 -3.225 42.5 1 19.48 171 VAL B C 1
ATOM 5613 O O . VAL B 1 171 ? -34.781 -2.85 42.719 1 19.48 171 VAL B O 1
ATOM 5616 N N . GLY B 1 172 ? -33.719 -3.73 41.25 1 16.98 172 GLY B N 1
ATOM 5617 C CA . GLY B 1 172 ? -35 -4.43 41.219 1 16.98 172 GLY B CA 1
ATOM 5618 C C . GLY B 1 172 ? -35.094 -5.5 42.281 1 16.98 172 GLY B C 1
ATOM 5619 O O . GLY B 1 172 ? -34.094 -6.137 42.656 1 16.98 172 GLY B O 1
ATOM 5620 N N . GLY B 1 173 ? -36.156 -5.465 43 1 15.91 173 GLY B N 1
ATOM 5621 C CA . GLY B 1 173 ? -36.594 -6.098 44.25 1 15.91 173 GLY B CA 1
ATOM 5622 C C . GLY B 1 173 ? -36.719 -7.605 44.156 1 15.91 173 GLY B C 1
ATOM 5623 O O . GLY B 1 173 ? -36.062 -8.336 44.906 1 15.91 173 GLY B O 1
ATOM 5624 N N . ALA B 1 174 ? -37.875 -8.055 43.594 1 15.44 174 ALA B N 1
ATOM 5625 C CA . ALA B 1 174 ? -38.656 -8.859 44.531 1 15.44 174 ALA B CA 1
ATOM 5626 C C . ALA B 1 174 ? -38.188 -10.305 44.562 1 15.44 174 ALA B C 1
ATOM 5628 O O . ALA B 1 174 ? -37.875 -10.836 45.625 1 15.44 174 ALA B O 1
ATOM 5629 N N . ASP B 1 175 ? -38.875 -11.188 43.75 1 15.69 175 ASP B N 1
ATOM 5630 C CA . ASP B 1 175 ? -39.656 -12.266 44.344 1 15.69 175 ASP B CA 1
ATOM 5631 C C . ASP B 1 175 ? -38.781 -13.523 44.531 1 15.69 175 ASP B C 1
ATOM 5633 O O . ASP B 1 175 ? -37.75 -13.664 43.906 1 15.69 175 ASP B O 1
ATOM 5637 N N . SER B 1 176 ? -39.562 -14.672 44.938 1 15.2 176 SER B N 1
ATOM 5638 C CA . SER B 1 176 ? -39.469 -15.695 45.969 1 15.2 176 SER B CA 1
ATOM 5639 C C . SER B 1 176 ? -38.719 -16.922 45.5 1 15.2 176 SER B C 1
ATOM 5641 O O . SER B 1 176 ? -37.844 -17.438 46.188 1 15.2 176 SER B O 1
ATOM 5643 N N . VAL B 1 177 ? -39.281 -17.609 44.438 1 16.45 177 VAL B N 1
ATOM 5644 C CA . VAL B 1 177 ? -39.688 -18.922 44.906 1 16.45 177 VAL B CA 1
ATOM 5645 C C . VAL B 1 177 ? -38.531 -19.891 44.844 1 16.45 177 VAL B C 1
ATOM 5647 O O . VAL B 1 177 ? -37.562 -19.688 44.094 1 16.45 177 VAL B O 1
ATOM 5650 N N . GLY B 1 178 ? -38.625 -21.109 45.5 1 15.23 178 GLY B N 1
ATOM 5651 C CA . GLY B 1 178 ? -37.938 -22.078 46.344 1 15.23 178 GLY B CA 1
ATOM 5652 C C . GLY B 1 178 ? -37.188 -23.141 45.562 1 15.23 178 GLY B C 1
ATOM 5653 O O . GLY B 1 178 ? -36.281 -23.766 46.094 1 15.23 178 GLY B O 1
ATOM 5654 N N . ASN B 1 179 ? -37.562 -23.484 44.281 1 16.19 179 ASN B N 1
ATOM 5655 C CA . ASN B 1 179 ? -37.656 -24.938 44.406 1 16.19 179 ASN B CA 1
ATOM 5656 C C . ASN B 1 179 ? -36.281 -25.594 44.406 1 16.19 179 ASN B C 1
ATOM 5658 O O . ASN B 1 179 ? -35.344 -25.094 43.781 1 16.19 179 ASN B O 1
ATOM 5662 N N . PRO B 1 180 ? -36.219 -26.875 44.875 1 15.48 180 PRO B N 1
ATOM 5663 C CA . PRO B 1 180 ? -35.344 -27.719 45.688 1 15.48 180 PRO B CA 1
ATOM 5664 C C . PRO B 1 180 ? -34.156 -28.281 44.875 1 15.48 180 PRO B C 1
ATOM 5666 O O . PRO B 1 180 ? -33 -28.125 45.281 1 15.48 180 PRO B O 1
ATOM 5669 N N . GLY B 1 181 ? -34.469 -29.359 44.156 1 14.95 181 GLY B N 1
ATOM 5670 C CA . GLY B 1 181 ? -33.875 -30.609 44.625 1 14.95 181 GLY B CA 1
ATOM 5671 C C . GLY B 1 181 ? -32.469 -30.859 44.094 1 14.95 181 GLY B C 1
ATOM 5672 O O . GLY B 1 181 ? -31.5 -30.578 44.781 1 14.95 181 GLY B O 1
ATOM 5673 N N . ASN B 1 182 ? -32.344 -31.906 43.219 1 15.16 182 ASN B N 1
ATOM 5674 C CA . ASN B 1 182 ? -31.625 -33.125 43.594 1 15.16 182 ASN B CA 1
ATOM 5675 C C . ASN B 1 182 ? -30.188 -33.125 43.094 1 15.16 182 ASN B C 1
ATOM 5677 O O . ASN B 1 182 ? -29.828 -32.312 42.219 1 15.16 182 ASN B O 1
ATOM 5681 N N . ASN B 1 183 ? -29.578 -34.344 42.812 1 14.82 183 ASN B N 1
ATOM 5682 C CA . ASN B 1 183 ? -28.531 -35.188 43.406 1 14.82 183 ASN B CA 1
ATOM 5683 C C . ASN B 1 183 ? -27.266 -35.188 42.531 1 14.82 183 ASN B C 1
ATOM 5685 O O . ASN B 1 183 ? -26.156 -35.094 43.062 1 14.82 183 ASN B O 1
ATOM 5689 N N . ARG B 1 184 ? -27.266 -35.375 41.156 1 16.06 184 ARG B N 1
ATOM 5690 C CA . ARG B 1 184 ? -26.453 -36.562 40.844 1 16.06 184 ARG B CA 1
ATOM 5691 C C . ARG B 1 184 ? -24.969 -36.188 40.75 1 16.06 184 ARG B C 1
ATOM 5693 O O . ARG B 1 184 ? -24.625 -35.031 40.469 1 16.06 184 ARG B O 1
ATOM 5700 N N . GLY B 1 185 ? -24.047 -37.094 41.062 1 14.85 185 GLY B N 1
ATOM 5701 C CA . GLY B 1 185 ? -22.719 -37.344 41.625 1 14.85 185 GLY B CA 1
ATOM 5702 C C . GLY B 1 185 ? -21.609 -37.156 40.625 1 14.85 185 GLY B C 1
ATOM 5703 O O . GLY B 1 185 ? -20.484 -36.812 41 1 14.85 185 GLY B O 1
ATOM 5704 N N . ARG B 1 186 ? -21.672 -37.438 39.281 1 16.67 186 ARG B N 1
ATOM 5705 C CA . ARG B 1 186 ? -20.594 -38.344 38.875 1 16.67 186 ARG B CA 1
ATOM 5706 C C . ARG B 1 186 ? -19.281 -37.594 38.719 1 16.67 186 ARG B C 1
ATOM 5708 O O . ARG B 1 186 ? -19.266 -36.406 38.375 1 16.67 186 ARG B O 1
ATOM 5715 N N . ASP B 1 187 ? -18.125 -38.188 39 1 15.43 187 ASP B N 1
ATOM 5716 C CA . ASP B 1 187 ? -16.766 -38.031 39.5 1 15.43 187 ASP B CA 1
ATOM 5717 C C . ASP B 1 187 ? -15.797 -37.625 38.406 1 15.43 187 ASP B C 1
ATOM 5719 O O . ASP B 1 187 ? -14.734 -37.094 38.656 1 15.43 187 ASP B O 1
ATOM 5723 N N . GLN B 1 188 ? -16 -38.031 37.125 1 17.38 188 GLN B N 1
ATOM 5724 C CA . GLN B 1 188 ? -14.789 -38.656 36.594 1 17.38 188 GLN B CA 1
ATOM 5725 C C . GLN B 1 188 ? -13.68 -37.625 36.406 1 17.38 188 GLN B C 1
ATOM 5727 O O . GLN B 1 188 ? -13.953 -36.438 36.188 1 17.38 188 GLN B O 1
ATOM 5732 N N . GLN B 1 189 ? -12.406 -38 36.469 1 16.33 189 GLN B N 1
ATOM 5733 C CA . GLN B 1 189 ? -11.039 -37.688 36.875 1 16.33 189 GLN B CA 1
ATOM 5734 C C . GLN B 1 189 ? -10.266 -37.062 35.719 1 16.33 189 GLN B C 1
ATOM 5736 O O . GLN B 1 189 ? -9.094 -36.688 35.875 1 16.33 189 GLN B O 1
ATOM 5741 N N . GLY B 1 190 ? -10.789 -36.594 34.625 1 17.05 190 GLY B N 1
ATOM 5742 C CA . GLY B 1 190 ? -9.852 -36.594 33.531 1 17.05 190 GLY B CA 1
ATOM 5743 C C . GLY B 1 190 ? -8.695 -35.656 33.719 1 17.05 190 GLY B C 1
ATOM 5744 O O . GLY B 1 190 ? -8.805 -34.656 34.438 1 17.05 190 GLY B O 1
ATOM 5745 N N . GLY B 1 191 ? -7.406 -36.156 33.438 1 17.47 191 GLY B N 1
ATOM 5746 C CA . GLY B 1 191 ? -6.008 -35.812 33.656 1 17.47 191 GLY B CA 1
ATOM 5747 C C . GLY B 1 191 ? -5.594 -34.562 32.906 1 17.47 191 GLY B C 1
ATOM 5748 O O . GLY B 1 191 ? -6.203 -34.188 31.891 1 17.47 191 GLY B O 1
ATOM 5749 N N . ILE B 1 192 ? -4.773 -33.656 33.531 1 18.14 192 ILE B N 1
ATOM 5750 C CA . ILE B 1 192 ? -4.375 -32.281 33.438 1 18.14 192 ILE B CA 1
ATOM 5751 C C . ILE B 1 192 ? -3.211 -32.125 32.469 1 18.14 192 ILE B C 1
ATOM 5753 O O . ILE B 1 192 ? -2.076 -32.469 32.812 1 18.14 192 ILE B O 1
ATOM 5757 N N . ILE B 1 193 ? -3.256 -32.719 31.188 1 18.69 193 ILE B N 1
ATOM 5758 C CA . ILE B 1 193 ? -1.959 -32.625 30.516 1 18.69 193 ILE B CA 1
ATOM 5759 C C . ILE B 1 193 ? -1.543 -31.172 30.406 1 18.69 193 ILE B C 1
ATOM 5761 O O . ILE B 1 193 ? -2.355 -30.312 30.047 1 18.69 193 ILE B O 1
ATOM 5765 N N . ALA B 1 194 ? -0.33 -30.844 30.906 1 17.73 194 ALA B N 1
ATOM 5766 C CA . ALA B 1 194 ? 0.386 -29.609 31.203 1 17.73 194 ALA B CA 1
ATOM 5767 C C . ALA B 1 194 ? 0.87 -28.938 29.922 1 17.73 194 ALA B C 1
ATOM 5769 O O . ALA B 1 194 ? 1.66 -29.516 29.172 1 17.73 194 ALA B O 1
ATOM 5770 N N . ALA B 1 195 ? 0.059 -28.281 29.172 1 18.58 195 ALA B N 1
ATOM 5771 C CA . ALA B 1 195 ? 0.296 -27.547 27.922 1 18.58 195 ALA B CA 1
ATOM 5772 C C . ALA B 1 195 ? 1.416 -26.531 28.094 1 18.58 195 ALA B C 1
ATOM 5774 O O . ALA B 1 195 ? 1.434 -25.766 29.062 1 18.58 195 ALA B O 1
ATOM 5775 N N . ALA B 1 196 ? 2.584 -26.891 27.406 1 19.38 196 ALA B N 1
ATOM 5776 C CA . ALA B 1 196 ? 3.838 -26.141 27.453 1 19.38 196 ALA B CA 1
ATOM 5777 C C . ALA B 1 196 ? 3.631 -24.688 27.047 1 19.38 196 ALA B C 1
ATOM 5779 O O . ALA B 1 196 ? 2.805 -24.406 26.172 1 19.38 196 ALA B O 1
ATOM 5780 N N . PRO B 1 197 ? 4.188 -23.75 27.797 1 18.61 197 PRO B N 1
ATOM 5781 C CA . PRO B 1 197 ? 3.971 -22.297 27.75 1 18.61 197 PRO B CA 1
ATOM 5782 C C . PRO B 1 197 ? 4.5 -21.656 26.469 1 18.61 197 PRO B C 1
ATOM 5784 O O . PRO B 1 197 ? 5.496 -22.125 25.906 1 18.61 197 PRO B O 1
ATOM 5787 N N . ALA B 1 198 ? 3.613 -21.266 25.516 1 21.47 198 ALA B N 1
ATOM 5788 C CA . ALA B 1 198 ? 3.662 -20.5 24.266 1 21.47 198 ALA B CA 1
ATOM 5789 C C . ALA B 1 198 ? 4.598 -19.297 24.406 1 21.47 198 ALA B C 1
ATOM 5791 O O . ALA B 1 198 ? 4.398 -18.453 25.266 1 21.47 198 ALA B O 1
ATOM 5792 N N . ALA B 1 199 ? 5.871 -19.484 23.953 1 18.86 199 ALA B N 1
ATOM 5793 C CA . ALA B 1 199 ? 6.898 -18.453 24.031 1 18.86 199 ALA B CA 1
ATOM 5794 C C . ALA B 1 199 ? 6.426 -17.172 23.359 1 18.86 199 ALA B C 1
ATOM 5796 O O . ALA B 1 199 ? 5.98 -17.188 22.203 1 18.86 199 ALA B O 1
ATOM 5797 N N . SER B 1 200 ? 6 -16.203 24.047 1 20.5 200 SER B N 1
ATOM 5798 C CA . SER B 1 200 ? 5.453 -14.875 23.781 1 20.5 200 SER B CA 1
ATOM 5799 C C . SER B 1 200 ? 6.418 -14.031 22.953 1 20.5 200 SER B C 1
ATOM 5801 O O . SER B 1 200 ? 7.555 -13.789 23.359 1 20.5 200 SER B O 1
ATOM 5803 N N . THR B 1 201 ? 6.59 -14.461 21.688 1 22.17 201 THR B N 1
ATOM 5804 C CA . THR B 1 201 ? 7.402 -13.531 20.906 1 22.17 201 THR B CA 1
ATOM 5805 C C . THR B 1 201 ? 7.047 -12.086 21.25 1 22.17 201 THR B C 1
ATOM 5807 O O . THR B 1 201 ? 5.887 -11.688 21.141 1 22.17 201 THR B O 1
ATOM 5810 N N . ALA B 1 202 ? 7.805 -11.484 21.984 1 22.09 202 ALA B N 1
ATOM 5811 C CA . ALA B 1 202 ? 7.77 -10.133 22.547 1 22.09 202 ALA B CA 1
ATOM 5812 C C . ALA B 1 202 ? 7.586 -9.086 21.453 1 22.09 202 ALA B C 1
ATOM 5814 O O . ALA B 1 202 ? 8.367 -9.031 20.5 1 22.09 202 ALA B O 1
ATOM 5815 N N . SER B 1 203 ? 6.395 -8.797 21.094 1 24.2 203 SER B N 1
ATOM 5816 C CA . SER B 1 203 ? 6.156 -7.555 20.375 1 24.2 203 SER B CA 1
ATOM 5817 C C . SER B 1 203 ? 7.121 -6.461 20.812 1 24.2 203 SER B C 1
ATOM 5819 O O . SER B 1 203 ? 7.414 -6.324 22 1 24.2 203 SER B O 1
ATOM 5821 N N . ALA B 1 204 ? 8.094 -6.176 20.062 1 27.17 204 ALA B N 1
ATOM 5822 C CA . ALA B 1 204 ? 8.914 -5.039 20.484 1 27.17 204 ALA B CA 1
ATOM 5823 C C . ALA B 1 204 ? 8.102 -4.062 21.328 1 27.17 204 ALA B C 1
ATOM 5825 O O . ALA B 1 204 ? 7.133 -3.475 20.844 1 27.17 204 ALA B O 1
ATOM 5826 N N . ALA B 1 205 ? 7.961 -4.363 22.594 1 27.61 205 ALA B N 1
ATOM 5827 C CA . ALA B 1 205 ? 7.387 -3.473 23.609 1 27.61 205 ALA B CA 1
ATOM 5828 C C . ALA B 1 205 ? 7.68 -2.012 23.281 1 27.61 205 ALA B C 1
ATOM 5830 O O . ALA B 1 205 ? 8.836 -1.617 23.141 1 27.61 205 ALA B O 1
ATOM 5831 N N . HIS B 1 206 ? 6.801 -1.454 22.375 1 32.91 206 HIS B N 1
ATOM 5832 C CA . HIS B 1 206 ? 7.004 -0.011 22.406 1 32.91 206 HIS B CA 1
ATOM 5833 C C . HIS B 1 206 ? 7.375 0.451 23.812 1 32.91 206 HIS B C 1
ATOM 5835 O O . HIS B 1 206 ? 6.773 0.008 24.797 1 32.91 206 HIS B O 1
ATOM 5841 N N . PRO B 1 207 ? 8.609 0.587 24.078 1 34.34 207 PRO B N 1
ATOM 5842 C CA . PRO B 1 207 ? 8.844 0.998 25.453 1 34.34 207 PRO B CA 1
ATOM 5843 C C . PRO B 1 207 ? 7.621 1.644 26.094 1 34.34 207 PRO B C 1
ATOM 5845 O O . PRO B 1 207 ? 6.758 2.172 25.391 1 34.34 207 PRO B O 1
ATOM 5848 N N . PRO B 1 208 ? 7.188 1.173 27.141 1 36.25 208 PRO B N 1
ATOM 5849 C CA . PRO B 1 208 ? 6.152 1.968 27.812 1 36.25 208 PRO B CA 1
ATOM 5850 C C . PRO B 1 208 ? 6.164 3.432 27.375 1 36.25 208 PRO B C 1
ATOM 5852 O O . PRO B 1 208 ? 7.227 3.979 27.062 1 36.25 208 PRO B O 1
ATOM 5855 N N . ARG B 1 209 ? 5.191 3.953 26.594 1 43.44 209 ARG B N 1
ATOM 5856 C CA . ARG B 1 209 ? 5.117 5.363 26.234 1 43.44 209 ARG B CA 1
ATOM 5857 C C . ARG B 1 209 ? 5.754 6.242 27.297 1 43.44 209 ARG B C 1
ATOM 5859 O O . ARG B 1 209 ? 5.129 6.535 28.328 1 43.44 209 ARG B O 1
ATOM 5866 N N . GLY B 1 210 ? 6.832 5.891 27.656 1 47.97 210 GLY B N 1
ATOM 5867 C CA . GLY B 1 210 ? 7.5 6.828 28.547 1 47.97 210 GLY B CA 1
ATOM 5868 C C . GLY B 1 210 ? 7.336 8.273 28.109 1 47.97 210 GLY B C 1
ATOM 5869 O O . GLY B 1 210 ? 6.934 8.547 26.984 1 47.97 210 GLY B O 1
ATOM 5870 N N . ASP B 1 211 ? 7.43 9.398 29.047 1 66.19 211 ASP B N 1
ATOM 5871 C CA . ASP B 1 211 ? 7.262 10.844 28.984 1 66.19 211 ASP B CA 1
ATOM 5872 C C . ASP B 1 211 ? 8.195 11.469 27.953 1 66.19 211 ASP B C 1
ATOM 5874 O O . ASP B 1 211 ? 9.406 11.555 28.172 1 66.19 211 ASP B O 1
ATOM 5878 N N . ILE B 1 212 ? 7.703 11.578 26.672 1 78.19 212 ILE B N 1
ATOM 5879 C CA . ILE B 1 212 ? 8.453 12.219 25.609 1 78.19 212 ILE B CA 1
ATOM 5880 C C . ILE B 1 212 ? 8.875 13.625 26.031 1 78.19 212 ILE B C 1
ATOM 5882 O O . ILE B 1 212 ? 10.008 14.039 25.797 1 78.19 212 ILE B O 1
ATOM 5886 N N . ILE B 1 213 ? 7.93 14.289 26.672 1 77.62 213 ILE B N 1
ATOM 5887 C CA . ILE B 1 213 ? 8.281 15.609 27.172 1 77.62 213 ILE B CA 1
ATOM 5888 C C . ILE B 1 213 ? 8.961 15.492 28.531 1 77.62 213 ILE B C 1
ATOM 5890 O O . ILE B 1 213 ? 8.375 14.938 29.469 1 77.62 213 ILE B O 1
ATOM 5894 N N . VAL B 1 214 ? 10.062 16.031 28.594 1 76.5 214 VAL B N 1
ATOM 5895 C CA . VAL B 1 214 ? 10.836 16 29.828 1 76.5 214 VAL B CA 1
ATOM 5896 C C . VAL B 1 214 ? 10.555 17.25 30.656 1 76.5 214 VAL B C 1
ATOM 5898 O O . VAL B 1 214 ? 10.352 17.188 31.859 1 76.5 214 VAL B O 1
ATOM 5901 N N . LYS B 1 215 ? 10.516 18.406 29.922 1 86.62 215 LYS B N 1
ATOM 5902 C CA . LYS B 1 215 ? 10.336 19.672 30.625 1 86.62 215 LYS B CA 1
ATOM 5903 C C . LYS B 1 215 ? 9.898 20.781 29.656 1 86.62 215 LYS B C 1
ATOM 5905 O O . LYS B 1 215 ? 10.383 20.844 28.531 1 86.62 215 LYS B O 1
ATOM 5910 N N . ILE B 1 216 ? 8.969 21.641 30.188 1 90.44 216 ILE B N 1
ATOM 5911 C CA . ILE B 1 216 ? 8.57 22.828 29.438 1 90.44 216 ILE B CA 1
ATOM 5912 C C . ILE B 1 216 ? 9.008 24.078 30.188 1 90.44 216 ILE B C 1
ATOM 5914 O O . ILE B 1 216 ? 8.812 24.188 31.406 1 90.44 216 ILE B O 1
ATOM 5918 N N . SER B 1 217 ? 9.68 24.969 29.516 1 92.56 217 SER B N 1
ATOM 5919 C CA . SER B 1 217 ? 10.164 26.203 30.094 1 92.56 217 SER B CA 1
ATOM 5920 C C . SER B 1 217 ? 10.039 27.359 29.109 1 92.56 217 SER B C 1
ATOM 5922 O O . SER B 1 217 ? 9.492 27.203 28.016 1 92.56 217 SER B O 1
ATOM 5924 N N . GLU B 1 218 ? 10.453 28.484 29.562 1 96.06 218 GLU B N 1
ATOM 5925 C CA . GLU B 1 218 ? 10.445 29.656 28.688 1 96.06 218 GLU B CA 1
ATOM 5926 C C . GLU B 1 218 ? 11.305 29.422 27.453 1 96.06 218 GLU B C 1
ATOM 5928 O O . GLU B 1 218 ? 11.023 29.953 26.375 1 96.06 218 GLU B O 1
ATOM 5933 N N . GLN B 1 219 ? 12.305 28.609 27.625 1 95.56 219 GLN B N 1
ATOM 5934 C CA . GLN B 1 219 ? 13.219 28.328 26.516 1 95.56 219 GLN B CA 1
ATOM 5935 C C . GLN B 1 219 ? 12.547 27.469 25.453 1 95.56 219 GLN B C 1
ATOM 5937 O O . GLN B 1 219 ? 12.836 27.625 24.266 1 95.56 219 GLN B O 1
ATOM 5942 N N . GLY B 1 220 ? 11.82 26.594 25.844 1 94.81 220 GLY B N 1
ATOM 5943 C CA . GLY B 1 220 ? 11.172 25.641 24.938 1 94.81 220 GLY B CA 1
ATOM 5944 C C . GLY B 1 220 ? 10.797 24.344 25.625 1 94.81 220 GLY B C 1
ATOM 5945 O O . GLY B 1 220 ? 10.562 24.312 26.828 1 94.81 220 GLY B O 1
ATOM 5946 N N . ALA B 1 221 ? 10.594 23.312 24.859 1 92.75 221 ALA B N 1
ATOM 5947 C CA . ALA B 1 221 ? 10.219 22 25.391 1 92.75 221 ALA B CA 1
ATOM 5948 C C . ALA B 1 221 ? 11.352 21 25.203 1 92.75 221 ALA B C 1
ATOM 5950 O O . ALA B 1 221 ? 11.75 20.688 24.078 1 92.75 221 ALA B O 1
ATOM 5951 N N . LEU B 1 222 ? 11.844 20.516 26.312 1 92.81 222 LEU B N 1
ATOM 5952 C CA . LEU B 1 222 ? 12.828 19.438 26.297 1 92.81 222 LEU B CA 1
ATOM 5953 C C . LEU B 1 222 ? 12.156 18.094 26.062 1 92.81 222 LEU B C 1
ATOM 5955 O O . LEU B 1 222 ? 11.227 17.734 26.781 1 92.81 222 LEU B O 1
ATOM 5959 N N . TYR B 1 223 ? 12.68 17.391 24.953 1 90.62 223 TYR B N 1
ATOM 5960 C CA . TYR B 1 223 ? 12.008 16.125 24.641 1 90.62 223 TYR B CA 1
ATOM 5961 C C . TYR B 1 223 ? 13.023 15.008 24.453 1 90.62 223 TYR B C 1
ATOM 5963 O O . TYR B 1 223 ? 14.211 15.258 24.25 1 90.62 223 TYR B O 1
ATOM 5971 N N . LYS B 1 224 ? 12.508 13.836 24.578 1 90 224 LYS B N 1
ATOM 5972 C CA . LYS B 1 224 ? 13.273 12.625 24.312 1 90 224 LYS B CA 1
ATOM 5973 C C . LYS B 1 224 ? 12.805 11.953 23.031 1 90 224 LYS B C 1
ATOM 5975 O O . LYS B 1 224 ? 11.609 11.711 22.844 1 90 224 LYS B O 1
ATOM 5980 N N . SER B 1 225 ? 13.773 11.695 22.109 1 89.12 225 SER B N 1
ATOM 5981 C CA . SER B 1 225 ? 13.445 11.031 20.859 1 89.12 225 SER B CA 1
ATOM 5982 C C . SER B 1 225 ? 12.93 9.617 21.094 1 89.12 225 SER B C 1
ATOM 5984 O O . SER B 1 225 ? 13.547 8.844 21.828 1 89.12 225 SER B O 1
ATOM 5986 N N . TYR B 1 226 ? 11.867 9.242 20.469 1 86.56 226 TYR B N 1
ATOM 5987 C CA . TYR B 1 226 ? 11.344 7.895 20.625 1 86.56 226 TYR B CA 1
ATOM 5988 C C . TYR B 1 226 ? 12.062 6.922 19.688 1 86.56 226 TYR B C 1
ATOM 5990 O O . TYR B 1 226 ? 11.836 5.711 19.75 1 86.56 226 TYR B O 1
ATOM 5998 N N . HIS B 1 227 ? 12.836 7.449 18.812 1 85.69 227 HIS B N 1
ATOM 5999 C CA . HIS B 1 227 ? 13.602 6.625 17.891 1 85.69 227 HIS B CA 1
ATOM 6000 C C . HIS B 1 227 ? 14.859 6.078 18.531 1 85.69 227 HIS B C 1
ATOM 6002 O O . HIS B 1 227 ? 15.164 4.891 18.406 1 85.69 227 HIS B O 1
ATOM 6008 N N . ASP B 1 228 ? 15.633 6.941 19.25 1 84.38 228 ASP B N 1
ATOM 6009 C CA . ASP B 1 228 ? 16.922 6.504 19.781 1 84.38 228 ASP B CA 1
ATOM 6010 C C . ASP B 1 228 ? 17.109 6.965 21.234 1 84.38 228 ASP B C 1
ATOM 6012 O O . ASP B 1 228 ? 18.156 6.727 21.828 1 84.38 228 ASP B O 1
ATOM 6016 N N . GLY B 1 229 ? 16.156 7.754 21.75 1 86.94 229 GLY B N 1
ATOM 6017 C CA . GLY B 1 229 ? 16.219 8.164 23.141 1 86.94 229 GLY B CA 1
ATOM 6018 C C . GLY B 1 229 ? 17 9.438 23.359 1 86.94 229 GLY B C 1
ATOM 6019 O O . GLY B 1 229 ? 17.078 9.945 24.469 1 86.94 229 GLY B O 1
ATOM 6020 N N . ALA B 1 230 ? 17.5 9.984 22.391 1 89.94 230 ALA B N 1
ATOM 6021 C CA . ALA B 1 230 ? 18.312 11.195 22.516 1 89.94 230 ALA B CA 1
ATOM 6022 C C . ALA B 1 230 ? 17.469 12.367 23.016 1 89.94 230 ALA B C 1
ATOM 6024 O O . ALA B 1 230 ? 16.297 12.5 22.641 1 89.94 230 ALA B O 1
ATOM 6025 N N . LEU B 1 231 ? 18.141 13.25 23.781 1 91.56 231 LEU B N 1
ATOM 6026 C CA . LEU B 1 231 ? 17.484 14.453 24.297 1 91.56 231 LEU B CA 1
ATOM 6027 C C . LEU B 1 231 ? 17.734 15.641 23.375 1 91.56 231 LEU B C 1
ATOM 6029 O O . LEU B 1 231 ? 18.844 15.812 22.875 1 91.56 231 LEU B O 1
ATOM 6033 N N . ASP B 1 232 ? 16.688 16.391 23.188 1 91.75 232 ASP B N 1
ATOM 6034 C CA . ASP B 1 232 ? 16.828 17.609 22.406 1 91.75 232 ASP B CA 1
ATOM 6035 C C . ASP B 1 232 ? 15.805 18.656 22.828 1 91.75 232 ASP B C 1
ATOM 6037 O O . ASP B 1 232 ? 14.867 18.344 23.562 1 91.75 232 ASP B O 1
ATOM 6041 N N . MET B 1 233 ? 16.062 19.891 22.484 1 92.38 233 MET B N 1
ATOM 6042 C CA . MET B 1 233 ? 15.219 21.016 22.875 1 92.38 233 MET B CA 1
ATOM 6043 C C . MET B 1 233 ? 14.492 21.594 21.672 1 92.38 233 MET B C 1
ATOM 6045 O O . MET B 1 233 ? 15.117 21.922 20.656 1 92.38 233 MET B O 1
ATOM 6049 N N . LEU B 1 234 ? 13.219 21.609 21.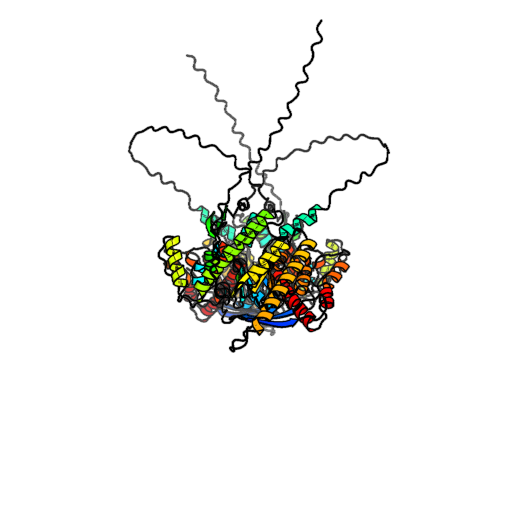797 1 94.69 234 LEU B N 1
ATOM 6050 C CA . LEU B 1 234 ? 12.414 22.312 20.812 1 94.69 234 LEU B CA 1
ATOM 6051 C C . LEU B 1 234 ? 12.094 23.734 21.266 1 94.69 234 LEU B C 1
ATOM 6053 O O . LEU B 1 234 ? 11.25 23.922 22.141 1 94.69 234 LEU B O 1
ATOM 6057 N N . THR B 1 235 ? 12.75 24.672 20.672 1 96.19 235 THR B N 1
ATOM 6058 C CA . THR B 1 235 ? 12.523 26.078 20.969 1 96.19 235 THR B CA 1
ATOM 6059 C C . THR B 1 235 ? 11.672 26.734 19.891 1 96.19 235 THR B C 1
ATOM 6061 O O . THR B 1 235 ? 11.5 26.156 18.812 1 96.19 235 THR B O 1
ATOM 6064 N N . PRO B 1 236 ? 11.078 27.859 20.219 1 97.62 236 PRO B N 1
ATOM 6065 C CA . PRO B 1 236 ? 10.367 28.578 19.156 1 97.62 236 PRO B CA 1
ATOM 6066 C C . PRO B 1 236 ? 11.234 28.812 17.922 1 97.62 236 PRO B C 1
ATOM 6068 O O . PRO B 1 236 ? 10.766 28.656 16.781 1 97.62 236 PRO B O 1
ATOM 6071 N N . GLU B 1 237 ? 12.531 29.141 18.078 1 97.69 237 GLU B N 1
ATOM 6072 C CA . GLU B 1 237 ? 13.453 29.359 16.984 1 97.69 237 GLU B CA 1
ATOM 6073 C C . GLU B 1 237 ? 13.695 28.078 16.188 1 97.69 237 GLU B C 1
ATOM 6075 O O . GLU B 1 237 ? 13.586 28.062 14.969 1 97.69 237 GLU B O 1
ATOM 6080 N N . SER B 1 238 ? 13.977 27 16.953 1 96.75 238 SER B N 1
ATOM 6081 C CA . SER B 1 238 ? 14.305 25.75 16.281 1 96.75 238 SER B CA 1
ATOM 6082 C C . SER B 1 238 ? 13.102 25.188 15.539 1 96.75 238 SER B C 1
ATOM 6084 O O . SER B 1 238 ? 13.258 24.516 14.516 1 96.75 238 SER B O 1
ATOM 6086 N N . SER B 1 239 ? 11.914 25.406 16.094 1 97.38 239 SER B N 1
ATOM 6087 C CA . SER B 1 239 ? 10.703 24.984 15.391 1 97.38 239 SER B CA 1
ATOM 6088 C C . SER B 1 239 ? 10.578 25.688 14.039 1 97.38 239 SER B C 1
ATOM 6090 O O . SER B 1 239 ? 10.312 25.031 13.023 1 97.38 239 SER B O 1
ATOM 6092 N N . ILE B 1 240 ? 10.789 27.016 14.016 1 98.06 240 ILE B N 1
ATOM 6093 C CA . ILE B 1 240 ? 10.727 27.781 12.773 1 98.06 240 ILE B CA 1
ATOM 6094 C C . ILE B 1 240 ? 11.844 27.344 11.836 1 98.06 240 ILE B C 1
ATOM 6096 O O . ILE B 1 240 ? 11.625 27.188 10.633 1 98.06 240 ILE B O 1
ATOM 6100 N N . GLN B 1 241 ? 13.023 27.125 12.383 1 98 241 GLN B N 1
ATOM 6101 C CA . GLN B 1 241 ? 14.172 26.672 11.602 1 98 241 GLN B CA 1
ATOM 6102 C C . GLN B 1 241 ? 13.875 25.328 10.93 1 98 241 GLN B C 1
ATOM 6104 O O . GLN B 1 241 ? 14.156 25.141 9.742 1 98 241 GLN B O 1
ATOM 6109 N N . ALA B 1 242 ? 13.312 24.438 11.688 1 97.44 242 ALA B N 1
ATOM 6110 C CA . ALA B 1 242 ? 12.977 23.125 11.156 1 97.44 242 ALA B CA 1
ATOM 6111 C C . ALA B 1 242 ? 11.953 23.234 10.031 1 97.44 242 ALA B C 1
ATOM 6113 O O . ALA B 1 242 ? 12.109 22.609 8.977 1 97.44 242 ALA B O 1
ATOM 6114 N N . GLN B 1 243 ? 10.914 23.969 10.289 1 98.19 243 GLN B N 1
ATOM 6115 C CA . GLN B 1 243 ? 9.875 24.125 9.281 1 98.19 243 GLN B CA 1
ATOM 6116 C C . GLN B 1 243 ? 10.43 24.797 8.023 1 98.19 243 GLN B C 1
ATOM 6118 O O . GLN B 1 243 ? 10.023 24.469 6.906 1 98.19 243 GLN B O 1
ATOM 6123 N N . TYR B 1 244 ? 11.391 25.719 8.18 1 97.62 244 TYR B N 1
ATOM 6124 C CA . TYR B 1 244 ? 12.07 26.328 7.043 1 97.62 244 TYR B CA 1
ATOM 6125 C C . TYR B 1 244 ? 12.828 25.281 6.238 1 97.62 244 TYR B C 1
ATOM 6127 O O . TYR B 1 244 ? 12.734 25.25 5.008 1 97.62 244 TYR B O 1
ATOM 6135 N N . LEU B 1 245 ? 13.562 24.469 6.938 1 97.5 245 LEU B N 1
ATOM 6136 C CA . LEU B 1 245 ? 14.359 23.438 6.281 1 97.5 245 LEU B CA 1
ATOM 6137 C C . LEU B 1 245 ? 13.461 22.438 5.559 1 97.5 245 LEU B C 1
ATOM 6139 O O . LEU B 1 245 ? 13.82 21.938 4.492 1 97.5 245 LEU B O 1
ATOM 6143 N N . LEU B 1 246 ? 12.312 22.141 6.117 1 97.69 246 LEU B N 1
ATOM 6144 C CA . LEU B 1 246 ? 11.359 21.234 5.48 1 97.69 246 LEU B CA 1
ATOM 6145 C C . LEU B 1 246 ? 10.773 21.859 4.219 1 97.69 246 LEU B C 1
ATOM 6147 O O . LEU B 1 246 ? 10.359 21.141 3.301 1 97.69 246 LEU B O 1
ATOM 6151 N N . GLY B 1 247 ? 10.68 23.141 4.188 1 96.88 247 GLY B N 1
ATOM 6152 C CA . GLY B 1 247 ? 10.258 23.875 3.006 1 96.88 247 GLY B CA 1
ATOM 6153 C C . GLY B 1 247 ? 8.758 23.891 2.818 1 96.88 247 GLY B C 1
ATOM 6154 O O . GLY B 1 247 ? 8.266 23.906 1.688 1 96.88 247 GLY B O 1
ATOM 6155 N N . SER B 1 248 ? 7.992 23.828 3.865 1 97.56 248 SER B N 1
ATOM 6156 C CA . SER B 1 248 ? 6.535 23.875 3.773 1 97.56 248 SER B CA 1
ATOM 6157 C C . SER B 1 248 ? 6.051 25.234 3.297 1 97.56 248 SER B C 1
ATOM 6159 O O . SER B 1 248 ? 6.805 26.203 3.316 1 97.56 248 SER B O 1
ATOM 6161 N N . ASP B 1 249 ? 4.828 25.312 2.803 1 98.25 249 ASP B N 1
ATOM 6162 C CA . ASP B 1 249 ? 4.238 26.578 2.389 1 98.25 249 ASP B CA 1
ATOM 6163 C C . ASP B 1 249 ? 3.74 27.375 3.594 1 98.25 249 ASP B C 1
ATOM 6165 O O . ASP B 1 249 ? 3.9 28.594 3.65 1 98.25 249 ASP B O 1
ATOM 6169 N N . PHE B 1 250 ? 3.193 26.641 4.508 1 98.56 250 PHE B N 1
ATOM 6170 C CA . PHE B 1 250 ? 2.688 27.25 5.73 1 98.56 250 PHE B CA 1
ATOM 6171 C C . PHE B 1 250 ? 3.395 26.688 6.957 1 98.56 250 PHE B C 1
ATOM 6173 O O . PHE B 1 250 ? 3.398 25.469 7.168 1 98.56 250 PHE B O 1
ATOM 6180 N N . ALA B 1 251 ? 3.992 27.547 7.727 1 98.06 251 ALA B N 1
ATOM 6181 C CA . ALA B 1 251 ? 4.555 27.188 9.023 1 98.06 251 ALA B CA 1
ATOM 6182 C C . ALA B 1 251 ? 3.648 27.641 10.164 1 98.06 251 ALA B C 1
ATOM 6184 O O . ALA B 1 251 ? 2.857 28.578 10 1 98.06 251 ALA B O 1
ATOM 6185 N N . VAL B 1 252 ? 3.723 27 11.234 1 98.06 252 VAL B N 1
ATOM 6186 C CA . VAL B 1 252 ? 2.896 27.297 12.391 1 98.06 252 VAL B CA 1
ATOM 6187 C C . VAL B 1 252 ? 3.789 27.562 13.602 1 98.06 252 VAL B C 1
ATOM 6189 O O . VAL B 1 252 ? 4.793 26.875 13.805 1 98.06 252 VAL B O 1
ATOM 6192 N N . VAL B 1 253 ? 3.445 28.469 14.406 1 97.94 253 VAL B N 1
ATOM 6193 C CA . VAL B 1 253 ? 4.23 28.844 15.578 1 97.94 253 VAL B CA 1
ATOM 6194 C C . VAL B 1 253 ? 4.172 27.719 16.609 1 97.94 253 VAL B C 1
ATOM 6196 O O . VAL B 1 253 ? 3.213 26.953 16.656 1 97.94 253 VAL B O 1
ATOM 6199 N N . LEU B 1 254 ? 5.234 27.672 17.406 1 96.75 254 LEU B N 1
ATOM 6200 C CA . LEU B 1 254 ? 5.277 26.719 18.516 1 96.75 254 LEU B CA 1
ATOM 6201 C C . LEU B 1 254 ? 4.414 27.203 19.672 1 96.75 254 LEU B C 1
ATOM 6203 O O . LEU B 1 254 ? 4.484 28.375 20.062 1 96.75 254 LEU B O 1
ATOM 6207 N N . ASP B 1 255 ? 3.598 26.328 20.125 1 94.62 255 ASP B N 1
ATOM 6208 C CA . ASP B 1 255 ? 2.736 26.625 21.266 1 94.62 255 ASP B CA 1
ATOM 6209 C C . ASP B 1 255 ? 2.777 25.5 22.297 1 94.62 255 ASP B C 1
ATOM 6211 O O . ASP B 1 255 ? 3.271 24.406 22.016 1 94.62 255 ASP B O 1
ATOM 6215 N N . GLU B 1 256 ? 2.381 25.875 23.438 1 89.38 256 GLU B N 1
ATOM 6216 C CA . GLU B 1 256 ? 2.131 24.859 24.453 1 89.38 256 GLU B CA 1
ATOM 6217 C C . GLU B 1 256 ? 0.659 24.453 24.484 1 89.38 256 GLU B C 1
ATOM 6219 O O . GLU B 1 256 ? -0.221 25.297 24.625 1 89.38 256 GLU B O 1
ATOM 6224 N N . CYS B 1 257 ? 0.498 23.188 24.203 1 84.19 257 CYS B N 1
ATOM 6225 C CA . CYS B 1 257 ? -0.854 22.656 24.297 1 84.19 257 CYS B CA 1
ATOM 6226 C C . CYS B 1 257 ? -1.11 22.062 25.688 1 84.19 257 CYS B C 1
ATOM 6228 O O . CYS B 1 257 ? -0.252 21.391 26.25 1 84.19 257 CYS B O 1
ATOM 6230 N N . THR B 1 258 ? -2.24 22.453 26.25 1 81.94 258 THR B N 1
ATOM 6231 C CA . THR B 1 258 ? -2.602 21.953 27.578 1 81.94 258 THR B CA 1
ATOM 6232 C C . THR B 1 258 ? -3.809 21.031 27.5 1 81.94 258 THR B C 1
ATOM 6234 O O . THR B 1 258 ? -4.676 21.203 26.641 1 81.94 258 THR B O 1
ATOM 6237 N N . PRO B 1 259 ? -3.844 20.062 28.422 1 77.94 259 PRO B N 1
ATOM 6238 C CA . PRO B 1 259 ? -5.039 19.219 28.469 1 77.94 259 PRO B CA 1
ATOM 6239 C C . PRO B 1 259 ? -6.258 19.953 29.031 1 77.94 259 PRO B C 1
ATOM 6241 O O . PRO B 1 259 ? -6.113 20.984 29.672 1 77.94 259 PRO B O 1
ATOM 6244 N N . TYR B 1 260 ? -7.418 19.375 28.797 1 70.06 260 TYR B N 1
ATOM 6245 C CA . TYR B 1 260 ? -8.656 20.062 29.172 1 70.06 260 TYR B CA 1
ATOM 6246 C C . TYR B 1 260 ? -8.805 20.109 30.688 1 70.06 260 TYR B C 1
ATOM 6248 O O . TYR B 1 260 ? -9.438 21.016 31.234 1 70.06 260 TYR B O 1
ATOM 6256 N N . HIS B 1 261 ? -8.266 19.156 31.406 1 77.38 261 HIS B N 1
ATOM 6257 C CA . HIS B 1 261 ? -8.531 19.047 32.844 1 77.38 261 HIS B CA 1
ATOM 6258 C C . HIS B 1 261 ? -7.539 19.875 33.656 1 77.38 261 HIS B C 1
ATOM 6260 O O . HIS B 1 261 ? -7.586 19.875 34.875 1 77.38 261 HIS B O 1
ATOM 6266 N N . ILE B 1 262 ? -6.766 20.562 33.062 1 79.25 262 ILE B N 1
ATOM 6267 C CA . ILE B 1 262 ? -5.758 21.359 33.75 1 79.25 262 ILE B CA 1
ATOM 6268 C C . ILE B 1 262 ? -6.402 22.609 34.344 1 79.25 262 ILE B C 1
ATOM 6270 O O . ILE B 1 262 ? -7.418 23.094 33.812 1 79.25 262 ILE B O 1
ATOM 6274 N N . GLU B 1 263 ? -5.848 23.141 35.344 1 89 263 GLU B N 1
ATOM 6275 C CA . GLU B 1 263 ? -6.355 24.312 36.062 1 89 263 GLU B CA 1
ATOM 6276 C C . GLU B 1 263 ? -6.297 25.562 35.188 1 89 263 GLU B C 1
ATOM 6278 O O . GLU B 1 263 ? -5.391 25.703 34.375 1 89 263 GLU B O 1
ATOM 6283 N N . ARG B 1 264 ? -7.211 26.422 35.469 1 92.88 264 ARG B N 1
ATOM 6284 C CA . ARG B 1 264 ? -7.309 27.672 34.719 1 92.88 264 ARG B CA 1
ATOM 6285 C C . ARG B 1 264 ? -6.012 28.484 34.812 1 92.88 264 ARG B C 1
ATOM 6287 O O . ARG B 1 264 ? -5.562 29.062 33.812 1 92.88 264 ARG B O 1
ATOM 6294 N N . GLU B 1 265 ? -5.438 28.5 36 1 94.81 265 GLU B N 1
ATOM 6295 C CA . GLU B 1 265 ? -4.227 29.281 36.219 1 94.81 265 GLU B CA 1
ATOM 6296 C C . GLU B 1 265 ? -3.082 28.781 35.344 1 94.81 265 GLU B C 1
ATOM 6298 O O . GLU B 1 265 ? -2.34 29.594 34.781 1 94.81 265 GLU B O 1
ATOM 6303 N N . TYR B 1 266 ? -2.992 27.578 35.344 1 92.5 266 TYR B N 1
ATOM 6304 C CA . TYR B 1 266 ? -1.936 27.047 34.5 1 92.5 266 TYR B CA 1
ATOM 6305 C C . TYR B 1 266 ? -2.229 27.312 33.031 1 92.5 266 TYR B C 1
ATOM 6307 O O . TYR B 1 266 ? -1.315 27.594 32.25 1 92.5 266 TYR B O 1
ATOM 6315 N N . THR B 1 267 ? -3.439 27.156 32.656 1 93.19 267 THR B N 1
ATOM 6316 C CA . THR B 1 267 ? -3.836 27.438 31.281 1 93.19 267 THR B CA 1
ATOM 6317 C C . THR B 1 267 ? -3.477 28.875 30.906 1 93.19 267 THR B C 1
ATOM 6319 O O . THR B 1 267 ? -2.998 29.125 29.797 1 93.19 267 THR B O 1
ATOM 6322 N N . GLU B 1 268 ? -3.738 29.734 31.781 1 96.06 268 GLU B N 1
ATOM 6323 C CA . GLU B 1 268 ? -3.41 31.125 31.547 1 96.06 268 GLU B CA 1
ATOM 6324 C C . GLU B 1 268 ? -1.904 31.328 31.406 1 96.06 268 GLU B C 1
ATOM 6326 O O . GLU B 1 268 ? -1.444 32.031 30.5 1 96.06 268 GLU B O 1
ATOM 6331 N N . ARG B 1 269 ? -1.145 30.734 32.281 1 95.56 269 ARG B N 1
ATOM 6332 C CA . ARG B 1 269 ? 0.31 30.828 32.219 1 95.56 269 ARG B CA 1
ATOM 6333 C C . ARG B 1 269 ? 0.836 30.266 30.906 1 95.56 269 ARG B C 1
ATOM 6335 O O . ARG B 1 269 ? 1.732 30.828 30.281 1 95.56 269 ARG B O 1
ATOM 6342 N N . SER B 1 270 ? 0.298 29.156 30.609 1 93.31 270 SER B N 1
ATOM 6343 C CA . SER B 1 270 ? 0.681 28.5 29.359 1 93.31 270 SER B CA 1
ATOM 6344 C C . SER B 1 270 ? 0.352 29.359 28.156 1 93.31 270 SER B C 1
ATOM 6346 O O . SER B 1 270 ? 1.138 29.453 27.203 1 93.31 270 SER B O 1
ATOM 6348 N N . MET B 1 271 ? -0.786 29.969 28.125 1 95.94 271 MET B N 1
ATOM 6349 C CA . MET B 1 271 ? -1.198 30.859 27.047 1 95.94 271 MET B CA 1
ATOM 6350 C C . MET B 1 271 ? -0.222 32.031 26.906 1 95.94 271 MET B C 1
ATOM 6352 O O . MET B 1 271 ? 0.229 32.312 25.797 1 95.94 271 MET B O 1
ATOM 6356 N N . HIS B 1 272 ? 0.106 32.625 28 1 97.44 272 HIS B N 1
ATOM 6357 C CA . HIS B 1 272 ? 1.025 33.75 27.969 1 97.44 272 HIS B CA 1
ATOM 6358 C C . HIS B 1 272 ? 2.414 33.344 27.516 1 97.44 272 HIS B C 1
ATOM 6360 O O . HIS B 1 272 ? 3.09 34.062 26.797 1 97.44 272 HIS B O 1
ATOM 6366 N N . ARG B 1 273 ? 2.848 32.219 28 1 96.25 273 ARG B N 1
ATOM 6367 C CA . ARG B 1 273 ? 4.121 31.688 27.516 1 96.25 273 ARG B CA 1
ATOM 6368 C C . ARG B 1 273 ? 4.094 31.484 26.016 1 96.25 273 ARG B C 1
ATOM 6370 O O . ARG B 1 273 ? 5.047 31.844 25.312 1 96.25 273 ARG B O 1
ATOM 6377 N N . SER B 1 274 ? 3.027 30.906 25.547 1 96.31 274 SER B N 1
ATOM 6378 C CA . SER B 1 274 ? 2.883 30.719 24.109 1 96.31 274 SER B CA 1
ATOM 6379 C C . SER B 1 274 ? 2.965 32.031 23.359 1 96.31 274 SER B C 1
ATOM 6381 O O . SER B 1 274 ? 3.596 32.125 22.297 1 96.31 274 SER B O 1
ATOM 6383 N N . HIS B 1 275 ? 2.314 33.062 23.891 1 97.81 275 HIS B N 1
ATOM 6384 C CA . HIS B 1 275 ? 2.367 34.375 23.266 1 97.81 275 HIS B CA 1
ATOM 6385 C C . HIS B 1 275 ? 3.803 34.875 23.156 1 97.81 275 HIS B C 1
ATOM 6387 O O . HIS B 1 275 ? 4.191 35.438 22.125 1 97.81 275 HIS B O 1
ATOM 6393 N N . ARG B 1 276 ? 4.562 34.688 24.234 1 98 276 ARG B N 1
ATOM 6394 C CA . ARG B 1 276 ? 5.969 35.094 24.188 1 98 276 ARG B CA 1
ATOM 6395 C C . ARG B 1 276 ? 6.742 34.25 23.188 1 98 276 ARG B C 1
ATOM 6397 O O . ARG B 1 276 ? 7.625 34.75 22.484 1 98 276 ARG B O 1
ATOM 6404 N N . TRP B 1 277 ? 6.445 33 23.125 1 97.94 277 TRP B N 1
ATOM 6405 C CA . TRP B 1 277 ? 7.051 32.125 22.141 1 97.94 277 TRP B CA 1
ATOM 6406 C C . TRP B 1 277 ? 6.715 32.562 20.719 1 97.94 277 TRP B C 1
ATOM 6408 O O . TRP B 1 277 ? 7.535 32.438 19.812 1 97.94 277 TRP B O 1
ATOM 6418 N N . TYR B 1 278 ? 5.488 33.156 20.5 1 98 278 TYR B N 1
ATOM 6419 C CA . TYR B 1 278 ? 5.074 33.594 19.172 1 98 278 TYR B CA 1
ATOM 6420 C C . TYR B 1 278 ? 5.965 34.75 18.703 1 98 278 TYR B C 1
ATOM 6422 O O . TYR B 1 278 ? 6.328 34.812 17.516 1 98 278 TYR B O 1
ATOM 6430 N N . ILE B 1 279 ? 6.258 35.562 19.594 1 97.62 279 ILE B N 1
ATOM 6431 C CA . ILE B 1 279 ? 7.129 36.688 19.266 1 97.62 279 ILE B CA 1
ATOM 6432 C C . ILE B 1 279 ? 8.5 36.188 18.828 1 97.62 279 ILE B C 1
ATOM 6434 O O . ILE B 1 279 ? 9.062 36.625 17.828 1 97.62 279 ILE B O 1
ATOM 6438 N N . ARG B 1 280 ? 9.023 35.219 19.562 1 98.06 280 ARG B N 1
ATOM 6439 C CA . ARG B 1 280 ? 10.297 34.594 19.219 1 98.06 280 ARG B CA 1
ATOM 6440 C C . ARG B 1 280 ? 10.219 33.906 17.875 1 98.06 280 ARG B C 1
ATOM 6442 O O . ARG B 1 280 ? 11.164 33.938 17.078 1 98.06 280 ARG B O 1
ATOM 6449 N N . CYS B 1 281 ? 9.117 33.219 17.625 1 98.06 281 CYS B N 1
ATOM 6450 C CA . CYS B 1 281 ? 8.891 32.625 16.328 1 98.06 281 CYS B CA 1
ATOM 6451 C C . CYS B 1 281 ? 8.891 33.656 15.211 1 98.06 281 CYS B C 1
ATOM 6453 O O . CYS B 1 281 ? 9.508 33.469 14.164 1 98.06 281 CYS B O 1
ATOM 6455 N N . LEU B 1 282 ? 8.188 34.75 15.406 1 97.56 282 LEU B N 1
ATOM 6456 C CA . LEU B 1 282 ? 8.078 35.812 14.422 1 97.56 282 LEU B CA 1
ATOM 6457 C C . LEU B 1 282 ? 9.445 36.406 14.094 1 97.56 282 LEU B C 1
ATOM 6459 O O . LEU B 1 282 ? 9.758 36.688 12.93 1 97.56 282 LEU B O 1
ATOM 6463 N N . LEU B 1 283 ? 10.227 36.594 15.094 1 97.56 283 LEU B N 1
ATOM 6464 C CA . LEU B 1 283 ? 11.562 37.156 14.898 1 97.56 283 LEU B CA 1
ATOM 6465 C C . LEU B 1 283 ? 12.438 36.188 14.094 1 97.56 283 LEU B C 1
ATOM 6467 O O . LEU B 1 283 ? 13.148 36.625 13.18 1 97.56 283 LEU B O 1
ATOM 6471 N N . GLU B 1 284 ? 12.383 34.969 14.445 1 97.5 284 GLU B N 1
ATOM 6472 C CA . GLU B 1 284 ? 13.148 33.969 13.688 1 97.5 284 GLU B CA 1
ATOM 6473 C C . GLU B 1 284 ? 12.641 33.875 12.25 1 97.5 284 GLU B C 1
ATOM 6475 O O . GLU B 1 284 ? 13.422 33.719 11.32 1 97.5 284 GLU B O 1
ATOM 6480 N N . PHE B 1 285 ? 11.375 33.906 12.086 1 97.25 285 PHE B N 1
ATOM 6481 C CA . PHE B 1 285 ? 10.766 33.875 10.758 1 97.25 285 PHE B CA 1
ATOM 6482 C C . PHE B 1 285 ? 11.227 35.031 9.914 1 97.25 285 PHE B C 1
ATOM 6484 O O . PHE B 1 285 ? 11.547 34.875 8.734 1 97.25 285 PHE B O 1
ATOM 6491 N N . LYS B 1 286 ? 11.156 36.188 10.484 1 95.44 286 LYS B N 1
ATOM 6492 C CA . LYS B 1 286 ? 11.648 37.375 9.797 1 95.44 286 LYS B CA 1
ATOM 6493 C C . LYS B 1 286 ? 13.094 37.188 9.344 1 95.44 286 LYS B C 1
ATOM 6495 O O . LYS B 1 286 ? 13.445 37.531 8.219 1 95.44 286 LYS B O 1
ATOM 6500 N N . LYS B 1 287 ? 13.875 36.688 10.242 1 95.5 287 LYS B N 1
ATOM 6501 C CA . LYS B 1 287 ? 15.266 36.375 9.906 1 95.5 287 LYS B CA 1
ATOM 6502 C C . LYS B 1 287 ? 15.344 35.438 8.711 1 95.5 287 LYS B C 1
ATOM 6504 O O . LYS B 1 287 ? 16.125 35.656 7.785 1 95.5 287 LYS B O 1
ATOM 6509 N N . ALA B 1 288 ? 14.586 34.469 8.719 1 95.5 288 ALA B N 1
ATOM 6510 C CA . ALA B 1 288 ? 14.562 33.438 7.664 1 95.5 288 ALA B CA 1
ATOM 6511 C C . ALA B 1 288 ? 14.18 34.062 6.32 1 95.5 288 ALA B C 1
ATOM 6513 O O . ALA B 1 288 ? 14.703 33.656 5.277 1 95.5 288 ALA B O 1
ATOM 6514 N N . MET B 1 289 ? 13.289 34.969 6.316 1 93.31 289 MET B N 1
ATOM 6515 C CA . MET B 1 289 ? 12.742 35.562 5.082 1 93.31 289 MET B CA 1
ATOM 6516 C C . MET B 1 289 ? 13.633 36.656 4.551 1 93.31 289 MET B C 1
ATOM 6518 O O . MET B 1 289 ? 13.578 37 3.367 1 93.31 289 MET B O 1
ATOM 6522 N N . THR B 1 290 ? 14.477 37.188 5.375 1 92.12 290 THR B N 1
ATOM 6523 C CA . THR B 1 290 ? 15.203 38.375 4.953 1 92.12 290 THR B CA 1
ATOM 6524 C C . THR B 1 290 ? 16.688 38.094 4.809 1 92.12 290 THR B C 1
ATOM 6526 O O . THR B 1 290 ? 17.391 38.781 4.059 1 92.12 290 THR B O 1
ATOM 6529 N N . MET B 1 291 ? 17.156 37.188 5.535 1 92.69 291 MET B N 1
ATOM 6530 C CA . MET B 1 291 ? 18.578 36.875 5.484 1 92.69 291 MET B CA 1
ATOM 6531 C C . MET B 1 291 ? 18.922 36.125 4.199 1 92.69 291 MET B C 1
ATOM 6533 O O . MET B 1 291 ? 18.344 35.062 3.902 1 92.69 291 MET B O 1
ATOM 6537 N N . PRO B 1 292 ? 19.969 36.688 3.502 1 90 292 PRO B N 1
ATOM 6538 C CA . PRO B 1 292 ? 20.422 35.938 2.34 1 90 292 PRO B CA 1
ATOM 6539 C C . PRO B 1 292 ? 21.062 34.594 2.727 1 90 292 PRO B C 1
ATOM 6541 O O . PRO B 1 292 ? 21.828 34.531 3.693 1 90 292 PRO B O 1
ATOM 6544 N N . ASN B 1 293 ? 20.781 33.594 2.145 1 89.31 293 ASN B N 1
ATOM 6545 C CA . ASN B 1 293 ? 21.312 32.25 2.371 1 89.31 293 ASN B CA 1
ATOM 6546 C C . ASN B 1 293 ? 21.094 31.812 3.812 1 89.31 293 ASN B C 1
ATOM 6548 O O . ASN B 1 293 ? 22.047 31.406 4.488 1 89.31 293 ASN B O 1
ATOM 6552 N N . TYR B 1 294 ? 20 31.984 4.32 1 95.5 294 TYR B N 1
ATOM 6553 C CA . TYR B 1 294 ? 19.594 31.594 5.668 1 95.5 294 TYR B CA 1
ATOM 6554 C C . TYR B 1 294 ? 19.969 30.156 5.957 1 95.5 294 TYR B C 1
ATOM 6556 O O . TYR B 1 294 ? 20.328 29.812 7.086 1 95.5 294 TYR B O 1
ATOM 6564 N N . HIS B 1 295 ? 20.031 29.312 4.953 1 93.5 295 HIS B N 1
ATOM 6565 C CA . HIS B 1 295 ? 20.344 27.906 5.176 1 93.5 295 HIS B CA 1
ATOM 6566 C C . HIS B 1 295 ? 21.828 27.734 5.535 1 93.5 295 HIS B C 1
ATOM 6568 O O . HIS B 1 295 ? 22.188 26.797 6.262 1 93.5 295 HIS B O 1
ATOM 6574 N N . SER B 1 296 ? 22.734 28.578 5.027 1 94.38 296 SER B N 1
ATOM 6575 C CA . SER B 1 296 ? 24.125 28.531 5.43 1 94.38 296 SER B CA 1
ATOM 6576 C C . SER B 1 296 ? 24.297 28.828 6.914 1 94.38 296 SER B C 1
ATOM 6578 O O . SER B 1 296 ? 25.109 28.219 7.594 1 94.38 296 SER B O 1
ATOM 6580 N N . TYR B 1 297 ? 23.547 29.828 7.289 1 95.88 297 TYR B N 1
ATOM 6581 C CA . TYR B 1 297 ? 23.5 30.156 8.711 1 95.88 297 TYR B CA 1
ATOM 6582 C C . TYR B 1 297 ? 23.062 28.953 9.539 1 95.88 297 TYR B C 1
ATOM 6584 O O . TYR B 1 297 ? 23.672 28.625 10.555 1 95.88 297 TYR B O 1
ATOM 6592 N N . LEU B 1 298 ? 22.016 28.297 9.117 1 97.31 298 LEU B N 1
ATOM 6593 C CA . LEU B 1 298 ? 21.516 27.125 9.82 1 97.31 298 LEU B CA 1
ATOM 6594 C C . LEU B 1 298 ? 22.547 26 9.812 1 97.31 298 LEU B C 1
ATOM 6596 O O . LEU B 1 298 ? 22.672 25.266 10.797 1 97.31 298 LEU B O 1
ATOM 6600 N N . ASN B 1 299 ? 23.188 25.812 8.703 1 97.44 299 ASN B N 1
ATOM 6601 C CA . ASN B 1 299 ? 24.25 24.797 8.617 1 97.44 299 ASN B CA 1
ATOM 6602 C C . ASN B 1 299 ? 25.344 25.047 9.664 1 97.44 299 ASN B C 1
ATOM 6604 O O . ASN B 1 299 ? 25.812 24.109 10.297 1 97.44 299 ASN B O 1
ATOM 6608 N N . GLN B 1 300 ? 25.703 26.297 9.828 1 96.62 300 GLN B N 1
ATOM 6609 C CA . GLN B 1 300 ? 26.703 26.656 10.836 1 96.62 300 GLN B CA 1
ATOM 6610 C C . GLN B 1 300 ? 26.188 26.359 12.242 1 96.62 300 GLN B C 1
ATOM 6612 O O . GLN B 1 300 ? 26.938 25.844 13.078 1 96.62 300 GLN B O 1
ATOM 6617 N N . LEU B 1 301 ? 24.969 26.719 12.5 1 96.38 301 LEU B N 1
ATOM 6618 C CA . LEU B 1 301 ? 24.359 26.422 13.797 1 96.38 301 LEU B CA 1
ATOM 6619 C C . LEU B 1 301 ? 24.375 24.922 14.062 1 96.38 301 LEU B C 1
ATOM 6621 O O . LEU B 1 301 ? 24.656 24.484 15.188 1 96.38 301 LEU B O 1
ATOM 6625 N N . HIS B 1 302 ? 24.047 24.172 13.047 1 95.38 302 HIS B N 1
ATOM 6626 C CA . HIS B 1 302 ? 24.047 22.719 13.148 1 95.38 302 HIS B CA 1
ATOM 6627 C C . HIS B 1 302 ? 25.438 22.188 13.477 1 95.38 302 HIS B C 1
ATOM 6629 O O . HIS B 1 302 ? 25.594 21.344 14.375 1 95.38 302 HIS B O 1
ATOM 6635 N N . ASN B 1 303 ? 26.406 22.609 12.734 1 96.69 303 ASN B N 1
ATOM 6636 C CA . ASN B 1 303 ? 27.781 22.188 12.938 1 96.69 303 ASN B CA 1
ATOM 6637 C C . ASN B 1 303 ? 28.266 22.5 14.359 1 96.69 303 ASN B C 1
ATOM 6639 O O . ASN B 1 303 ? 28.938 21.672 14.984 1 96.69 303 ASN B O 1
ATOM 6643 N N . LYS B 1 304 ? 27.938 23.609 14.812 1 95.62 304 LYS B N 1
ATOM 6644 C CA . LYS B 1 304 ? 28.297 24 16.172 1 95.62 304 LYS B CA 1
ATOM 6645 C C . LYS B 1 304 ? 27.609 23.141 17.203 1 95.62 304 LYS B C 1
ATOM 6647 O O . LYS B 1 304 ? 28.234 22.656 18.156 1 95.62 304 LYS B O 1
ATOM 6652 N N . LYS B 1 305 ? 26.344 22.969 17.047 1 92.19 305 LYS B N 1
ATOM 6653 C CA . LYS B 1 305 ? 25.531 22.219 18 1 92.19 305 LYS B CA 1
ATOM 6654 C C . LYS B 1 305 ? 26 20.766 18.109 1 92.19 305 LYS B C 1
ATOM 6656 O O . LYS B 1 305 ? 26.078 20.203 19.203 1 92.19 305 LYS B O 1
ATOM 6661 N N . TYR B 1 306 ? 26.266 20.203 16.984 1 90.44 306 TYR B N 1
ATOM 6662 C CA . TYR B 1 306 ? 26.547 18.766 16.969 1 90.44 306 TYR B CA 1
ATOM 6663 C C . TYR B 1 306 ? 28.047 18.5 16.828 1 90.44 306 TYR B C 1
ATOM 6665 O O . TYR B 1 306 ? 28.469 17.344 16.719 1 90.44 306 TYR B O 1
ATOM 6673 N N . LYS B 1 307 ? 28.844 19.453 16.734 1 94.5 307 LYS B N 1
ATOM 6674 C CA . LYS B 1 307 ? 30.297 19.375 16.656 1 94.5 307 LYS B CA 1
ATOM 6675 C C . LYS B 1 307 ? 30.734 18.562 15.438 1 94.5 307 LYS B C 1
ATOM 6677 O O . LYS B 1 307 ? 31.531 17.625 15.555 1 94.5 307 LYS B O 1
ATOM 6682 N N . VAL B 1 308 ? 30.156 18.953 14.352 1 93.88 308 VAL B N 1
ATOM 6683 C CA . VAL B 1 308 ? 30.5 18.344 13.07 1 93.88 308 VAL B CA 1
ATOM 6684 C C . VAL B 1 308 ? 30.906 19.422 12.078 1 93.88 308 VAL B C 1
ATOM 6686 O O . VAL B 1 308 ? 30.906 20.609 12.398 1 93.88 308 VAL B O 1
ATOM 6689 N N . GLN B 1 309 ? 31.516 18.984 10.914 1 94.69 309 GLN B N 1
ATOM 6690 C CA . GLN B 1 309 ? 31.891 19.906 9.836 1 94.69 309 GLN B CA 1
ATOM 6691 C C . GLN B 1 309 ? 31.297 19.453 8.5 1 94.69 309 GLN B C 1
ATOM 6693 O O . GLN B 1 309 ? 32.031 19.141 7.566 1 94.69 309 GLN B O 1
ATOM 6698 N N . GLN B 1 310 ? 30.016 19.578 8.492 1 93.69 310 GLN B N 1
ATOM 6699 C CA . GLN B 1 310 ? 29.297 19.172 7.285 1 93.69 310 GLN B CA 1
ATOM 6700 C C . GLN B 1 310 ? 28.953 20.375 6.418 1 93.69 310 GLN B C 1
ATOM 6702 O O . GLN B 1 310 ? 28.672 21.469 6.938 1 93.69 310 GLN B O 1
ATOM 6707 N N . LYS B 1 311 ? 29.062 20.156 5.133 1 95.44 311 LYS B N 1
ATOM 6708 C CA . LYS B 1 311 ? 28.578 21.156 4.188 1 95.44 311 LYS B CA 1
ATOM 6709 C C . LYS B 1 311 ? 27.297 20.688 3.5 1 95.44 311 LYS B C 1
ATOM 6711 O O . LYS B 1 311 ? 27.312 19.734 2.721 1 95.44 311 LYS B O 1
ATOM 6716 N N . TRP B 1 312 ? 26.203 21.438 3.842 1 95.25 312 TRP B N 1
ATOM 6717 C CA . TRP B 1 312 ? 24.922 21.078 3.254 1 95.25 312 TRP B CA 1
ATOM 6718 C C . TRP B 1 312 ? 24.828 21.547 1.803 1 95.25 312 TRP B C 1
ATOM 6720 O O . TRP B 1 312 ? 25.516 22.5 1.408 1 95.25 312 TRP B O 1
ATOM 6730 N N . ARG B 1 313 ? 24.016 20.828 1.031 1 92.25 313 ARG B N 1
ATOM 6731 C CA . ARG B 1 313 ? 23.703 21.281 -0.319 1 92.25 313 ARG B CA 1
ATOM 6732 C C . ARG B 1 313 ? 22.953 22.609 -0.288 1 92.25 313 ARG B C 1
ATOM 6734 O O . ARG B 1 313 ? 22.062 22.797 0.536 1 92.25 313 ARG B O 1
ATOM 6741 N N . GLU B 1 314 ? 23.359 23.453 -1.147 1 87.94 314 GLU B N 1
ATOM 6742 C CA . GLU B 1 314 ? 22.703 24.766 -1.198 1 87.94 314 GLU B CA 1
ATOM 6743 C C . GLU B 1 314 ? 21.422 24.703 -2.025 1 87.94 314 GLU B C 1
ATOM 6745 O O . GLU B 1 314 ? 21.344 23.953 -2.998 1 87.94 314 GLU B O 1
ATOM 6750 N N . ARG B 1 315 ? 20.484 25.531 -1.515 1 88.62 315 ARG B N 1
ATOM 6751 C CA . ARG B 1 315 ? 19.219 25.641 -2.215 1 88.62 315 ARG B CA 1
ATOM 6752 C C . ARG B 1 315 ? 18.719 27.078 -2.246 1 88.62 315 ARG B C 1
ATOM 6754 O O . ARG B 1 315 ? 19.219 27.922 -1.492 1 88.62 315 ARG B O 1
ATOM 6761 N N . GLU B 1 316 ? 17.812 27.281 -3.152 1 85.44 316 GLU B N 1
ATOM 6762 C CA . GLU B 1 316 ? 17.141 28.578 -3.148 1 85.44 316 GLU B CA 1
ATOM 6763 C C . GLU B 1 316 ? 16.328 28.781 -1.879 1 85.44 316 GLU B C 1
ATOM 6765 O O . GLU B 1 316 ? 15.875 27.812 -1.265 1 85.44 316 GLU B O 1
ATOM 6770 N N . ALA B 1 317 ? 16.156 30.031 -1.586 1 86.75 317 ALA B N 1
ATOM 6771 C CA . ALA B 1 317 ? 15.406 30.375 -0.382 1 86.75 317 ALA B CA 1
ATOM 6772 C C . ALA B 1 317 ? 13.945 29.969 -0.52 1 86.75 317 ALA B C 1
ATOM 6774 O O . ALA B 1 317 ? 13.359 30.078 -1.599 1 86.75 317 ALA B O 1
ATOM 6775 N N . ASN B 1 318 ? 13.391 29.562 0.57 1 87.44 318 ASN B N 1
ATOM 6776 C CA . ASN B 1 318 ? 11.992 29.172 0.616 1 87.44 318 ASN B CA 1
ATOM 6777 C C . ASN B 1 318 ? 11.07 30.359 0.848 1 87.44 318 ASN B C 1
ATOM 6779 O O . ASN B 1 318 ? 11.461 31.328 1.504 1 87.44 318 ASN B O 1
ATOM 6783 N N . LYS B 1 319 ? 9.969 30.328 0.214 1 92.56 319 LYS B N 1
ATOM 6784 C CA . LYS B 1 319 ? 8.883 31.234 0.562 1 92.56 319 LYS B CA 1
ATOM 6785 C C . LYS B 1 319 ? 7.844 30.547 1.442 1 92.56 319 LYS B C 1
ATOM 6787 O O . LYS B 1 319 ? 7.387 29.453 1.121 1 92.56 319 LYS B O 1
ATOM 6792 N N . GLN B 1 320 ? 7.562 31.188 2.555 1 97.06 320 GLN B N 1
ATOM 6793 C CA . GLN B 1 320 ? 6.621 30.594 3.494 1 97.06 320 GLN B CA 1
ATOM 6794 C C . GLN B 1 320 ? 5.699 31.641 4.094 1 97.06 320 GLN B C 1
ATOM 6796 O O . GLN B 1 320 ? 5.992 32.844 4.023 1 97.06 320 GLN B O 1
ATOM 6801 N N . ALA B 1 321 ? 4.594 31.234 4.562 1 98.06 321 ALA B N 1
ATOM 6802 C CA . ALA B 1 321 ? 3.686 32.062 5.359 1 98.06 321 ALA B CA 1
ATOM 6803 C C . ALA B 1 321 ? 3.502 31.469 6.758 1 98.06 321 ALA B C 1
ATOM 6805 O O . ALA B 1 321 ? 3.576 30.25 6.941 1 98.06 321 ALA B O 1
ATOM 6806 N N . LEU B 1 322 ? 3.281 32.312 7.723 1 98 322 LEU B N 1
ATOM 6807 C CA . LEU B 1 322 ? 3.283 31.906 9.125 1 98 322 LEU B CA 1
ATOM 6808 C C . LEU B 1 322 ? 1.887 32 9.727 1 98 322 LEU B C 1
ATOM 6810 O O . LEU B 1 322 ? 1.19 33 9.508 1 98 322 LEU B O 1
ATOM 6814 N N . TYR B 1 323 ? 1.496 30.953 10.414 1 98.06 323 TYR B N 1
ATOM 6815 C CA . TYR B 1 323 ? 0.219 30.922 11.125 1 98.06 323 TYR B CA 1
ATOM 6816 C C . TYR B 1 323 ? 0.423 31.062 12.625 1 98.06 323 TYR B C 1
ATOM 6818 O O . TYR B 1 323 ? 1.356 30.5 13.188 1 98.06 323 TYR B O 1
ATOM 6826 N N . GLY B 1 324 ? -0.458 31.875 13.266 1 97.5 324 GLY B N 1
ATOM 6827 C CA . GLY B 1 324 ? -0.533 31.953 14.711 1 97.5 324 GLY B CA 1
ATOM 6828 C C . GLY B 1 324 ? -1.622 31.062 15.297 1 97.5 324 GLY B C 1
ATOM 6829 O O . GLY B 1 324 ? -2.598 30.75 14.625 1 97.5 324 GLY B O 1
ATOM 6830 N N . ILE B 1 325 ? -1.494 30.688 16.547 1 97.12 325 ILE B N 1
ATOM 6831 C CA . ILE B 1 325 ? -2.445 29.766 17.172 1 97.12 325 ILE B CA 1
ATOM 6832 C C . ILE B 1 325 ? -3.154 30.469 18.328 1 97.12 325 ILE B C 1
ATOM 6834 O O . ILE B 1 325 ? -2.508 30.969 19.25 1 97.12 325 ILE B O 1
ATOM 6838 N N . ILE B 1 326 ? -4.422 30.484 18.297 1 97.12 326 ILE B N 1
ATOM 6839 C CA . ILE B 1 326 ? -5.23 31 19.391 1 97.12 326 ILE B CA 1
ATOM 6840 C C . ILE B 1 326 ? -5.422 29.922 20.453 1 97.12 326 ILE B C 1
ATOM 6842 O O . ILE B 1 326 ? -5.957 28.859 20.172 1 97.12 326 ILE B O 1
ATOM 6846 N N . GLN B 1 327 ? -4.969 30.219 21.625 1 93.69 327 GLN B N 1
ATOM 6847 C CA . GLN B 1 327 ? -5.09 29.344 22.781 1 93.69 327 GLN B CA 1
ATOM 6848 C C . GLN B 1 327 ? -6.066 29.906 23.812 1 93.69 327 GLN B C 1
ATOM 6850 O O . GLN B 1 327 ? -6.785 30.859 23.531 1 93.69 327 GLN B O 1
ATOM 6855 N N . GLY B 1 328 ? -6.199 29.156 24.938 1 93.69 328 GLY B N 1
ATOM 6856 C CA . GLY B 1 328 ? -7.031 29.672 26.016 1 93.69 328 GLY B CA 1
ATOM 6857 C C . GLY B 1 328 ? -7.922 28.625 26.656 1 93.69 328 GLY B C 1
ATOM 6858 O O . GLY B 1 328 ? -8.719 28.922 27.531 1 93.69 328 GLY B O 1
ATOM 6859 N N . GLY B 1 329 ? -7.73 27.344 26.172 1 91.06 329 GLY B N 1
ATOM 6860 C CA . GLY B 1 329 ? -8.516 26.25 26.734 1 91.06 329 GLY B CA 1
ATOM 6861 C C . GLY B 1 329 ? -10.008 26.453 26.594 1 91.06 329 GLY B C 1
ATOM 6862 O O . GLY B 1 329 ? -10.484 26.875 25.531 1 91.06 329 GLY B O 1
ATOM 6863 N N . ILE B 1 330 ? -10.711 26.109 27.672 1 92.44 330 ILE B N 1
ATOM 6864 C CA . ILE B 1 330 ? -12.164 26.188 27.625 1 92.44 330 ILE B CA 1
ATOM 6865 C C . ILE B 1 330 ? -12.633 27.516 28.188 1 92.44 330 ILE B C 1
ATOM 6867 O O . ILE B 1 330 ? -13.836 27.766 28.297 1 92.44 330 ILE B O 1
ATOM 6871 N N . TYR B 1 331 ? -11.789 28.422 28.5 1 94.38 331 TYR B N 1
ATOM 6872 C CA . TYR B 1 331 ? -12.109 29.656 29.203 1 94.38 331 TYR B CA 1
ATOM 6873 C C . TYR B 1 331 ? -12.297 30.812 28.203 1 94.38 331 TYR B C 1
ATOM 6875 O O . TYR B 1 331 ? -11.344 31.219 27.547 1 94.38 331 TYR B O 1
ATOM 6883 N N . THR B 1 332 ? -13.398 31.438 28.234 1 95.69 332 THR B N 1
ATOM 6884 C CA . THR B 1 332 ? -13.797 32.469 27.281 1 95.69 332 THR B CA 1
ATOM 6885 C C . THR B 1 332 ? -12.906 33.688 27.406 1 95.69 332 THR B C 1
ATOM 6887 O O . THR B 1 332 ? -12.508 34.281 26.406 1 95.69 332 THR B O 1
ATOM 6890 N N . ASP B 1 333 ? -12.641 34.062 28.578 1 97.12 333 ASP B N 1
ATOM 6891 C CA . ASP B 1 333 ? -11.836 35.25 28.781 1 97.12 333 ASP B CA 1
ATOM 6892 C C . ASP B 1 333 ? -10.406 35.062 28.297 1 97.12 333 ASP B C 1
ATOM 6894 O O . ASP B 1 333 ? -9.797 35.969 27.75 1 97.12 333 ASP B O 1
ATOM 6898 N N . LEU B 1 334 ? -9.875 33.906 28.516 1 96.94 334 LEU B N 1
ATOM 6899 C CA . LEU B 1 334 ? -8.531 33.625 28.031 1 96.94 334 LEU B CA 1
ATOM 6900 C C . LEU B 1 334 ? -8.516 33.562 26.5 1 96.94 334 LEU B C 1
ATOM 6902 O O . LEU B 1 334 ? -7.555 34 25.875 1 96.94 334 LEU B O 1
ATOM 6906 N N . ARG B 1 335 ? -9.555 33 25.906 1 97.25 335 ARG B N 1
ATOM 6907 C CA . ARG B 1 335 ? -9.688 33 24.453 1 97.25 335 ARG B CA 1
ATOM 6908 C C . ARG B 1 335 ? -9.734 34.406 23.891 1 97.25 335 ARG B C 1
ATOM 6910 O O . ARG B 1 335 ? -9.141 34.688 22.844 1 97.25 335 ARG B O 1
ATOM 6917 N N . LEU B 1 336 ? -10.5 35.219 24.562 1 97.69 336 LEU B N 1
ATOM 6918 C CA . LEU B 1 336 ? -10.57 36.625 24.156 1 97.69 336 LEU B CA 1
ATOM 6919 C C . LEU B 1 336 ? -9.188 37.281 24.188 1 97.69 336 LEU B C 1
ATOM 6921 O O . LEU B 1 336 ? -8.789 37.938 23.219 1 97.69 336 LEU B O 1
ATOM 6925 N N . LYS B 1 337 ? -8.5 37.094 25.266 1 97.44 337 LYS B N 1
ATOM 6926 C CA . LYS B 1 337 ? -7.16 37.656 25.406 1 97.44 337 LYS B CA 1
ATOM 6927 C C . LYS B 1 337 ? -6.234 37.156 24.312 1 97.44 337 LYS B C 1
ATOM 6929 O O . LYS B 1 337 ? -5.465 37.938 23.734 1 97.44 337 LYS B O 1
ATOM 6934 N N . SER B 1 338 ? -6.273 35.875 24.125 1 97.62 338 SER B N 1
ATOM 6935 C CA . SER B 1 338 ? -5.43 35.281 23.094 1 97.62 338 SER B CA 1
ATOM 6936 C C . SER B 1 338 ? -5.777 35.844 21.703 1 97.62 338 SER B C 1
ATOM 6938 O O . SER B 1 338 ? -4.887 36.125 20.906 1 97.62 338 SER B O 1
ATOM 6940 N N . CYS B 1 339 ? -7.039 36 21.391 1 96.94 339 CYS B N 1
ATOM 6941 C CA . CYS B 1 339 ? -7.477 36.562 20.109 1 96.94 339 CYS B CA 1
ATOM 6942 C C . CYS B 1 339 ? -6.938 37.969 19.922 1 96.94 339 CYS B C 1
ATOM 6944 O O . CYS B 1 339 ? -6.492 38.312 18.828 1 96.94 339 CYS B O 1
ATOM 6946 N N . GLN B 1 340 ? -7.008 38.688 20.938 1 96.06 340 GLN B N 1
ATOM 6947 C CA . GLN B 1 340 ? -6.539 40.094 20.891 1 96.06 340 GLN B CA 1
ATOM 6948 C C . GLN B 1 340 ? -5.051 40.156 20.547 1 96.06 340 GLN B C 1
ATOM 6950 O O . GLN B 1 340 ? -4.609 41.031 19.828 1 96.06 340 GLN B O 1
ATOM 6955 N N . VAL B 1 341 ? -4.367 39.219 21.047 1 96.25 341 VAL B N 1
ATOM 6956 C CA . VAL B 1 341 ? -2.928 39.188 20.797 1 96.25 341 VAL B CA 1
ATOM 6957 C C . VAL B 1 341 ? -2.656 38.625 19.406 1 96.25 341 VAL B C 1
ATOM 6959 O O . VAL B 1 341 ? -2.029 39.281 18.578 1 96.25 341 VAL B O 1
ATOM 6962 N N . VAL B 1 342 ? -3.164 37.469 19.125 1 96.88 342 VAL B N 1
ATOM 6963 C CA . VAL B 1 342 ? -2.797 36.688 17.953 1 96.88 342 VAL B CA 1
ATOM 6964 C C . VAL B 1 342 ? -3.334 37.375 16.688 1 96.88 342 VAL B C 1
ATOM 6966 O O . VAL B 1 342 ? -2.656 37.406 15.664 1 96.88 342 VAL B O 1
ATOM 6969 N N . CYS B 1 343 ? -4.512 37.906 16.719 1 94.88 343 CYS B N 1
ATOM 6970 C CA . CYS B 1 343 ? -5.125 38.531 15.555 1 94.88 343 CYS B CA 1
ATOM 6971 C C . CYS B 1 343 ? -4.367 39.812 15.164 1 94.88 343 CYS B C 1
ATOM 6973 O O . CYS B 1 343 ? -4.41 40.219 14.008 1 94.88 343 CYS B O 1
ATOM 6975 N N . ASN B 1 344 ? -3.707 40.344 16.047 1 92.69 344 ASN B N 1
ATOM 6976 C CA . ASN B 1 344 ? -3.062 41.625 15.805 1 92.69 344 ASN B CA 1
ATOM 6977 C C . ASN B 1 344 ? -1.561 41.469 15.586 1 92.69 344 ASN B C 1
ATOM 6979 O O . ASN B 1 344 ? -0.836 42.469 15.477 1 92.69 344 ASN B O 1
ATOM 6983 N N . LEU B 1 345 ? -1.041 40.344 15.633 1 94.06 345 LEU B N 1
ATOM 6984 C CA . LEU B 1 345 ? 0.319 40.031 15.203 1 94.06 345 LEU B CA 1
ATOM 6985 C C . LEU B 1 345 ? 0.364 39.75 13.703 1 94.06 345 LEU B C 1
ATOM 6987 O O . LEU B 1 345 ? -0.654 39.406 13.102 1 94.06 345 LEU B O 1
ATOM 6991 N N . PRO B 1 346 ? 1.48 39.969 13.055 1 94.75 346 PRO B N 1
ATOM 6992 C CA . PRO B 1 346 ? 1.533 39.906 11.594 1 94.75 346 PRO B CA 1
ATOM 6993 C C . PRO B 1 346 ? 1.549 38.469 11.062 1 94.75 346 PRO B C 1
ATOM 6995 O O . PRO B 1 346 ? 2.363 38.125 10.195 1 94.75 346 PRO B O 1
ATOM 6998 N N . PHE B 1 347 ? 0.637 37.719 11.5 1 96.75 347 PHE B N 1
ATOM 6999 C CA . PHE B 1 347 ? 0.465 36.375 10.961 1 96.75 347 PHE B CA 1
ATOM 7000 C C . PHE B 1 347 ? -0.33 36.406 9.656 1 96.75 347 PHE B C 1
ATOM 7002 O O . PHE B 1 347 ? -1.181 37.281 9.469 1 96.75 347 PHE B O 1
ATOM 7009 N N . PHE B 1 348 ? -0.026 35.469 8.727 1 96.81 348 PHE B N 1
ATOM 7010 C CA . PHE B 1 348 ? -0.791 35.281 7.5 1 96.81 348 PHE B CA 1
ATOM 7011 C C . PHE B 1 348 ? -2.174 34.719 7.793 1 96.81 348 PHE B C 1
ATOM 7013 O O . PHE B 1 348 ? -3.172 35.188 7.23 1 96.81 348 PHE B O 1
ATOM 7020 N N . GLY B 1 349 ? -2.146 33.719 8.633 1 97.5 349 GLY B N 1
ATOM 7021 C CA . GLY B 1 349 ? -3.377 33.031 9.008 1 97.5 349 GLY B CA 1
ATOM 7022 C C . GLY B 1 349 ? -3.465 32.75 10.5 1 97.5 349 GLY B C 1
ATOM 7023 O O . GLY B 1 349 ? -2.512 33 11.242 1 97.5 349 GLY B O 1
ATOM 7024 N N . LEU B 1 350 ? -4.641 32.25 10.891 1 98 350 LEU B N 1
ATOM 7025 C CA . LEU B 1 350 ? -4.91 31.953 12.297 1 98 350 LEU B CA 1
ATOM 7026 C C . LEU B 1 350 ? -5.289 30.484 12.484 1 98 350 LEU B C 1
ATOM 7028 O O . LEU B 1 350 ? -5.996 29.922 11.648 1 98 350 LEU B O 1
ATOM 7032 N N . CYS B 1 351 ? -4.777 29.922 13.531 1 97.31 351 CYS B N 1
ATOM 7033 C CA . CYS B 1 351 ? -5.207 28.594 13.953 1 97.31 351 CYS B CA 1
ATOM 7034 C C . CYS B 1 351 ? -5.977 28.672 15.266 1 97.31 351 CYS B C 1
ATOM 7036 O O . CYS B 1 351 ? -5.715 29.531 16.109 1 97.31 351 CYS B O 1
ATOM 7038 N N . ILE B 1 352 ? -6.926 27.859 15.352 1 95.94 352 ILE B N 1
ATOM 7039 C CA . ILE B 1 352 ? -7.586 27.609 16.625 1 95.94 352 ILE B CA 1
ATOM 7040 C C . ILE B 1 352 ? -7.121 26.266 17.203 1 95.94 352 ILE B C 1
ATOM 7042 O O . ILE B 1 352 ? -7.352 25.219 16.594 1 95.94 352 ILE B O 1
ATOM 7046 N N . GLY B 1 353 ? -6.449 26.359 18.266 1 89.81 353 GLY B N 1
ATOM 7047 C CA . GLY B 1 353 ? -5.887 25.141 18.797 1 89.81 353 GLY B CA 1
ATOM 7048 C C . GLY B 1 353 ? -6.074 25 20.297 1 89.81 353 GLY B C 1
ATOM 7049 O O . GLY B 1 353 ? -6.875 25.719 20.906 1 89.81 353 GLY B O 1
ATOM 7050 N N . GLY B 1 354 ? -5.312 24.031 20.875 1 81.19 354 GLY B N 1
ATOM 7051 C CA . GLY B 1 354 ? -5.41 23.734 22.281 1 81.19 354 GLY B CA 1
ATOM 7052 C C . GLY B 1 354 ? -6.598 22.844 22.625 1 81.19 354 GLY B C 1
ATOM 7053 O O . GLY B 1 354 ? -7.172 22.203 21.75 1 81.19 354 GLY B O 1
ATOM 7054 N N . CYS B 1 355 ? -6.852 22.875 23.797 1 80.12 355 CYS B N 1
ATOM 7055 C CA . CYS B 1 355 ? -7.98 22.078 24.281 1 80.12 355 CYS B CA 1
ATOM 7056 C C . CYS B 1 355 ? -9.305 22.719 23.875 1 80.12 355 CYS B C 1
ATOM 7058 O O . CYS B 1 355 ? -9.492 23.922 24.062 1 80.12 355 CYS B O 1
ATOM 7060 N N . LEU B 1 356 ? -10.109 21.938 23.297 1 82.75 356 LEU B N 1
ATOM 7061 C CA . LEU B 1 356 ? -11.391 22.469 22.828 1 82.75 356 LEU B CA 1
ATOM 7062 C C . LEU B 1 356 ? -12.539 21.953 23.703 1 82.75 356 LEU B C 1
ATOM 7064 O O . LEU B 1 356 ? -13.703 22.266 23.438 1 82.75 356 LEU B O 1
ATOM 7068 N N . GLY B 1 357 ? -12.188 21.156 24.703 1 84.38 357 GLY B N 1
ATOM 7069 C CA . GLY B 1 357 ? -13.227 20.75 25.641 1 84.38 357 GLY B CA 1
ATOM 7070 C C . GLY B 1 357 ? -13.281 19.25 25.844 1 84.38 357 GLY B C 1
ATOM 7071 O O . GLY B 1 357 ? -12.516 18.5 25.234 1 84.38 357 GLY B O 1
ATOM 7072 N N . LYS B 1 358 ? -14.172 18.844 26.75 1 82.06 358 LYS B N 1
ATOM 7073 C CA . LYS B 1 358 ? -14.297 17.438 27.125 1 82.06 358 LYS B CA 1
ATOM 7074 C C . LYS B 1 358 ? -15.312 16.719 26.25 1 82.06 358 LYS B C 1
ATOM 7076 O O . LYS B 1 358 ? -15.352 15.492 26.219 1 82.06 358 LYS B O 1
ATOM 7081 N N . ASP B 1 359 ? -16.188 17.469 25.656 1 87 359 ASP B N 1
ATOM 7082 C CA . ASP B 1 359 ? -17.219 16.891 24.812 1 87 359 ASP B CA 1
ATOM 7083 C C . ASP B 1 359 ? -17.562 17.828 23.656 1 87 359 ASP B C 1
ATOM 7085 O O . ASP B 1 359 ? -16.984 18.906 23.531 1 87 359 ASP B O 1
ATOM 7089 N N . LYS B 1 360 ? -18.484 17.422 22.828 1 90.5 360 LYS B N 1
ATOM 7090 C CA . LYS B 1 360 ? -18.812 18.156 21.625 1 90.5 360 LYS B CA 1
ATOM 7091 C C . LYS B 1 360 ? -19.469 19.5 21.953 1 90.5 360 LYS B C 1
ATOM 7093 O O . LYS B 1 360 ? -19.188 20.516 21.297 1 90.5 360 LYS B O 1
ATOM 7098 N N . GLN B 1 361 ? -20.281 19.469 22.922 1 92.94 361 GLN B N 1
ATOM 7099 C CA . GLN B 1 361 ? -20.984 20.688 23.281 1 92.94 361 GLN B CA 1
ATOM 7100 C C . GLN B 1 361 ? -19.984 21.781 23.719 1 92.94 361 GLN B C 1
ATOM 7102 O O . GLN B 1 361 ? -20.109 22.922 23.297 1 92.94 361 GLN B O 1
ATOM 7107 N N . MET B 1 362 ? -19.109 21.406 24.547 1 92.06 362 MET B N 1
ATOM 7108 C CA . MET B 1 362 ? -18.094 22.344 25 1 92.06 362 MET B CA 1
ATOM 7109 C C . MET B 1 362 ? -17.219 22.797 23.828 1 92.06 362 MET B C 1
ATOM 7111 O O . MET B 1 362 ? -16.875 23.969 23.734 1 92.06 362 MET B O 1
ATOM 7115 N N . MET B 1 363 ? -16.844 21.891 23 1 94 363 MET B N 1
ATOM 7116 C CA . MET B 1 363 ? -16.031 22.219 21.828 1 94 363 MET B CA 1
ATOM 7117 C C . MET B 1 363 ? -16.734 23.266 20.953 1 94 363 MET B C 1
ATOM 7119 O O . MET B 1 363 ? -16.125 24.25 20.562 1 94 363 MET B O 1
ATOM 7123 N N . TYR B 1 364 ? -18.016 23.047 20.719 1 96.56 364 TYR B N 1
ATOM 7124 C CA . TYR B 1 364 ? -18.797 23.969 19.891 1 96.56 364 TYR B CA 1
ATOM 7125 C C . TYR B 1 364 ? -18.844 25.359 20.5 1 96.56 364 TYR B C 1
ATOM 7127 O O . TYR B 1 364 ? -18.703 26.359 19.812 1 96.56 364 TYR B O 1
ATOM 7135 N N . SER B 1 365 ? -19.016 25.328 21.781 1 96 365 SER B N 1
ATOM 7136 C CA . SER B 1 365 ? -19.078 26.609 22.5 1 96 365 SER B CA 1
ATOM 7137 C C . SER B 1 365 ? -17.766 27.375 22.375 1 96 365 SER B C 1
ATOM 7139 O O . SER B 1 365 ? -17.75 28.578 22.125 1 96 365 SER B O 1
ATOM 7141 N N . VAL B 1 366 ? -16.703 26.688 22.625 1 95.38 366 VAL B N 1
ATOM 7142 C CA . VAL B 1 366 ? -15.375 27.297 22.562 1 95.38 366 VAL B CA 1
ATOM 7143 C C . VAL B 1 366 ? -15.117 27.828 21.156 1 95.38 366 VAL B C 1
ATOM 7145 O O . VAL B 1 366 ? -14.641 28.953 20.984 1 95.38 366 VAL B O 1
ATOM 7148 N N . ILE B 1 367 ? -15.438 27.047 20.125 1 97.06 367 ILE B N 1
ATOM 7149 C CA . ILE B 1 367 ? -15.211 27.438 18.734 1 97.06 367 ILE B CA 1
ATOM 7150 C C . ILE B 1 367 ? -16.062 28.656 18.391 1 97.06 367 ILE B C 1
ATOM 7152 O O . ILE B 1 367 ? -15.562 29.625 17.812 1 97.06 367 ILE B O 1
ATOM 7156 N N . GLU B 1 368 ? -17.297 28.594 18.797 1 97 368 GLU B N 1
ATOM 7157 C CA . GLU B 1 368 ? -18.234 29.672 18.516 1 97 368 GLU B CA 1
ATOM 7158 C C . GLU B 1 368 ? -17.75 30.984 19.125 1 97 368 GLU B C 1
ATOM 7160 O O . GLU B 1 368 ? -17.703 32.031 18.438 1 97 368 GLU B O 1
ATOM 7165 N N . ARG B 1 369 ? -17.375 30.984 20.344 1 96.94 369 ARG B N 1
ATOM 7166 C CA . ARG B 1 369 ? -16.922 32.188 21.031 1 96.94 369 ARG B CA 1
ATOM 7167 C C . ARG B 1 369 ? -15.617 32.688 20.438 1 96.94 369 ARG B C 1
ATOM 7169 O O . ARG B 1 369 ? -15.445 33.906 20.234 1 96.94 369 ARG B O 1
ATOM 7176 N N . THR B 1 370 ? -14.734 31.781 20.234 1 97.62 370 THR B N 1
ATOM 7177 C CA . THR B 1 370 ? -13.445 32.156 19.672 1 97.62 370 THR B CA 1
ATOM 7178 C C . THR B 1 370 ? -13.625 32.844 18.312 1 97.62 370 THR B C 1
ATOM 7180 O O . THR B 1 370 ? -13.039 33.875 18.047 1 97.62 370 THR B O 1
ATOM 7183 N N . MET B 1 371 ? -14.477 32.281 17.469 1 97.31 371 MET B N 1
ATOM 7184 C CA . MET B 1 371 ? -14.688 32.812 16.125 1 97.31 371 MET B CA 1
ATOM 7185 C C . MET B 1 371 ? -15.406 34.156 16.188 1 97.31 371 MET B C 1
ATOM 7187 O O . MET B 1 371 ? -15.18 35.031 15.336 1 97.31 371 MET B O 1
ATOM 7191 N N . ARG B 1 372 ? -16.25 34.344 17.172 1 96 372 ARG B N 1
ATOM 7192 C CA . ARG B 1 372 ? -16.844 35.656 17.391 1 96 372 ARG B CA 1
ATOM 7193 C C . ARG B 1 372 ? -15.781 36.719 17.656 1 96 372 ARG B C 1
ATOM 7195 O O . ARG B 1 372 ? -15.844 37.812 17.109 1 96 372 ARG B O 1
ATOM 7202 N N . PHE B 1 373 ? -14.852 36.344 18.5 1 97.06 373 PHE B N 1
ATOM 7203 C CA . PHE B 1 373 ? -13.773 37.281 18.828 1 97.06 373 PHE B CA 1
ATOM 7204 C C . PHE B 1 373 ? -12.898 37.562 17.594 1 97.06 373 PHE B C 1
ATOM 7206 O O . PHE B 1 373 ? -12.477 38.688 17.375 1 97.06 373 PHE B O 1
ATOM 7213 N N . VAL B 1 374 ? -12.617 36.5 16.812 1 96.25 374 VAL B N 1
ATOM 7214 C CA . VAL B 1 374 ? -11.812 36.656 15.609 1 96.25 374 VAL B CA 1
ATOM 7215 C C . VAL B 1 374 ? -12.477 37.625 14.641 1 96.25 374 VAL B C 1
ATOM 7217 O O . VAL B 1 374 ? -11.812 38.5 14.078 1 96.25 374 VAL B O 1
ATOM 7220 N N . ARG B 1 375 ? -13.781 37.5 14.445 1 93.12 375 ARG B N 1
ATOM 7221 C CA . ARG B 1 375 ? -14.523 38.375 13.555 1 93.12 375 ARG B CA 1
ATOM 7222 C C . ARG B 1 375 ? -14.516 39.812 14.078 1 93.12 375 ARG B C 1
ATOM 7224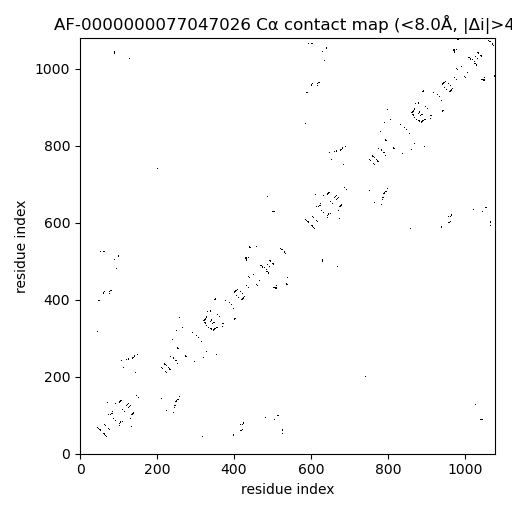 O O . ARG B 1 375 ? -14.375 40.75 13.305 1 93.12 375 ARG B O 1
ATOM 7231 N N . ARG B 1 376 ? -14.609 39.969 15.336 1 91.94 376 ARG B N 1
ATOM 7232 C CA . ARG B 1 376 ? -14.609 41.281 15.945 1 91.94 376 ARG B CA 1
ATOM 7233 C C . ARG B 1 376 ? -13.266 41.969 15.734 1 91.94 376 ARG B C 1
ATOM 7235 O O . ARG B 1 376 ? -13.227 43.156 15.375 1 91.94 376 ARG B O 1
ATOM 7242 N N . GLU B 1 377 ? -12.273 41.25 16.031 1 89.5 377 GLU B N 1
ATOM 7243 C CA . GLU B 1 377 ? -10.93 41.781 15.844 1 89.5 377 GLU B CA 1
ATOM 7244 C C . GLU B 1 377 ? -10.672 42.125 14.383 1 89.5 377 GLU B C 1
ATOM 7246 O O . GLU B 1 377 ? -9.984 43.094 14.07 1 89.5 377 GLU B O 1
ATOM 7251 N N . GLY B 1 378 ? -11.188 41.344 13.5 1 84.56 378 GLY B N 1
ATOM 7252 C CA . GLY B 1 378 ? -11.047 41.594 12.078 1 84.56 378 GLY B CA 1
ATOM 7253 C C . GLY B 1 378 ? -11.742 42.875 11.625 1 84.56 378 GLY B C 1
ATOM 7254 O O . GLY B 1 378 ? -11.227 43.594 10.781 1 84.56 378 GLY B O 1
ATOM 7255 N N . GLN B 1 379 ? -12.883 43.156 12.156 1 77.44 379 GLN B N 1
ATOM 7256 C CA . GLN B 1 379 ? -13.648 44.344 11.836 1 77.44 379 GLN B CA 1
ATOM 7257 C C . GLN B 1 379 ? -12.969 45.594 12.391 1 77.44 379 GLN B C 1
ATOM 7259 O O . GLN B 1 379 ? -12.938 46.656 11.727 1 77.44 379 GLN B O 1
ATOM 7264 N N . ALA B 1 380 ? -12.43 45.469 13.477 1 72.81 380 ALA B N 1
ATOM 7265 C CA . ALA B 1 380 ? -11.742 46.594 14.109 1 72.81 380 ALA B CA 1
ATOM 7266 C C . ALA B 1 380 ? -10.523 47.031 13.297 1 72.81 380 ALA B C 1
ATOM 7268 O O . ALA B 1 380 ? -10.242 48.219 13.156 1 72.81 380 ALA B O 1
ATOM 7269 N N . ASN B 1 381 ? -9.961 46.125 12.797 1 68.75 381 ASN B N 1
ATOM 7270 C CA . ASN B 1 381 ? -8.758 46.375 12.008 1 68.75 381 ASN B CA 1
ATOM 7271 C C . ASN B 1 381 ? -9.102 46.969 10.648 1 68.75 381 ASN B C 1
ATOM 7273 O O . ASN B 1 381 ? -8.289 47.719 10.062 1 68.75 381 ASN B O 1
ATOM 7277 N N . ARG B 1 382 ? -10.242 46.719 10 1 62.25 382 ARG B N 1
ATOM 7278 C CA . ARG B 1 382 ? -10.703 47.281 8.734 1 62.25 382 ARG B CA 1
ATOM 7279 C C . ARG B 1 382 ? -11.102 48.75 8.914 1 62.25 382 ARG B C 1
ATOM 7281 O O . ARG B 1 382 ? -10.883 49.562 8.016 1 62.25 382 ARG B O 1
ATOM 7288 N N . GLY B 1 383 ? -11.797 49.031 10.031 1 51.84 383 GLY B N 1
ATOM 7289 C CA . GLY B 1 383 ? -12.219 50.406 10.297 1 51.84 383 GLY B CA 1
ATOM 7290 C C . GLY B 1 383 ? -11.055 51.344 10.492 1 51.84 383 GLY B C 1
ATOM 7291 O O . GLY B 1 383 ? -11.117 52.5 10.062 1 51.84 383 GLY B O 1
ATOM 7292 N N . ASN B 1 384 ? -10.023 50.938 11.094 1 49.03 384 ASN B N 1
ATOM 7293 C CA . ASN B 1 384 ? -8.883 51.812 11.359 1 49.03 384 ASN B CA 1
ATOM 7294 C C . ASN B 1 384 ? -8.062 52.031 10.094 1 49.03 384 ASN B C 1
ATOM 7296 O O . ASN B 1 384 ? -7.34 53.031 10 1 49.03 384 ASN B O 1
ATOM 7300 N N . SER B 1 385 ? -8.18 51.125 9.195 1 46.66 385 SER B N 1
ATOM 7301 C CA . SER B 1 385 ? -7.395 51.281 7.977 1 46.66 385 SER B CA 1
ATOM 7302 C C . SER B 1 385 ? -8.023 52.312 7.043 1 46.66 385 SER B C 1
ATOM 7304 O O . SER B 1 385 ? -7.434 52.656 6.02 1 46.66 385 SER B O 1
ATOM 7306 N N . SER B 1 386 ? -9.289 52.625 7.176 1 39.94 386 SER B N 1
ATOM 7307 C CA . SER B 1 386 ? -9.883 53.594 6.266 1 39.94 386 SER B CA 1
ATOM 7308 C C . SER B 1 386 ? -9.266 54.969 6.461 1 39.94 386 SER B C 1
ATOM 7310 O O . SER B 1 386 ? -9.438 55.875 5.617 1 39.94 386 SER B O 1
ATOM 7312 N N . SER B 1 387 ? -8.898 55.406 7.699 1 36.75 387 SER B N 1
ATOM 7313 C CA . SER B 1 387 ? -8.484 56.812 7.773 1 36.75 387 SER B CA 1
ATOM 7314 C C . SER B 1 387 ? -7.152 57.031 7.059 1 36.75 387 SER B C 1
ATOM 7316 O O . SER B 1 387 ? -6.762 58.156 6.797 1 36.75 387 SER B O 1
ATOM 7318 N N . ALA B 1 388 ? -6.074 56.281 7.336 1 40.69 388 ALA B N 1
ATOM 7319 C CA . ALA B 1 388 ? -4.812 56.688 6.715 1 40.69 388 ALA B CA 1
ATOM 7320 C C . ALA B 1 388 ? -4.816 56.375 5.223 1 40.69 388 ALA B C 1
ATOM 7322 O O . ALA B 1 388 ? -4.188 55.406 4.785 1 40.69 388 ALA B O 1
ATOM 7323 N N . SER B 1 389 ? -5.957 56.5 4.543 1 35.78 389 SER B N 1
ATOM 7324 C CA . SER B 1 389 ? -5.938 56.188 3.121 1 35.78 389 SER B CA 1
ATOM 7325 C C . SER B 1 389 ? -5.016 57.125 2.346 1 35.78 389 SER B C 1
ATOM 7327 O O . SER B 1 389 ? -5.125 57.219 1.124 1 35.78 389 SER B O 1
ATOM 7329 N N . SER B 1 390 ? -4.488 58.188 2.969 1 33.06 390 SER B N 1
ATOM 7330 C CA . SER B 1 390 ? -3.949 58.875 1.799 1 33.06 390 SER B CA 1
ATOM 7331 C C . SER B 1 390 ? -3.162 57.906 0.909 1 33.06 390 SER B C 1
ATOM 7333 O O . SER B 1 390 ? -3.137 58.062 -0.313 1 33.06 390 SER B O 1
ATOM 7335 N N . SER B 1 391 ? -1.887 57.656 1.387 1 31.92 391 SER B N 1
ATOM 7336 C CA . SER B 1 391 ? -1.018 56.969 0.423 1 31.92 391 SER B CA 1
ATOM 7337 C C . SER B 1 391 ? -1.584 55.625 0.016 1 31.92 391 SER B C 1
ATOM 7339 O O . SER B 1 391 ? -2.396 55.031 0.739 1 31.92 391 SER B O 1
ATOM 7341 N N . GLY B 1 392 ? -1.493 55.188 -1.284 1 33.09 392 GLY B N 1
ATOM 7342 C CA . GLY B 1 392 ? -1.945 54.156 -2.197 1 33.09 392 GLY B CA 1
ATOM 7343 C C . GLY B 1 392 ? -2.064 52.781 -1.542 1 33.09 392 GLY B C 1
ATOM 7344 O O . GLY B 1 392 ? -2.332 51.781 -2.215 1 33.09 392 GLY B O 1
ATOM 7345 N N . SER B 1 393 ? -1.126 52.594 -0.584 1 33.31 393 SER B N 1
ATOM 7346 C CA . SER B 1 393 ? -1.151 51.156 -0.28 1 33.31 393 SER B CA 1
ATOM 7347 C C . SER B 1 393 ? -2.439 50.781 0.437 1 33.31 393 SER B C 1
ATOM 7349 O O . SER B 1 393 ? -2.801 51.375 1.448 1 33.31 393 SER B O 1
ATOM 7351 N N . THR B 1 394 ? -3.596 50.594 -0.297 1 33.72 394 THR B N 1
ATOM 7352 C CA . THR B 1 394 ? -4.844 50.031 0.197 1 33.72 394 THR B CA 1
ATOM 7353 C C . THR B 1 394 ? -4.602 49.219 1.452 1 33.72 394 THR B C 1
ATOM 7355 O O . THR B 1 394 ? -3.744 48.312 1.46 1 33.72 394 THR B O 1
ATOM 7358 N N . PRO B 1 395 ? -4.809 49.781 2.582 1 36.94 395 PRO B N 1
ATOM 7359 C CA . PRO B 1 395 ? -4.777 48.875 3.734 1 36.94 395 PRO B CA 1
ATOM 7360 C C . PRO B 1 395 ? -5.438 47.531 3.447 1 36.94 395 PRO B C 1
ATOM 7362 O O . PRO B 1 395 ? -6.621 47.469 3.104 1 36.94 395 PRO B O 1
ATOM 7365 N N . ILE B 1 396 ? -5.02 46.719 2.66 1 37.69 396 ILE B N 1
ATOM 7366 C CA . ILE B 1 396 ? -5.551 45.344 2.514 1 37.69 396 ILE B CA 1
ATOM 7367 C C . ILE B 1 396 ? -5.938 44.812 3.883 1 37.69 396 ILE B C 1
ATOM 7369 O O . ILE B 1 396 ? -5.07 44.438 4.672 1 37.69 396 ILE B O 1
ATOM 7373 N N . SER B 1 397 ? -6.629 45.5 4.758 1 47.38 397 SER B N 1
ATOM 7374 C CA . SER B 1 397 ? -7.215 44.812 5.91 1 47.38 397 SER B CA 1
ATOM 7375 C C . SER B 1 397 ? -7.578 43.375 5.574 1 47.38 397 SER B C 1
ATOM 7377 O O . SER B 1 397 ? -8.633 43.094 5 1 47.38 397 SER B O 1
ATOM 7379 N N . ARG B 1 398 ? -6.727 42.5 5.062 1 58.12 398 ARG B N 1
ATOM 7380 C CA . ARG B 1 398 ? -6.848 41.219 4.336 1 58.12 398 ARG B CA 1
ATOM 7381 C C . ARG B 1 398 ? -7.324 40.125 5.258 1 58.12 398 ARG B C 1
ATOM 7383 O O . ARG B 1 398 ? -6.793 39.938 6.355 1 58.12 398 ARG B O 1
ATOM 7390 N N . ALA B 1 399 ? -8.602 39.688 5.191 1 83.62 399 ALA B N 1
ATOM 7391 C CA . ALA B 1 399 ? -9.117 38.5 5.816 1 83.62 399 ALA B CA 1
ATOM 7392 C C . ALA B 1 399 ? -8.023 37.438 5.949 1 83.62 399 ALA B C 1
ATOM 7394 O O . ALA B 1 399 ? -7.168 37.312 5.074 1 83.62 399 ALA B O 1
ATOM 7395 N N . LYS B 1 400 ? -7.871 37.062 7.262 1 95 400 LYS B N 1
ATOM 7396 C CA . LYS B 1 400 ? -6.949 35.938 7.504 1 95 400 LYS B CA 1
ATOM 7397 C C . LYS B 1 400 ? -7.672 34.594 7.449 1 95 400 LYS B C 1
ATOM 7399 O O . LYS B 1 400 ? -8.773 34.469 7.98 1 95 400 LYS B O 1
ATOM 7404 N N . PRO B 1 401 ? -7.062 33.688 6.699 1 98 401 PRO B N 1
ATOM 7405 C CA . PRO B 1 401 ? -7.668 32.375 6.762 1 98 401 PRO B CA 1
ATOM 7406 C C . PRO B 1 401 ? -7.59 31.75 8.156 1 98 401 PRO B C 1
ATOM 7408 O O . PRO B 1 401 ? -6.609 31.953 8.875 1 98 401 PRO B O 1
ATOM 7411 N N . VAL B 1 402 ? -8.594 31.016 8.516 1 98.44 402 VAL B N 1
ATOM 7412 C CA . VAL B 1 402 ? -8.664 30.391 9.836 1 98.44 402 VAL B CA 1
ATOM 7413 C C . VAL B 1 402 ? -8.617 28.875 9.695 1 98.44 402 VAL B C 1
ATOM 7415 O O . VAL B 1 402 ? -9.383 28.297 8.93 1 98.44 402 VAL B O 1
ATOM 7418 N N . HIS B 1 403 ? -7.734 28.25 10.375 1 98.31 403 HIS B N 1
ATOM 7419 C CA . HIS B 1 403 ? -7.543 26.797 10.398 1 98.31 403 HIS B CA 1
ATOM 7420 C C . HIS B 1 403 ? -7.918 26.219 11.75 1 98.31 403 HIS B C 1
ATOM 7422 O O . HIS B 1 403 ? -7.453 26.703 12.789 1 98.31 403 HIS B O 1
ATOM 7428 N N . LEU B 1 404 ? -8.773 25.219 11.742 1 97.31 404 LEU B N 1
ATOM 7429 C CA . LEU B 1 404 ? -9.117 24.516 12.969 1 97.31 404 LEU B CA 1
ATOM 7430 C C . LEU B 1 404 ? -8.289 23.234 13.109 1 97.31 404 LEU B C 1
ATOM 7432 O O . LEU B 1 404 ? -8.414 22.312 12.305 1 97.31 404 LEU B O 1
ATOM 7436 N N . LEU B 1 405 ? -7.543 23.156 14.156 1 93.31 405 LEU B N 1
ATOM 7437 C CA . LEU B 1 405 ? -6.582 22.062 14.328 1 93.31 405 LEU B CA 1
ATOM 7438 C C . LEU B 1 405 ? -7.262 20.828 14.898 1 93.31 405 LEU B C 1
ATOM 7440 O O . LEU B 1 405 ? -7.93 20.906 15.93 1 93.31 405 LEU B O 1
ATOM 7444 N N . GLY B 1 406 ? -7.125 19.688 14.188 1 90.38 406 GLY B N 1
ATOM 7445 C CA . GLY B 1 406 ? -7.371 18.375 14.766 1 90.38 406 GLY B CA 1
ATOM 7446 C C . GLY B 1 406 ? -8.828 17.953 14.688 1 90.38 406 GLY B C 1
ATOM 7447 O O . GLY B 1 406 ? -9.258 17.047 15.414 1 90.38 406 GLY B O 1
ATOM 7448 N N . ILE B 1 407 ? -9.602 18.578 13.984 1 89.38 407 ILE B N 1
ATOM 7449 C CA . ILE B 1 407 ? -11.016 18.234 13.883 1 89.38 407 ILE B CA 1
ATOM 7450 C C . ILE B 1 407 ? -11.312 17.688 12.492 1 89.38 407 ILE B C 1
ATOM 7452 O O . ILE B 1 407 ? -10.969 18.312 11.484 1 89.38 407 ILE B O 1
ATOM 7456 N N . GLY B 1 408 ? -11.977 16.5 12.531 1 90.69 408 GLY B N 1
ATOM 7457 C CA . GLY B 1 408 ? -12.18 15.898 11.219 1 90.69 408 GLY B CA 1
ATOM 7458 C C . GLY B 1 408 ? -13.492 15.141 11.117 1 90.69 408 GLY B C 1
ATOM 7459 O O . GLY B 1 408 ? -13.836 14.633 10.047 1 90.69 408 GLY B O 1
ATOM 7460 N N . GLN B 1 409 ? -14.305 15.078 12.18 1 93.31 409 GLN B N 1
ATOM 7461 C CA . GLN B 1 409 ? -15.617 14.461 12.047 1 93.31 409 GLN B CA 1
ATOM 7462 C C . GLN B 1 409 ? -16.547 15.32 11.18 1 93.31 409 GLN B C 1
ATOM 7464 O O . GLN B 1 409 ? -16.516 16.547 11.266 1 93.31 409 GLN B O 1
ATOM 7469 N N . ILE B 1 410 ? -17.375 14.695 10.445 1 96.81 410 ILE B N 1
ATOM 7470 C CA . ILE B 1 410 ? -18.125 15.367 9.391 1 96.81 410 ILE B CA 1
ATOM 7471 C C . ILE B 1 410 ? -19.047 16.422 10.008 1 96.81 410 ILE B C 1
ATOM 7473 O O . ILE B 1 410 ? -19.109 17.547 9.523 1 96.81 410 ILE B O 1
ATOM 7477 N N . ARG B 1 411 ? -19.75 16.078 11.07 1 95.5 411 ARG B N 1
ATOM 7478 C CA . ARG B 1 411 ? -20.656 17.016 11.727 1 95.5 411 ARG B CA 1
ATOM 7479 C C . ARG B 1 411 ? -19.891 18.234 12.25 1 95.5 411 ARG B C 1
ATOM 7481 O O . ARG B 1 411 ? -20.406 19.344 12.211 1 95.5 411 ARG B O 1
ATOM 7488 N N . ASP B 1 412 ? -18.75 17.984 12.781 1 96.38 412 ASP B N 1
ATOM 7489 C CA . ASP B 1 412 ? -17.938 19.062 13.336 1 96.38 412 ASP B CA 1
ATOM 7490 C C . ASP B 1 412 ? -17.438 20 12.227 1 96.38 412 ASP B C 1
ATOM 7492 O O . ASP B 1 412 ? -17.281 21.203 12.438 1 96.38 412 ASP B O 1
ATOM 7496 N N . ILE B 1 413 ? -17.156 19.422 11.086 1 98.06 413 ILE B N 1
ATOM 7497 C CA . ILE B 1 413 ? -16.719 20.219 9.945 1 98.06 413 ILE B CA 1
ATOM 7498 C C . ILE B 1 413 ? -17.828 21.172 9.539 1 98.06 413 ILE B C 1
ATOM 7500 O O . ILE B 1 413 ? -17.578 22.375 9.344 1 98.06 413 ILE B O 1
ATOM 7504 N N . PHE B 1 414 ? -19.062 20.703 9.445 1 97.88 414 PHE B N 1
ATOM 7505 C CA . PHE B 1 414 ? -20.188 21.562 9.086 1 97.88 414 PHE B CA 1
ATOM 7506 C C . PHE B 1 414 ? -20.359 22.688 10.109 1 97.88 414 PHE B C 1
ATOM 7508 O O . PHE B 1 414 ? -20.594 23.828 9.734 1 97.88 414 PHE B O 1
ATOM 7515 N N . PHE B 1 415 ? -20.281 22.328 11.375 1 97.25 415 PHE B N 1
ATOM 7516 C CA . PHE B 1 415 ? -20.375 23.344 12.422 1 97.25 415 PHE B CA 1
ATOM 7517 C C . PHE B 1 415 ? -19.297 24.406 12.258 1 97.25 415 PHE B C 1
ATOM 7519 O O . PHE B 1 415 ? -19.594 25.594 12.281 1 97.25 415 PHE B O 1
ATOM 7526 N N . GLY B 1 416 ? -18.016 23.906 12.109 1 98 416 GLY B N 1
ATOM 7527 C CA . GLY B 1 416 ? -16.906 24.844 11.93 1 98 416 GLY B CA 1
ATOM 7528 C C . GLY B 1 416 ? -17.078 25.734 10.719 1 98 416 GLY B C 1
ATOM 7529 O O . GLY B 1 416 ? -16.797 26.938 10.789 1 98 416 GLY B O 1
ATOM 7530 N N . VAL B 1 417 ? -17.531 25.172 9.641 1 98.44 417 VAL B N 1
ATOM 7531 C CA . VAL B 1 417 ? -17.75 25.922 8.406 1 98.44 417 VAL B CA 1
ATOM 7532 C C . VAL B 1 417 ? -18.766 27.031 8.664 1 98.44 417 VAL B C 1
ATOM 7534 O O . VAL B 1 417 ? -18.562 28.172 8.234 1 98.44 417 VAL B O 1
ATOM 7537 N N . ARG B 1 418 ? -19.812 26.75 9.383 1 97.81 418 ARG B N 1
ATOM 7538 C CA . ARG B 1 418 ? -20.844 27.734 9.664 1 97.81 418 ARG B CA 1
ATOM 7539 C C . ARG B 1 418 ? -20.328 28.844 10.57 1 97.81 418 ARG B C 1
ATOM 7541 O O . ARG B 1 418 ? -20.922 29.922 10.664 1 97.81 418 ARG B O 1
ATOM 7548 N N . GLN B 1 419 ? -19.234 28.562 11.289 1 97.12 419 GLN B N 1
ATOM 7549 C CA . GLN B 1 419 ? -18.625 29.578 12.141 1 97.12 419 GLN B CA 1
ATOM 7550 C C . GLN B 1 419 ? -17.609 30.422 11.359 1 97.12 419 GLN B C 1
ATOM 7552 O O . GLN B 1 419 ? -17.062 31.375 11.891 1 97.12 419 GLN B O 1
ATOM 7557 N N . GLY B 1 420 ? -17.266 30.047 10.117 1 97 420 GLY B N 1
ATOM 7558 C CA . GLY B 1 420 ? -16.375 30.828 9.273 1 97 420 GLY B CA 1
ATOM 7559 C C . GLY B 1 420 ? -14.977 30.25 9.203 1 97 420 GLY B C 1
ATOM 7560 O O . GLY B 1 420 ? -14.039 30.938 8.797 1 97 420 GLY B O 1
ATOM 7561 N N . ILE B 1 421 ? -14.812 29.031 9.609 1 98.12 421 ILE B N 1
ATOM 7562 C CA . ILE B 1 421 ? -13.516 28.375 9.555 1 98.12 421 ILE B CA 1
ATOM 7563 C C . ILE B 1 421 ? -13.219 27.938 8.117 1 98.12 421 ILE B C 1
ATOM 7565 O O . ILE B 1 421 ? -14.102 27.438 7.418 1 98.12 421 ILE B O 1
ATOM 7569 N N . ASP B 1 422 ? -11.969 28 7.688 1 98.56 422 ASP B N 1
ATOM 7570 C CA . ASP B 1 422 ? -11.617 27.844 6.285 1 98.56 422 ASP B CA 1
ATOM 7571 C C . ASP B 1 422 ? -10.992 26.469 6.027 1 98.56 422 ASP B C 1
ATOM 7573 O O . ASP B 1 422 ? -11.117 25.922 4.93 1 98.56 422 ASP B O 1
ATOM 7577 N N . THR B 1 423 ? -10.211 25.969 6.953 1 98.75 423 THR B N 1
ATOM 7578 C CA . THR B 1 423 ? -9.531 24.703 6.727 1 98.75 423 THR B CA 1
ATOM 7579 C C . THR B 1 423 ? -9.539 23.859 7.996 1 98.75 423 THR B C 1
ATOM 7581 O O . THR B 1 423 ? -9.633 24.391 9.102 1 98.75 423 THR B O 1
ATOM 7584 N N . PHE B 1 424 ? -9.445 22.547 7.812 1 98.38 424 PHE B N 1
ATOM 7585 C CA . PHE B 1 424 ? -9.469 21.547 8.867 1 98.38 424 PHE B CA 1
ATOM 7586 C C . PHE B 1 424 ? -8.391 20.5 8.633 1 98.38 424 PHE B C 1
ATOM 7588 O O . PHE B 1 424 ? -7.902 20.328 7.512 1 98.38 424 PHE B O 1
ATOM 7595 N N . ASP B 1 425 ? -8 19.812 9.664 1 96.5 425 ASP B N 1
ATOM 7596 C CA . ASP B 1 425 ? -7.137 18.641 9.516 1 96.5 425 ASP B CA 1
ATOM 7597 C C . ASP B 1 425 ? -7.488 17.562 10.539 1 96.5 425 ASP B C 1
ATOM 7599 O O . ASP B 1 425 ? -8.016 17.875 11.617 1 96.5 425 ASP B O 1
ATOM 7603 N N . CYS B 1 426 ? -7.254 16.406 10.078 1 95.25 426 CYS B N 1
ATOM 7604 C CA . CYS B 1 426 ? -7.434 15.281 10.992 1 95.25 426 CYS B CA 1
ATOM 7605 C C . CYS B 1 426 ? -6.883 14 10.383 1 95.25 426 CYS B C 1
ATOM 7607 O O . CYS B 1 426 ? -6.91 13.82 9.164 1 95.25 426 CYS B O 1
ATOM 7609 N N . VAL B 1 427 ? -6.438 13.078 11.203 1 94.44 427 VAL B N 1
ATOM 7610 C CA . VAL B 1 427 ? -5.918 11.789 10.742 1 94.44 427 VAL B CA 1
ATOM 7611 C C . VAL B 1 427 ? -7.07 10.805 10.57 1 94.44 427 VAL B C 1
ATOM 7613 O O . VAL B 1 427 ? -6.891 9.734 9.977 1 94.44 427 VAL B O 1
ATOM 7616 N N . ILE B 1 428 ? -8.18 11.094 10.938 1 94.25 428 ILE B N 1
ATOM 7617 C CA . ILE B 1 428 ? -9.281 10.156 11.148 1 94.25 428 ILE B CA 1
ATOM 7618 C C . ILE B 1 428 ? -9.617 9.453 9.836 1 94.25 428 ILE B C 1
ATOM 7620 O O . ILE B 1 428 ? -9.75 8.234 9.789 1 94.25 428 ILE B O 1
ATOM 7624 N N . PRO B 1 429 ? -9.766 10.219 8.695 1 97.19 429 PRO B N 1
ATOM 7625 C CA . PRO B 1 429 ? -10.18 9.523 7.469 1 97.19 429 PRO B CA 1
ATOM 7626 C C . PRO B 1 429 ? -9.219 8.398 7.078 1 97.19 429 PRO B C 1
ATOM 7628 O O . PRO B 1 429 ? -9.656 7.297 6.746 1 97.19 429 PRO B O 1
ATOM 7631 N N . THR B 1 430 ? -7.938 8.633 7.16 1 97.56 430 THR B N 1
ATOM 7632 C CA . THR B 1 430 ? -6.961 7.629 6.758 1 97.56 430 THR B CA 1
ATOM 7633 C C . THR B 1 430 ? -6.793 6.57 7.848 1 97.56 430 THR B C 1
ATOM 7635 O O . THR B 1 430 ? -6.574 5.395 7.547 1 97.56 430 THR B O 1
ATOM 7638 N N . ARG B 1 431 ? -6.871 6.957 9.117 1 96.5 431 ARG B N 1
ATOM 7639 C CA . ARG B 1 431 ? -6.805 6.004 10.219 1 96.5 431 ARG B CA 1
ATOM 7640 C C . ARG B 1 431 ? -7.969 5.02 10.164 1 96.5 431 ARG B C 1
ATOM 7642 O O . ARG B 1 431 ? -7.777 3.812 10.32 1 96.5 431 ARG B O 1
ATOM 7649 N N . LEU B 1 432 ? -9.18 5.551 9.93 1 97.62 432 LEU B N 1
ATOM 7650 C CA . LEU B 1 432 ? -10.352 4.695 9.766 1 97.62 432 LEU B CA 1
ATOM 7651 C C . LEU B 1 432 ? -10.133 3.684 8.648 1 97.62 432 LEU B C 1
ATOM 7653 O O . LEU B 1 432 ? -10.43 2.498 8.812 1 97.62 432 LEU B O 1
ATOM 7657 N N . ALA B 1 433 ? -9.602 4.184 7.602 1 98.44 433 ALA B N 1
ATOM 7658 C CA . ALA B 1 433 ? -9.367 3.324 6.445 1 98.44 433 ALA B CA 1
ATOM 7659 C C . ALA B 1 433 ? -8.445 2.164 6.809 1 98.44 433 ALA B C 1
ATOM 7661 O O . ALA B 1 433 ? -8.742 1.006 6.508 1 98.44 433 ALA B O 1
ATOM 7662 N N . ARG B 1 434 ? -7.355 2.408 7.441 1 97.19 434 ARG B N 1
ATOM 7663 C CA . ARG B 1 434 ? -6.355 1.398 7.781 1 97.19 434 ARG B CA 1
ATOM 7664 C C . ARG B 1 434 ? -6.914 0.396 8.789 1 97.19 434 ARG B C 1
ATOM 7666 O O . ARG B 1 434 ? -6.348 -0.684 8.977 1 97.19 434 ARG B O 1
ATOM 7673 N N . HIS B 1 435 ? -8.023 0.81 9.43 1 97.5 435 HIS B N 1
ATOM 7674 C CA . HIS B 1 435 ? -8.656 -0.094 10.383 1 97.5 435 HIS B CA 1
ATOM 7675 C C . HIS B 1 435 ? -9.883 -0.76 9.773 1 97.5 435 HIS B C 1
ATOM 7677 O O . HIS B 1 435 ? -10.695 -1.352 10.492 1 97.5 435 HIS B O 1
ATOM 7683 N N . GLY B 1 436 ? -10.117 -0.606 8.508 1 98.25 436 GLY B N 1
ATOM 7684 C CA . GLY B 1 436 ? -11.117 -1.372 7.785 1 98.25 436 GLY B CA 1
ATOM 7685 C C . GLY B 1 436 ? -12.445 -0.644 7.652 1 98.25 436 GLY B C 1
ATOM 7686 O O . GLY B 1 436 ? -13.469 -1.262 7.371 1 98.25 436 GLY B O 1
ATOM 7687 N N . TYR B 1 437 ? -12.461 0.711 7.895 1 98.19 437 TYR B N 1
ATOM 7688 C CA . TYR B 1 437 ? -13.688 1.494 7.785 1 98.19 437 TYR B CA 1
ATOM 7689 C C . TYR B 1 437 ? -13.664 2.367 6.535 1 98.19 437 TYR B C 1
ATOM 7691 O O . TYR B 1 437 ? -12.625 2.92 6.176 1 98.19 437 TYR B O 1
ATOM 7699 N N . TYR B 1 438 ? -14.758 2.418 5.879 1 98.31 438 TYR B N 1
ATOM 7700 C CA . TYR B 1 438 ? -14.906 3.35 4.766 1 98.31 438 TYR B CA 1
ATOM 7701 C C . TYR B 1 438 ? -16 4.371 5.043 1 98.31 438 TYR B C 1
ATOM 7703 O O . TYR B 1 438 ? -17.031 4.035 5.633 1 98.31 438 TYR B O 1
ATOM 7711 N N . LEU B 1 439 ? -15.695 5.641 4.723 1 97.62 439 LEU B N 1
ATOM 7712 C CA . LEU B 1 439 ? -16.672 6.723 4.828 1 97.62 439 LEU B CA 1
ATOM 7713 C C . LEU B 1 439 ? -17.719 6.621 3.727 1 97.62 439 LEU B C 1
ATOM 7715 O O . LEU B 1 439 ? -17.391 6.273 2.586 1 97.62 439 LEU B O 1
ATOM 7719 N N . CYS B 1 440 ? -18.953 6.855 4.031 1 95.56 440 CYS B N 1
ATOM 7720 C CA . CYS B 1 440 ? -19.984 6.77 3.008 1 95.56 440 CYS B CA 1
ATOM 7721 C C . CYS B 1 440 ? -21.125 7.742 3.299 1 95.56 440 CYS B C 1
ATOM 7723 O O . CYS B 1 440 ? -21.25 8.234 4.422 1 95.56 440 CYS B O 1
ATOM 7725 N N . SER B 1 441 ? -21.906 8.055 2.322 1 94.88 441 SER B N 1
ATOM 7726 C CA . SER B 1 441 ? -23.016 8.984 2.396 1 94.88 441 SER B CA 1
ATOM 7727 C C . SER B 1 441 ? -24.172 8.406 3.203 1 94.88 441 SER B C 1
ATOM 7729 O O . SER B 1 441 ? -24.219 7.199 3.463 1 94.88 441 SER B O 1
ATOM 7731 N N . VAL B 1 442 ? -25.109 9.297 3.484 1 94.94 442 VAL B N 1
ATOM 7732 C CA . VAL B 1 442 ? -26.312 8.898 4.223 1 94.94 442 VAL B CA 1
ATOM 7733 C C . VAL B 1 442 ? -27.109 7.891 3.398 1 94.94 442 VAL B C 1
ATOM 7735 O O . VAL B 1 442 ? -27.672 6.934 3.943 1 94.94 442 VAL B O 1
ATOM 7738 N N . GLU B 1 443 ? -27.156 8.102 2.137 1 93.88 443 GLU B N 1
ATOM 7739 C CA . GLU B 1 443 ? -27.875 7.184 1.255 1 93.88 443 GLU B CA 1
ATOM 7740 C C . GLU B 1 443 ? -27.297 5.773 1.351 1 93.88 443 GLU B C 1
ATOM 7742 O O . GLU B 1 443 ? -28.047 4.801 1.487 1 93.88 443 GLU B O 1
ATOM 7747 N N . THR B 1 444 ? -26 5.645 1.281 1 93.81 444 THR B N 1
ATOM 7748 C CA . THR B 1 444 ? -25.344 4.348 1.378 1 93.81 444 THR B CA 1
ATOM 7749 C C . THR B 1 444 ? -25.578 3.723 2.75 1 93.81 444 THR B C 1
ATOM 7751 O O . THR B 1 444 ? -25.812 2.52 2.857 1 93.81 444 THR B O 1
ATOM 7754 N N . ILE B 1 445 ? -25.531 4.52 3.781 1 94.38 445 ILE B N 1
ATOM 7755 C CA . ILE B 1 445 ? -25.75 4.043 5.141 1 94.38 445 ILE B CA 1
ATOM 7756 C C . ILE B 1 445 ? -27.156 3.471 5.273 1 94.38 445 ILE B C 1
ATOM 7758 O O . ILE B 1 445 ? -27.344 2.393 5.84 1 94.38 445 ILE B O 1
ATOM 7762 N N . ARG B 1 446 ? -28.109 4.145 4.73 1 93.94 446 ARG B N 1
ATOM 7763 C CA . ARG B 1 446 ? -29.5 3.695 4.793 1 93.94 446 ARG B CA 1
ATOM 7764 C C . ARG B 1 446 ? -29.672 2.355 4.086 1 93.94 446 ARG B C 1
ATOM 7766 O O . ARG B 1 446 ? -30.391 1.481 4.57 1 93.94 446 ARG B O 1
ATOM 7773 N N . LYS B 1 447 ? -29.031 2.232 2.998 1 92.81 447 LYS B N 1
ATOM 7774 C CA . LYS B 1 447 ? -29.094 0.973 2.264 1 92.81 447 LYS B CA 1
ATOM 7775 C C . LYS B 1 447 ? -28.516 -0.175 3.09 1 92.81 447 LYS B C 1
ATOM 7777 O O . LYS B 1 447 ? -29.109 -1.26 3.143 1 92.81 447 LYS B O 1
ATOM 7782 N N . VAL B 1 448 ? -27.422 0.091 3.723 1 92.62 448 VAL B N 1
ATOM 7783 C CA . VAL B 1 448 ? -26.75 -0.932 4.523 1 92.62 448 VAL B CA 1
ATOM 7784 C C . VAL B 1 448 ? -27.578 -1.236 5.766 1 92.62 448 VAL B C 1
ATOM 7786 O O . VAL B 1 448 ? -27.703 -2.395 6.172 1 92.62 448 VAL B O 1
ATOM 7789 N N . GLU B 1 449 ? -28.141 -0.175 6.402 1 93.44 449 GLU B N 1
ATOM 7790 C CA . GLU B 1 449 ? -29.031 -0.362 7.543 1 93.44 449 GLU B CA 1
ATOM 7791 C C . GLU B 1 449 ? -30.203 -1.272 7.188 1 93.44 449 GLU B C 1
ATOM 7793 O O . GLU B 1 449 ? -30.609 -2.121 7.984 1 93.44 449 GLU B O 1
ATOM 7798 N N . GLY B 1 450 ? -30.734 -1.049 6.035 1 91.94 450 GLY B N 1
ATOM 7799 C CA . GLY B 1 450 ? -31.812 -1.893 5.566 1 91.94 450 GLY B CA 1
ATOM 7800 C C . GLY B 1 450 ? -31.438 -3.355 5.445 1 91.94 450 GLY B C 1
ATOM 7801 O O . GLY B 1 450 ? -32.188 -4.238 5.828 1 91.94 450 GLY B O 1
ATOM 7802 N N . LYS B 1 451 ? -30.297 -3.6 4.992 1 90.12 451 LYS B N 1
ATOM 7803 C CA . LYS B 1 451 ? -29.812 -4.965 4.82 1 90.12 451 LYS B CA 1
ATOM 7804 C C . LYS B 1 451 ? -29.5 -5.613 6.164 1 90.12 451 LYS B C 1
ATOM 7806 O O . LYS B 1 451 ? -29.766 -6.805 6.359 1 90.12 451 LYS B O 1
ATOM 7811 N N . LEU B 1 452 ? -28.984 -4.812 7.098 1 90.44 452 LEU B N 1
ATOM 7812 C CA . LEU B 1 452 ? -28.562 -5.32 8.398 1 90.44 452 LEU B CA 1
ATOM 7813 C C . LEU B 1 452 ? -29.703 -5.289 9.398 1 90.44 452 LEU B C 1
ATOM 7815 O O . LEU B 1 452 ? -29.641 -5.926 10.453 1 90.44 452 LEU B O 1
ATOM 7819 N N . CYS B 1 453 ? -30.656 -4.547 9.219 1 88.81 453 CYS B N 1
ATOM 7820 C CA . CYS B 1 453 ? -31.766 -4.34 10.133 1 88.81 453 CYS B CA 1
ATOM 7821 C C . CYS B 1 453 ? -31.281 -3.742 11.453 1 88.81 453 CYS B C 1
ATOM 7823 O O . CYS B 1 453 ? -31.625 -4.238 12.523 1 88.81 453 CYS B O 1
ATOM 7825 N N . THR B 1 454 ? -30.281 -2.877 11.398 1 89.56 454 THR B N 1
ATOM 7826 C CA . THR B 1 454 ? -29.734 -2.152 12.547 1 89.56 454 THR B CA 1
ATOM 7827 C C . THR B 1 454 ? -29.438 -0.704 12.172 1 89.56 454 THR B C 1
ATOM 7829 O O . THR B 1 454 ? -29.328 -0.37 10.992 1 89.56 454 THR B O 1
ATOM 7832 N N . SER B 1 455 ? -29.375 0.058 13.148 1 90 455 SER B N 1
ATOM 7833 C CA . SER B 1 455 ? -29.094 1.471 12.922 1 90 455 SER B CA 1
ATOM 7834 C C . SER B 1 455 ? -27.594 1.754 13.031 1 90 455 SER B C 1
ATOM 7836 O O . SER B 1 455 ? -26.922 1.218 13.914 1 90 455 SER B O 1
ATOM 7838 N N . ILE B 1 456 ? -27.172 2.465 12.047 1 89.25 456 ILE B N 1
ATOM 7839 C CA . ILE B 1 456 ? -25.781 2.926 12.055 1 89.25 456 ILE B CA 1
ATOM 7840 C C . ILE B 1 456 ? -25.75 4.426 12.344 1 89.25 456 ILE B C 1
ATOM 7842 O O . ILE B 1 456 ? -26.266 5.227 11.562 1 89.25 456 ILE B O 1
ATOM 7846 N N . LYS B 1 457 ? -25.047 4.84 13.414 1 86.38 457 LYS B N 1
ATOM 7847 C CA . LYS B 1 457 ? -25.078 6.23 13.859 1 86.38 457 LYS B CA 1
ATOM 7848 C C . LYS B 1 457 ? -23.828 6.98 13.383 1 86.38 457 LYS B C 1
ATOM 7850 O O . LYS B 1 457 ? -23.688 8.18 13.641 1 86.38 457 LYS B O 1
ATOM 7855 N N . LYS B 1 458 ? -23 6.309 12.719 1 89.88 458 LYS B N 1
ATOM 7856 C CA . LYS B 1 458 ? -21.75 6.906 12.266 1 89.88 458 LYS B CA 1
ATOM 7857 C C . LYS B 1 458 ? -21.734 7.055 10.742 1 89.88 458 LYS B C 1
ATOM 7859 O O . LYS B 1 458 ? -22.547 6.445 10.047 1 89.88 458 LYS B O 1
ATOM 7864 N N . GLU B 1 459 ? -20.844 7.852 10.266 1 94.38 459 GLU B N 1
ATOM 7865 C CA . GLU B 1 459 ? -20.75 8.109 8.828 1 94.38 459 GLU B CA 1
ATOM 7866 C C . GLU B 1 459 ? -19.812 7.121 8.148 1 94.38 459 GLU B C 1
ATOM 7868 O O . GLU B 1 459 ? -19.328 7.371 7.039 1 94.38 459 GLU B O 1
ATOM 7873 N N . TYR B 1 460 ? -19.453 6.09 8.812 1 95.81 460 TYR B N 1
ATOM 7874 C CA . TYR B 1 460 ? -18.562 5.09 8.234 1 95.81 460 TYR B CA 1
ATOM 7875 C C . TYR B 1 460 ? -19.047 3.68 8.57 1 95.81 460 TYR B C 1
ATOM 7877 O O . TYR B 1 460 ? -19.781 3.479 9.539 1 95.81 460 TYR B O 1
ATOM 7885 N N . ILE B 1 461 ? -18.688 2.764 7.75 1 96.44 461 ILE B N 1
ATOM 7886 C CA . ILE B 1 461 ? -19.062 1.361 7.863 1 96.44 461 ILE B CA 1
ATOM 7887 C C . ILE B 1 461 ? -17.828 0.481 7.832 1 96.44 461 ILE B C 1
ATOM 7889 O O . ILE B 1 461 ? -16.859 0.779 7.121 1 96.44 461 ILE B O 1
ATOM 7893 N N . LYS B 1 462 ? -17.828 -0.52 8.625 1 96.56 462 LYS B N 1
ATOM 7894 C CA . LYS B 1 462 ? -16.719 -1.47 8.625 1 96.56 462 LYS B CA 1
ATOM 7895 C C . LYS B 1 462 ? -16.875 -2.494 7.504 1 96.56 462 LYS B C 1
ATOM 7897 O O . LYS B 1 462 ? -17.938 -3.088 7.344 1 96.56 462 LYS B O 1
ATOM 7902 N N . ILE B 1 463 ? -15.812 -2.797 6.793 1 98.19 463 ILE B N 1
ATOM 7903 C CA . ILE B 1 463 ? -15.844 -3.664 5.621 1 98.19 463 ILE B CA 1
ATOM 7904 C C . ILE B 1 463 ? -15.891 -5.125 6.059 1 98.19 463 ILE B C 1
ATOM 7906 O O . ILE B 1 463 ? -16.188 -6.012 5.254 1 98.19 463 ILE B O 1
ATOM 7910 N N . LYS B 1 464 ? -15.641 -5.395 7.266 1 96.31 464 LYS B N 1
ATOM 7911 C CA . LYS B 1 464 ? -15.578 -6.738 7.84 1 96.31 464 LYS B CA 1
ATOM 7912 C C . LYS B 1 464 ? -16.953 -7.41 7.82 1 96.31 464 LYS B C 1
ATOM 7914 O O . LYS B 1 464 ? -17.047 -8.641 7.863 1 96.31 464 LYS B O 1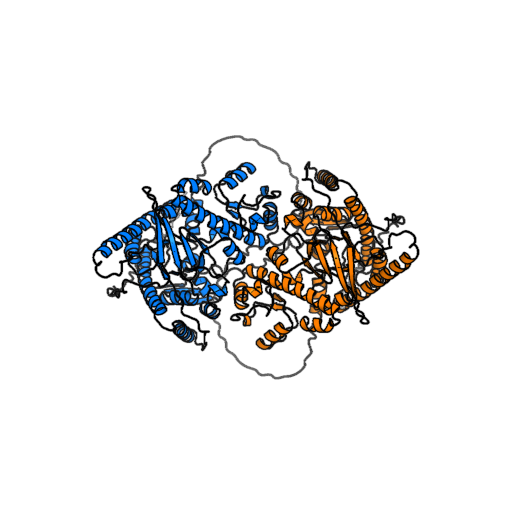
ATOM 7919 N N . SER B 1 465 ? -17.969 -6.621 7.781 1 93.12 465 SER B N 1
ATOM 7920 C CA . SER B 1 465 ? -19.344 -7.133 7.879 1 93.12 465 SER B CA 1
ATOM 7921 C C . SER B 1 465 ? -19.609 -8.195 6.82 1 93.12 465 SER B C 1
ATOM 7923 O O . SER B 1 465 ? -19.203 -8.047 5.668 1 93.12 465 SER B O 1
ATOM 7925 N N . LYS B 1 466 ? -20.328 -9.227 7.098 1 93.44 466 LYS B N 1
ATOM 7926 C CA . LYS B 1 466 ? -20.609 -10.359 6.223 1 93.44 466 LYS B CA 1
ATOM 7927 C C . LYS B 1 466 ? -21.5 -9.945 5.059 1 93.44 466 LYS B C 1
ATOM 7929 O O . LYS B 1 466 ? -21.547 -10.617 4.023 1 93.44 466 LYS B O 1
ATOM 7934 N N . ILE B 1 467 ? -22.172 -8.859 5.223 1 93.38 467 ILE B N 1
ATOM 7935 C CA . ILE B 1 467 ? -23.078 -8.391 4.188 1 93.38 467 ILE B CA 1
ATOM 7936 C C . ILE B 1 467 ? -22.297 -8.078 2.914 1 93.38 467 ILE B C 1
ATOM 7938 O O . ILE B 1 467 ? -22.875 -7.988 1.827 1 93.38 467 ILE B O 1
ATOM 7942 N N . HIS B 1 468 ? -21 -7.914 3.062 1 96.25 468 HIS B N 1
ATOM 7943 C CA . HIS B 1 468 ? -20.188 -7.504 1.928 1 96.25 468 HIS B CA 1
ATOM 7944 C C . HIS B 1 468 ? -19.641 -8.711 1.177 1 96.25 468 HIS B C 1
ATOM 7946 O O . HIS B 1 468 ? -19.078 -8.57 0.088 1 96.25 468 HIS B O 1
ATOM 7952 N N . GLU B 1 469 ? -19.797 -9.867 1.591 1 95.75 469 GLU B N 1
ATOM 7953 C CA . GLU B 1 469 ? -19.141 -11.086 1.128 1 95.75 469 GLU B CA 1
ATOM 7954 C C . GLU B 1 469 ? -19.422 -11.344 -0.349 1 95.75 469 GLU B C 1
ATOM 7956 O O . GLU B 1 469 ? -18.547 -11.805 -1.084 1 95.75 469 GLU B O 1
ATOM 7961 N N . LEU B 1 470 ? -20.625 -11.031 -0.83 1 95.69 470 LEU B N 1
ATOM 7962 C CA . LEU B 1 470 ? -21 -11.336 -2.207 1 95.69 470 LEU B CA 1
ATOM 7963 C C . LEU B 1 470 ? -21.422 -10.07 -2.949 1 95.69 470 LEU B C 1
ATOM 7965 O O . LEU B 1 470 ? -22.094 -10.148 -3.982 1 95.69 470 LEU B O 1
ATOM 7969 N N . GLU B 1 471 ? -21.062 -8.883 -2.371 1 95.94 471 GLU B N 1
ATOM 7970 C CA . GLU B 1 471 ? -21.484 -7.621 -2.979 1 95.94 471 GLU B CA 1
ATOM 7971 C C . GLU B 1 471 ? -20.547 -7.207 -4.105 1 95.94 471 GLU B C 1
ATOM 7973 O O . GLU B 1 471 ? -19.391 -6.844 -3.855 1 95.94 471 GLU B O 1
ATOM 7978 N N . SER B 1 472 ? -21 -7.18 -5.309 1 96.31 472 SER B N 1
ATOM 7979 C CA . SER B 1 472 ? -20.172 -6.922 -6.484 1 96.31 472 SER B CA 1
ATOM 7980 C C . SER B 1 472 ? -20.047 -5.426 -6.758 1 96.31 472 SER B C 1
ATOM 7982 O O . SER B 1 472 ? -19.25 -5.004 -7.59 1 96.31 472 SER B O 1
ATOM 7984 N N . GLY B 1 473 ? -20.766 -4.629 -6.055 1 96.69 473 GLY B N 1
ATOM 7985 C CA . GLY B 1 473 ? -20.75 -3.189 -6.27 1 96.69 473 GLY B CA 1
ATOM 7986 C C . GLY B 1 473 ? -19.625 -2.492 -5.527 1 96.69 473 GLY B C 1
ATOM 7987 O O . GLY B 1 473 ? -18.953 -3.102 -4.691 1 96.69 473 GLY B O 1
ATOM 7988 N N . PRO B 1 474 ? -19.406 -1.248 -5.844 1 97.88 474 PRO B N 1
ATOM 7989 C CA . PRO B 1 474 ? -18.375 -0.446 -5.168 1 97.88 474 PRO B CA 1
ATOM 7990 C C . PRO B 1 474 ? -18.781 -0.031 -3.76 1 97.88 474 PRO B C 1
ATOM 7992 O O . PRO B 1 474 ? -19.906 -0.318 -3.33 1 97.88 474 PRO B O 1
ATOM 7995 N N . LEU B 1 475 ? -17.891 0.56 -3.045 1 98.12 475 LEU B N 1
ATOM 7996 C CA . LEU B 1 475 ? -18.203 1.088 -1.721 1 98.12 475 LEU B CA 1
ATOM 7997 C C . LEU B 1 475 ? -19.328 2.109 -1.791 1 98.12 475 LEU B C 1
ATOM 7999 O O . LEU B 1 475 ? -20.234 2.096 -0.958 1 98.12 475 LEU B O 1
ATOM 8003 N N . GLU B 1 476 ? -19.188 3.016 -2.662 1 96.44 476 GLU B N 1
ATOM 8004 C CA . GLU B 1 476 ? -20.219 4.02 -2.934 1 96.44 476 GLU B CA 1
ATOM 8005 C C . GLU B 1 476 ? -20.5 4.133 -4.43 1 96.44 476 GLU B C 1
ATOM 8007 O O . GLU B 1 476 ? -19.562 4.293 -5.227 1 96.44 476 GLU B O 1
ATOM 8012 N N . GLU B 1 477 ? -21.844 4.258 -4.578 1 91.88 477 GLU B N 1
ATOM 8013 C CA . GLU B 1 477 ? -22.266 4.363 -5.977 1 91.88 477 GLU B CA 1
ATOM 8014 C C . GLU B 1 477 ? -21.844 5.707 -6.574 1 91.88 477 GLU B C 1
ATOM 8016 O O . GLU B 1 477 ? -21.938 6.738 -5.906 1 91.88 477 GLU B O 1
ATOM 8021 N N . HIS B 1 478 ? -21.125 5.891 -7.559 1 89.88 478 HIS B N 1
ATOM 8022 C CA . HIS B 1 478 ? -20.766 7.078 -8.328 1 89.88 478 HIS B CA 1
ATOM 8023 C C . HIS B 1 478 ? -19.469 7.699 -7.812 1 89.88 478 HIS B C 1
ATOM 8025 O O . HIS B 1 478 ? -19.109 8.812 -8.195 1 89.88 478 HIS B O 1
ATOM 8031 N N . CYS B 1 479 ? -18.984 7.129 -6.754 1 96.31 479 CYS B N 1
ATOM 8032 C CA . CYS B 1 479 ? -17.672 7.594 -6.336 1 96.31 479 CYS B CA 1
ATOM 8033 C C . CYS B 1 479 ? -16.641 7.355 -7.426 1 96.31 479 CYS B C 1
ATOM 8035 O O . CYS B 1 479 ? -16.453 6.223 -7.883 1 96.31 479 CYS B O 1
ATOM 8037 N N . PRO B 1 480 ? -15.93 8.328 -7.844 1 97.25 480 PRO B N 1
ATOM 8038 C CA . PRO B 1 480 ? -15 8.18 -8.961 1 97.25 480 PRO B CA 1
ATOM 8039 C C . PRO B 1 480 ? -13.617 7.699 -8.523 1 97.25 480 PRO B C 1
ATOM 8041 O O . PRO B 1 480 ? -12.703 7.613 -9.344 1 97.25 480 PRO B O 1
ATOM 8044 N N . CYS B 1 481 ? -13.406 7.438 -7.25 1 98 481 CYS B N 1
ATOM 8045 C CA . CYS B 1 481 ? -12.07 7.121 -6.773 1 98 481 CYS B CA 1
ATOM 8046 C C . CYS B 1 481 ? -11.578 5.809 -7.367 1 98 481 CYS B C 1
ATOM 8048 O O . CYS B 1 481 ? -12.367 5.012 -7.871 1 98 481 CYS B O 1
ATOM 8050 N N . TYR B 1 482 ? -10.305 5.551 -7.348 1 98.25 482 TYR B N 1
ATOM 8051 C CA . TYR B 1 482 ? -9.664 4.355 -7.871 1 98.25 482 TYR B CA 1
ATOM 8052 C C . TYR B 1 482 ? -10.281 3.096 -7.27 1 98.25 482 TYR B C 1
ATOM 8054 O O . TYR B 1 482 ? -10.539 2.123 -7.984 1 98.25 482 TYR B O 1
ATOM 8062 N N . THR B 1 483 ? -10.438 3.047 -6.004 1 98.69 483 THR B N 1
ATOM 8063 C CA . THR B 1 483 ? -10.953 1.877 -5.301 1 98.69 483 THR B CA 1
ATOM 8064 C C . THR B 1 483 ? -12.336 1.504 -5.812 1 98.69 483 THR B C 1
ATOM 8066 O O . THR B 1 483 ? -12.57 0.361 -6.211 1 98.69 483 THR B O 1
ATOM 8069 N N . CYS B 1 484 ? -13.234 2.473 -5.824 1 98.5 484 CYS B N 1
ATOM 8070 C CA . CYS B 1 484 ? -14.609 2.207 -6.227 1 98.5 484 CYS B CA 1
ATOM 8071 C C . CYS B 1 484 ? -14.695 1.873 -7.711 1 98.5 484 CYS B C 1
ATOM 8073 O O . CYS B 1 484 ? -15.547 1.093 -8.133 1 98.5 484 CYS B O 1
ATOM 8075 N N . ALA B 1 485 ? -13.82 2.398 -8.492 1 97.94 485 ALA B N 1
ATOM 8076 C CA . ALA B 1 485 ? -13.828 2.154 -9.93 1 97.94 485 ALA B CA 1
ATOM 8077 C C . ALA B 1 485 ? -13.32 0.75 -10.25 1 97.94 485 ALA B C 1
ATOM 8079 O O . ALA B 1 485 ? -13.609 0.206 -11.312 1 97.94 485 ALA B O 1
ATOM 8080 N N . ASN B 1 486 ? -12.609 0.122 -9.32 1 97.75 486 ASN B N 1
ATOM 8081 C CA . ASN B 1 486 ? -11.867 -1.062 -9.742 1 97.75 486 ASN B CA 1
ATOM 8082 C C . ASN B 1 486 ? -12.18 -2.264 -8.852 1 97.75 486 ASN B C 1
ATOM 8084 O O . ASN B 1 486 ? -11.883 -3.402 -9.219 1 97.75 486 ASN B O 1
ATOM 8088 N N . TYR B 1 487 ? -12.773 -2.064 -7.727 1 98.25 487 TYR B N 1
ATOM 8089 C CA . TYR B 1 487 ? -12.922 -3.182 -6.805 1 98.25 487 TYR B CA 1
ATOM 8090 C C . TYR B 1 487 ? -14.336 -3.219 -6.223 1 98.25 487 TYR B C 1
ATOM 8092 O O . TYR B 1 487 ? -14.977 -2.176 -6.07 1 98.25 487 TYR B O 1
ATOM 8100 N N . SER B 1 488 ? -14.75 -4.363 -5.84 1 98.31 488 SER B N 1
ATOM 8101 C CA . SER B 1 488 ? -16.047 -4.578 -5.199 1 98.31 488 SER B CA 1
ATOM 8102 C C . SER B 1 488 ? -15.914 -4.594 -3.68 1 98.31 488 SER B C 1
ATOM 8104 O O . SER B 1 488 ? -14.812 -4.754 -3.148 1 98.31 488 SER B O 1
ATOM 8106 N N . ARG B 1 489 ? -17.016 -4.391 -3.014 1 98.25 489 ARG B N 1
ATOM 8107 C CA . ARG B 1 489 ? -17.047 -4.555 -1.564 1 98.25 489 ARG B CA 1
ATOM 8108 C C . ARG B 1 489 ? -16.625 -5.969 -1.166 1 98.25 489 ARG B C 1
ATOM 8110 O O . ARG B 1 489 ? -15.977 -6.164 -0.141 1 98.25 489 ARG B O 1
ATOM 8117 N N . ALA B 1 490 ? -16.984 -6.969 -2.012 1 98.56 490 ALA B N 1
ATOM 8118 C CA . ALA B 1 490 ? -16.625 -8.359 -1.735 1 98.56 490 ALA B CA 1
ATOM 8119 C C . ALA B 1 490 ? -15.109 -8.539 -1.723 1 98.56 490 ALA B C 1
ATOM 8121 O O . ALA B 1 490 ? -14.562 -9.211 -0.844 1 98.56 490 ALA B O 1
ATOM 8122 N N . TYR B 1 491 ? -14.477 -7.984 -2.691 1 98.62 491 TYR B N 1
ATOM 8123 C CA . TYR B 1 491 ? -13.023 -8.07 -2.756 1 98.62 491 TYR B CA 1
ATOM 8124 C C . TYR B 1 491 ? -12.383 -7.414 -1.537 1 98.62 491 TYR B C 1
ATOM 8126 O O . TYR B 1 491 ? -11.469 -7.973 -0.935 1 98.62 491 TYR B O 1
ATOM 8134 N N . LEU B 1 492 ? -12.844 -6.262 -1.202 1 98.81 492 LEU B N 1
ATOM 8135 C CA . LEU B 1 492 ? -12.305 -5.551 -0.047 1 98.81 492 LEU B CA 1
ATOM 8136 C C . LEU B 1 492 ? -12.562 -6.332 1.238 1 98.81 492 LEU B C 1
ATOM 8138 O O . LEU B 1 492 ? -11.711 -6.355 2.133 1 98.81 492 LEU B O 1
ATOM 8142 N N . HIS B 1 493 ? -13.727 -6.926 1.355 1 98.62 493 HIS B N 1
ATOM 8143 C CA . HIS B 1 493 ? -14.031 -7.816 2.469 1 98.62 493 HIS B CA 1
ATOM 8144 C C . HIS B 1 493 ? -13.031 -8.969 2.543 1 98.62 493 HIS B C 1
ATOM 8146 O O . HIS B 1 493 ? -12.555 -9.312 3.625 1 98.62 493 HIS B O 1
ATOM 8152 N N . HIS B 1 494 ? -12.75 -9.516 1.43 1 98.31 494 HIS B N 1
ATOM 8153 C CA . HIS B 1 494 ? -11.75 -10.578 1.352 1 98.31 494 HIS B CA 1
ATOM 8154 C C . HIS B 1 494 ? -10.398 -10.109 1.871 1 98.31 494 HIS B C 1
ATOM 8156 O O . HIS B 1 494 ? -9.773 -10.789 2.689 1 98.31 494 HIS B O 1
ATOM 8162 N N . LEU B 1 495 ? -9.961 -8.969 1.424 1 98.44 495 LEU B N 1
ATOM 8163 C CA . LEU B 1 495 ? -8.688 -8.422 1.873 1 98.44 495 LEU B CA 1
ATOM 8164 C C . LEU B 1 495 ? -8.664 -8.273 3.391 1 98.44 495 LEU B C 1
ATOM 8166 O O . LEU B 1 495 ? -7.633 -8.508 4.027 1 98.44 495 LEU B O 1
ATOM 8170 N N . TYR B 1 496 ? -9.758 -7.801 3.951 1 98.31 496 TYR B N 1
ATOM 8171 C CA . TYR B 1 496 ? -9.859 -7.691 5.402 1 98.31 496 TYR B CA 1
ATOM 8172 C C . TYR B 1 496 ? -9.664 -9.047 6.066 1 98.31 496 TYR B C 1
ATOM 8174 O O . TYR B 1 496 ? -8.898 -9.172 7.023 1 98.31 496 TYR B O 1
ATOM 8182 N N . LYS B 1 497 ? -10.328 -10.047 5.555 1 97.06 497 LYS B N 1
ATOM 8183 C CA . LYS B 1 497 ? -10.344 -11.375 6.16 1 97.06 497 LYS B CA 1
ATOM 8184 C C . LYS B 1 497 ? -8.961 -12.023 6.109 1 97.06 497 LYS B C 1
ATOM 8186 O O . LYS B 1 497 ? -8.594 -12.781 7.012 1 97.06 497 LYS B O 1
ATOM 8191 N N . ILE B 1 498 ? -8.234 -11.688 5.105 1 95.81 498 ILE B N 1
ATOM 8192 C CA . ILE B 1 498 ? -6.922 -12.297 4.996 1 95.81 498 ILE B CA 1
ATOM 8193 C C . ILE B 1 498 ? -5.863 -11.367 5.586 1 95.81 498 ILE B C 1
ATOM 8195 O O . ILE B 1 498 ? -4.664 -11.617 5.453 1 95.81 498 ILE B O 1
ATOM 8199 N N . ASN B 1 499 ? -6.25 -10.195 6.094 1 96.12 499 ASN B N 1
ATOM 8200 C CA . ASN B 1 499 ? -5.387 -9.234 6.777 1 96.12 499 ASN B CA 1
ATOM 8201 C C . ASN B 1 499 ? -4.297 -8.703 5.852 1 96.12 499 ASN B C 1
ATOM 8203 O O . ASN B 1 499 ? -3.123 -8.68 6.219 1 96.12 499 ASN B O 1
ATOM 8207 N N . ASP B 1 500 ? -4.676 -8.445 4.691 1 97.12 500 ASP B N 1
ATOM 8208 C CA . ASP B 1 500 ? -3.723 -7.863 3.754 1 97.12 500 ASP B CA 1
ATOM 8209 C C . ASP B 1 500 ? -3.727 -6.34 3.844 1 97.12 500 ASP B C 1
ATOM 8211 O O . ASP B 1 500 ? -4.789 -5.715 3.848 1 97.12 500 ASP B O 1
ATOM 8215 N N . ASN B 1 501 ? -2.521 -5.711 3.795 1 96 501 ASN B N 1
ATOM 8216 C CA . ASN B 1 501 ? -2.357 -4.27 3.957 1 96 501 ASN B CA 1
ATOM 8217 C C . ASN B 1 501 ? -2.9 -3.504 2.754 1 96 501 ASN B C 1
ATOM 8219 O O . ASN B 1 501 ? -3.104 -2.291 2.824 1 96 501 ASN B O 1
ATOM 8223 N N . LEU B 1 502 ? -3.096 -4.152 1.691 1 98.12 502 LEU B N 1
ATOM 8224 C CA . LEU B 1 502 ? -3.68 -3.521 0.513 1 98.12 502 LEU B CA 1
ATOM 8225 C C . LEU B 1 502 ? -5.027 -2.889 0.846 1 98.12 502 LEU B C 1
ATOM 8227 O O . LEU B 1 502 ? -5.383 -1.852 0.285 1 98.12 502 LEU B O 1
ATOM 8231 N N . LEU B 1 503 ? -5.734 -3.508 1.801 1 98.56 503 LEU B N 1
ATOM 8232 C CA . LEU B 1 503 ? -7.031 -2.977 2.203 1 98.56 503 LEU B CA 1
ATOM 8233 C C . LEU B 1 503 ? -6.902 -1.538 2.691 1 98.56 503 LEU B C 1
ATOM 8235 O O . LEU B 1 503 ? -7.645 -0.658 2.252 1 98.56 503 LEU B O 1
ATOM 8239 N N . GLY B 1 504 ? -5.98 -1.313 3.604 1 98.25 504 GLY B N 1
ATOM 8240 C CA . GLY B 1 504 ? -5.773 0.026 4.133 1 98.25 504 GLY B CA 1
ATOM 8241 C C . GLY B 1 504 ? -5.504 1.059 3.057 1 98.25 504 GLY B C 1
ATOM 8242 O O . GLY B 1 504 ? -6.039 2.17 3.107 1 98.25 504 GLY B O 1
ATOM 8243 N N . THR B 1 505 ? -4.684 0.669 2.09 1 98.5 505 THR B N 1
ATOM 8244 C CA . THR B 1 505 ? -4.367 1.548 0.97 1 98.5 505 THR B CA 1
ATOM 8245 C C . THR B 1 505 ? -5.625 1.893 0.178 1 98.5 505 THR B C 1
ATOM 8247 O O . THR B 1 505 ? -5.914 3.068 -0.058 1 98.5 505 THR B O 1
ATOM 8250 N N . LEU B 1 506 ? -6.371 0.916 -0.168 1 98.75 506 LEU B N 1
ATOM 8251 C CA . LEU B 1 506 ? -7.535 1.1 -1.025 1 98.75 506 LEU B CA 1
ATOM 8252 C C . LEU B 1 506 ? -8.617 1.9 -0.308 1 98.75 506 LEU B C 1
ATOM 8254 O O . LEU B 1 506 ? -9.234 2.785 -0.902 1 98.75 506 LEU B O 1
ATOM 8258 N N . LEU B 1 507 ? -8.812 1.592 0.972 1 98.81 507 LEU B N 1
ATOM 8259 C CA . LEU B 1 507 ? -9.812 2.34 1.733 1 98.81 507 LEU B CA 1
ATOM 8260 C C . LEU B 1 507 ? -9.344 3.773 1.97 1 98.81 507 LEU B C 1
ATOM 8262 O O . LEU B 1 507 ? -10.164 4.695 2.01 1 98.81 507 LEU B O 1
ATOM 8266 N N . THR B 1 508 ? -8.07 4 2.148 1 98.75 508 THR B N 1
ATOM 8267 C CA . THR B 1 508 ? -7.539 5.355 2.273 1 98.75 508 THR B CA 1
ATOM 8268 C C . THR B 1 508 ? -7.848 6.176 1.024 1 98.75 508 THR B C 1
ATOM 8270 O O . THR B 1 508 ? -8.289 7.32 1.123 1 98.75 508 THR B O 1
ATOM 8273 N N . ILE B 1 509 ? -7.633 5.57 -0.121 1 98.81 509 ILE B N 1
ATOM 8274 C CA . ILE B 1 509 ? -7.922 6.242 -1.384 1 98.81 509 ILE B CA 1
ATOM 8275 C C . ILE B 1 509 ? -9.383 6.676 -1.416 1 98.81 509 ILE B C 1
ATOM 8277 O O . ILE B 1 509 ? -9.688 7.824 -1.747 1 98.81 509 ILE B O 1
ATOM 8281 N N . HIS B 1 510 ? -10.258 5.793 -1.006 1 98.88 510 HIS B N 1
ATOM 8282 C CA . HIS B 1 510 ? -11.68 6.09 -0.994 1 98.88 510 HIS B CA 1
ATOM 8283 C C . HIS B 1 510 ? -12.008 7.211 -0.01 1 98.88 510 HIS B C 1
ATOM 8285 O O . HIS B 1 510 ? -12.711 8.164 -0.355 1 98.88 510 HIS B O 1
ATOM 8291 N N . ASN B 1 511 ? -11.5 7.09 1.175 1 98.75 511 ASN B N 1
ATOM 8292 C CA . ASN B 1 511 ? -11.82 8.062 2.215 1 98.75 511 ASN B CA 1
ATOM 8293 C C . ASN B 1 511 ? -11.281 9.445 1.872 1 98.75 511 ASN B C 1
ATOM 8295 O O . ASN B 1 511 ? -11.914 10.453 2.184 1 98.75 511 ASN B O 1
ATOM 8299 N N . VAL B 1 512 ? -10.117 9.523 1.281 1 98.75 512 VAL B N 1
ATOM 8300 C CA . VAL B 1 512 ? -9.555 10.789 0.838 1 98.75 512 VAL B CA 1
ATOM 8301 C C . VAL B 1 512 ? -10.461 11.414 -0.223 1 98.75 512 VAL B C 1
ATOM 8303 O O . VAL B 1 512 ? -10.797 12.602 -0.142 1 98.75 512 VAL B O 1
ATOM 8306 N N . CYS B 1 513 ? -10.844 10.609 -1.16 1 98.75 513 CYS B N 1
ATOM 8307 C CA . CYS B 1 513 ? -11.734 11.086 -2.209 1 98.75 513 CYS B CA 1
ATOM 8308 C C . CYS B 1 513 ? -13.062 11.555 -1.622 1 98.75 513 CYS B C 1
ATOM 8310 O O . CYS B 1 513 ? -13.578 12.609 -2.012 1 98.75 513 CYS B O 1
ATOM 8312 N N . TYR B 1 514 ? -13.57 10.789 -0.709 1 98.12 514 TYR B N 1
ATOM 8313 C CA . TYR B 1 514 ? -14.805 11.133 -0.02 1 98.12 514 TYR B CA 1
ATOM 8314 C C . TYR B 1 514 ? -14.711 12.516 0.614 1 98.12 514 TYR B C 1
ATOM 8316 O O . TYR B 1 514 ? -15.594 13.359 0.419 1 98.12 514 TYR B O 1
ATOM 8324 N N . MET B 1 515 ? -13.68 12.75 1.353 1 98.56 515 MET B N 1
ATOM 8325 C CA . MET B 1 515 ? -13.508 14.016 2.061 1 98.56 515 MET B CA 1
ATOM 8326 C C . MET B 1 515 ? -13.391 15.18 1.079 1 98.56 515 MET B C 1
ATOM 8328 O O . MET B 1 515 ? -13.953 16.25 1.309 1 98.56 515 MET B O 1
ATOM 8332 N N . ASN B 1 516 ? -12.594 14.961 0.038 1 98.62 516 ASN B N 1
ATOM 8333 C CA . ASN B 1 516 ? -12.453 16.016 -0.963 1 98.62 516 ASN B CA 1
ATOM 8334 C C . ASN B 1 516 ? -13.789 16.359 -1.611 1 98.62 516 ASN B C 1
ATOM 8336 O O . ASN B 1 516 ? -14.086 17.531 -1.828 1 98.62 516 ASN B O 1
ATOM 8340 N N . ARG B 1 517 ? -14.562 15.375 -1.908 1 98 517 ARG B N 1
ATOM 8341 C CA . ARG B 1 517 ? -15.891 15.602 -2.484 1 98 517 ARG B CA 1
ATOM 8342 C C . ARG B 1 517 ? -16.812 16.297 -1.485 1 98 517 ARG B C 1
ATOM 8344 O O . ARG B 1 517 ? -17.609 17.156 -1.862 1 98 517 ARG B O 1
ATOM 8351 N N . LEU B 1 518 ? -16.719 15.859 -0.257 1 97.88 518 LEU B N 1
ATOM 8352 C CA . LEU B 1 518 ? -17.484 16.516 0.8 1 97.88 518 LEU B CA 1
ATOM 8353 C C . LEU B 1 518 ? -17.203 18.016 0.814 1 97.88 518 LEU B C 1
ATOM 8355 O O . LEU B 1 518 ? -18.125 18.828 0.812 1 97.88 518 LEU B O 1
ATOM 8359 N N . MET B 1 519 ? -15.938 18.391 0.823 1 98.62 519 MET B N 1
ATOM 8360 C CA . MET B 1 519 ? -15.562 19.797 0.873 1 98.62 519 MET B CA 1
ATOM 8361 C C . MET B 1 519 ? -16.047 20.531 -0.374 1 98.62 519 MET B C 1
ATOM 8363 O O . MET B 1 519 ? -16.453 21.688 -0.296 1 98.62 519 MET B O 1
ATOM 8367 N N . GLU B 1 520 ? -15.922 19.891 -1.508 1 98.38 520 GLU B N 1
ATOM 8368 C CA . GLU B 1 520 ? -16.438 20.469 -2.742 1 98.38 520 GLU B CA 1
ATOM 8369 C C . GLU B 1 520 ? -17.938 20.734 -2.641 1 98.38 520 GLU B C 1
ATOM 8371 O O . GLU B 1 520 ? -18.422 21.797 -3.045 1 98.38 520 GLU B O 1
ATOM 8376 N N . ASP B 1 521 ? -18.656 19.766 -2.117 1 97.94 521 ASP B N 1
ATOM 8377 C CA . ASP B 1 521 ? -20.109 19.906 -1.947 1 97.94 521 ASP B CA 1
ATOM 8378 C C . ASP B 1 521 ? -20.438 21.031 -0.972 1 97.94 521 ASP B C 1
ATOM 8380 O O . ASP B 1 521 ? -21.422 21.75 -1.152 1 97.94 521 ASP B O 1
ATOM 8384 N N . ILE B 1 522 ? -19.688 21.109 0.074 1 98.31 522 ILE B N 1
ATOM 8385 C CA . ILE B 1 522 ? -19.875 22.188 1.046 1 98.31 522 ILE B CA 1
ATOM 8386 C C . ILE B 1 522 ? -19.719 23.531 0.359 1 98.31 522 ILE B C 1
ATOM 8388 O O . ILE B 1 522 ? -20.547 24.422 0.521 1 98.31 522 ILE B O 1
ATOM 8392 N N . ARG B 1 523 ? -18.641 23.75 -0.432 1 98.38 523 ARG B N 1
ATOM 8393 C CA . ARG B 1 523 ? -18.453 24.984 -1.173 1 98.38 523 ARG B CA 1
ATOM 8394 C C . ARG B 1 523 ? -19.625 25.25 -2.111 1 98.38 523 ARG B C 1
ATOM 8396 O O . ARG B 1 523 ? -20.109 26.375 -2.213 1 98.38 523 ARG B O 1
ATOM 8403 N N . GLY B 1 524 ? -20.062 24.203 -2.758 1 97.38 524 GLY B N 1
ATOM 8404 C CA . GLY B 1 524 ? -21.234 24.328 -3.605 1 97.38 524 GLY B CA 1
ATOM 8405 C C . GLY B 1 524 ? -22.484 24.75 -2.842 1 97.38 524 GLY B C 1
ATOM 8406 O O . GLY B 1 524 ? -23.266 25.562 -3.328 1 97.38 524 GLY B O 1
ATOM 8407 N N . GLY B 1 525 ? -22.672 24.172 -1.662 1 96.88 525 GLY B N 1
ATOM 8408 C CA . GLY B 1 525 ? -23.797 24.516 -0.816 1 96.88 525 GLY B CA 1
ATOM 8409 C C . GLY B 1 525 ? -23.781 25.969 -0.358 1 96.88 525 GLY B C 1
ATOM 8410 O O . GLY B 1 525 ? -24.812 26.625 -0.291 1 96.88 525 GLY B O 1
ATOM 8411 N N . ILE B 1 526 ? -22.609 26.453 0.007 1 97.06 526 ILE B N 1
ATOM 8412 C CA . ILE B 1 526 ? -22.469 27.859 0.401 1 97.06 526 ILE B CA 1
ATOM 8413 C C . ILE B 1 526 ? -22.812 28.766 -0.779 1 97.06 526 ILE B C 1
ATOM 8415 O O . ILE B 1 526 ? -23.578 29.719 -0.633 1 97.06 526 ILE B O 1
ATOM 8419 N N . ARG B 1 527 ? -22.281 28.453 -1.968 1 94.81 527 ARG B N 1
ATOM 8420 C CA . ARG B 1 527 ? -22.516 29.234 -3.178 1 94.81 527 ARG B CA 1
ATOM 8421 C C . ARG B 1 527 ? -24.016 29.281 -3.51 1 94.81 527 ARG B C 1
ATOM 8423 O O . ARG B 1 527 ? -24.531 30.328 -3.895 1 94.81 527 ARG B O 1
ATOM 8430 N N . GLY B 1 528 ? -24.672 28.219 -3.311 1 93.88 528 GLY B N 1
ATOM 8431 C CA . GLY B 1 528 ? -26.078 28.109 -3.686 1 93.88 528 GLY B CA 1
ATOM 8432 C C . GLY B 1 528 ? -27.031 28.453 -2.549 1 93.88 528 GLY B C 1
ATOM 8433 O O . GLY B 1 528 ? -28.25 28.469 -2.734 1 93.88 528 GLY B O 1
ATOM 8434 N N . GLY B 1 529 ? -26.547 28.656 -1.413 1 93.19 529 GLY B N 1
ATOM 8435 C CA . GLY B 1 529 ? -27.391 28.969 -0.258 1 93.19 529 GLY B CA 1
ATOM 8436 C C . GLY B 1 529 ? -28.172 27.766 0.247 1 93.19 529 GLY B C 1
ATOM 8437 O O . GLY B 1 529 ? -29.312 27.906 0.686 1 93.19 529 GLY B O 1
ATOM 8438 N N . CYS B 1 530 ? -27.609 26.578 0.091 1 94.75 530 CYS B N 1
ATOM 8439 C CA . CYS B 1 530 ? -28.328 25.375 0.479 1 94.75 530 CYS B CA 1
ATOM 8440 C C . CYS B 1 530 ? -27.438 24.469 1.327 1 94.75 530 CYS B C 1
ATOM 8442 O O . CYS B 1 530 ? -27.438 23.25 1.15 1 94.75 530 CYS B O 1
ATOM 8444 N N . LEU B 1 531 ? -26.641 25 2.17 1 96.12 531 LEU B N 1
ATOM 8445 C CA . LEU B 1 531 ? -25.703 24.266 2.996 1 96.12 531 LEU B CA 1
ATOM 8446 C C . LEU B 1 531 ? -26.422 23.25 3.877 1 96.12 531 LEU B C 1
ATOM 8448 O O . LEU B 1 531 ? -25.922 22.156 4.109 1 96.12 531 LEU B O 1
ATOM 8452 N N . ASP B 1 532 ? -27.594 23.578 4.332 1 95.38 532 ASP B N 1
ATOM 8453 C CA . ASP B 1 532 ? -28.391 22.656 5.156 1 95.38 532 ASP B CA 1
ATOM 8454 C C . ASP B 1 532 ? -28.75 21.391 4.383 1 95.38 532 ASP B C 1
ATOM 8456 O O . ASP B 1 532 ? -28.688 20.297 4.934 1 95.38 532 ASP B O 1
ATOM 8460 N N . GLU B 1 533 ? -29.125 21.578 3.154 1 96.19 533 GLU B N 1
ATOM 8461 C CA . GLU B 1 533 ? -29.469 20.438 2.309 1 96.19 533 GLU B CA 1
ATOM 8462 C C . GLU B 1 533 ? -28.266 19.547 2.07 1 96.19 533 GLU B C 1
ATOM 8464 O O . GLU B 1 533 ? -28.375 18.328 2.059 1 96.19 533 GLU B O 1
ATOM 8469 N N . VAL B 1 534 ? -27.188 20.203 1.861 1 97 534 VAL B N 1
ATOM 8470 C CA . VAL B 1 534 ? -25.938 19.453 1.664 1 97 534 VAL B CA 1
ATOM 8471 C C . VAL B 1 534 ? -25.625 18.641 2.914 1 97 534 VAL B C 1
ATOM 8473 O O . VAL B 1 534 ? -25.25 17.469 2.82 1 97 534 VAL B O 1
ATOM 8476 N N . GLU B 1 535 ? -25.75 19.25 4.027 1 97.38 535 GLU B N 1
ATOM 8477 C CA . GLU B 1 535 ? -25.453 18.562 5.289 1 97.38 535 GLU B CA 1
ATOM 8478 C C . GLU B 1 535 ? -26.297 17.312 5.449 1 97.38 535 GLU B C 1
ATOM 8480 O O . GLU B 1 535 ? -25.812 16.281 5.93 1 97.38 535 GLU B O 1
ATOM 8485 N N . LYS B 1 536 ? -27.516 17.297 5.039 1 95.88 536 LYS B N 1
ATOM 8486 C CA . LYS B 1 536 ? -28.438 16.172 5.164 1 95.88 536 LYS B CA 1
ATOM 8487 C C . LYS B 1 536 ? -27.953 14.984 4.344 1 95.88 536 LYS B C 1
ATOM 8489 O O . LYS B 1 536 ? -28.266 13.836 4.664 1 95.88 536 LYS B O 1
ATOM 8494 N N . ARG B 1 537 ? -27.172 15.219 3.387 1 94.44 537 ARG B N 1
ATOM 8495 C CA . ARG B 1 537 ? -26.672 14.156 2.518 1 94.44 537 ARG B CA 1
ATOM 8496 C C . ARG B 1 537 ? -25.453 13.484 3.117 1 94.44 537 ARG B C 1
ATOM 8498 O O . ARG B 1 537 ? -25.125 12.352 2.764 1 94.44 537 ARG B O 1
ATOM 8505 N N . TRP B 1 538 ? -24.812 14.188 4.047 1 95.56 538 TRP B N 1
ATOM 8506 C CA . TRP B 1 538 ? -23.516 13.711 4.496 1 95.56 538 TRP B CA 1
ATOM 8507 C C . TRP B 1 538 ? -23.547 13.32 5.969 1 95.56 538 TRP B C 1
ATOM 8509 O O . TRP B 1 538 ? -22.734 12.531 6.43 1 95.56 538 TRP B O 1
ATOM 8519 N N . VAL B 1 539 ? -24.438 13.867 6.715 1 93.31 539 VAL B N 1
ATOM 8520 C CA . VAL B 1 539 ? -24.453 13.648 8.156 1 93.31 539 VAL B CA 1
ATOM 8521 C C . VAL B 1 539 ? -25.719 12.883 8.555 1 93.31 539 VAL B C 1
ATOM 8523 O O . VAL B 1 539 ? -26.828 13.258 8.148 1 93.31 539 VAL B O 1
ATOM 8526 N N . ARG B 1 540 ? -25.484 11.875 9.367 1 84.12 540 ARG B N 1
ATOM 8527 C CA . ARG B 1 540 ? -26.594 11.141 9.93 1 84.12 540 ARG B CA 1
ATOM 8528 C C . ARG B 1 540 ? -27.234 11.914 11.078 1 84.12 540 ARG B C 1
ATOM 8530 O O . ARG B 1 540 ? -26.547 12.617 11.82 1 84.12 540 ARG B O 1
#

InterPro domains:
  IPR002616 tRNA-guanine(15) transglycosylase-like [PF01702] (62-149)
  IPR002616 tRNA-guanine(15) transglycosylase-like [PF01702] (215-374)
  IPR002616 tRNA-guanine(15) transglycosylase-like [PF01702] (397-539)
  IPR002616 tRNA-guanine(15) transglycosylase-like [TIGR00449] (56-288)
  IPR002616 tRNA-guanine(15) transglycosylase-like [TIGR00449] (396-537)
  IPR036511 Queuine tRNA-ribosyltransferase-like [G3DSA:3.20.20.105] (46-540)
  IPR036511 Queuine tRNA-ribosyltransferase-like [SSF51713] (47-540)
  IPR050076 Archaeosine Synthase Type 1/Queuine TRNA-Ribosyltransferase [PTHR46499] (56-539)

Foldseek 3Di:
DPDPPPDPPPPPPPPVPPPPPPPVVVPPPDPPPPPPPDPLADDQPQWAKDWDDAFPDPLFGFTWIWITHPQFIDIWPEEAAEPAQLELPPAQCVLLVVLVHQEYEYELQNVCLPPHLLVCLLCPASCNVRVHRHAYEYELNQQVLVCLQPNHLVCLQPVVVVPPPPPPVPPDDDDDDDDDDDDDDDDDDDDDPDPPDDPPPDPVPLPPSPNQFDDQDLQATWGARSVPRDIDGRAQLVSLVSVQSNQGAEYETHAHADEQPDDQVVQLVRLVSSLSSVSVNVVNNVCLVPPPQVVVVVVVVVCVVVVHDDDGDGDDGHRYFYEYEQGRHLDLVSSLVSLLRRLSHNGQAYEYDHNQHNHDVSNLVSLLSSLVSNVVSLVVLQVVQVPVPPDPPRPCSGDHAYEYEADDALVVVLSNSSSHHIYYYHNCLLVCQQVQKAFDWPVLQVVVCVVVVDHDQGRIDGLLDPVQQPFFAASDDPQPRPLRVPGGSNVLNVCVVVVHSVRSNSRSSRSSSVSRVLRVLCSVCSVVVNNVVSSNTRHD/DDDPPPPPPPPPPPPVPPPPPPPVVVPPPDPPPPPPPDPLADDQPQWAKDWDDAFPDPLFGFTWIWITHPQFIDIWPEEAAEPAQLELPPAQCVLLVVLVHAEYEYELQNVCLPPHLLVCLLCPASCNVRVHRHAYEYELNQQVLVCLQPNHLVCLQPVVVVPPPPCPVPPDDDDDDDDDDDDDDDDDDDDDPDPPDDPPPDPPPLPPSPNQFDDQDLQATWGARSVPRDIDGRAQLVSLVSVQSNQGAEYETHAHADEQPDDQVVQLVRLVSSLVSVSVNVVSNVCLVPPPQVVVVVVVVVCVVVVHDDDGDGDDRHRYFYEYEQGRHLDLVSSLVSLLRRLSHNGQAYEYDHNQDNHDVSNLVSLLSSLVSNVVSLVVLQVVQVPVPPDPPRPCSGDHAYEYEADDALVVVLSNSSSHHIYYYHNCLLVCQQVQKAFDWPVLQVVVCVVVVDHDQGRIDGLLDCVQQPFFAASDDPQPRPLRVPGGSNVLNVCVVVVHSVRSNSRSSRSSSVSRVLRVLCSVCSVVVNNVVSCNTRHD

Solvent-accessible surface area (backbone atoms only — not comparable to full-atom values): 59716 Å² total; per-residue (Å²): 134,83,74,77,78,73,79,78,78,76,71,78,76,77,71,75,72,74,74,72,75,73,76,72,72,76,71,72,77,67,70,83,73,75,72,71,80,66,73,68,73,61,84,42,82,63,51,49,50,46,79,76,46,64,48,84,50,86,90,34,45,26,48,32,31,39,39,40,41,88,50,43,62,36,62,23,37,36,70,28,44,56,19,42,69,61,43,45,81,46,32,69,52,65,57,50,51,74,40,66,58,49,41,35,27,30,31,40,45,53,25,57,67,46,85,25,29,68,55,37,32,55,49,62,12,47,40,51,45,49,54,42,74,52,36,31,36,33,44,36,23,29,59,56,51,34,25,66,56,73,45,45,72,65,53,47,30,53,59,55,68,66,63,67,76,64,77,76,75,72,79,72,79,81,84,82,86,79,87,79,82,89,79,90,76,88,72,84,79,78,81,80,80,82,77,77,84,76,80,64,61,66,55,79,67,67,61,74,85,57,67,33,51,73,44,78,56,96,72,28,39,32,32,40,34,90,86,82,57,50,76,48,72,48,23,30,49,54,35,47,51,38,43,55,34,28,50,34,40,29,37,37,49,41,44,68,50,52,68,67,88,57,54,67,68,55,46,50,52,38,39,53,49,23,52,55,30,38,54,45,21,51,53,44,46,50,47,54,71,66,42,81,64,41,64,59,55,49,42,50,53,48,22,63,75,68,71,50,90,69,82,76,64,84,74,80,84,71,66,58,39,44,30,35,67,30,37,29,50,77,41,66,69,43,27,47,53,31,36,63,50,49,72,65,41,54,46,57,26,39,29,44,41,58,22,46,36,58,41,66,68,49,27,51,51,43,52,51,53,45,39,51,46,50,52,50,55,52,51,55,50,42,61,60,39,59,70,69,49,75,65,82,67,67,61,68,62,59,66,57,51,31,33,39,64,69,48,64,53,68,65,57,49,55,54,41,30,33,58,43,39,29,33,31,24,34,56,55,55,49,53,39,4,58,72,44,27,38,66,51,40,36,68,57,49,51,54,50,24,64,74,65,74,49,86,73,87,60,54,53,47,62,44,75,48,73,82,24,61,82,32,71,49,39,81,45,90,86,46,82,33,71,38,38,70,52,36,24,33,19,45,49,22,45,30,52,76,69,68,40,61,36,36,25,29,40,28,23,44,37,22,50,27,48,51,46,50,49,33,50,45,48,42,50,13,56,76,69,72,38,45,69,64,47,45,57,47,53,45,120,135,84,78,79,72,75,76,77,78,72,74,74,77,74,70,75,72,74,74,72,76,73,76,72,72,76,72,74,76,68,71,82,73,75,71,71,81,66,71,67,73,61,85,42,82,63,51,50,50,46,78,76,47,65,50,84,50,86,90,34,44,27,47,32,32,39,40,41,42,88,51,43,62,36,61,24,38,36,71,28,45,56,19,43,68,60,43,46,82,46,33,68,53,66,56,49,50,73,43,66,58,49,41,35,26,32,31,41,45,52,25,58,66,47,85,24,30,68,55,35,33,56,49,62,11,47,40,50,45,52,55,41,74,53,38,31,36,32,42,37,24,29,58,55,52,33,24,66,55,74,47,45,71,64,54,48,30,50,58,53,67,67,62,64,74,63,78,72,74,72,77,79,74,81,88,80,86,75,86,78,83,90,77,90,76,89,74,86,74,82,81,80,80,82,76,77,83,77,80,63,63,65,55,80,65,66,62,73,85,57,68,33,51,72,45,79,56,96,71,28,38,32,32,40,35,88,87,82,57,51,76,48,72,47,22,30,48,52,37,47,50,38,43,55,34,28,50,34,40,31,37,38,50,41,45,67,50,53,67,66,86,56,54,69,68,55,45,50,52,39,39,52,49,23,55,56,31,39,52,47,22,50,53,44,44,51,46,55,71,66,41,81,65,42,65,58,54,50,42,50,53,48,22,65,75,68,72,50,89,71,82,75,66,85,73,80,83,72,67,57,38,44,28,35,68,32,37,29,50,77,40,66,68,45,27,47,53,30,36,63,52,49,71,65,41,54,46,58,27,40,29,45,42,57,21,45,37,58,38,69,68,47,26,51,51,40,51,49,54,46,41,50,45,48,53,49,55,52,49,55,50,44,62,61,39,61,71,69,49,76,64,81,69,67,61,69,65,58,67,56,52,31,33,39,65,70,46,64,52,68,66,57,47,55,53,41,29,32,57,44,39,29,33,30,24,33,57,54,56,51,53,39,4,59,71,44,27,38,65,51,40,36,68,58,49,51,54,49,24,64,75,66,74,48,88,75,88,60,53,53,47,60,43,76,47,72,82,24,61,83,32,71,49,40,80,43,90,86,46,82,34,71,38,37,70,51,38,23,33,19,45,49,23,45,29,54,75,69,67,39,62,36,37,25,29,41,28,24,43,38,22,52,28,48,51,46,50,50,32,50,45,50,42,50,14,56,76,68,72,38,44,69,64,48,45,58,48,53,44,121

Organism: Plasmodium vivax (strain Salvador I) (NCBI:txid126793)

pLDDT: mean 79.94, std 27.95, range [14.82, 98.88]

Sequence (1080 aa):
MMGRSTPSRENPSAQKQYRHYSLVVQVKRSPPWEIHQVNPCFDYPGFSFTVLEESQQEGNHSRIGIIKTPRGEIETPNFLFCATKGCMKSTPISFVKDCKTQIILSNTFHLLIHPKPHVIFQLGGLHSFMNWQGPILTDSGGYQLFSMTFGSVSDEIKRKSRGGAGNTVGVGGADSVGNPGNNRGRDQQGGIIAAAPAASTASAAHPPRGDIIVKISEQGALYKSYHDGALDMLTPESSIQAQYLLGSDFAVVLDECTPYHIEREYTERSMHRSHRWYIRCLLEFKKAMTMPNYHSYLNQLHNKKYKVQQKWREREANKQALYGIIQGGIYTDLRLKSCQVVCNLPFFGLCIGGCLGKDKQMMYSVIERTMRFVRREGQANRGNSSSASSSGSTPISRAKPVHLLGIGQIRDIFFGVRQGIDTFDCVIPTRLARHGYYLCSVETIRKVEGKLCTSIKKEYIKIKSKIHELESGPLEEHCPCYTCANYSRAYLHHLYKINDNLLGTLLTIHNVCYMNRLMEDIRGGIRGGCLDEVEKRWVRMMGRSTPSRENPSAQKQYRHYSLVVQVKRSPPWEIHQVNPCFDYPGFSFTVLEESQQEGNHSRIGIIKTPRGEIETPNFLFCATKGCMKSTPISFVKDCKTQIILSNTFHLLIHPKPHVIFQLGGLHSFMNWQGPILTDSGGYQLFSMTFGSVSDEIKRKSRGGAGNTVGVGGADSVGNPGNNRGRDQQGGIIAAAPAASTASAAHPPRGDIIVKISEQGALYKSYHDGALDMLTPESSIQAQYLLGSDFAVVLDECTPYHIEREYTERSMHRSHRWYIRCLLEFKKAMTMPNYHSYLNQLHNKKYKVQQKWREREANKQALYGIIQGGIYTDLRLKSCQVVCNLPFFGLCIGGCLGKDKQMMYSVIERTMRFVRREGQANRGNSSSASSSGSTPISRAKPVHLLGIGQIRDIFFGVRQGIDTFDCVIPTRLARHGYYLCSVETIRKVEGKLCTSIKKEYIKIKSKIHELESGPLEEHCPCYTCANYSRAYLHHLYKINDNLLGTLLTIHNVCYMNRLMEDIRGGIRGGCLDEVEKRWVR

Radius of gyration: 36.73 Å; Cα contacts (8 Å, |Δi|>4): 1804; chains: 2; bounding box: 92×117×137 Å